Protein AF-A0A349H0M8-F1 (afdb_monomer_lite)

pLDDT: mean 79.68, std 18.63, range [23.17, 98.12]

Foldseek 3Di:
DDPDDDPQKAFDAWPDDAPFWTKTWIARNVVRDIWIKIKTDLVQLPDPVLVVLQVVLLVLQQPDDDLQAWHWDDWDADPSITMTITHDFAFFFLVVVCVVVLADDPVVLLVLLLSVLVRLQSSCVPRQWDAQADARRQWTQGPVRHIHGHNTRNCVSVLLVPVADDPRPPRQLLQFALCSLVVHPDDGNLRVLSSSLQRSLCRHQSDTDPPPDDSNVSSVCLQAAADEQSCVRPVNDAVQNSQSSQQSQFNDSVSHDPGSVLSNQSSVQVSVVHHRPRDGDPQRRGNYHDDDPDDDDDDDDDDDDDDDDDDDDDDDDDDDDDPPPVVVVVVVVVVVVVVVVPDDDDDDDDDDDDDDDDDDDDDDDDDDDDDDDDDDPVVVVVVVVVVVVVVVVVVVVLVVVVVVLVVVLVVCVVVVNLVVNLCSLVVDDDPCCPVCNVVSVVVSVVSVVVNVVVVVVVVVVVVVVVVVLVVVLVVVLLVLLLVLLVCLLVVNLVVSLVSLVVLCPDPSNVVVNVLSVVVNVLSVVLNCLQVQLLVVLQVQAQHFDWFQWPVGIATWHFHHRPPQKTWTWGFDDDPDDDDGPTDIDIDGPNRGDLVRSLVRSDDLLRQSNLSNQLSSCLVVLVLVSNLVSLCNHRPSNSVSSNVSSLVVQLVVQQVVLQVVLCVLCVVLVQHQDPDDDLVSLLVSLVVDAGAPVSLVSQLVVLVVSCVVPVPPRNVVRCVSNSVSSNVRDHDDDPPDDDDPDPPPQDPPVQPPVQPVLAPPVVVLLVVQCVVQVVDDSVQKDFDADPVRQGQEIAGEEQSRQDNLSCLNRQNHAYYAYEYPAAQVRGRHADPLSLARHQYQYYHAERYQHADPLSVAPHQYAYEEYARHAHADPLSCAPHAYAEYAHANYAHADPLSPPPYAHAYYHHANYAYADDVSCLNYQYQEYAHANYAYADPLSVAQHQHQYDHHALYAHADDQSCLNHLHQEYEHANYNHADPQSVLSNQVRHAYYEHENYPYDDDLSLLNHAYQYYAHANHQDEDLLSNQPHLHQYYHQELYAYQAPPNHDLQNHQEYAHALYAHADPQNCLNNQNHAEYEYENYNYDDPVSCQNHQHQYYEYEDDPPCPVVCVSRPRHNDYDYDPPPDD

Radius of gyration: 44.45 Å; chains: 1; bounding box: 126×109×145 Å

Secondary structure (DSSP, 8-state):
-----BTTEEEEEEEEE-SSEEEEEEEETTTTEEEEEEEE-TTTTS-HHHHHHHHHHHHHHHT---TTBPPEEEEEEETTEEEEEEE---SEEHHHHHHHHSS--HHHHHHHHHHHHHHHHHHHHHH----S--SGGGEEE-TTS-EEE-STTTHHHHHTTSSS-SS---S-GGG--HHHHTT-S---HHHHHHHHHHHHHHHHHS--TTTT--HHHHHHHHHH--B--HHHH-TTS-HHHHHHHHHHTBSSGGGS-SSHHHHHHHHHHHHTTPPP-PPPPPGGGBSBPPPPP----PPPPP--------------------SHHHHHHHHHHHHHHHHHSS----------------------------------HHHHHHHHHHHHHHHHHHHHHHHHHHHHHHHHHHHHHHTT-HHHHHHHHHT--STTHHHHHHHHHHHHHHHHHHHHHHHHHHHHHHHHHHHHHHHHHHHHHHHHHHHHHHHHHHT-HHHHHHHHHHHTT-TTTGGGHHHHHHHHHHHHHHHTHHHHHHHHHHTTTT-EEEEEETTEEEEEEEEEEETTEEEEEEEE--SSSS--EEEEEEEEGGGB-HHHHHHHS--TTSHHHHHHHHHHHHHTT-HHHHHHHHHTS-TTTHHHHHHHHHHHHHHHHHHHHHHHHHHHHHHTT----SS--HHHHHHHHHH----HHHHHHHHHHHHHHHHHHTTSTTGGGTHHHHHHHHHPPPPP------S------------TTTGGGTT-HHHHHHHHHHHTTT--GGGEEEEE-TTS-EEEEEEE-TT----GGGGG-TT--EEEEE-SS-TTT-S----GGGTT---SEEEEES------GGGTT---SEEE-TTS-----GGGTT---SEEE-TTS-----GGG-S---SEEE-TTS-----GGGTT---SEEE-TTS-----GGGTTS--SEEE-TT------GGGGG---SEEE-TTSS----GGGGGGTTT--EEE-TT------GGGGG---SEEE-TT-----GGGSTTS--SEEE-TT-S-S--TT---SS-SEEE-TT------GGGTT-TT--EEE-TT------GGGTTS---EEE----SS-HHHHTT-TT--EEE-------

Sequence (1126 aa):
MTDIQISGFEMLSKLGQGGMATVWKARQVSLDRIVAIKILSSRMASDPGDLQRFQQESQSAAKLKHPGIVQVYDANIENGLYFFVMEFVAGYTCADWQKRVGHLAEKDVLLIADCVADALDYAWAREKLVHCDIKPDNIMIDDDGTVKVTDLGLARTISTMTAETSEDILGTPSYMAPEQAMGMPGLDCRTDMYSLGAMLYHLATGKLLFEGCEVEEVMERQIKDFVPNPRDLNPSLSKGFCRLVEVLMAKEQAGRPLDWQQVRESIKYIRKGLMPRLKLPEGMASTVLPGAPQEHLVPPLSAGSSVAAHAVSANKKRSKAPVVIIALVLACATVVVLLMQWRGGTAPRHAASVPSSKAGGGPPGDLKVVSGSSGSLYAERAQRDSDRLIAVNREKAVVAQLAALKSEADRLISQRDYDSAIRSYQEYTGEFEPETRSVRVARVEDIKRAQAEWLEGERIRVEGERVLIEKETQARVETLLDAVARSCVDGDYDSATRSLGQALGDDMLSRRADALSGLFNMLKSAAQIDDEIMGSFARQQGQQITVDLVSGTKSLLIKDASGGVVSATVSTVSNGRSGTVIASANFTLKDLSVNERIKRMGPDSQPHVSLAKGVLAYKMDSFDHARRFFSATHELLAPRLLAFVDDRQLRLGGHLMINTLRGMMGRAGLTPGAEFDPFQWVDVLQASVLSPVQADTLRQAATLFRQENRSRPGYDQVDDVVAAMISVQAARPDVSRPPATPVVLPNIVLPDDIAGLVGNPDAVMDRLLEDNRSMGSGNVEMNRDDEGRVIGVRIRSNAIGDIRALAGLRDLRSVEIRTEGGRDTAPLADISALAGMPLNTVIIEGTAVENLQPLKGLPIRTLHVPRTNVRDISQLKGMMLASVNFSGTRVYDFSALSPMPVKSFTANNSQLRDMGFMKSWQLESVDISDTRVFDLSVLSRMPLKRLIMANTQVRMLDFIKHCPIEELDISGSAVRELNPLSDIAATLQRLKIDRLPAKNYEVFRSLNLHALSLDDTDFSNLRLISHMPLVDLSLNNTPLNSLDGLDASQLSALKIEGTKVTSLQPLQNAGSLRRFYCRNTAIRNFTPIYDSGITHIVVDDPDSKTAVFKKLPNLESVNWVEWLGQ

Structure (mmCIF, N/CA/C/O backbone):
data_AF-A0A349H0M8-F1
#
_entry.id   AF-A0A349H0M8-F1
#
loop_
_atom_site.group_PDB
_atom_site.id
_atom_site.type_symbol
_atom_site.label_atom_id
_atom_site.label_alt_id
_atom_site.label_comp_id
_atom_site.label_asym_id
_atom_site.label_entity_id
_atom_site.label_seq_id
_atom_site.pdbx_PDB_ins_code
_atom_site.Cartn_x
_atom_site.Cartn_y
_atom_site.Cartn_z
_atom_site.occupancy
_atom_site.B_iso_or_equiv
_atom_site.auth_seq_id
_atom_site.auth_comp_id
_atom_site.auth_asym_id
_atom_site.auth_atom_id
_atom_site.pdbx_PDB_model_num
ATOM 1 N N . MET A 1 1 ? -13.022 -32.965 -22.142 1.00 36.19 1 MET A N 1
ATOM 2 C CA . MET A 1 1 ? -12.967 -31.738 -22.960 1.00 36.19 1 MET A CA 1
ATOM 3 C C . MET A 1 1 ? -14.407 -31.388 -23.262 1.00 36.19 1 MET A C 1
ATOM 5 O O . MET A 1 1 ? -15.087 -32.213 -23.845 1.00 36.19 1 MET A O 1
ATOM 9 N N . THR A 1 2 ? -14.908 -30.288 -22.714 1.00 46.72 2 THR A N 1
ATOM 10 C CA . THR A 1 2 ? -16.260 -29.786 -22.982 1.00 46.72 2 THR A CA 1
ATOM 11 C C . THR A 1 2 ? -16.292 -29.206 -24.396 1.00 46.72 2 THR A C 1
ATOM 13 O O . THR A 1 2 ? -15.432 -28.392 -24.727 1.00 46.72 2 THR A O 1
ATOM 16 N N . ASP A 1 3 ? -17.238 -29.644 -25.228 1.00 68.25 3 ASP A N 1
ATOM 17 C CA . ASP A 1 3 ? -17.459 -29.090 -26.567 1.00 68.25 3 ASP A CA 1
ATOM 18 C C . ASP A 1 3 ? -17.932 -27.638 -26.432 1.00 68.25 3 ASP A C 1
ATOM 20 O O . ASP A 1 3 ? -19.084 -27.367 -26.097 1.00 68.25 3 ASP A O 1
ATOM 24 N N . ILE A 1 4 ? -17.017 -26.688 -26.631 1.00 80.69 4 ILE A N 1
ATOM 25 C CA . ILE A 1 4 ? -17.347 -25.263 -26.674 1.00 80.69 4 ILE A CA 1
ATOM 26 C C . ILE A 1 4 ? -18.148 -25.018 -27.954 1.00 80.69 4 ILE A C 1
ATOM 28 O O . ILE A 1 4 ? -17.629 -25.214 -29.052 1.00 80.69 4 ILE A O 1
ATOM 32 N N . GLN A 1 5 ? -19.399 -24.578 -27.814 1.00 85.12 5 GLN A N 1
ATOM 33 C CA . GLN A 1 5 ? -20.260 -24.193 -28.931 1.00 85.12 5 GLN A CA 1
ATOM 34 C C . GLN A 1 5 ? -20.611 -22.708 -28.837 1.00 85.12 5 GLN A C 1
ATOM 36 O O . GLN A 1 5 ? -21.109 -22.251 -27.808 1.00 85.12 5 GLN A O 1
ATOM 41 N N . ILE A 1 6 ? -20.339 -21.975 -29.919 1.00 89.94 6 ILE A N 1
ATOM 42 C CA . ILE A 1 6 ? -20.666 -20.556 -30.085 1.00 89.94 6 ILE A CA 1
ATOM 43 C C . ILE A 1 6 ? -21.455 -20.425 -31.389 1.00 89.94 6 ILE A C 1
ATOM 45 O O . ILE A 1 6 ? -21.000 -20.873 -32.446 1.00 89.94 6 ILE A O 1
ATOM 49 N N . SER A 1 7 ? -22.647 -19.839 -31.327 1.00 90.31 7 SER A N 1
ATOM 50 C CA . SER A 1 7 ? -23.553 -19.733 -32.467 1.00 90.31 7 SER A CA 1
ATOM 51 C C . SER A 1 7 ? -22.916 -18.952 -33.618 1.00 90.31 7 SER A C 1
ATOM 53 O O . SER A 1 7 ? -22.367 -17.868 -33.444 1.00 90.31 7 SER A O 1
ATOM 55 N N . GLY A 1 8 ? -23.004 -19.501 -34.832 1.00 90.50 8 GLY A N 1
ATOM 56 C CA . GLY A 1 8 ? -22.436 -18.886 -36.037 1.00 90.50 8 GLY A CA 1
ATOM 57 C C . GLY A 1 8 ? -20.933 -19.118 -36.244 1.00 90.50 8 GLY A C 1
ATOM 58 O O . GLY A 1 8 ? -20.402 -18.672 -37.267 1.00 90.50 8 GLY A O 1
ATOM 59 N N . PHE A 1 9 ? -20.263 -19.846 -35.343 1.00 94.62 9 PHE A N 1
ATOM 60 C CA . PHE A 1 9 ? -18.846 -20.191 -35.452 1.00 94.62 9 PHE A CA 1
ATOM 61 C C . PHE A 1 9 ? -18.622 -21.704 -35.388 1.00 94.62 9 PHE A C 1
ATOM 63 O O . PHE A 1 9 ? -19.093 -22.398 -34.492 1.00 94.62 9 PHE A O 1
ATOM 70 N N . GLU A 1 10 ? -17.851 -22.215 -36.340 1.00 93.69 10 GLU A N 1
ATOM 71 C CA . GLU A 1 10 ? -17.350 -23.585 -36.344 1.00 93.69 10 GLU A CA 1
ATOM 72 C C . GLU A 1 10 ? -15.972 -23.601 -35.667 1.00 93.69 10 GLU A C 1
ATOM 74 O O . GLU A 1 10 ? -14.998 -23.069 -36.205 1.00 93.69 10 GLU A O 1
ATOM 79 N N . MET A 1 11 ? -15.886 -24.165 -34.460 1.00 93.00 11 MET A N 1
ATOM 80 C CA . MET A 1 11 ? -14.640 -24.235 -33.688 1.00 93.00 11 MET A CA 1
ATOM 81 C C . MET A 1 11 ? -13.692 -25.264 -34.316 1.00 93.00 11 MET A C 1
ATOM 83 O O . MET A 1 11 ? -14.025 -26.442 -34.394 1.00 93.00 11 MET A O 1
ATOM 87 N N . LEU A 1 12 ? -12.507 -24.835 -34.759 1.00 92.88 12 LEU A N 1
ATOM 88 C CA . LEU A 1 12 ? -11.569 -25.689 -35.497 1.00 92.88 12 LEU A CA 1
ATOM 89 C C . LEU A 1 12 ? -10.490 -26.285 -34.591 1.00 92.88 12 LEU A C 1
ATOM 91 O O . LEU A 1 12 ? -10.271 -27.493 -34.576 1.00 92.88 12 LEU A O 1
ATOM 95 N N . SER A 1 13 ? -9.774 -25.438 -33.852 1.00 92.00 13 SER A N 1
ATOM 96 C CA . SER A 1 13 ? -8.689 -25.882 -32.974 1.00 92.00 13 SER A CA 1
ATOM 97 C C . SER A 1 13 ? -8.385 -24.860 -31.887 1.00 92.00 13 SER A C 1
ATOM 99 O O . SER A 1 13 ? -8.669 -23.674 -32.023 1.00 92.00 13 SER A O 1
ATOM 101 N N . LYS A 1 14 ? -7.778 -25.307 -30.791 1.00 91.88 14 LYS A N 1
ATOM 102 C CA . LYS A 1 14 ? -7.288 -24.416 -29.738 1.00 91.88 14 LYS A CA 1
ATOM 103 C C . LYS A 1 14 ? -5.901 -23.888 -30.106 1.00 91.88 14 LYS A C 1
ATOM 105 O O . LYS A 1 14 ? -5.018 -24.682 -30.417 1.00 91.88 14 LYS A O 1
ATOM 110 N N . LEU A 1 15 ? -5.718 -22.570 -30.052 1.00 85.38 15 LEU A N 1
ATOM 111 C CA . LEU A 1 15 ? -4.456 -21.886 -30.361 1.00 85.38 15 LEU A CA 1
ATOM 112 C C . LEU A 1 15 ? -3.593 -21.683 -29.114 1.00 85.38 15 LEU A C 1
ATOM 114 O O . LEU A 1 15 ? -2.376 -21.809 -29.184 1.00 85.38 15 LEU A O 1
ATOM 118 N N . GLY A 1 16 ? -4.216 -21.417 -27.964 1.00 79.31 16 GLY A N 1
ATOM 119 C CA . GLY A 1 16 ? -3.498 -21.189 -26.713 1.00 79.31 16 GLY A CA 1
ATOM 120 C C . GLY A 1 16 ? -4.406 -21.177 -25.486 1.00 79.31 16 GLY A C 1
ATOM 121 O O . GLY A 1 16 ? -5.631 -21.069 -25.584 1.00 79.31 16 GLY A O 1
ATOM 122 N N . GLN A 1 17 ? -3.801 -21.318 -24.309 1.00 78.75 17 GLN A N 1
ATOM 123 C CA . GLN A 1 17 ? -4.459 -21.158 -23.013 1.00 78.75 17 GLN A CA 1
ATOM 124 C C . GLN A 1 17 ? -3.525 -20.412 -22.070 1.00 78.75 17 GLN A C 1
ATOM 126 O O . GLN A 1 17 ? -2.451 -20.915 -21.759 1.00 78.75 17 GLN A O 1
ATOM 131 N N . GLY A 1 18 ? -3.964 -19.243 -21.611 1.00 66.69 18 GLY A N 1
ATOM 132 C CA . GLY A 1 18 ? -3.427 -18.593 -20.418 1.00 66.69 18 GLY A CA 1
ATOM 133 C C . GLY A 1 18 ? -4.324 -18.881 -19.211 1.00 66.69 18 GLY A C 1
ATOM 134 O O . GLY A 1 18 ? -5.374 -19.512 -19.352 1.00 66.69 18 GLY A O 1
ATOM 135 N N . GLY A 1 19 ? -3.951 -18.400 -18.025 1.00 58.41 19 GLY A N 1
ATOM 136 C CA . GLY A 1 19 ? -4.814 -18.520 -16.839 1.00 58.41 19 GLY A CA 1
ATOM 137 C C . GLY A 1 19 ? -6.068 -17.642 -16.912 1.00 58.41 19 GLY A C 1
ATOM 138 O O . GLY A 1 19 ? -7.080 -17.975 -16.309 1.00 58.41 19 GLY A O 1
ATOM 139 N N . MET A 1 20 ? -6.058 -16.588 -17.735 1.00 67.06 20 MET A N 1
ATOM 140 C CA . MET A 1 20 ? -7.182 -15.648 -17.855 1.00 67.06 20 MET A CA 1
ATOM 141 C C . MET A 1 20 ? -8.138 -15.954 -19.017 1.00 67.06 20 MET A C 1
ATOM 143 O O . MET A 1 20 ? -9.325 -15.639 -18.932 1.00 67.06 20 MET A O 1
ATOM 147 N N . ALA A 1 21 ? -7.660 -16.588 -20.093 1.00 77.88 21 ALA A N 1
ATOM 148 C CA . ALA A 1 21 ? -8.459 -16.862 -21.288 1.00 77.88 21 ALA A CA 1
ATOM 149 C C . ALA A 1 21 ? -7.923 -18.049 -22.105 1.00 77.88 21 ALA A C 1
ATOM 151 O O . ALA A 1 21 ? -6.747 -18.414 -22.033 1.00 77.88 21 ALA A O 1
ATOM 152 N N . THR A 1 22 ? -8.784 -18.614 -22.951 1.00 86.00 22 THR A N 1
ATOM 153 C CA . THR A 1 22 ? -8.392 -19.553 -24.011 1.00 86.00 22 THR A CA 1
ATOM 154 C C . THR A 1 22 ? -8.616 -18.928 -25.376 1.00 86.00 22 THR A C 1
ATOM 156 O O . THR A 1 22 ? -9.620 -18.257 -25.585 1.00 86.00 22 THR A O 1
ATOM 159 N N . VAL A 1 23 ? -7.697 -19.154 -26.310 1.00 89.06 23 VAL A N 1
ATOM 160 C CA . VAL A 1 23 ? -7.811 -18.656 -27.685 1.00 89.06 23 VAL A CA 1
ATOM 161 C C . VAL A 1 23 ? -8.020 -19.833 -28.621 1.00 89.06 23 VAL A C 1
ATOM 163 O O . VAL A 1 23 ? -7.297 -20.830 -28.551 1.00 89.06 23 VAL A O 1
ATOM 166 N N . TRP A 1 24 ? -9.006 -19.714 -29.499 1.00 93.44 24 TRP A N 1
ATOM 167 C CA . TRP A 1 24 ? -9.432 -20.745 -30.434 1.00 93.44 24 TRP A CA 1
ATOM 168 C C . TRP A 1 24 ? -9.420 -20.220 -31.860 1.00 93.44 24 TRP A C 1
ATOM 170 O O . TRP A 1 24 ? -9.799 -19.086 -32.119 1.00 93.44 24 TRP A O 1
ATOM 180 N N . LYS A 1 25 ? -9.022 -21.068 -32.798 1.00 94.75 25 LYS A N 1
ATOM 181 C CA . LYS A 1 25 ? -9.244 -20.873 -34.222 1.00 94.75 25 LYS A CA 1
ATOM 182 C C . LYS A 1 25 ? -10.653 -21.342 -34.544 1.00 94.75 25 LYS A C 1
ATOM 184 O O . LYS A 1 25 ? -11.011 -22.475 -34.216 1.00 94.75 25 LYS A O 1
ATOM 189 N N . ALA A 1 26 ? -11.424 -20.505 -35.216 1.00 95.81 26 ALA A N 1
ATOM 190 C CA . ALA A 1 26 ? -12.770 -20.838 -35.649 1.00 95.81 26 ALA A CA 1
ATOM 191 C C . ALA A 1 26 ? -13.020 -20.344 -37.075 1.00 95.81 26 ALA A C 1
ATOM 193 O O . ALA A 1 26 ? -12.327 -19.455 -37.571 1.00 95.81 26 ALA A O 1
ATOM 194 N N . ARG A 1 27 ? -14.021 -20.915 -37.739 1.00 95.44 27 ARG A N 1
ATOM 195 C CA . ARG A 1 27 ? -14.558 -20.417 -39.004 1.00 95.44 27 ARG A CA 1
ATOM 196 C C . ARG A 1 27 ? -15.893 -19.735 -38.736 1.00 95.44 27 ARG A C 1
ATOM 198 O O . ARG A 1 27 ? -16.822 -20.360 -38.234 1.00 95.44 27 ARG A O 1
ATOM 205 N N . GLN A 1 28 ? -15.995 -18.451 -39.062 1.00 95.50 28 GLN A N 1
ATOM 206 C CA . GLN A 1 28 ? -17.265 -17.734 -39.022 1.00 95.50 28 GLN A CA 1
ATOM 207 C C . GLN A 1 28 ? -18.120 -18.182 -40.209 1.00 95.50 28 GLN A C 1
ATOM 209 O O . GLN A 1 28 ? -17.770 -17.915 -41.358 1.00 95.50 28 GLN A O 1
ATOM 214 N N . VAL A 1 29 ? -19.243 -18.845 -39.934 1.00 93.38 29 VAL A N 1
ATOM 215 C CA . VAL A 1 29 ? -20.063 -19.519 -40.955 1.00 93.38 29 VAL A CA 1
ATOM 216 C C . VAL A 1 29 ? -20.705 -18.517 -41.917 1.00 93.38 29 VAL A C 1
ATOM 218 O O . VAL A 1 29 ? -20.767 -18.766 -43.115 1.00 93.38 29 VAL A O 1
ATOM 221 N N . SER A 1 30 ? -21.145 -17.362 -41.412 1.00 90.62 30 SER A N 1
ATOM 222 C CA . SER A 1 30 ? -21.861 -16.353 -42.206 1.00 90.62 30 SER A CA 1
ATOM 223 C C . SER A 1 30 ? -21.006 -15.668 -43.276 1.00 90.62 30 SER A C 1
ATOM 225 O O . SER A 1 30 ? -21.542 -15.242 -44.295 1.00 90.62 30 SER A O 1
ATOM 227 N N . LEU A 1 31 ? -19.699 -15.538 -43.036 1.00 91.31 31 LEU A N 1
ATOM 228 C CA . LEU A 1 31 ? -18.760 -14.828 -43.912 1.00 91.31 31 LEU A CA 1
ATOM 229 C C . LEU A 1 31 ? -17.712 -15.747 -44.545 1.00 91.31 31 LEU A C 1
ATOM 231 O O . LEU A 1 31 ? -16.861 -15.258 -45.278 1.00 91.31 31 LEU A O 1
ATOM 235 N N . ASP A 1 32 ? -17.753 -17.044 -44.237 1.00 92.00 32 ASP A N 1
ATOM 236 C CA . ASP A 1 32 ? -16.759 -18.033 -44.657 1.00 92.00 32 ASP A CA 1
ATOM 237 C C . ASP A 1 32 ? -15.304 -17.565 -44.452 1.00 92.00 32 ASP A C 1
ATOM 239 O O . ASP A 1 32 ? -14.476 -17.568 -45.364 1.00 92.00 32 ASP A O 1
ATOM 243 N N . ARG A 1 33 ? -14.991 -17.109 -43.234 1.00 93.19 33 ARG A N 1
ATOM 244 C CA . ARG A 1 33 ? -13.648 -16.620 -42.890 1.00 93.19 33 ARG A CA 1
ATOM 245 C C . ARG A 1 33 ? -13.112 -17.248 -41.618 1.00 93.19 33 ARG A C 1
ATOM 247 O O . ARG A 1 33 ? -13.866 -17.546 -40.692 1.00 93.19 33 ARG A O 1
ATOM 254 N N . ILE A 1 34 ? -11.794 -17.397 -41.561 1.00 95.50 34 ILE A N 1
ATOM 255 C CA . ILE A 1 34 ? -11.084 -17.846 -40.365 1.00 95.50 34 ILE A CA 1
ATOM 256 C C . ILE A 1 34 ? -10.909 -16.669 -39.405 1.00 95.50 34 ILE A C 1
ATOM 258 O O . ILE A 1 34 ? -10.530 -15.573 -39.811 1.00 95.50 34 ILE A O 1
ATOM 262 N N . VAL A 1 35 ? -11.188 -16.913 -38.130 1.00 95.62 35 VAL A N 1
ATOM 263 C CA . VAL A 1 35 ? -11.089 -15.944 -37.037 1.00 95.62 35 VAL A CA 1
ATOM 264 C C . VAL A 1 35 ? -10.415 -16.582 -35.827 1.00 95.62 35 VAL A C 1
ATOM 266 O O . VAL A 1 35 ? -10.414 -17.808 -35.667 1.00 95.62 35 VAL A O 1
ATOM 269 N N . ALA A 1 36 ? -9.844 -15.746 -34.966 1.00 93.81 36 ALA A N 1
ATOM 270 C CA . ALA A 1 36 ? -9.460 -16.145 -33.624 1.00 93.81 36 ALA A CA 1
ATOM 271 C C . ALA A 1 36 ? -10.566 -15.722 -32.649 1.00 93.81 36 ALA A C 1
ATOM 273 O O . ALA A 1 36 ? -11.082 -14.611 -32.728 1.00 93.81 36 ALA A O 1
ATOM 274 N N . ILE A 1 37 ? -10.947 -16.611 -31.738 1.00 91.94 37 ILE A N 1
ATOM 275 C CA . ILE A 1 37 ? -11.930 -16.352 -30.690 1.00 91.94 37 ILE A CA 1
ATOM 276 C C . ILE A 1 37 ? -11.233 -16.505 -29.350 1.00 91.94 37 ILE A C 1
ATOM 278 O O . ILE A 1 37 ? -10.789 -17.601 -29.000 1.00 91.94 37 ILE A O 1
ATOM 282 N N . LYS A 1 38 ? -11.131 -15.413 -28.598 1.00 88.69 38 LYS A N 1
ATOM 283 C CA . LYS A 1 38 ? -10.597 -15.432 -27.237 1.00 88.69 38 LYS A CA 1
ATOM 284 C C . LYS A 1 38 ? -11.763 -15.470 -26.261 1.00 88.69 38 LYS A C 1
ATOM 286 O O . LYS A 1 38 ? -12.605 -14.581 -26.259 1.00 88.69 38 LYS A O 1
ATOM 291 N N . ILE A 1 39 ? -11.811 -16.535 -25.472 1.00 87.50 39 ILE A N 1
ATOM 292 C CA . ILE A 1 39 ? -12.864 -16.853 -24.510 1.00 87.50 39 ILE A CA 1
ATOM 293 C C . ILE A 1 39 ? -12.291 -16.646 -23.112 1.00 87.50 39 ILE A C 1
ATOM 295 O O . ILE A 1 39 ? -11.303 -17.295 -22.751 1.00 87.50 39 ILE A O 1
ATOM 299 N N . LEU A 1 40 ? -12.896 -15.752 -22.336 1.00 79.81 40 LEU A N 1
ATOM 300 C CA . LEU A 1 40 ? -12.483 -15.470 -20.965 1.00 79.81 40 LEU A CA 1
ATOM 301 C C . LEU A 1 40 ? -12.787 -16.646 -20.034 1.00 79.81 40 LEU A C 1
ATOM 303 O O . LEU A 1 40 ? -13.751 -17.390 -20.223 1.00 79.81 40 LEU A O 1
ATOM 307 N N . SER A 1 41 ? -11.958 -16.808 -19.006 1.00 72.06 41 SER A N 1
ATOM 308 C CA . SER A 1 41 ? -12.206 -17.786 -17.950 1.00 72.06 41 SER A CA 1
ATOM 309 C C . SER A 1 41 ? -13.433 -17.403 -17.110 1.00 72.06 41 SER A C 1
ATOM 311 O O . SER A 1 41 ? -13.732 -16.227 -16.901 1.00 72.06 41 SER A O 1
ATOM 313 N N . SER A 1 42 ? -14.121 -18.402 -16.556 1.00 65.94 42 SER A N 1
ATOM 314 C CA . SER A 1 42 ? -15.304 -18.203 -15.708 1.00 65.94 42 SER A CA 1
ATOM 315 C C . SER A 1 42 ? -15.029 -17.414 -14.417 1.00 65.94 42 SER A C 1
ATOM 317 O O . SER A 1 42 ? -15.973 -16.916 -13.816 1.00 65.94 42 SER A O 1
ATOM 319 N N . ARG A 1 43 ? -13.760 -17.277 -13.994 1.00 59.16 43 ARG A N 1
ATOM 320 C CA . ARG A 1 43 ? -13.347 -16.459 -12.835 1.00 59.16 43 ARG A CA 1
ATOM 321 C C . ARG A 1 43 ? -13.441 -14.954 -13.100 1.00 59.16 43 ARG A C 1
ATOM 323 O O . ARG A 1 43 ? -13.696 -14.201 -12.175 1.00 59.16 43 ARG A O 1
ATOM 330 N N . MET A 1 44 ? -13.260 -14.520 -14.349 1.00 55.91 44 MET A N 1
ATOM 331 C CA . MET A 1 44 ? -13.378 -13.105 -14.733 1.00 55.91 44 MET A CA 1
ATOM 332 C C . MET A 1 44 ? -14.830 -12.680 -15.006 1.00 55.91 44 MET A C 1
ATOM 334 O O . MET A 1 44 ? -15.131 -11.499 -15.112 1.00 55.91 44 MET A O 1
ATOM 338 N N . ALA A 1 45 ? -15.739 -13.649 -15.132 1.00 56.44 45 ALA A N 1
ATOM 339 C CA . ALA A 1 45 ? -17.141 -13.448 -15.484 1.00 56.44 45 ALA A CA 1
ATOM 340 C C . ALA A 1 45 ? -18.062 -13.110 -14.288 1.00 56.44 45 ALA A C 1
ATOM 342 O O . ALA A 1 45 ? -19.267 -12.946 -14.488 1.00 56.44 45 ALA A O 1
ATOM 343 N N . SER A 1 46 ? -17.536 -13.072 -13.056 1.00 53.47 46 SER A N 1
ATOM 344 C CA . SER A 1 46 ? -18.332 -13.019 -11.817 1.00 53.47 46 SER A CA 1
ATOM 345 C C . SER A 1 46 ? -18.529 -11.630 -11.196 1.00 53.47 46 SER A C 1
ATOM 347 O O . SER A 1 46 ? -19.422 -11.494 -10.361 1.00 53.47 46 SER A O 1
ATOM 349 N N . ASP A 1 47 ? -17.754 -10.613 -11.587 1.00 56.44 47 ASP A N 1
ATOM 350 C CA . ASP A 1 47 ? -17.889 -9.238 -11.081 1.00 56.44 47 ASP A CA 1
ATOM 351 C C . ASP A 1 47 ? -18.544 -8.319 -12.144 1.00 56.44 47 ASP A C 1
ATOM 353 O O . ASP A 1 47 ? -18.007 -8.152 -13.246 1.00 56.44 47 ASP A O 1
ATOM 357 N N . PRO A 1 48 ? -19.701 -7.692 -11.844 1.00 57.91 48 PRO A N 1
ATOM 358 C CA . PRO A 1 48 ? -20.356 -6.729 -12.733 1.00 57.91 48 PRO A CA 1
ATOM 359 C C . PRO A 1 48 ? -19.491 -5.518 -13.135 1.00 57.91 48 PRO A C 1
ATOM 361 O O . PRO A 1 48 ? -19.670 -4.984 -14.232 1.00 57.91 48 PRO A O 1
ATOM 364 N N . GLY A 1 49 ? -18.571 -5.069 -12.273 1.00 58.84 49 GLY A N 1
ATOM 365 C CA . GLY A 1 49 ? -17.677 -3.936 -12.536 1.00 58.84 49 GLY A CA 1
ATOM 366 C C . GLY A 1 49 ? -16.589 -4.264 -13.558 1.00 58.84 49 GLY A C 1
ATOM 367 O O . GLY A 1 49 ? -16.303 -3.456 -14.446 1.00 58.84 49 GLY A O 1
ATOM 368 N N . ASP A 1 50 ? -16.038 -5.475 -13.494 1.00 56.50 50 ASP A N 1
ATOM 369 C CA . ASP A 1 50 ? -15.059 -5.966 -14.470 1.00 56.50 50 ASP A CA 1
ATOM 370 C C . ASP A 1 50 ? -15.692 -6.203 -15.827 1.00 56.50 50 ASP A C 1
ATOM 372 O O . ASP A 1 50 ? -15.092 -5.897 -16.856 1.00 56.50 50 ASP A O 1
ATOM 376 N N . LEU A 1 51 ? -16.950 -6.643 -15.834 1.00 63.97 51 LEU A N 1
ATOM 377 C CA . LEU A 1 51 ? -17.731 -6.777 -17.052 1.00 63.97 51 LEU A CA 1
ATOM 378 C C . LEU A 1 51 ? -17.901 -5.446 -17.785 1.00 63.97 51 LEU A C 1
ATOM 380 O O . LEU A 1 51 ? -17.757 -5.372 -19.006 1.00 63.97 51 LEU A O 1
ATOM 384 N N . GLN A 1 52 ? -18.213 -4.391 -17.032 1.00 62.47 52 GLN A N 1
ATOM 385 C CA . GLN A 1 52 ? -18.447 -3.066 -17.585 1.00 62.47 52 GLN A CA 1
ATOM 386 C C . GLN A 1 52 ? -17.152 -2.460 -18.144 1.00 62.47 52 GLN A C 1
ATOM 388 O O . GLN A 1 52 ? -17.167 -1.900 -19.243 1.00 62.47 52 GLN A O 1
ATOM 393 N N . ARG A 1 53 ? -16.025 -2.620 -17.435 1.00 62.53 53 ARG A N 1
ATOM 394 C CA . ARG A 1 53 ? -14.696 -2.205 -17.914 1.00 62.53 53 ARG A CA 1
ATOM 395 C C . ARG A 1 53 ? -14.257 -3.003 -19.142 1.00 62.53 53 ARG A C 1
ATOM 397 O O . ARG A 1 53 ? -13.874 -2.409 -20.148 1.00 62.53 53 ARG A O 1
ATOM 404 N N . PHE A 1 54 ? -14.435 -4.323 -19.113 1.00 67.12 54 PHE A N 1
ATOM 405 C CA . PHE A 1 54 ? -14.138 -5.217 -20.231 1.00 67.12 54 PHE A CA 1
ATOM 406 C C . PHE A 1 54 ? -14.922 -4.846 -21.499 1.00 67.12 54 PHE A C 1
ATOM 408 O O . PHE A 1 54 ? -14.352 -4.790 -22.591 1.00 67.12 54 PHE A O 1
ATOM 415 N N . GLN A 1 55 ? -16.217 -4.542 -21.372 1.00 68.50 55 GLN A N 1
ATOM 416 C CA . GLN A 1 55 ? -17.040 -4.084 -22.495 1.00 68.50 55 GLN A CA 1
ATOM 417 C C . GLN A 1 55 ? -16.575 -2.724 -23.036 1.00 68.50 55 GLN A C 1
ATOM 419 O O . GLN A 1 55 ? -16.485 -2.557 -24.252 1.00 68.50 55 GLN A O 1
ATOM 424 N N . GLN A 1 56 ? -16.245 -1.764 -22.165 1.00 67.25 56 GLN A N 1
ATOM 425 C CA . GLN A 1 56 ? -15.753 -0.441 -22.573 1.00 67.25 56 GLN A CA 1
ATOM 426 C C . GLN A 1 56 ? -14.395 -0.509 -23.289 1.00 67.25 56 GLN A C 1
ATOM 428 O O . GLN A 1 56 ? -14.190 0.160 -24.308 1.00 67.25 56 GLN A O 1
ATOM 433 N N . GLU A 1 57 ? -13.474 -1.337 -22.798 1.00 65.25 57 GLU A N 1
ATOM 434 C CA . GLU A 1 57 ? -12.159 -1.532 -23.416 1.00 65.25 57 GLU A CA 1
ATOM 435 C C . GLU A 1 57 ? -12.269 -2.290 -24.743 1.00 65.25 57 GLU A C 1
ATOM 437 O O . GLU A 1 57 ? -11.689 -1.855 -25.739 1.00 65.25 57 GLU A O 1
ATOM 442 N N . SER A 1 58 ? -13.106 -3.331 -24.812 1.00 69.19 58 SER A N 1
ATOM 443 C CA . SER A 1 58 ? -13.372 -4.070 -26.056 1.00 69.19 58 SER A CA 1
ATOM 444 C C . SER A 1 58 ? -13.976 -3.172 -27.141 1.00 69.19 58 SER A C 1
ATOM 446 O O . SER A 1 58 ? -13.577 -3.240 -28.303 1.00 69.19 58 SER A O 1
ATOM 448 N N . GLN A 1 59 ? -14.896 -2.275 -26.770 1.00 75.38 59 GLN A N 1
ATOM 449 C CA . GLN A 1 59 ? -15.458 -1.283 -27.691 1.00 75.38 59 GLN A CA 1
ATOM 450 C C . GLN A 1 59 ? -14.406 -0.284 -28.180 1.00 75.38 59 GLN A C 1
ATOM 452 O O . GLN A 1 59 ? -14.431 0.110 -29.345 1.00 75.38 59 GLN A O 1
ATOM 457 N N . SER A 1 60 ? -13.483 0.127 -27.311 1.00 75.19 60 SER A N 1
ATOM 458 C CA . SER A 1 60 ? -12.417 1.069 -27.666 1.00 75.19 60 SER A CA 1
ATOM 459 C C . SER A 1 60 ? -11.393 0.416 -28.603 1.00 75.19 60 SER A C 1
ATOM 461 O O . SER A 1 60 ? -11.029 1.007 -29.618 1.00 75.19 60 SER A O 1
ATOM 463 N N . ALA A 1 61 ? -11.011 -0.838 -28.341 1.00 75.88 61 ALA A N 1
ATOM 464 C CA . ALA A 1 61 ? -10.138 -1.621 -29.215 1.00 75.88 61 ALA A CA 1
ATOM 465 C C . ALA A 1 61 ? -10.778 -1.894 -30.591 1.00 75.88 61 ALA A C 1
ATOM 467 O O . ALA A 1 61 ? -10.110 -1.774 -31.616 1.00 75.88 61 ALA A O 1
ATOM 468 N N . ALA A 1 62 ? -12.085 -2.177 -30.645 1.00 81.12 62 ALA A N 1
ATOM 469 C CA . ALA A 1 62 ? -12.806 -2.435 -31.896 1.00 81.12 62 ALA A CA 1
ATOM 470 C C . ALA A 1 62 ? -12.858 -1.231 -32.859 1.00 81.12 62 ALA A C 1
ATOM 472 O O . ALA A 1 62 ? -13.009 -1.412 -34.070 1.00 81.12 62 ALA A O 1
ATOM 473 N N . LYS A 1 63 ? -12.711 0.004 -32.359 1.00 84.94 63 LYS A N 1
ATOM 474 C CA . LYS A 1 63 ? -12.661 1.215 -33.202 1.00 84.94 63 LYS A CA 1
ATOM 475 C C . LYS A 1 63 ? -11.340 1.374 -33.949 1.00 84.94 63 LYS A C 1
ATOM 477 O O . LYS A 1 63 ? -11.281 2.107 -34.941 1.00 84.94 63 LYS A O 1
ATOM 482 N N . LEU A 1 64 ? -10.277 0.731 -33.473 1.00 88.06 64 LEU A N 1
ATOM 483 C CA . LEU A 1 64 ? -8.957 0.855 -34.067 1.00 88.06 64 LEU A CA 1
ATOM 484 C C . LEU A 1 64 ? -8.899 0.066 -35.373 1.00 88.06 64 LEU A C 1
ATOM 486 O O . LEU A 1 64 ? -9.330 -1.080 -35.434 1.00 88.06 64 LEU A O 1
ATOM 490 N N . LYS A 1 65 ? -8.367 0.706 -36.419 1.00 91.81 65 LYS A N 1
ATOM 491 C CA . LYS A 1 65 ? -8.139 0.111 -37.741 1.00 91.81 65 LYS A CA 1
ATOM 492 C C . LYS A 1 65 ? -6.732 0.451 -38.198 1.00 91.81 65 LYS A C 1
ATOM 494 O O . LYS A 1 65 ? -6.502 1.544 -38.724 1.00 91.81 65 LYS A O 1
ATOM 499 N N . HIS A 1 66 ? -5.801 -0.461 -37.960 1.00 94.75 66 HIS A N 1
ATOM 500 C CA . HIS A 1 66 ? -4.389 -0.274 -38.264 1.00 94.75 66 HIS A CA 1
ATOM 501 C C . HIS A 1 66 ? -3.777 -1.607 -38.713 1.00 94.75 66 HIS A C 1
ATOM 503 O O . HIS A 1 66 ? -4.054 -2.615 -38.070 1.00 94.75 66 HIS A O 1
ATOM 509 N N . PRO A 1 67 ? -2.940 -1.651 -39.769 1.00 93.38 67 PRO A N 1
ATOM 510 C CA . PRO A 1 67 ? -2.359 -2.907 -40.255 1.00 93.38 67 PRO A CA 1
ATOM 511 C C . PRO A 1 67 ? -1.545 -3.646 -39.182 1.00 93.38 67 PRO A C 1
ATOM 513 O O . PRO A 1 67 ? -1.584 -4.873 -39.124 1.00 93.38 67 PRO A O 1
ATOM 516 N N . GLY A 1 68 ? -0.868 -2.893 -38.307 1.00 95.06 68 GLY A N 1
ATOM 517 C CA . GLY A 1 68 ? -0.072 -3.423 -37.198 1.00 95.06 68 GLY A CA 1
ATOM 518 C C . GLY A 1 68 ? -0.832 -3.694 -35.895 1.00 95.06 68 GLY A C 1
ATOM 519 O O . GLY A 1 68 ? -0.189 -3.920 -34.877 1.00 95.06 68 GLY A O 1
ATOM 520 N N . ILE A 1 69 ? -2.168 -3.643 -35.880 1.00 94.75 69 ILE A N 1
ATOM 521 C CA . ILE A 1 69 ? -2.993 -3.998 -34.711 1.00 94.75 69 ILE A CA 1
ATOM 522 C C . ILE A 1 69 ? -3.949 -5.112 -35.132 1.00 94.75 69 ILE A C 1
ATOM 524 O O . ILE A 1 69 ? -4.609 -4.991 -36.162 1.00 94.75 69 ILE A O 1
ATOM 528 N N . VAL A 1 70 ? -4.043 -6.180 -34.338 1.00 92.75 70 VAL A N 1
ATOM 529 C CA . VAL A 1 70 ? -5.035 -7.241 -34.566 1.00 92.75 70 VAL A CA 1
ATOM 530 C C . VAL A 1 70 ? -6.438 -6.652 -34.473 1.00 92.75 70 VAL A C 1
ATOM 532 O O . VAL A 1 70 ? -6.837 -6.112 -33.439 1.00 92.75 70 VAL A O 1
ATOM 535 N N . GLN A 1 71 ? -7.201 -6.759 -35.559 1.00 89.94 71 GLN A N 1
ATOM 536 C CA . GLN A 1 71 ? -8.545 -6.193 -35.610 1.00 89.94 71 GLN A CA 1
ATOM 537 C C . GLN A 1 71 ? -9.516 -7.007 -34.748 1.00 89.94 71 GLN A C 1
ATOM 539 O O . GLN A 1 71 ? -9.711 -8.199 -34.979 1.00 89.94 71 GLN A O 1
ATOM 544 N N . VAL A 1 72 ? -10.211 -6.345 -33.823 1.00 88.88 72 VAL A N 1
ATOM 545 C CA . VAL A 1 72 ? -11.385 -6.921 -33.152 1.00 88.88 72 VAL A CA 1
ATOM 546 C C . VAL A 1 72 ? -12.598 -6.746 -34.064 1.00 88.88 72 VAL A C 1
ATOM 548 O O . VAL A 1 72 ? -12.870 -5.639 -34.535 1.00 88.88 72 VAL A O 1
ATOM 551 N N . TYR A 1 73 ? -13.299 -7.841 -34.354 1.00 87.25 73 TYR A N 1
ATOM 552 C CA . TYR A 1 73 ? -14.490 -7.862 -35.204 1.00 87.25 73 TYR A CA 1
ATOM 553 C C . TYR A 1 73 ? -15.789 -7.827 -34.406 1.00 87.25 73 TYR A C 1
ATOM 555 O O . TYR A 1 73 ? -16.742 -7.198 -34.856 1.00 87.25 73 TYR A O 1
ATOM 563 N N . ASP A 1 74 ? -15.840 -8.534 -33.277 1.00 83.50 74 ASP A N 1
ATOM 564 C CA . ASP A 1 74 ? -17.046 -8.664 -32.460 1.00 83.50 74 ASP A CA 1
ATOM 565 C C . ASP A 1 74 ? -16.688 -9.003 -31.004 1.00 83.50 74 ASP A C 1
ATOM 567 O O . ASP A 1 74 ? -15.621 -9.561 -30.741 1.00 83.50 74 ASP A O 1
ATOM 571 N N . ALA A 1 75 ? -17.581 -8.696 -30.068 1.00 82.12 75 ALA A N 1
ATOM 572 C CA . ALA A 1 75 ? -17.479 -9.065 -28.659 1.00 82.12 75 ALA A CA 1
ATOM 573 C C . ALA A 1 75 ? -18.879 -9.374 -28.123 1.00 82.12 75 ALA A C 1
ATOM 575 O O . ALA A 1 75 ? -19.774 -8.533 -28.204 1.00 82.12 75 ALA A O 1
ATOM 576 N N . ASN A 1 76 ? -19.079 -10.580 -27.593 1.00 81.44 76 ASN A N 1
ATOM 577 C CA . ASN A 1 76 ? -20.412 -11.061 -27.250 1.00 81.44 76 ASN A CA 1
ATOM 578 C C . ASN A 1 76 ? -20.409 -11.997 -26.032 1.00 81.44 76 ASN A C 1
ATOM 580 O O . ASN A 1 76 ? -19.359 -12.405 -25.525 1.00 81.44 76 ASN A O 1
ATOM 584 N N . ILE A 1 77 ? -21.614 -12.304 -25.552 1.00 81.62 77 ILE A N 1
ATOM 585 C CA . ILE A 1 77 ? -21.865 -13.178 -24.409 1.00 81.62 77 ILE A CA 1
ATOM 586 C C . ILE A 1 77 ? -22.865 -14.241 -24.847 1.00 81.62 77 ILE A C 1
ATOM 588 O O . ILE A 1 77 ? -24.005 -13.926 -25.185 1.00 81.62 77 ILE A O 1
ATOM 592 N N . GLU A 1 78 ? -22.459 -15.506 -24.809 1.00 81.31 78 GLU A N 1
ATOM 593 C CA . GLU A 1 78 ? -23.326 -16.624 -25.181 1.00 81.31 78 GLU A CA 1
ATOM 594 C C . GLU A 1 78 ? -23.120 -17.794 -24.223 1.00 81.31 78 GLU A C 1
ATOM 596 O O . GLU A 1 78 ? -21.989 -18.173 -23.933 1.00 81.31 78 GLU A O 1
ATOM 601 N N . ASN A 1 79 ? -24.210 -18.372 -23.708 1.00 78.56 79 ASN A N 1
ATOM 602 C CA . ASN A 1 79 ? -24.165 -19.520 -22.791 1.00 78.56 79 ASN A CA 1
ATOM 603 C C . ASN A 1 79 ? -23.256 -19.301 -21.559 1.00 78.56 79 ASN A C 1
ATOM 605 O O . ASN A 1 79 ? -22.633 -20.235 -21.060 1.00 78.56 79 ASN A O 1
ATOM 609 N N . GLY A 1 80 ? -23.159 -18.055 -21.077 1.00 74.06 80 GLY A N 1
ATOM 610 C CA . GLY A 1 80 ? -22.280 -17.675 -19.963 1.00 74.06 80 GLY A CA 1
ATOM 611 C C . GLY A 1 80 ? -20.791 -17.574 -20.323 1.00 74.06 80 GLY A C 1
ATOM 612 O O . GLY A 1 80 ? -19.972 -17.332 -19.438 1.00 74.06 80 GLY A O 1
ATOM 613 N N . LEU A 1 81 ? -20.431 -17.738 -21.598 1.00 81.12 81 LEU A N 1
ATOM 614 C CA . LEU A 1 81 ? -19.087 -17.516 -22.117 1.00 81.12 81 LEU A CA 1
ATOM 615 C C . LEU A 1 81 ? -18.962 -16.087 -22.634 1.00 81.12 81 LEU A C 1
ATOM 617 O O . LEU A 1 81 ? -19.741 -15.645 -23.478 1.00 81.12 81 LEU A O 1
ATOM 621 N N . TYR A 1 82 ? -17.938 -15.395 -22.154 1.00 82.56 82 TYR A N 1
ATOM 622 C CA . TYR A 1 82 ? -17.548 -14.078 -22.636 1.00 82.56 82 TYR A CA 1
ATOM 623 C C . TYR A 1 82 ? -16.445 -14.260 -23.657 1.00 82.56 82 TYR A C 1
ATOM 625 O O . TYR A 1 82 ? -15.414 -14.866 -23.350 1.00 82.56 82 TYR A O 1
ATOM 633 N N . PHE A 1 83 ? -16.652 -13.760 -24.868 1.00 86.56 83 PHE A N 1
ATOM 634 C CA . PHE A 1 83 ? -15.672 -13.927 -25.925 1.00 86.56 83 PHE A CA 1
ATOM 635 C C . PHE A 1 83 ? -15.615 -12.730 -26.860 1.00 86.56 83 PHE A C 1
ATOM 637 O O . PHE A 1 83 ? -16.580 -11.984 -27.023 1.00 86.56 83 PHE A O 1
ATOM 644 N N . PHE A 1 84 ? -14.471 -12.583 -27.514 1.00 86.69 84 PHE A N 1
ATOM 645 C CA . PHE A 1 84 ? -14.314 -11.680 -28.641 1.00 86.69 84 PHE A CA 1
ATOM 646 C C . PHE A 1 84 ? -13.740 -12.412 -29.837 1.00 86.69 84 PHE A C 1
ATOM 648 O O . PHE A 1 84 ? -12.929 -13.333 -29.720 1.00 86.69 84 PHE A O 1
ATOM 655 N N . VAL A 1 85 ? -14.209 -11.976 -30.994 1.00 89.62 85 VAL A N 1
ATOM 656 C CA . VAL A 1 85 ? -13.841 -12.478 -32.303 1.00 89.62 85 VAL A CA 1
ATOM 657 C C . VAL A 1 85 ? -12.889 -11.466 -32.906 1.00 89.62 85 VAL A C 1
ATOM 659 O O . VAL A 1 85 ? -13.217 -10.288 -33.035 1.00 89.62 85 VAL A O 1
ATOM 662 N N . MET A 1 86 ? -11.710 -11.925 -33.284 1.00 92.19 86 MET A N 1
ATOM 663 C CA . MET A 1 86 ? -10.637 -11.089 -33.797 1.00 92.19 86 MET A CA 1
ATOM 664 C C . MET A 1 86 ? -10.006 -11.704 -35.044 1.00 92.19 86 MET A C 1
ATOM 666 O O . MET A 1 86 ? -10.245 -12.865 -35.395 1.00 92.19 86 MET A O 1
ATOM 670 N N . GLU A 1 87 ? -9.220 -10.888 -35.735 1.00 92.94 87 GLU A N 1
ATOM 671 C CA . GLU A 1 87 ? -8.380 -11.301 -36.851 1.00 92.94 87 GLU A CA 1
ATOM 672 C C . GLU A 1 87 ? -7.518 -12.510 -36.457 1.00 92.94 87 GLU A C 1
ATOM 674 O O . GLU A 1 87 ? -6.885 -12.536 -35.401 1.00 92.94 87 GLU A O 1
ATOM 679 N N . PHE A 1 88 ? -7.524 -13.540 -37.305 1.00 94.19 88 PHE A N 1
ATOM 680 C CA . PHE A 1 88 ? -6.618 -14.673 -37.165 1.00 94.19 88 PHE A CA 1
ATOM 681 C C . PHE A 1 88 ? -5.315 -14.361 -37.900 1.00 94.19 88 PHE A C 1
ATOM 683 O O . PHE A 1 88 ? -5.324 -14.241 -39.121 1.00 94.19 88 PHE A O 1
ATOM 690 N N . VAL A 1 89 ? -4.213 -14.269 -37.157 1.00 93.81 89 VAL A N 1
ATOM 691 C CA . VAL A 1 89 ? -2.861 -14.074 -37.701 1.00 93.81 89 VAL A CA 1
ATOM 692 C C . VAL A 1 89 ? -2.244 -15.446 -37.973 1.00 93.81 89 VAL A C 1
ATOM 694 O O . VAL A 1 89 ? -2.149 -16.273 -37.063 1.00 93.81 89 VAL A O 1
ATOM 697 N N . ALA A 1 90 ? -1.856 -15.718 -39.219 1.00 88.38 90 ALA A N 1
ATOM 698 C CA . ALA A 1 90 ? -1.476 -17.052 -39.686 1.00 88.38 90 ALA A CA 1
ATOM 699 C C . ALA A 1 90 ? 0.008 -17.409 -39.465 1.00 88.38 90 ALA A C 1
ATOM 701 O O . ALA A 1 90 ? 0.431 -18.508 -39.832 1.00 88.38 90 ALA A O 1
ATOM 702 N N . GLY A 1 91 ? 0.792 -16.519 -38.850 1.00 91.81 91 GLY A N 1
ATOM 703 C CA . GLY A 1 91 ? 2.217 -16.726 -38.582 1.00 91.81 91 GLY A CA 1
ATOM 704 C C . GLY A 1 91 ? 2.565 -17.122 -37.139 1.00 91.81 91 GLY A C 1
ATOM 705 O O . GLY A 1 91 ? 2.015 -18.080 -36.595 1.00 91.81 91 GLY A O 1
ATOM 706 N N . TYR A 1 92 ? 3.558 -16.458 -36.541 1.00 92.25 92 TYR A N 1
ATOM 707 C CA . TYR A 1 92 ? 4.171 -16.847 -35.258 1.00 92.25 92 TYR A CA 1
ATOM 708 C C . TYR A 1 92 ? 4.502 -15.637 -34.373 1.00 92.25 92 TYR A C 1
ATOM 710 O O . TYR A 1 92 ? 4.573 -14.508 -34.851 1.00 92.25 92 TYR A O 1
ATOM 718 N N . THR A 1 93 ? 4.712 -15.853 -33.072 1.00 94.88 93 THR A N 1
ATOM 719 C CA . THR A 1 93 ? 5.051 -14.769 -32.128 1.00 94.88 93 THR A CA 1
ATOM 720 C C . THR A 1 93 ? 6.540 -14.405 -32.178 1.00 94.88 93 THR A C 1
ATOM 722 O O . THR A 1 93 ? 7.389 -15.216 -32.561 1.00 94.88 93 THR A O 1
ATOM 725 N N . CYS A 1 94 ? 6.910 -13.206 -31.725 1.00 95.19 94 CYS A N 1
ATOM 726 C CA . CYS A 1 94 ? 8.321 -12.857 -31.539 1.00 95.19 94 CYS A CA 1
ATOM 727 C C . CYS A 1 94 ? 9.003 -13.778 -30.512 1.00 95.19 94 CYS A C 1
ATOM 729 O O . CYS A 1 94 ? 10.190 -14.072 -30.664 1.00 95.19 94 CYS A O 1
ATOM 731 N N . ALA A 1 95 ? 8.256 -14.293 -29.525 1.00 92.75 95 ALA A N 1
ATOM 732 C CA . ALA A 1 95 ? 8.736 -15.317 -28.594 1.00 92.75 95 ALA A CA 1
ATOM 733 C C . ALA A 1 95 ? 9.124 -16.617 -29.324 1.00 92.75 95 ALA A C 1
ATOM 735 O O . ALA A 1 95 ? 10.210 -17.158 -29.101 1.00 92.75 95 ALA A O 1
ATOM 736 N N . ASP A 1 96 ? 8.285 -17.090 -30.254 1.00 92.06 96 ASP A N 1
ATOM 737 C CA . ASP A 1 96 ? 8.583 -18.264 -31.083 1.00 92.06 96 ASP A CA 1
ATOM 738 C C . ASP A 1 96 ? 9.820 -18.044 -31.951 1.00 92.06 96 ASP A C 1
ATOM 740 O O . ASP A 1 96 ? 10.641 -18.953 -32.106 1.00 92.06 96 ASP A O 1
ATOM 744 N N . TRP A 1 97 ? 9.968 -16.842 -32.517 1.00 94.12 97 TRP A N 1
ATOM 745 C CA . TRP A 1 97 ? 11.142 -16.499 -33.312 1.00 94.12 97 TRP A CA 1
ATOM 746 C C . TRP A 1 97 ? 12.405 -16.553 -32.460 1.00 94.12 97 TRP A C 1
ATOM 748 O O . TRP A 1 97 ? 13.337 -17.287 -32.790 1.00 94.12 97 TRP A O 1
ATOM 758 N N . GLN A 1 98 ? 12.412 -15.836 -31.336 1.00 93.94 98 GLN A N 1
ATOM 759 C CA . GLN A 1 98 ? 13.542 -15.785 -30.420 1.00 93.94 98 GLN A CA 1
ATOM 760 C C . GLN A 1 98 ? 13.924 -17.181 -29.930 1.00 93.94 98 GLN A C 1
ATOM 762 O O . GLN A 1 98 ? 15.093 -17.547 -29.986 1.00 93.94 98 GLN A O 1
ATOM 767 N N . LYS A 1 99 ? 12.948 -18.013 -29.553 1.00 92.12 99 LYS A N 1
ATOM 768 C CA . LYS A 1 99 ? 13.188 -19.393 -29.116 1.00 92.12 99 LYS A CA 1
ATOM 769 C C . LYS A 1 99 ? 13.897 -20.248 -30.174 1.00 92.12 99 LYS A C 1
ATOM 771 O O . LYS A 1 99 ? 14.660 -21.141 -29.817 1.00 92.12 99 LYS A O 1
ATOM 776 N N . ARG A 1 100 ? 13.669 -19.990 -31.469 1.00 92.06 100 ARG A N 1
ATOM 777 C CA . ARG A 1 100 ? 14.328 -20.714 -32.574 1.00 92.06 100 ARG A CA 1
ATOM 778 C C . ARG A 1 100 ? 15.768 -20.266 -32.815 1.00 92.06 100 ARG A C 1
ATOM 780 O O . ARG A 1 100 ? 16.577 -21.093 -33.227 1.00 92.06 100 ARG A O 1
ATOM 787 N N . VAL A 1 101 ? 16.079 -18.984 -32.612 1.00 91.75 101 VAL A N 1
ATOM 788 C CA . VAL A 1 101 ? 17.382 -18.393 -32.987 1.00 91.75 101 VAL A CA 1
ATOM 789 C C . VAL A 1 101 ? 18.244 -17.949 -31.797 1.00 91.75 101 VAL A C 1
ATOM 791 O O . VAL A 1 101 ? 19.390 -17.553 -31.985 1.00 91.75 101 VAL A O 1
ATOM 794 N N . GLY A 1 102 ? 17.721 -18.021 -30.572 1.00 91.12 102 GLY A N 1
ATOM 795 C CA . GLY A 1 102 ? 18.347 -17.550 -29.332 1.00 91.12 102 GLY A CA 1
ATOM 796 C C . GLY A 1 102 ? 18.168 -16.046 -29.110 1.00 91.12 102 GLY A C 1
ATOM 797 O O . GLY A 1 102 ? 17.538 -15.625 -28.143 1.00 91.12 102 GLY A O 1
ATOM 798 N N . HIS A 1 103 ? 18.691 -15.232 -30.025 1.00 92.62 103 HIS A N 1
ATOM 799 C CA . HIS A 1 103 ? 18.524 -13.777 -30.028 1.00 92.62 103 HIS A CA 1
ATOM 800 C C . HIS A 1 103 ? 18.358 -13.260 -31.464 1.00 92.62 103 HIS A C 1
ATOM 802 O O . HIS A 1 103 ? 18.852 -13.858 -32.421 1.00 92.62 103 HIS A O 1
ATOM 808 N N . LEU A 1 104 ? 17.680 -12.129 -31.633 1.00 95.75 104 LEU A N 1
ATOM 809 C CA . LEU A 1 104 ? 17.436 -11.520 -32.941 1.00 95.75 104 LEU A CA 1
ATOM 810 C C . LEU A 1 104 ? 18.565 -10.546 -33.304 1.00 95.75 104 LEU A C 1
ATOM 812 O O . LEU A 1 104 ? 19.220 -9.966 -32.436 1.00 95.75 104 LEU A O 1
ATOM 816 N N . ALA A 1 105 ? 18.805 -10.358 -34.603 1.00 95.69 105 ALA A N 1
ATOM 817 C CA . ALA A 1 105 ? 19.749 -9.347 -35.068 1.00 95.69 105 ALA A CA 1
ATOM 818 C C . ALA A 1 105 ? 19.169 -7.941 -34.853 1.00 95.69 105 ALA A C 1
ATOM 820 O O . ALA A 1 105 ? 17.970 -7.729 -35.023 1.00 95.69 105 ALA A O 1
ATOM 821 N N . GLU A 1 106 ? 20.025 -6.957 -34.558 1.00 96.62 106 GLU A N 1
ATOM 822 C CA . GLU A 1 106 ? 19.606 -5.570 -34.287 1.00 96.62 106 GLU A CA 1
ATOM 823 C C . GLU A 1 106 ? 18.661 -5.011 -35.359 1.00 96.62 106 GLU A C 1
ATOM 825 O O . GLU A 1 106 ? 17.664 -4.372 -35.035 1.00 96.62 106 GLU A O 1
ATOM 830 N N . LYS A 1 107 ? 18.939 -5.290 -36.638 1.00 95.88 107 LYS A N 1
ATOM 831 C CA . LYS A 1 107 ? 18.102 -4.847 -37.762 1.00 95.88 107 LYS A CA 1
ATOM 832 C C . LYS A 1 107 ? 16.647 -5.327 -37.649 1.00 95.88 107 LYS A C 1
ATOM 834 O O . LYS A 1 107 ? 15.744 -4.579 -38.011 1.00 95.88 107 LYS A O 1
ATOM 839 N N . ASP A 1 108 ? 16.441 -6.544 -37.148 1.00 95.75 108 ASP A N 1
ATOM 840 C CA . ASP A 1 108 ? 15.136 -7.195 -37.058 1.00 95.75 108 ASP A CA 1
ATOM 841 C C . ASP A 1 108 ? 14.417 -6.700 -35.796 1.00 95.75 108 ASP A C 1
ATOM 843 O O . ASP A 1 108 ? 13.249 -6.327 -35.855 1.00 95.75 108 ASP A O 1
ATOM 847 N N . VAL A 1 109 ? 15.149 -6.564 -34.682 1.00 97.38 109 VAL A N 1
ATOM 848 C CA . VAL A 1 109 ? 14.640 -5.971 -33.433 1.00 97.38 109 VAL A CA 1
ATOM 849 C C . VAL A 1 109 ? 14.179 -4.525 -33.646 1.00 97.38 109 VAL A C 1
ATOM 851 O O . VAL A 1 109 ? 13.109 -4.144 -33.182 1.00 97.38 109 VAL A O 1
ATOM 854 N N . LEU A 1 110 ? 14.946 -3.718 -34.386 1.00 97.69 110 LEU A N 1
ATOM 855 C CA . LEU A 1 110 ? 14.577 -2.339 -34.719 1.00 97.69 110 LEU A CA 1
ATOM 856 C C . LEU A 1 110 ? 13.388 -2.256 -35.683 1.00 97.69 110 LEU A C 1
ATOM 858 O O . LEU A 1 110 ? 12.614 -1.307 -35.594 1.00 97.69 110 LEU A O 1
ATOM 862 N N . LEU A 1 111 ? 13.235 -3.218 -36.600 1.00 96.00 111 LEU A N 1
ATOM 863 C CA . LEU A 1 111 ? 12.059 -3.289 -37.471 1.00 96.00 111 LEU A CA 1
ATOM 864 C C . LEU A 1 111 ? 10.799 -3.577 -36.649 1.00 96.00 111 LEU A C 1
ATOM 866 O O . LEU A 1 111 ? 9.814 -2.858 -36.786 1.00 96.00 111 LEU A O 1
ATOM 870 N N . ILE A 1 112 ? 10.864 -4.573 -35.759 1.00 97.25 112 ILE A N 1
ATOM 871 C CA . ILE A 1 112 ? 9.780 -4.887 -34.822 1.00 97.25 112 ILE A CA 1
ATOM 872 C C . ILE A 1 112 ? 9.445 -3.644 -33.991 1.00 97.25 112 ILE A C 1
ATOM 874 O O . ILE A 1 112 ? 8.284 -3.251 -33.930 1.00 97.25 112 ILE A O 1
ATOM 878 N N . ALA A 1 113 ? 10.452 -2.980 -33.416 1.00 97.69 113 ALA A N 1
ATOM 879 C CA . ALA A 1 113 ? 10.260 -1.779 -32.606 1.00 97.69 113 ALA A CA 1
ATOM 880 C C . ALA A 1 113 ? 9.545 -0.646 -33.361 1.00 97.69 113 ALA A C 1
ATOM 882 O O . ALA A 1 113 ? 8.671 -0.001 -32.790 1.00 97.69 113 ALA A O 1
ATOM 883 N N . ASP A 1 114 ? 9.894 -0.408 -34.630 1.00 97.81 114 ASP A N 1
ATOM 884 C CA . ASP A 1 114 ? 9.272 0.639 -35.455 1.00 97.81 114 ASP A CA 1
ATOM 885 C C . ASP A 1 114 ? 7.802 0.313 -35.750 1.00 97.81 114 ASP A C 1
ATOM 887 O O . ASP A 1 114 ? 6.944 1.183 -35.618 1.00 97.81 114 ASP A O 1
ATOM 891 N N . CYS A 1 115 ? 7.494 -0.949 -36.071 1.00 97.00 115 CYS A N 1
ATOM 892 C CA . CYS A 1 115 ? 6.119 -1.402 -36.291 1.00 97.00 115 CYS A CA 1
ATOM 893 C C . CYS A 1 115 ? 5.267 -1.343 -35.014 1.00 97.00 115 CYS A C 1
ATOM 895 O O . CYS A 1 115 ? 4.124 -0.891 -35.065 1.00 97.00 115 CYS A O 1
ATOM 897 N N . VAL A 1 116 ? 5.814 -1.766 -33.866 1.00 97.81 116 VAL A N 1
ATOM 898 C CA . VAL A 1 116 ? 5.115 -1.675 -32.574 1.00 97.81 116 VAL A CA 1
ATOM 899 C C . VAL A 1 116 ? 4.881 -0.212 -32.192 1.00 97.81 116 VAL A C 1
ATOM 901 O O . VAL A 1 116 ? 3.768 0.142 -31.815 1.00 97.81 116 VAL A O 1
ATOM 904 N N . ALA A 1 117 ? 5.888 0.653 -32.339 1.00 97.56 117 ALA A N 1
ATOM 905 C CA . ALA A 1 117 ? 5.750 2.076 -32.042 1.00 97.56 117 ALA A CA 1
ATOM 906 C C . ALA A 1 117 ? 4.713 2.763 -32.948 1.00 97.56 117 ALA A C 1
ATOM 908 O O . ALA A 1 117 ? 3.926 3.561 -32.457 1.00 97.56 117 ALA A O 1
ATOM 909 N N . ASP A 1 118 ? 4.668 2.436 -34.243 1.00 97.75 118 ASP A N 1
ATOM 910 C CA . ASP A 1 118 ? 3.656 2.940 -35.188 1.00 97.75 118 ASP A CA 1
ATOM 911 C C . ASP A 1 118 ? 2.228 2.532 -34.780 1.00 97.75 118 ASP A C 1
ATOM 913 O O . ASP A 1 118 ? 1.322 3.364 -34.731 1.00 97.75 118 ASP A O 1
ATOM 917 N N . ALA A 1 119 ? 2.039 1.264 -34.403 1.00 96.19 119 ALA A N 1
ATOM 918 C CA . ALA A 1 119 ? 0.754 0.752 -33.936 1.00 96.19 119 ALA A CA 1
ATOM 919 C C . ALA A 1 119 ? 0.299 1.400 -32.613 1.00 96.19 119 ALA A C 1
ATOM 921 O O . ALA A 1 119 ? -0.860 1.800 -32.479 1.00 96.19 119 ALA A O 1
ATOM 922 N N . LEU A 1 120 ? 1.198 1.529 -31.635 1.00 95.88 120 LEU A N 1
ATOM 923 C CA . LEU A 1 120 ? 0.869 2.104 -30.327 1.00 95.88 120 LEU A CA 1
ATOM 924 C C . LEU A 1 120 ? 0.699 3.628 -30.377 1.00 95.88 120 LEU A C 1
ATOM 926 O O . LEU A 1 120 ? -0.132 4.163 -29.641 1.00 95.88 120 LEU A O 1
ATOM 930 N N . ASP A 1 121 ? 1.393 4.320 -31.285 1.00 96.44 121 ASP A N 1
ATOM 931 C CA . ASP A 1 121 ? 1.141 5.736 -31.573 1.00 96.44 121 ASP A CA 1
ATOM 932 C C . ASP A 1 121 ? -0.286 5.950 -32.066 1.00 96.44 121 ASP A C 1
ATOM 934 O O . ASP A 1 121 ? -1.028 6.771 -31.526 1.00 96.44 121 ASP A O 1
ATOM 938 N N . TYR A 1 122 ? -0.716 5.135 -33.033 1.00 95.25 122 TYR A N 1
ATOM 939 C CA . TYR A 1 122 ? -2.075 5.178 -33.554 1.00 95.25 122 TYR A CA 1
ATOM 940 C C . TYR A 1 122 ? -3.126 4.932 -32.458 1.00 95.25 122 TYR A C 1
ATOM 942 O O . TYR A 1 122 ? -4.111 5.673 -32.365 1.00 95.25 122 TYR A O 1
ATOM 950 N N . ALA A 1 123 ? -2.920 3.918 -31.610 1.00 91.69 123 ALA A N 1
ATOM 951 C CA . ALA A 1 123 ? -3.831 3.590 -30.513 1.00 91.69 123 ALA A CA 1
ATOM 952 C C . ALA A 1 123 ? -3.940 4.731 -29.485 1.00 91.69 123 ALA A C 1
ATOM 954 O O . ALA A 1 123 ? -5.046 5.140 -29.107 1.00 91.69 123 ALA A O 1
ATOM 955 N N . TRP A 1 124 ? -2.801 5.296 -29.078 1.00 92.12 124 TRP A N 1
ATOM 956 C CA . TRP A 1 124 ? -2.742 6.408 -28.132 1.00 92.12 124 TRP A CA 1
ATOM 957 C C . TRP A 1 124 ? -3.317 7.706 -28.709 1.00 92.12 124 TRP A C 1
ATOM 959 O O . TRP A 1 124 ? -4.021 8.456 -28.023 1.00 92.12 124 TRP A O 1
ATOM 969 N N . ALA A 1 125 ? -3.038 8.004 -29.977 1.00 91.44 125 ALA A N 1
ATOM 970 C CA . ALA A 1 125 ? -3.525 9.207 -30.639 1.00 91.44 125 ALA A CA 1
ATOM 971 C C . ALA A 1 125 ? -5.055 9.214 -30.754 1.00 91.44 125 ALA A C 1
ATOM 973 O O . ALA A 1 125 ? -5.664 10.261 -30.532 1.00 91.44 125 ALA A O 1
ATOM 974 N N . ARG A 1 126 ? -5.669 8.063 -31.063 1.00 88.62 126 ARG A N 1
ATOM 975 C CA . ARG A 1 126 ? -7.115 7.973 -31.317 1.00 88.62 126 ARG A CA 1
ATOM 976 C C . ARG A 1 126 ? -7.965 7.764 -30.077 1.00 88.62 126 ARG A C 1
ATOM 978 O O . ARG A 1 126 ? -8.955 8.465 -29.914 1.00 88.62 126 ARG A O 1
ATOM 985 N N . GLU A 1 127 ? -7.584 6.829 -29.214 1.00 86.25 127 GLU A N 1
ATOM 986 C CA . GLU A 1 127 ? -8.436 6.407 -28.092 1.00 86.25 127 GLU A CA 1
ATOM 987 C C . GLU A 1 127 ? -7.740 6.568 -26.730 1.00 86.25 127 GLU A C 1
ATOM 989 O O . GLU A 1 127 ? -8.313 6.203 -25.708 1.00 86.25 127 GLU A O 1
ATOM 994 N N . LYS A 1 128 ? -6.509 7.112 -26.688 1.00 87.12 128 LYS A N 1
ATOM 995 C CA . LYS A 1 128 ? -5.686 7.211 -25.461 1.00 87.12 128 LYS A CA 1
ATOM 996 C C . LYS A 1 128 ? -5.536 5.857 -24.753 1.00 87.12 128 LYS A C 1
ATOM 998 O O . LYS A 1 128 ? -5.493 5.774 -23.526 1.00 87.12 128 LYS A O 1
ATOM 1003 N N . LEU A 1 129 ? -5.468 4.789 -25.548 1.00 86.00 129 LEU A N 1
ATOM 1004 C CA . LEU A 1 129 ? -5.291 3.429 -25.056 1.00 86.00 129 LEU A CA 1
ATOM 1005 C C . LEU A 1 129 ? -3.814 3.158 -24.765 1.00 86.00 129 LEU A C 1
ATOM 1007 O O . LEU A 1 129 ? -2.948 3.475 -25.577 1.00 86.00 129 LEU A O 1
ATOM 1011 N N . VAL A 1 130 ? -3.569 2.551 -23.605 1.00 87.25 130 VAL A N 1
ATOM 1012 C CA . VAL A 1 130 ? -2.271 2.028 -23.159 1.00 87.25 130 VAL A CA 1
ATOM 1013 C C . VAL A 1 130 ? -2.395 0.509 -23.129 1.00 87.25 130 VAL A C 1
ATOM 1015 O O . VAL A 1 130 ? -3.425 -0.015 -22.695 1.00 87.25 130 VAL A O 1
ATOM 1018 N N . HIS A 1 131 ? -1.388 -0.199 -23.623 1.00 88.56 131 HIS A N 1
ATOM 1019 C CA . HIS A 1 131 ? -1.413 -1.647 -23.754 1.00 88.56 131 HIS A CA 1
ATOM 1020 C C . HIS A 1 131 ? -1.144 -2.364 -22.430 1.00 88.56 131 HIS A C 1
ATOM 1022 O O . HIS A 1 131 ? -1.815 -3.352 -22.155 1.00 88.56 131 HIS A O 1
ATOM 1028 N N . CYS A 1 132 ? -0.172 -1.912 -21.636 1.00 86.50 132 CYS A N 1
ATOM 1029 C CA . CYS A 1 132 ? 0.214 -2.449 -20.323 1.00 86.50 132 CYS A CA 1
ATOM 1030 C C . CYS A 1 132 ? 0.808 -3.877 -20.276 1.00 86.50 132 CYS A C 1
ATOM 1032 O O . CYS A 1 132 ? 1.189 -4.314 -19.194 1.00 86.50 132 CYS A O 1
ATOM 1034 N N . ASP A 1 133 ? 0.935 -4.592 -21.399 1.00 86.12 133 ASP A N 1
ATOM 1035 C CA . ASP A 1 133 ? 1.479 -5.968 -21.456 1.00 86.12 133 ASP A CA 1
ATOM 1036 C C . ASP A 1 133 ? 2.285 -6.189 -22.750 1.00 86.12 133 ASP A C 1
ATOM 1038 O O . ASP A 1 133 ? 2.104 -7.168 -23.475 1.00 86.12 133 ASP A O 1
ATOM 1042 N N . ILE A 1 134 ? 3.155 -5.237 -23.098 1.00 93.06 134 ILE A N 1
ATOM 1043 C CA . ILE A 1 134 ? 4.052 -5.383 -24.252 1.00 93.06 134 ILE A CA 1
ATOM 1044 C C . ILE A 1 134 ? 5.144 -6.407 -23.924 1.00 93.06 134 ILE A C 1
ATOM 1046 O O . ILE A 1 134 ? 5.969 -6.190 -23.038 1.00 93.06 134 ILE A O 1
ATOM 1050 N N . LYS A 1 135 ? 5.153 -7.518 -24.668 1.00 92.75 135 LYS A N 1
ATOM 1051 C CA . LYS A 1 135 ? 6.114 -8.625 -24.553 1.00 92.75 135 LYS A CA 1
ATOM 1052 C C . LYS A 1 135 ? 6.183 -9.438 -25.856 1.00 92.75 135 LYS A C 1
ATOM 1054 O O . LYS A 1 135 ? 5.246 -9.353 -26.652 1.00 92.75 135 LYS A O 1
ATOM 1059 N N . PRO A 1 136 ? 7.223 -10.268 -26.072 1.00 93.94 136 PRO A N 1
ATOM 1060 C CA . PRO A 1 136 ? 7.384 -11.042 -27.305 1.00 93.94 136 PRO A CA 1
ATOM 1061 C C . PRO A 1 136 ? 6.191 -11.939 -27.678 1.00 93.94 136 PRO A C 1
ATOM 1063 O O . PRO A 1 136 ? 5.946 -12.141 -28.865 1.00 93.94 136 PRO A O 1
ATOM 1066 N N . ASP A 1 137 ? 5.448 -12.461 -26.699 1.00 90.38 137 ASP A N 1
ATOM 1067 C CA . ASP A 1 137 ? 4.260 -13.302 -26.915 1.00 90.38 137 ASP A CA 1
ATOM 1068 C C . ASP A 1 137 ? 3.082 -12.535 -27.533 1.00 90.38 137 ASP A C 1
ATOM 1070 O O . ASP A 1 137 ? 2.296 -13.112 -28.280 1.00 90.38 137 ASP A O 1
ATOM 1074 N N . ASN A 1 138 ? 2.987 -11.228 -27.270 1.00 92.50 138 ASN A N 1
ATOM 1075 C CA . ASN A 1 138 ? 1.882 -10.386 -27.736 1.00 92.50 138 ASN A CA 1
ATOM 1076 C C . ASN A 1 138 ? 2.195 -9.662 -29.056 1.00 92.50 138 ASN A C 1
ATOM 1078 O O . ASN A 1 138 ? 1.355 -8.906 -29.550 1.00 92.50 138 ASN A O 1
ATOM 1082 N N . ILE A 1 139 ? 3.379 -9.889 -29.637 1.00 96.31 139 ILE A N 1
ATOM 1083 C CA . ILE A 1 139 ? 3.791 -9.340 -30.932 1.00 96.31 139 ILE A CA 1
ATOM 1084 C C . ILE A 1 139 ? 3.915 -10.484 -31.937 1.00 96.31 139 ILE A C 1
ATOM 1086 O O . ILE A 1 139 ? 4.818 -11.317 -31.838 1.00 96.31 139 ILE A O 1
ATOM 1090 N N . MET A 1 140 ? 3.020 -10.520 -32.922 1.00 95.69 140 MET A N 1
ATOM 1091 C CA . MET A 1 140 ? 2.976 -11.559 -33.951 1.00 95.69 140 MET A CA 1
ATOM 1092 C C . MET A 1 140 ? 3.553 -11.073 -35.276 1.00 95.69 140 MET A C 1
ATOM 1094 O O . MET A 1 140 ? 3.479 -9.892 -35.604 1.00 95.69 140 MET A O 1
ATOM 1098 N N . ILE A 1 141 ? 4.110 -12.002 -36.044 1.00 95.06 141 ILE A N 1
ATOM 1099 C CA . ILE A 1 141 ? 4.520 -11.812 -37.433 1.00 95.06 141 ILE A CA 1
ATOM 1100 C C . ILE A 1 141 ? 3.595 -12.677 -38.268 1.00 95.06 141 ILE A C 1
ATOM 1102 O O . ILE A 1 141 ? 3.542 -13.887 -38.046 1.00 95.06 141 ILE A O 1
ATOM 1106 N N . ASP A 1 142 ? 2.852 -12.057 -39.176 1.00 92.94 142 ASP A N 1
ATOM 1107 C CA . ASP A 1 142 ? 1.941 -12.757 -40.075 1.00 92.94 142 ASP A CA 1
ATOM 1108 C C . ASP A 1 142 ? 2.693 -13.453 -41.220 1.00 92.94 142 ASP A C 1
ATOM 1110 O O . ASP A 1 142 ? 3.900 -13.265 -41.404 1.00 92.94 142 ASP A O 1
ATOM 1114 N N . ASP A 1 143 ? 1.998 -14.284 -41.992 1.00 90.75 143 ASP A N 1
ATOM 1115 C CA . ASP A 1 143 ? 2.590 -15.019 -43.117 1.00 90.75 143 ASP A CA 1
ATOM 1116 C C . ASP A 1 143 ? 3.120 -14.108 -44.244 1.00 90.75 143 ASP A C 1
ATOM 1118 O O . ASP A 1 143 ? 4.092 -14.456 -44.920 1.00 90.75 143 ASP A O 1
ATOM 1122 N N . ASP A 1 144 ? 2.542 -12.916 -44.390 1.00 87.56 144 ASP A N 1
ATOM 1123 C CA . ASP A 1 144 ? 2.982 -11.854 -45.297 1.00 87.56 144 ASP A CA 1
ATOM 1124 C C . ASP A 1 144 ? 4.160 -11.017 -44.754 1.00 87.56 144 ASP A C 1
ATOM 1126 O O . ASP A 1 144 ? 4.702 -10.161 -45.460 1.00 87.56 144 ASP A O 1
ATOM 1130 N N . GLY A 1 145 ? 4.594 -11.286 -43.517 1.00 87.75 145 GLY A N 1
ATOM 1131 C CA . GLY A 1 145 ? 5.683 -10.593 -42.833 1.00 87.75 145 GLY A CA 1
ATOM 1132 C C . GLY A 1 145 ? 5.267 -9.337 -42.060 1.00 87.75 145 GLY A C 1
ATOM 1133 O O . GLY A 1 145 ? 6.137 -8.659 -41.506 1.00 87.75 145 GLY A O 1
ATOM 1134 N N . THR A 1 146 ? 3.974 -9.013 -41.992 1.00 92.56 146 THR A N 1
ATOM 1135 C CA . THR A 1 146 ? 3.464 -7.874 -41.219 1.00 92.56 146 THR A CA 1
ATOM 1136 C C . THR A 1 146 ? 3.583 -8.135 -39.717 1.00 92.56 146 THR A C 1
ATOM 1138 O O . THR A 1 146 ? 3.199 -9.192 -39.220 1.00 92.56 146 THR A O 1
ATOM 1141 N N . VAL A 1 147 ? 4.084 -7.149 -38.966 1.00 96.50 147 VAL A N 1
ATOM 1142 C CA . VAL A 1 147 ? 4.143 -7.196 -37.496 1.00 96.50 147 VAL A CA 1
ATOM 1143 C C . VAL A 1 147 ? 2.830 -6.674 -36.915 1.00 96.50 147 VAL A C 1
ATOM 1145 O O . VAL A 1 147 ? 2.429 -5.551 -37.219 1.00 96.50 147 VAL A O 1
ATOM 1148 N N . LYS A 1 148 ? 2.183 -7.465 -36.057 1.00 95.38 148 LYS A N 1
ATOM 1149 C CA . LYS A 1 148 ? 0.885 -7.165 -35.445 1.00 95.38 148 LYS A CA 1
ATOM 1150 C C . LYS A 1 148 ? 0.949 -7.214 -33.919 1.00 95.38 148 LYS A C 1
ATOM 1152 O O . LYS A 1 148 ? 1.419 -8.188 -33.335 1.00 95.38 148 LYS A O 1
ATOM 1157 N N . VAL A 1 149 ? 0.427 -6.169 -33.283 1.00 95.19 149 VAL A N 1
ATOM 1158 C CA . VAL A 1 149 ? 0.205 -6.086 -31.836 1.00 95.19 149 VAL A CA 1
ATOM 1159 C C . VAL A 1 149 ? -1.132 -6.744 -31.501 1.00 95.19 149 VAL A C 1
ATOM 1161 O O . VAL A 1 149 ? -2.163 -6.406 -32.091 1.00 95.19 149 VAL A O 1
ATOM 1164 N N . THR A 1 150 ? -1.110 -7.688 -30.566 1.00 89.62 150 THR A N 1
ATOM 1165 C CA . THR A 1 150 ? -2.287 -8.431 -30.087 1.00 89.62 150 THR A CA 1
ATOM 1166 C C . THR A 1 150 ? -2.672 -7.975 -28.679 1.00 89.62 150 THR A C 1
ATOM 1168 O O . THR A 1 150 ? -1.867 -7.336 -28.021 1.00 89.62 150 THR A O 1
ATOM 1171 N N . ASP A 1 151 ? -3.876 -8.297 -28.194 1.00 79.50 151 ASP A N 1
ATOM 1172 C CA . ASP A 1 151 ? -4.292 -8.053 -26.797 1.00 79.50 151 ASP A CA 1
ATOM 1173 C C . ASP A 1 151 ? -4.283 -6.582 -26.319 1.00 79.50 151 ASP A C 1
ATOM 1175 O O . ASP A 1 151 ? -4.293 -6.288 -25.119 1.00 79.50 151 ASP A O 1
ATOM 1179 N N . LEU A 1 152 ? -4.361 -5.643 -27.265 1.00 76.94 152 LEU A N 1
ATOM 1180 C CA . LEU A 1 152 ? -4.373 -4.209 -26.998 1.00 76.94 152 LEU A CA 1
ATOM 1181 C C . LEU A 1 152 ? -5.565 -3.791 -26.124 1.00 76.94 152 LEU A C 1
ATOM 1183 O O . LEU A 1 152 ? -6.723 -4.050 -26.451 1.00 76.94 152 LEU A O 1
ATOM 1187 N N . GLY A 1 153 ? -5.269 -3.074 -25.039 1.00 60.81 153 GLY A N 1
ATOM 1188 C CA . GLY A 1 153 ? -6.273 -2.433 -24.194 1.00 60.81 153 GLY A CA 1
ATOM 1189 C C . GLY A 1 153 ? -7.069 -3.378 -23.299 1.00 60.81 153 GLY A C 1
ATOM 1190 O O . GLY A 1 153 ? -7.868 -2.876 -22.537 1.00 60.81 153 GLY A O 1
ATOM 1191 N N . LEU A 1 154 ? -6.840 -4.696 -23.333 1.00 58.19 154 LEU A N 1
ATOM 1192 C CA . LEU A 1 154 ? -7.488 -5.669 -22.438 1.00 58.19 154 LEU A CA 1
ATOM 1193 C C . LEU A 1 154 ? -6.758 -5.815 -21.096 1.00 58.19 154 LEU A C 1
ATOM 1195 O O . LEU A 1 154 ? -7.323 -6.299 -20.115 1.00 58.19 154 LEU A O 1
ATOM 1199 N N . ALA A 1 155 ? -5.489 -5.405 -21.048 1.00 52.97 155 ALA A N 1
ATOM 1200 C CA . ALA A 1 155 ? -4.666 -5.551 -19.863 1.00 52.97 155 ALA A CA 1
ATOM 1201 C C . ALA A 1 155 ? -4.881 -4.435 -18.836 1.00 52.97 155 ALA A C 1
ATOM 1203 O O . ALA A 1 155 ? -4.390 -4.598 -17.735 1.00 52.97 155 ALA A O 1
ATOM 1204 N N . ARG A 1 156 ? -5.600 -3.332 -19.108 1.00 49.78 156 ARG A N 1
ATOM 1205 C CA . ARG A 1 156 ? -5.920 -2.318 -18.076 1.00 49.78 156 ARG A CA 1
ATOM 1206 C C . ARG A 1 156 ? -7.062 -2.772 -17.171 1.00 49.78 156 ARG A C 1
ATOM 1208 O O . ARG A 1 156 ? -6.916 -2.641 -15.955 1.00 49.78 156 ARG A O 1
ATOM 1215 N N . THR A 1 157 ? -8.122 -3.377 -17.720 1.00 44.34 157 THR A N 1
ATOM 1216 C CA . THR A 1 157 ? -9.133 -4.096 -16.919 1.00 44.34 157 THR A CA 1
ATOM 1217 C C . THR A 1 157 ? -8.474 -5.193 -16.085 1.00 44.34 157 THR A C 1
ATOM 1219 O O . THR A 1 157 ? -8.839 -5.371 -14.939 1.00 44.34 157 THR A O 1
ATOM 1222 N N . ILE A 1 158 ? -7.439 -5.862 -16.602 1.00 39.72 158 ILE A N 1
ATOM 1223 C CA . ILE A 1 158 ? -6.720 -6.927 -15.880 1.00 39.72 158 ILE A CA 1
ATOM 1224 C C . ILE A 1 158 ? -5.661 -6.372 -14.908 1.00 39.72 158 ILE A C 1
ATOM 1226 O O . ILE A 1 158 ? -5.481 -6.913 -13.829 1.00 39.72 158 ILE A O 1
ATOM 1230 N N . SER A 1 159 ? -4.986 -5.269 -15.233 1.00 37.34 159 SER A N 1
ATOM 1231 C CA . SER A 1 159 ? -3.897 -4.694 -14.423 1.00 37.34 159 SER A CA 1
ATOM 1232 C C . SER A 1 159 ? -4.427 -3.856 -13.263 1.00 37.34 159 SER A C 1
ATOM 1234 O O . SER A 1 159 ? -3.799 -3.803 -12.211 1.00 37.34 159 SER A O 1
ATOM 1236 N N . THR A 1 160 ? -5.619 -3.263 -13.409 1.00 36.47 160 THR A N 1
ATOM 1237 C CA . THR A 1 160 ? -6.388 -2.760 -12.255 1.00 36.47 160 THR A CA 1
ATOM 1238 C C . THR A 1 160 ? -6.919 -3.897 -11.374 1.00 36.47 160 THR A C 1
ATOM 1240 O O . THR A 1 160 ? -7.229 -3.651 -10.215 1.00 36.47 160 THR A O 1
ATOM 1243 N N . MET A 1 161 ? -6.928 -5.140 -11.877 1.00 36.50 161 MET A N 1
ATOM 1244 C CA . MET A 1 161 ? -7.219 -6.366 -11.123 1.00 36.50 161 MET A CA 1
ATOM 1245 C C . MET A 1 161 ? -5.972 -7.121 -10.614 1.00 36.50 161 MET A C 1
ATOM 1247 O O . MET A 1 161 ? -6.112 -8.146 -9.945 1.00 36.50 161 MET A O 1
ATOM 1251 N N . THR A 1 162 ? -4.747 -6.629 -10.849 1.00 33.66 162 THR A N 1
ATOM 1252 C CA . THR A 1 162 ? -3.505 -7.298 -10.403 1.00 33.66 162 THR A CA 1
ATOM 1253 C C . THR A 1 162 ? -2.596 -6.412 -9.552 1.00 33.66 162 THR A C 1
ATOM 1255 O O . THR A 1 162 ? -1.390 -6.342 -9.780 1.00 33.66 162 THR A O 1
ATOM 1258 N N . ALA A 1 163 ? -3.157 -5.811 -8.504 1.00 35.84 163 ALA A N 1
ATOM 1259 C CA . ALA A 1 163 ? -2.430 -5.635 -7.241 1.00 35.84 163 ALA A CA 1
ATOM 1260 C C . ALA A 1 163 ? -2.975 -6.554 -6.119 1.00 35.84 163 ALA A C 1
ATOM 1262 O O . ALA A 1 163 ? -2.312 -6.746 -5.100 1.00 35.84 163 ALA A O 1
ATOM 1263 N N . GLU A 1 164 ? -4.149 -7.174 -6.325 1.00 33.62 164 GLU A N 1
ATOM 1264 C CA . GLU A 1 164 ? -4.947 -7.825 -5.270 1.00 33.62 164 GLU A CA 1
ATOM 1265 C C . GLU A 1 164 ? -5.072 -9.360 -5.398 1.00 33.62 164 GLU A C 1
ATOM 1267 O O . GLU A 1 164 ? -5.542 -10.014 -4.470 1.00 33.62 164 GLU A O 1
ATOM 1272 N N . THR A 1 165 ? -4.584 -9.990 -6.475 1.00 29.42 165 THR A N 1
ATOM 1273 C CA . THR A 1 165 ? -4.598 -11.461 -6.632 1.00 29.42 165 THR A CA 1
ATOM 1274 C C . THR A 1 165 ? -3.215 -11.993 -7.015 1.00 29.42 165 THR A C 1
ATOM 1276 O O . THR A 1 165 ? -2.650 -11.647 -8.046 1.00 29.42 165 THR A O 1
ATOM 1279 N N . SER A 1 166 ? -2.618 -12.824 -6.155 1.00 32.34 166 SER A N 1
ATOM 1280 C CA . SER A 1 166 ? -1.227 -13.283 -6.304 1.00 32.34 166 SER A CA 1
ATOM 1281 C C . SER A 1 166 ? -1.049 -14.690 -6.854 1.00 32.34 166 SER A C 1
ATOM 1283 O O . SER A 1 166 ? 0.079 -15.165 -6.909 1.00 32.34 166 SER A O 1
ATOM 1285 N N . GLU A 1 167 ? -2.125 -15.377 -7.225 1.00 31.14 167 GLU A N 1
ATOM 1286 C CA . GLU A 1 167 ? -2.007 -16.694 -7.868 1.00 31.14 167 GLU A CA 1
ATOM 1287 C C . GLU A 1 167 ? -2.090 -16.621 -9.399 1.00 31.14 167 GLU A C 1
ATOM 1289 O O . GLU A 1 167 ? -1.640 -17.546 -10.064 1.00 31.14 167 GLU A O 1
ATOM 1294 N N . ASP A 1 168 ? -2.552 -15.500 -9.965 1.00 34.72 168 ASP A N 1
ATOM 1295 C CA . ASP A 1 168 ? -2.715 -15.307 -11.411 1.00 34.72 168 ASP A CA 1
ATOM 1296 C C . ASP A 1 168 ? -2.059 -13.986 -11.877 1.00 34.72 168 ASP A C 1
ATOM 1298 O O . ASP A 1 168 ? -2.674 -13.189 -12.586 1.00 34.72 168 ASP A O 1
ATOM 1302 N N . ILE A 1 169 ? -0.784 -13.744 -11.521 1.00 37.47 169 ILE A N 1
ATOM 1303 C CA . ILE A 1 169 ? 0.052 -12.748 -12.224 1.00 37.47 169 ILE A CA 1
ATOM 1304 C C . ILE A 1 169 ? 0.280 -13.275 -13.649 1.00 37.47 169 ILE A C 1
ATOM 1306 O O . ILE A 1 169 ? 1.285 -13.901 -13.974 1.00 37.47 169 ILE A O 1
ATOM 1310 N N . LEU A 1 170 ? -0.716 -13.062 -14.505 1.00 34.94 170 LEU A N 1
ATOM 1311 C CA . LEU A 1 170 ? -0.685 -13.318 -15.940 1.00 34.94 170 LEU A CA 1
ATOM 1312 C C . LEU A 1 170 ? -0.420 -12.015 -16.703 1.00 34.94 170 LEU A C 1
ATOM 1314 O O . LEU A 1 170 ? -1.068 -11.690 -17.687 1.00 34.94 170 LEU A O 1
ATOM 1318 N N . GLY A 1 171 ? 0.597 -11.294 -16.247 1.00 45.16 171 GLY A N 1
ATOM 1319 C CA . GLY A 1 171 ? 1.435 -10.406 -17.047 1.00 45.16 171 GLY A CA 1
ATOM 1320 C C . GLY A 1 171 ? 2.874 -10.752 -16.682 1.00 45.16 171 GLY A C 1
ATOM 1321 O O . GLY A 1 171 ? 3.148 -11.010 -15.516 1.00 45.16 171 GLY A O 1
ATOM 1322 N N . THR A 1 172 ? 3.794 -10.863 -17.641 1.00 64.62 172 THR A N 1
ATOM 1323 C CA . THR A 1 172 ? 5.162 -11.318 -17.337 1.00 64.62 172 THR A CA 1
ATOM 1324 C C . THR A 1 172 ? 5.906 -10.178 -16.622 1.00 64.62 172 THR A C 1
ATOM 1326 O O . THR A 1 172 ? 6.244 -9.196 -17.288 1.00 64.62 172 THR A O 1
ATOM 1329 N N . PRO A 1 173 ? 6.206 -10.271 -15.307 1.00 79.50 173 PRO A N 1
ATOM 1330 C CA . PRO A 1 173 ? 6.800 -9.168 -14.531 1.00 79.50 173 PRO A CA 1
ATOM 1331 C C . PRO A 1 173 ? 8.108 -8.638 -15.135 1.00 79.50 173 PRO A C 1
ATOM 1333 O O . PRO A 1 173 ? 8.490 -7.482 -14.959 1.00 79.50 173 PRO A O 1
ATOM 1336 N N . SER A 1 174 ? 8.779 -9.481 -15.920 1.00 85.50 174 SER A N 1
ATOM 1337 C CA . SER A 1 174 ? 10.015 -9.187 -16.641 1.00 85.50 174 SER A CA 1
ATOM 1338 C C . SER A 1 174 ? 9.926 -8.041 -17.659 1.00 85.50 174 SER A C 1
ATOM 1340 O O . SER A 1 174 ? 10.978 -7.583 -18.095 1.00 85.50 174 SER A O 1
ATOM 1342 N N . TYR A 1 175 ? 8.736 -7.541 -18.017 1.00 91.44 175 TYR A N 1
ATOM 1343 C CA . TYR A 1 175 ? 8.576 -6.370 -18.905 1.00 91.44 175 TYR A CA 1
ATOM 1344 C C . TYR A 1 175 ? 7.767 -5.223 -18.286 1.00 91.44 175 TYR A C 1
ATOM 1346 O O . TYR A 1 175 ? 7.512 -4.218 -18.950 1.00 91.44 175 TYR A O 1
ATOM 1354 N N . MET A 1 176 ? 7.344 -5.363 -17.030 1.00 89.25 176 MET A N 1
ATOM 1355 C CA . MET A 1 176 ? 6.473 -4.397 -16.366 1.00 89.25 176 MET A CA 1
ATOM 1356 C C . MET A 1 176 ? 7.209 -3.079 -16.089 1.00 89.25 176 MET A C 1
ATOM 1358 O O . MET A 1 176 ? 8.340 -3.093 -15.598 1.00 89.25 176 MET A O 1
ATOM 1362 N N . ALA A 1 177 ? 6.565 -1.944 -16.383 1.00 91.50 177 ALA A N 1
ATOM 1363 C CA . ALA A 1 177 ? 7.118 -0.631 -16.061 1.00 91.50 177 ALA A CA 1
ATOM 1364 C C . ALA A 1 177 ? 7.141 -0.371 -14.539 1.00 91.50 177 ALA A C 1
ATOM 1366 O O . ALA A 1 177 ? 6.263 -0.869 -13.831 1.00 91.50 177 ALA A O 1
ATOM 1367 N N . PRO A 1 178 ? 8.077 0.443 -14.012 1.00 90.44 178 PRO A N 1
ATOM 1368 C CA . PRO A 1 178 ? 8.161 0.768 -12.587 1.00 90.44 178 PRO A CA 1
ATOM 1369 C C . PRO A 1 178 ? 6.844 1.294 -12.013 1.00 90.44 178 PRO A C 1
ATOM 1371 O O . PRO A 1 178 ? 6.407 0.851 -10.959 1.00 90.44 178 PRO A O 1
ATOM 1374 N N . GLU A 1 179 ? 6.168 2.190 -12.730 1.00 87.00 179 GLU A N 1
ATOM 1375 C CA . GLU A 1 179 ? 4.873 2.735 -12.320 1.00 87.00 179 GLU A CA 1
ATOM 1376 C C . GLU A 1 179 ? 3.744 1.695 -12.296 1.00 87.00 179 GLU A C 1
ATOM 1378 O O . GLU A 1 179 ? 2.831 1.812 -11.482 1.00 87.00 179 GLU A O 1
ATOM 1383 N N . GLN A 1 180 ? 3.817 0.664 -13.147 1.00 83.06 180 GLN A N 1
ATOM 1384 C CA . GLN A 1 180 ? 2.873 -0.452 -13.133 1.00 83.06 180 GLN A CA 1
ATOM 1385 C C . GLN A 1 180 ? 3.168 -1.366 -11.946 1.00 83.06 180 GLN A C 1
ATOM 1387 O O . GLN A 1 180 ? 2.249 -1.725 -11.220 1.00 83.06 180 GLN A O 1
ATOM 1392 N N . ALA A 1 181 ? 4.446 -1.665 -11.695 1.00 81.38 181 ALA A N 1
ATOM 1393 C CA . ALA A 1 181 ? 4.882 -2.444 -10.537 1.00 81.38 181 ALA A CA 1
ATOM 1394 C C . ALA A 1 181 ? 4.553 -1.751 -9.199 1.00 81.38 181 ALA A C 1
ATOM 1396 O O . ALA A 1 181 ? 4.366 -2.419 -8.187 1.00 81.38 181 ALA A O 1
ATOM 1397 N N . MET A 1 182 ? 4.460 -0.416 -9.191 1.00 75.88 182 MET A N 1
ATOM 1398 C CA . MET A 1 182 ? 4.034 0.390 -8.039 1.00 75.88 182 MET A CA 1
ATOM 1399 C C . MET A 1 182 ? 2.513 0.597 -7.939 1.00 75.88 182 MET A C 1
ATOM 1401 O O . MET A 1 182 ? 2.060 1.172 -6.951 1.00 75.88 182 MET A O 1
ATOM 1405 N N . GLY A 1 183 ? 1.726 0.198 -8.945 1.00 72.44 183 GLY A N 1
ATOM 1406 C CA . GLY A 1 183 ? 0.277 0.431 -8.973 1.00 72.44 183 GLY A CA 1
ATOM 1407 C C . GLY A 1 183 ? -0.127 1.910 -9.080 1.00 72.44 183 GLY A C 1
ATOM 1408 O O . GLY A 1 183 ? -1.165 2.304 -8.549 1.00 72.44 183 GLY A O 1
ATOM 1409 N N . MET A 1 184 ? 0.683 2.755 -9.728 1.00 72.50 184 MET A N 1
ATOM 1410 C CA . MET A 1 184 ? 0.391 4.188 -9.850 1.00 72.50 184 MET A CA 1
ATOM 1411 C C . MET A 1 184 ? -0.836 4.454 -10.745 1.00 72.50 184 MET A C 1
ATOM 1413 O O . MET A 1 184 ? -0.945 3.873 -11.829 1.00 72.50 184 MET A O 1
ATOM 1417 N N . PRO A 1 185 ? -1.744 5.373 -10.359 1.00 66.12 185 PRO A N 1
ATOM 1418 C CA . PRO A 1 185 ? -2.831 5.807 -11.230 1.00 66.12 185 PRO A CA 1
ATOM 1419 C C . PRO A 1 185 ? -2.311 6.700 -12.369 1.00 66.12 185 PRO A C 1
ATOM 1421 O O . PRO A 1 185 ? -1.281 7.359 -12.240 1.00 66.12 185 PRO A O 1
ATOM 1424 N N . GLY A 1 186 ? -3.061 6.778 -13.474 1.00 71.31 186 GLY A N 1
ATOM 1425 C CA . GLY A 1 186 ? -2.765 7.716 -14.567 1.00 71.31 186 GLY A CA 1
ATOM 1426 C C . GLY A 1 186 ? -1.668 7.266 -15.538 1.00 71.31 186 GLY A C 1
ATOM 1427 O O . GLY A 1 186 ? -0.923 8.107 -16.031 1.00 71.31 186 GLY A O 1
ATOM 1428 N N . LEU A 1 187 ? -1.576 5.959 -15.815 1.00 85.31 187 LEU A N 1
ATOM 1429 C CA . LEU A 1 187 ? -0.673 5.402 -16.831 1.00 85.31 187 LEU A CA 1
ATOM 1430 C C . LEU A 1 187 ? -0.903 6.058 -18.204 1.00 85.31 187 LEU A C 1
ATOM 1432 O O . LEU A 1 187 ? -2.048 6.253 -18.622 1.00 85.31 187 LEU A O 1
ATOM 1436 N N . ASP A 1 188 ? 0.182 6.346 -18.922 1.00 89.56 188 ASP A N 1
ATOM 1437 C CA . ASP A 1 188 ? 0.153 6.898 -20.278 1.00 89.56 188 ASP A CA 1
ATOM 1438 C C . ASP A 1 188 ? 1.052 6.101 -21.240 1.00 89.56 188 ASP A C 1
ATOM 1440 O O . ASP A 1 188 ? 1.620 5.071 -20.878 1.00 89.56 188 ASP A O 1
ATOM 1444 N N . CYS A 1 189 ? 1.183 6.554 -22.491 1.00 93.19 189 CYS A N 1
ATOM 1445 C CA . CYS A 1 189 ? 1.980 5.862 -23.511 1.00 93.19 189 CYS A CA 1
ATOM 1446 C C . CYS A 1 189 ? 3.445 5.584 -23.117 1.00 93.19 189 CYS A C 1
ATOM 1448 O O . CYS A 1 189 ? 4.054 4.662 -23.661 1.00 93.19 189 CYS A O 1
ATOM 1450 N N . ARG A 1 190 ? 4.018 6.325 -22.158 1.00 95.75 190 ARG A N 1
ATOM 1451 C CA . ARG A 1 190 ? 5.398 6.138 -21.683 1.00 95.75 190 ARG A CA 1
ATOM 1452 C C . ARG A 1 190 ? 5.556 4.867 -20.854 1.00 95.75 190 ARG A C 1
ATOM 1454 O O . ARG A 1 190 ? 6.675 4.367 -20.726 1.00 95.75 190 ARG A O 1
ATOM 1461 N N . THR A 1 191 ? 4.462 4.321 -20.328 1.00 93.75 191 THR A N 1
ATOM 1462 C CA . THR A 1 191 ? 4.428 2.997 -19.698 1.00 93.75 191 THR A CA 1
ATOM 1463 C C . THR A 1 191 ? 4.757 1.904 -20.710 1.00 93.75 191 THR A C 1
ATOM 1465 O O . THR A 1 191 ? 5.701 1.141 -20.514 1.00 93.75 191 THR A O 1
ATOM 1468 N N . ASP A 1 192 ? 4.079 1.903 -21.857 1.00 94.81 192 ASP A N 1
ATOM 1469 C CA . ASP A 1 192 ? 4.342 0.940 -22.931 1.00 94.81 192 ASP A CA 1
ATOM 1470 C C . ASP A 1 192 ? 5.736 1.118 -23.553 1.00 94.81 192 ASP A C 1
ATOM 1472 O O . ASP A 1 192 ? 6.342 0.147 -24.010 1.00 94.81 192 ASP A O 1
ATOM 1476 N N . MET A 1 193 ? 6.285 2.339 -23.547 1.00 97.75 193 MET A N 1
ATOM 1477 C CA . MET A 1 193 ? 7.662 2.597 -23.986 1.00 97.75 193 MET A CA 1
ATOM 1478 C C . MET A 1 193 ? 8.697 1.874 -23.119 1.00 97.75 193 MET A C 1
ATOM 1480 O O . MET A 1 193 ? 9.673 1.350 -23.660 1.00 97.75 193 MET A O 1
ATOM 1484 N N . TYR A 1 194 ? 8.484 1.798 -21.801 1.00 96.88 194 TYR A N 1
ATOM 1485 C CA . TYR A 1 194 ? 9.362 1.026 -20.918 1.00 96.88 194 TYR A CA 1
ATOM 1486 C C . TYR A 1 194 ? 9.294 -0.463 -21.242 1.00 96.88 194 TYR A C 1
ATOM 1488 O O . TYR A 1 194 ? 10.332 -1.103 -21.429 1.00 96.88 194 TYR A O 1
ATOM 1496 N N . SER A 1 195 ? 8.081 -1.006 -21.364 1.00 95.88 195 SER A N 1
ATOM 1497 C CA . SER A 1 195 ? 7.877 -2.415 -21.704 1.00 95.88 195 SER A CA 1
ATOM 1498 C C . SER A 1 195 ? 8.457 -2.764 -23.075 1.00 95.88 195 SER A C 1
ATOM 1500 O O . SER A 1 195 ? 9.086 -3.812 -23.227 1.00 95.88 195 SER A O 1
ATOM 1502 N N . LEU A 1 196 ? 8.361 -1.853 -24.052 1.00 97.62 196 LEU A N 1
ATOM 1503 C CA . LEU A 1 196 ? 9.081 -1.972 -25.317 1.00 97.62 196 LEU A CA 1
ATOM 1504 C C . LEU A 1 196 ? 10.593 -2.041 -25.072 1.00 97.62 196 LEU A C 1
ATOM 1506 O O . LEU A 1 196 ? 11.227 -2.968 -25.559 1.00 97.62 196 LEU A O 1
ATOM 1510 N N . GLY A 1 197 ? 11.176 -1.127 -24.290 1.00 97.44 197 GLY A N 1
ATOM 1511 C CA . GLY A 1 197 ? 12.604 -1.145 -23.947 1.00 97.44 197 GLY A CA 1
ATOM 1512 C C . GLY A 1 197 ? 13.067 -2.480 -23.348 1.00 97.44 197 GLY A C 1
ATOM 1513 O O . GLY A 1 197 ? 14.041 -3.066 -23.827 1.00 97.44 197 GLY A O 1
ATOM 1514 N N . ALA A 1 198 ? 12.319 -3.004 -22.375 1.00 96.56 198 ALA A N 1
ATOM 1515 C CA . ALA A 1 198 ? 12.556 -4.316 -21.774 1.00 96.56 198 ALA A CA 1
ATOM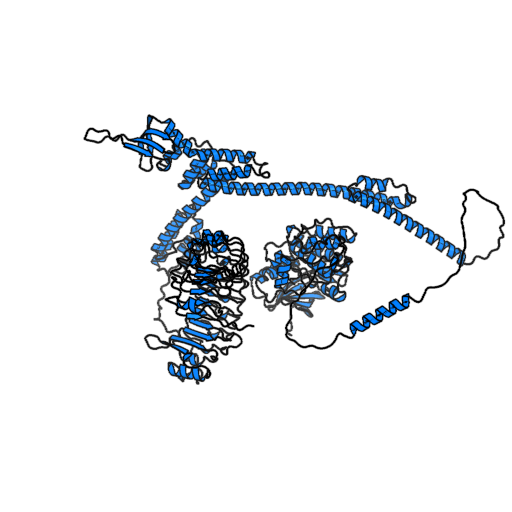 1516 C C . ALA A 1 198 ? 12.467 -5.458 -22.806 1.00 96.56 198 ALA A C 1
ATOM 1518 O O . ALA A 1 198 ? 13.318 -6.351 -22.834 1.00 96.56 198 ALA A O 1
ATOM 1519 N N . MET A 1 199 ? 11.474 -5.411 -23.700 1.00 97.00 199 MET A N 1
ATOM 1520 C CA . MET A 1 199 ? 11.321 -6.380 -24.785 1.00 97.00 199 MET A CA 1
ATOM 1521 C C . MET A 1 199 ? 12.494 -6.322 -25.772 1.00 97.00 199 MET A C 1
ATOM 1523 O O . MET A 1 199 ? 13.022 -7.368 -26.150 1.00 97.00 199 MET A O 1
ATOM 1527 N N . LEU A 1 200 ? 12.939 -5.126 -26.174 1.00 97.69 200 LEU A N 1
ATOM 1528 C CA . LEU A 1 200 ? 14.077 -4.964 -27.084 1.00 97.69 200 LEU A CA 1
ATOM 1529 C C . LEU A 1 200 ? 15.367 -5.499 -26.458 1.00 97.69 200 LEU A C 1
ATOM 1531 O O . LEU A 1 200 ? 16.127 -6.183 -27.144 1.00 97.69 200 LEU A O 1
ATOM 1535 N N . TYR A 1 201 ? 15.593 -5.239 -25.164 1.00 97.00 201 TYR A N 1
ATOM 1536 C CA . TYR A 1 201 ? 16.709 -5.824 -24.418 1.00 97.00 201 TYR A CA 1
ATOM 1537 C C . TYR A 1 201 ? 16.682 -7.349 -24.517 1.00 97.00 201 TYR A C 1
ATOM 1539 O O . TYR A 1 201 ? 17.681 -7.969 -24.889 1.00 97.00 201 TYR A O 1
ATOM 1547 N N . HIS A 1 202 ? 15.527 -7.952 -24.232 1.00 96.31 202 HIS A N 1
ATOM 1548 C CA . HIS A 1 202 ? 15.384 -9.399 -24.229 1.00 96.31 202 HIS A CA 1
ATOM 1549 C C . HIS A 1 202 ? 15.604 -10.002 -25.621 1.00 96.31 202 HIS A C 1
ATOM 1551 O O . HIS A 1 202 ? 16.445 -10.887 -25.770 1.00 96.31 202 HIS A O 1
ATOM 1557 N N . LEU A 1 203 ? 14.935 -9.482 -26.655 1.00 97.06 203 LEU A N 1
ATOM 1558 C CA . LEU A 1 203 ? 15.071 -9.984 -28.025 1.00 97.06 203 LEU A CA 1
ATOM 1559 C C . LEU A 1 203 ? 16.514 -9.879 -28.542 1.00 97.06 203 LEU A C 1
ATOM 1561 O O . LEU A 1 203 ? 16.976 -10.779 -29.243 1.00 97.06 203 LEU A O 1
ATOM 1565 N N . ALA A 1 204 ? 17.229 -8.805 -28.199 1.00 96.94 204 ALA A N 1
ATOM 1566 C CA . ALA A 1 204 ? 18.581 -8.543 -28.693 1.00 96.94 204 ALA A CA 1
ATOM 1567 C C . ALA A 1 204 ? 19.688 -9.291 -27.930 1.00 96.94 204 ALA A C 1
ATOM 1569 O O . ALA A 1 204 ? 20.754 -9.551 -28.496 1.00 96.94 204 ALA A O 1
ATOM 1570 N N . THR A 1 205 ? 19.467 -9.619 -26.655 1.00 95.56 205 THR A N 1
ATOM 1571 C CA . THR A 1 205 ? 20.466 -10.289 -25.800 1.00 95.56 205 THR A CA 1
ATOM 1572 C C . THR A 1 205 ? 20.169 -11.769 -25.570 1.00 95.56 205 THR A C 1
ATOM 1574 O O . THR A 1 205 ? 21.067 -12.518 -25.191 1.00 95.56 205 THR A O 1
ATOM 1577 N N . GLY A 1 206 ? 18.924 -12.199 -25.782 1.00 92.75 206 GLY A N 1
ATOM 1578 C CA . GLY A 1 206 ? 18.457 -13.536 -25.420 1.00 92.75 206 GLY A CA 1
ATOM 1579 C C . GLY A 1 206 ? 18.217 -13.730 -23.920 1.00 92.75 206 GLY A C 1
ATOM 1580 O O . GLY A 1 206 ? 17.898 -14.843 -23.519 1.00 92.75 206 GLY A O 1
ATOM 1581 N N . LYS A 1 207 ? 18.384 -12.688 -23.090 1.00 90.69 207 LYS A N 1
ATOM 1582 C CA . LYS A 1 207 ? 18.235 -12.769 -21.630 1.00 90.69 207 LYS A CA 1
ATOM 1583 C C . LYS A 1 207 ? 17.138 -11.860 -21.101 1.00 90.69 207 LYS A C 1
ATOM 1585 O O . LYS A 1 207 ? 17.045 -10.694 -21.484 1.00 90.69 207 LYS A O 1
ATOM 1590 N N . LEU A 1 208 ? 16.324 -12.402 -20.200 1.00 89.69 208 LEU A N 1
ATOM 1591 C CA . LEU A 1 208 ? 15.327 -11.630 -19.468 1.00 89.69 208 LEU A CA 1
ATOM 1592 C C . LEU A 1 208 ? 16.001 -10.677 -18.479 1.00 89.69 208 LEU A C 1
ATOM 1594 O O . LEU A 1 208 ? 17.095 -10.935 -17.969 1.00 89.69 208 LEU A O 1
ATOM 1598 N N . LEU A 1 209 ? 15.301 -9.590 -18.162 1.00 88.25 209 LEU A N 1
ATOM 1599 C CA . LEU A 1 209 ? 15.662 -8.749 -17.028 1.00 88.25 209 LEU A CA 1
ATOM 1600 C C . LEU A 1 209 ? 15.497 -9.567 -15.744 1.00 88.25 209 LEU A C 1
ATOM 1602 O O . LEU A 1 209 ? 14.458 -10.196 -15.547 1.00 88.25 209 LEU A O 1
ATOM 1606 N N . PHE A 1 210 ? 16.522 -9.551 -14.890 1.00 86.81 210 PHE A N 1
ATOM 1607 C CA . PHE A 1 210 ? 16.516 -10.228 -13.586 1.00 86.81 210 PHE A CA 1
ATOM 1608 C C . PHE A 1 210 ? 16.114 -11.715 -13.667 1.00 86.81 210 PHE A C 1
ATOM 1610 O O . PHE A 1 210 ? 15.333 -12.217 -12.863 1.00 86.81 210 PHE A O 1
ATOM 1617 N N . GLU A 1 211 ? 16.648 -12.423 -14.664 1.00 79.06 211 GLU A N 1
ATOM 1618 C CA . GLU A 1 211 ? 16.405 -13.853 -14.871 1.00 79.06 211 GLU A CA 1
ATOM 1619 C C . GLU A 1 211 ? 16.718 -14.687 -13.611 1.00 79.06 211 GLU A C 1
ATOM 1621 O O . GLU A 1 211 ? 17.723 -14.461 -12.935 1.00 79.06 211 GLU A O 1
ATOM 1626 N N . GLY A 1 212 ? 15.859 -15.665 -13.302 1.00 76.12 212 GLY A N 1
ATOM 1627 C CA . GLY A 1 212 ? 16.018 -16.565 -12.152 1.00 76.12 212 GLY A CA 1
ATOM 1628 C C . GLY A 1 212 ? 15.548 -16.004 -10.805 1.00 76.12 212 GLY A C 1
ATOM 1629 O O . GLY A 1 212 ? 15.722 -16.679 -9.795 1.00 76.12 212 GLY A O 1
ATOM 1630 N N . CYS A 1 213 ? 14.966 -14.803 -10.790 1.00 74.75 213 CYS A N 1
ATOM 1631 C CA . CYS A 1 213 ? 14.350 -14.206 -9.605 1.00 74.75 213 CYS A CA 1
ATOM 1632 C C . CYS A 1 213 ? 12.871 -14.607 -9.493 1.00 74.75 213 CYS A C 1
ATOM 1634 O O . CYS A 1 213 ? 12.208 -14.852 -10.506 1.00 74.75 213 CYS A O 1
ATOM 1636 N N . GLU A 1 214 ? 12.347 -14.623 -8.269 1.00 76.44 214 GLU A N 1
ATOM 1637 C CA . GLU A 1 214 ? 10.910 -14.807 -8.028 1.00 76.44 214 GLU A CA 1
ATOM 1638 C C . GLU A 1 214 ? 10.106 -13.610 -8.562 1.00 76.44 214 GLU A C 1
ATOM 1640 O O . GLU A 1 214 ? 10.632 -12.507 -8.715 1.00 76.44 214 GLU A O 1
ATOM 1645 N N . VAL A 1 215 ? 8.816 -13.802 -8.842 1.00 72.31 215 VAL A N 1
ATOM 1646 C CA . VAL A 1 215 ? 7.956 -12.781 -9.472 1.00 72.31 215 VAL A CA 1
ATOM 1647 C C . VAL A 1 215 ? 7.966 -11.452 -8.708 1.00 72.31 215 VAL A C 1
ATOM 1649 O O . VAL A 1 215 ? 8.147 -10.396 -9.318 1.00 72.31 215 VAL A O 1
ATOM 1652 N N . GLU A 1 216 ? 7.820 -11.486 -7.382 1.00 73.75 216 GLU A N 1
ATOM 1653 C CA . GLU A 1 216 ? 7.880 -10.282 -6.549 1.00 73.75 216 GLU A CA 1
ATOM 1654 C C . GLU A 1 216 ? 9.258 -9.610 -6.570 1.00 73.75 216 GLU A C 1
ATOM 1656 O O . GLU A 1 216 ? 9.348 -8.382 -6.598 1.00 73.75 216 GLU A O 1
ATOM 1661 N N . GLU A 1 217 ? 10.329 -10.402 -6.624 1.00 79.62 217 GLU A N 1
ATOM 1662 C CA . GLU A 1 217 ? 11.697 -9.897 -6.719 1.00 79.62 217 GLU A CA 1
ATOM 1663 C C . GLU A 1 217 ? 11.943 -9.233 -8.080 1.00 79.62 217 GLU A C 1
ATOM 1665 O O . GLU A 1 217 ? 12.527 -8.153 -8.136 1.00 79.62 217 GLU A O 1
ATOM 1670 N N . VAL A 1 218 ? 11.437 -9.806 -9.178 1.00 81.75 218 VAL A N 1
ATOM 1671 C CA . VAL A 1 218 ? 11.497 -9.170 -10.503 1.00 81.75 218 VAL A CA 1
ATOM 1672 C C . VAL A 1 218 ? 10.802 -7.808 -10.470 1.00 81.75 218 VAL A C 1
ATOM 1674 O O . VAL A 1 218 ? 11.383 -6.837 -10.945 1.00 81.75 218 VAL A O 1
ATOM 1677 N N . MET A 1 219 ? 9.608 -7.694 -9.876 1.00 81.56 219 MET A N 1
ATOM 1678 C CA . MET A 1 219 ? 8.891 -6.412 -9.772 1.00 81.56 219 MET A CA 1
ATOM 1679 C C . MET A 1 219 ? 9.660 -5.373 -8.945 1.00 81.56 219 MET A C 1
ATOM 1681 O O . MET A 1 219 ? 9.786 -4.221 -9.363 1.00 81.56 219 MET A O 1
ATOM 1685 N N . GLU A 1 220 ? 10.234 -5.765 -7.806 1.00 83.06 220 GLU A N 1
ATOM 1686 C CA . GLU A 1 220 ? 11.054 -4.858 -6.996 1.00 83.06 220 GLU A CA 1
ATOM 1687 C C . GLU A 1 220 ? 12.307 -4.388 -7.751 1.00 83.06 220 GLU A C 1
ATOM 1689 O O . GLU A 1 220 ? 12.669 -3.207 -7.710 1.00 83.06 220 GLU A O 1
ATOM 1694 N N . ARG A 1 221 ? 12.946 -5.288 -8.499 1.00 85.38 221 ARG A N 1
ATOM 1695 C CA . ARG A 1 221 ? 14.134 -4.969 -9.295 1.00 85.38 221 ARG A CA 1
ATOM 1696 C C . ARG A 1 221 ? 13.815 -4.110 -10.516 1.00 85.38 221 ARG A C 1
ATOM 1698 O O . ARG A 1 221 ? 14.584 -3.204 -10.836 1.00 85.38 221 ARG A O 1
ATOM 1705 N N . GLN A 1 222 ? 12.650 -4.286 -11.142 1.00 87.88 222 GLN A N 1
ATOM 1706 C CA . GLN A 1 222 ? 12.155 -3.349 -12.160 1.00 87.88 222 GLN A CA 1
ATOM 1707 C C . GLN A 1 222 ? 12.044 -1.927 -11.603 1.00 87.88 222 GLN A C 1
ATOM 1709 O O . GLN A 1 222 ? 12.327 -0.971 -12.319 1.00 87.88 222 GLN A O 1
ATOM 1714 N N . ILE A 1 223 ? 11.730 -1.768 -10.316 1.00 87.62 223 ILE A N 1
ATOM 1715 C CA . ILE A 1 223 ? 11.657 -0.456 -9.669 1.00 87.62 223 ILE A CA 1
ATOM 1716 C C . ILE A 1 223 ? 13.049 0.118 -9.366 1.00 87.62 223 ILE A C 1
ATOM 1718 O O . ILE A 1 223 ? 13.281 1.302 -9.609 1.00 87.62 223 ILE A O 1
ATOM 1722 N N . LYS A 1 224 ? 13.968 -0.688 -8.824 1.00 82.25 224 LYS A N 1
ATOM 1723 C CA . LYS A 1 224 ? 15.177 -0.169 -8.151 1.00 82.25 224 LYS A CA 1
ATOM 1724 C C . LYS A 1 224 ? 16.497 -0.503 -8.833 1.00 82.25 224 LYS A C 1
ATOM 1726 O O . LYS A 1 224 ? 17.436 0.283 -8.744 1.00 82.25 224 LYS A O 1
ATOM 1731 N N . ASP A 1 225 ? 16.573 -1.653 -9.488 1.00 85.44 225 ASP A N 1
ATOM 1732 C CA . ASP A 1 225 ? 17.848 -2.265 -9.844 1.00 85.44 225 ASP A CA 1
ATOM 1733 C C . ASP A 1 225 ? 18.220 -2.013 -11.303 1.00 85.44 225 ASP A C 1
ATOM 1735 O O . ASP A 1 225 ? 17.386 -1.652 -12.142 1.00 85.44 225 ASP A O 1
ATOM 1739 N N . PHE A 1 226 ? 19.500 -2.238 -11.594 1.00 88.25 226 PHE A N 1
ATOM 1740 C CA . PHE A 1 226 ? 20.080 -2.102 -12.921 1.00 88.25 226 PHE A CA 1
ATOM 1741 C C . PHE A 1 226 ? 20.367 -3.463 -13.559 1.00 88.25 226 PHE A C 1
ATOM 1743 O O . PHE A 1 226 ? 20.651 -4.446 -12.875 1.00 88.25 226 PHE A O 1
ATOM 1750 N N . VAL A 1 227 ? 20.387 -3.495 -14.888 1.00 87.19 227 VAL A N 1
ATOM 1751 C CA . VAL A 1 227 ? 20.854 -4.599 -15.721 1.00 87.19 227 VAL A CA 1
ATOM 1752 C C . VAL A 1 227 ? 22.121 -4.202 -16.490 1.00 87.19 227 VAL A C 1
ATOM 1754 O O . VAL A 1 227 ? 22.343 -3.011 -16.749 1.00 87.19 227 VAL A O 1
ATOM 1757 N N . PRO A 1 228 ? 22.964 -5.180 -16.876 1.00 89.38 228 PRO A N 1
ATOM 1758 C CA . PRO A 1 228 ? 24.166 -4.926 -17.666 1.00 89.38 228 PRO A CA 1
ATOM 1759 C C . PRO A 1 228 ? 23.850 -4.245 -18.995 1.00 89.38 228 PRO A C 1
ATOM 1761 O O . PRO A 1 228 ? 22.753 -4.410 -19.540 1.00 89.38 228 PRO A O 1
ATOM 1764 N N . ASN A 1 229 ? 24.830 -3.542 -19.562 1.00 90.62 229 ASN A N 1
ATOM 1765 C CA . ASN A 1 229 ? 24.666 -2.944 -20.877 1.00 90.62 229 ASN A CA 1
ATOM 1766 C C . ASN A 1 229 ? 24.376 -4.050 -21.913 1.00 90.62 229 ASN A C 1
ATOM 1768 O O . ASN A 1 229 ? 25.075 -5.065 -21.908 1.00 90.62 229 ASN A O 1
ATOM 1772 N N . PRO A 1 230 ? 23.411 -3.887 -22.844 1.00 92.81 230 PRO A N 1
ATOM 1773 C CA . PRO A 1 230 ? 23.124 -4.906 -23.857 1.00 92.81 230 PRO A CA 1
ATOM 1774 C C . PRO A 1 230 ? 24.366 -5.367 -24.633 1.00 92.81 230 PRO A C 1
ATOM 1776 O O . PRO A 1 230 ? 24.464 -6.532 -25.014 1.00 92.81 230 PRO A O 1
ATOM 1779 N N . ARG A 1 231 ? 25.342 -4.469 -24.836 1.00 93.38 231 ARG A N 1
ATOM 1780 C CA . ARG A 1 231 ? 26.605 -4.773 -25.526 1.00 93.38 231 ARG A CA 1
ATOM 1781 C C . ARG A 1 231 ? 27.558 -5.665 -24.737 1.00 93.38 231 ARG A C 1
ATOM 1783 O O . ARG A 1 231 ? 28.411 -6.288 -25.363 1.00 93.38 231 ARG A O 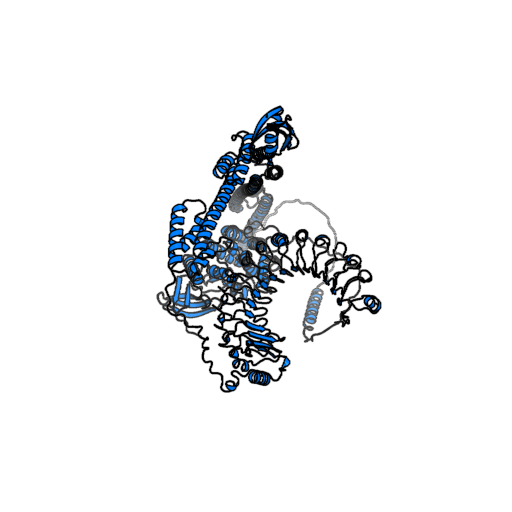1
ATOM 1790 N N . ASP A 1 232 ? 27.409 -5.752 -23.419 1.00 90.06 232 ASP A N 1
ATOM 1791 C CA . ASP A 1 232 ? 28.194 -6.670 -22.587 1.00 90.06 232 ASP A CA 1
ATOM 1792 C C . ASP A 1 232 ? 27.775 -8.125 -22.843 1.00 90.06 232 ASP A C 1
ATOM 1794 O O . ASP A 1 232 ? 28.588 -9.041 -22.734 1.00 90.06 232 ASP A O 1
ATOM 1798 N N . LEU A 1 233 ? 26.510 -8.335 -23.229 1.00 90.62 233 LEU A N 1
ATOM 1799 C CA . LEU A 1 233 ? 25.952 -9.643 -23.578 1.00 90.62 233 LEU A CA 1
ATOM 1800 C C . LEU A 1 233 ? 26.010 -9.918 -25.085 1.00 90.62 233 LEU A C 1
ATOM 1802 O O . LEU A 1 233 ? 26.295 -11.040 -25.498 1.00 90.62 233 LEU A O 1
ATOM 1806 N N . ASN A 1 234 ? 25.768 -8.898 -25.912 1.00 92.00 234 ASN A N 1
ATOM 1807 C CA . ASN A 1 234 ? 25.835 -8.982 -27.367 1.00 92.00 234 ASN A CA 1
ATOM 1808 C C . ASN A 1 234 ? 26.675 -7.8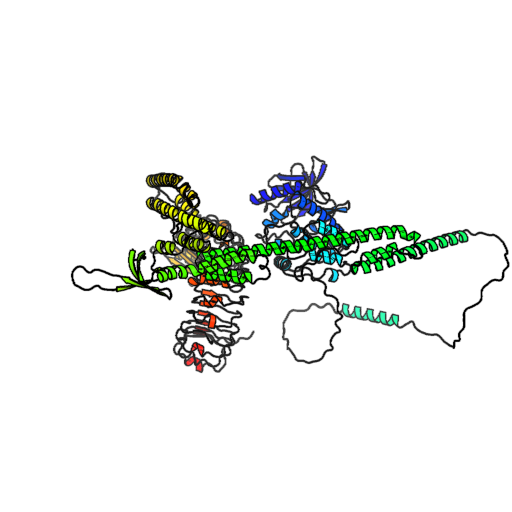22 -27.949 1.00 92.00 234 ASN A C 1
ATOM 1810 O O . ASN A 1 234 ? 26.136 -6.766 -28.298 1.00 92.00 234 ASN A O 1
ATOM 1814 N N . PRO A 1 235 ? 27.998 -8.014 -28.124 1.00 92.38 235 PRO A N 1
ATOM 1815 C CA . PRO A 1 235 ? 28.906 -6.967 -28.606 1.00 92.38 235 PRO A CA 1
ATOM 1816 C C . PRO A 1 235 ? 28.619 -6.446 -30.021 1.00 92.38 235 PRO A C 1
ATOM 1818 O O . PRO A 1 235 ? 29.156 -5.403 -30.404 1.00 92.38 235 PRO A O 1
ATOM 1821 N N . SER A 1 236 ? 27.797 -7.157 -30.805 1.00 91.94 236 SER A N 1
ATOM 1822 C CA . SER A 1 236 ? 27.426 -6.753 -32.168 1.00 91.94 236 SER A CA 1
ATOM 1823 C C . SER A 1 236 ? 26.417 -5.599 -32.210 1.00 91.94 236 SER A C 1
ATOM 1825 O O . SER A 1 236 ? 26.311 -4.936 -33.241 1.00 91.94 236 SER A O 1
ATOM 1827 N N . LEU A 1 237 ? 25.729 -5.321 -31.094 1.00 95.94 237 LEU A N 1
ATOM 1828 C CA . LEU A 1 237 ? 24.741 -4.246 -30.985 1.00 95.94 237 LEU A CA 1
ATOM 1829 C C . LEU A 1 237 ? 25.398 -2.868 -31.087 1.00 95.94 237 LEU A C 1
ATOM 1831 O O . LEU A 1 237 ? 26.425 -2.603 -30.463 1.00 95.94 237 LEU A O 1
ATOM 1835 N N . SER A 1 238 ? 24.801 -1.943 -31.828 1.00 95.62 238 SER A N 1
ATOM 1836 C CA . SER A 1 238 ? 25.273 -0.571 -31.979 1.00 95.62 238 SER A CA 1
ATOM 1837 C C . SER A 1 238 ? 25.116 0.219 -30.675 1.00 95.62 238 SER A C 1
ATOM 1839 O O . SER A 1 238 ? 24.240 -0.041 -29.851 1.00 95.62 238 SER A O 1
ATOM 1841 N N . LYS A 1 239 ? 25.958 1.241 -30.461 1.00 92.44 239 LYS A N 1
ATOM 1842 C CA . LYS A 1 239 ? 25.772 2.133 -29.298 1.00 92.44 239 LYS A CA 1
ATOM 1843 C C . LYS A 1 239 ? 24.451 2.913 -29.394 1.00 92.44 239 LYS A C 1
ATOM 1845 O O . LYS A 1 239 ? 23.909 3.309 -28.369 1.00 92.44 239 LYS A O 1
ATOM 1850 N N . GLY A 1 240 ? 23.939 3.112 -30.613 1.00 94.06 240 GLY A N 1
ATOM 1851 C CA . GLY A 1 240 ? 22.640 3.734 -30.849 1.00 94.06 240 GLY A CA 1
ATOM 1852 C C . GLY A 1 240 ? 21.493 2.871 -30.327 1.00 94.06 240 GLY A C 1
ATOM 1853 O O . GLY A 1 240 ? 20.602 3.396 -29.667 1.00 94.06 240 GLY A O 1
ATOM 1854 N N . PHE A 1 241 ? 21.561 1.552 -30.532 1.00 96.25 241 PHE A N 1
ATOM 1855 C CA . PHE A 1 241 ? 20.620 0.600 -29.942 1.00 96.25 241 PHE A CA 1
ATOM 1856 C C . PHE A 1 241 ? 20.644 0.655 -28.410 1.00 96.25 241 PHE A C 1
ATOM 1858 O O . PHE A 1 241 ? 19.598 0.828 -27.790 1.00 96.25 241 PHE A O 1
ATOM 1865 N N . CYS A 1 242 ? 21.832 0.603 -27.794 1.00 93.94 242 CYS A N 1
ATOM 1866 C CA . CYS A 1 242 ? 21.956 0.728 -26.337 1.00 93.94 242 CYS A CA 1
ATOM 1867 C C . CYS A 1 242 ? 21.352 2.031 -25.816 1.00 93.94 242 CYS A C 1
ATOM 1869 O O . CYS A 1 242 ? 20.616 2.000 -24.839 1.00 93.94 242 CYS A O 1
ATOM 1871 N N . ARG A 1 243 ? 21.608 3.155 -26.501 1.00 93.38 243 ARG A N 1
ATOM 1872 C CA . ARG A 1 243 ? 21.044 4.462 -26.146 1.00 93.38 243 ARG A CA 1
ATOM 1873 C C . ARG A 1 243 ? 19.517 4.451 -26.169 1.00 93.38 243 ARG A C 1
ATOM 1875 O O . ARG A 1 243 ? 18.902 5.024 -25.281 1.00 93.38 243 ARG A O 1
ATOM 1882 N N . LEU A 1 244 ? 18.912 3.823 -27.178 1.00 95.88 244 LEU A N 1
ATOM 1883 C CA . LEU A 1 244 ? 17.459 3.702 -27.266 1.00 95.88 244 LEU A CA 1
ATOM 1884 C C . LEU A 1 244 ? 16.900 2.903 -26.085 1.00 95.88 244 LEU A C 1
ATOM 1886 O O . LEU A 1 244 ? 15.994 3.383 -25.413 1.00 95.88 244 LEU A O 1
ATOM 1890 N N . VAL A 1 245 ? 17.464 1.725 -25.804 1.00 96.44 245 VAL A N 1
ATOM 1891 C CA . VAL A 1 245 ? 17.016 0.869 -24.692 1.00 96.44 245 VAL A CA 1
ATOM 1892 C C . VAL A 1 245 ? 17.189 1.576 -23.345 1.00 96.44 245 VAL A C 1
ATOM 1894 O O . VAL A 1 245 ? 16.270 1.583 -22.536 1.00 96.44 245 VAL A O 1
ATOM 1897 N N . GLU A 1 246 ? 18.325 2.236 -23.125 1.00 93.94 246 GLU A N 1
ATOM 1898 C CA . GLU A 1 246 ? 18.635 2.970 -21.893 1.00 93.94 246 GLU A CA 1
ATOM 1899 C C . GLU A 1 246 ? 17.638 4.106 -21.612 1.00 93.94 246 GLU A C 1
ATOM 1901 O O . GLU A 1 246 ? 17.221 4.284 -20.468 1.00 93.94 246 GLU A O 1
ATOM 1906 N N . VAL A 1 247 ? 17.215 4.839 -22.647 1.00 95.12 247 VAL A N 1
ATOM 1907 C CA . VAL A 1 247 ? 16.242 5.937 -22.523 1.00 95.12 247 VAL A CA 1
ATOM 1908 C C . VAL A 1 247 ? 14.813 5.415 -22.356 1.00 95.12 247 VAL A C 1
ATOM 1910 O O . VAL A 1 247 ? 14.069 5.926 -21.522 1.00 95.12 247 VAL A O 1
ATOM 1913 N N . LEU A 1 248 ? 14.425 4.375 -23.101 1.00 97.12 248 LEU A N 1
ATOM 1914 C CA . LEU A 1 248 ? 13.115 3.733 -22.937 1.00 97.12 248 LEU A CA 1
ATOM 1915 C C . LEU A 1 248 ? 12.948 3.145 -21.529 1.00 97.12 248 LEU A C 1
ATOM 1917 O O . LEU A 1 248 ? 11.869 3.227 -20.951 1.00 97.12 248 LEU A O 1
ATOM 1921 N N . MET A 1 249 ? 14.025 2.605 -20.957 1.00 95.44 249 MET A N 1
ATOM 1922 C CA . MET A 1 249 ? 14.035 1.977 -19.636 1.00 95.44 249 MET A CA 1
ATOM 1923 C C . MET A 1 249 ? 14.394 2.932 -18.485 1.00 95.44 249 MET A C 1
ATOM 1925 O O . MET A 1 249 ? 14.846 2.478 -17.425 1.00 95.44 249 MET A O 1
ATOM 1929 N N . ALA A 1 250 ? 14.199 4.244 -18.668 1.00 95.00 250 ALA A N 1
ATOM 1930 C CA . ALA A 1 250 ? 14.292 5.206 -17.574 1.00 95.00 250 ALA A CA 1
ATOM 1931 C C . ALA A 1 250 ? 13.268 4.867 -16.473 1.00 95.00 250 ALA A C 1
ATOM 1933 O O . ALA A 1 250 ? 12.099 4.588 -16.758 1.00 95.00 250 ALA A O 1
ATOM 1934 N N . LYS A 1 251 ? 13.706 4.866 -15.211 1.00 92.00 251 LYS A N 1
ATOM 1935 C CA . LYS A 1 251 ? 12.877 4.543 -14.045 1.00 92.00 251 LYS A CA 1
ATOM 1936 C C . LYS A 1 251 ? 11.755 5.562 -13.882 1.00 92.00 251 LYS A C 1
ATOM 1938 O O . LYS A 1 251 ? 10.596 5.183 -13.753 1.00 92.00 251 LYS A O 1
ATOM 1943 N N . GLU A 1 252 ? 12.088 6.846 -13.979 1.00 89.88 252 GLU A N 1
ATOM 1944 C CA . GLU A 1 252 ? 11.101 7.922 -13.994 1.00 89.88 252 GLU A CA 1
ATOM 1945 C C . GLU A 1 252 ? 10.442 8.049 -15.371 1.00 89.88 252 GLU A C 1
ATOM 1947 O O . GLU A 1 252 ? 11.124 8.171 -16.391 1.00 89.88 252 GLU A O 1
ATOM 1952 N N . GLN A 1 253 ? 9.106 8.103 -15.407 1.00 89.94 253 GLN A N 1
ATOM 1953 C CA . GLN A 1 253 ? 8.345 8.292 -16.651 1.00 89.94 253 GLN A CA 1
ATOM 1954 C C . GLN A 1 253 ? 8.751 9.567 -17.406 1.00 89.94 253 GLN A C 1
ATOM 1956 O O . GLN A 1 253 ? 8.761 9.588 -18.634 1.00 89.94 253 GLN A O 1
ATOM 1961 N N . ALA A 1 254 ? 9.093 10.640 -16.684 1.00 88.62 254 ALA A N 1
ATOM 1962 C CA . ALA A 1 254 ? 9.512 11.910 -17.276 1.00 88.62 254 ALA A CA 1
ATOM 1963 C C . ALA A 1 254 ? 10.872 11.830 -17.996 1.00 88.62 254 ALA A C 1
ATOM 1965 O O . ALA A 1 254 ? 11.148 12.665 -18.853 1.00 88.62 254 ALA A O 1
ATOM 1966 N N . GLY A 1 255 ? 11.694 10.822 -17.683 1.00 88.81 255 GLY A N 1
ATOM 1967 C CA . GLY A 1 255 ? 12.978 10.574 -18.342 1.00 88.81 255 GLY A CA 1
ATOM 1968 C C . GLY A 1 255 ? 12.873 9.812 -19.669 1.00 88.81 255 GLY A C 1
ATOM 1969 O O . GLY A 1 255 ? 13.890 9.614 -20.333 1.00 88.81 255 GLY A O 1
ATOM 1970 N N . ARG A 1 256 ? 11.668 9.372 -20.057 1.00 94.81 256 ARG A N 1
ATOM 1971 C CA . ARG A 1 256 ? 11.395 8.636 -21.304 1.00 94.81 256 ARG A CA 1
ATOM 1972 C C . ARG A 1 256 ? 10.986 9.595 -22.434 1.00 94.81 256 ARG A C 1
ATOM 1974 O O . ARG A 1 256 ? 10.652 10.750 -22.162 1.00 94.81 256 ARG A O 1
ATOM 1981 N N . PRO A 1 257 ? 10.992 9.148 -23.707 1.00 95.25 257 PRO A N 1
ATOM 1982 C CA . PRO A 1 257 ? 10.493 9.951 -24.821 1.00 95.25 257 PRO A CA 1
ATOM 1983 C C . PRO A 1 257 ? 9.057 10.428 -24.567 1.00 95.25 257 PRO A C 1
ATOM 1985 O O . PRO A 1 257 ? 8.255 9.705 -23.982 1.00 95.25 257 PRO A O 1
ATOM 1988 N N . LEU A 1 258 ? 8.731 11.649 -24.994 1.00 91.06 258 LEU A N 1
ATOM 1989 C CA . LEU A 1 258 ? 7.408 12.237 -24.736 1.00 91.06 258 LEU A CA 1
ATOM 1990 C C . LEU A 1 258 ? 6.290 11.512 -25.503 1.00 91.06 258 LEU A C 1
ATOM 1992 O O . LEU A 1 258 ? 5.154 11.453 -25.042 1.00 91.06 258 LEU A O 1
ATOM 1996 N N . ASP A 1 259 ? 6.624 10.999 -26.684 1.00 93.94 259 ASP A N 1
ATOM 1997 C CA . ASP A 1 259 ? 5.706 10.410 -27.650 1.00 93.94 259 ASP A CA 1
ATOM 1998 C C . ASP A 1 259 ? 6.405 9.311 -28.472 1.00 93.94 259 ASP A C 1
ATOM 2000 O O . ASP A 1 259 ? 7.632 9.148 -28.454 1.00 93.94 259 ASP A O 1
ATOM 2004 N N . TRP A 1 260 ? 5.608 8.528 -29.197 1.00 96.81 260 TRP A N 1
ATOM 2005 C CA . TRP A 1 260 ? 6.108 7.447 -30.044 1.00 96.81 260 TRP A CA 1
ATOM 2006 C C . TRP A 1 260 ? 6.860 7.949 -31.279 1.00 96.81 260 TRP A C 1
ATOM 2008 O O . TRP A 1 260 ? 7.721 7.236 -31.803 1.00 96.81 260 TRP A O 1
ATOM 2018 N N . GLN A 1 261 ? 6.601 9.178 -31.733 1.00 95.19 261 GLN A N 1
ATOM 2019 C CA . GLN A 1 261 ? 7.300 9.765 -32.873 1.00 95.19 261 GLN A CA 1
ATOM 2020 C C . GLN A 1 261 ? 8.803 9.892 -32.582 1.00 95.19 261 GLN A C 1
ATOM 2022 O O . GLN A 1 261 ? 9.624 9.498 -33.414 1.00 95.19 261 GLN A O 1
ATOM 2027 N N . GLN A 1 262 ? 9.180 10.324 -31.377 1.00 95.44 262 GLN A N 1
ATOM 2028 C CA . GLN A 1 262 ? 10.583 10.388 -30.949 1.00 95.44 262 GLN A CA 1
ATOM 2029 C C . GLN A 1 262 ? 11.266 9.013 -30.928 1.00 95.44 262 GLN A C 1
ATOM 2031 O O . GLN A 1 262 ? 12.445 8.893 -31.285 1.00 95.44 262 GLN A O 1
ATOM 2036 N N . VAL A 1 263 ? 10.537 7.955 -30.553 1.00 96.75 263 VAL A N 1
ATOM 2037 C CA . VAL A 1 263 ? 11.034 6.568 -30.589 1.00 96.75 263 VAL A CA 1
ATOM 2038 C C . VAL A 1 263 ? 11.319 6.144 -32.033 1.00 96.75 263 VAL A C 1
ATOM 2040 O O . VAL A 1 263 ? 12.416 5.673 -32.342 1.00 96.75 263 VAL A O 1
ATOM 2043 N N . ARG A 1 264 ? 10.371 6.374 -32.947 1.00 97.12 264 ARG A N 1
ATOM 2044 C CA . ARG A 1 264 ? 10.501 6.014 -34.370 1.00 97.12 264 ARG A CA 1
ATOM 2045 C C . ARG A 1 264 ? 11.593 6.794 -35.085 1.00 97.12 264 ARG A C 1
ATOM 2047 O O . ARG A 1 264 ? 12.378 6.226 -35.849 1.00 97.12 264 ARG A O 1
ATOM 2054 N N . GLU A 1 265 ? 11.702 8.090 -34.809 1.00 95.75 265 GLU A N 1
ATOM 2055 C CA . GLU A 1 265 ? 12.806 8.909 -35.304 1.00 95.75 265 GLU A CA 1
ATOM 2056 C C . GLU A 1 265 ? 14.147 8.343 -34.834 1.00 95.75 265 GLU A C 1
ATOM 2058 O O . GLU A 1 265 ? 15.052 8.143 -35.645 1.00 95.75 265 GLU A O 1
ATOM 2063 N N . SER A 1 266 ? 14.256 7.977 -33.559 1.00 95.25 266 SER A N 1
ATOM 2064 C CA . SER A 1 266 ? 15.466 7.370 -33.001 1.00 95.25 266 SER A CA 1
ATOM 2065 C C . SER A 1 266 ? 15.834 6.061 -33.697 1.00 95.25 266 SER A C 1
ATOM 2067 O O . SER A 1 266 ? 16.983 5.886 -34.106 1.00 95.25 266 SER A O 1
ATOM 2069 N N . ILE A 1 267 ? 14.859 5.181 -33.933 1.00 96.69 267 ILE A N 1
ATOM 2070 C CA . ILE A 1 267 ? 15.053 3.935 -34.686 1.00 96.69 267 ILE A CA 1
ATOM 2071 C C . ILE A 1 267 ? 15.562 4.220 -36.107 1.00 96.69 267 ILE A C 1
ATOM 2073 O O . ILE A 1 267 ? 16.513 3.585 -36.572 1.00 96.69 267 ILE A O 1
ATOM 2077 N N . LYS A 1 268 ? 14.995 5.216 -36.796 1.00 95.62 268 LYS A N 1
ATOM 2078 C CA . LYS A 1 268 ? 15.431 5.629 -38.139 1.00 95.62 268 LYS A CA 1
ATOM 2079 C C . LYS A 1 268 ? 16.878 6.129 -38.160 1.00 95.62 268 LYS A C 1
ATOM 2081 O O . LYS A 1 268 ? 17.588 5.867 -39.133 1.00 95.62 268 LYS A O 1
ATOM 2086 N N . TYR A 1 269 ? 17.328 6.834 -37.120 1.00 94.44 269 TYR A N 1
ATOM 2087 C CA . TYR A 1 269 ? 18.732 7.236 -36.972 1.00 94.44 269 TYR A CA 1
ATOM 2088 C C . TYR A 1 269 ? 19.639 6.014 -36.792 1.00 94.44 269 TYR A C 1
ATOM 2090 O O . TYR A 1 269 ? 20.619 5.872 -37.525 1.00 94.44 269 TYR A O 1
ATOM 2098 N N . ILE A 1 270 ? 19.270 5.094 -35.898 1.00 95.44 270 ILE A N 1
ATOM 2099 C CA . ILE A 1 270 ? 20.063 3.892 -35.602 1.00 95.44 270 ILE A CA 1
ATOM 2100 C C . ILE A 1 270 ? 20.197 3.003 -36.844 1.00 95.44 270 ILE A C 1
ATOM 2102 O O . ILE A 1 270 ? 21.303 2.593 -37.188 1.00 95.44 270 ILE A O 1
ATOM 2106 N N . ARG A 1 271 ? 19.113 2.797 -37.606 1.00 93.31 271 ARG A N 1
ATOM 2107 C CA . ARG A 1 271 ? 19.130 2.037 -38.874 1.00 93.31 271 ARG A CA 1
ATOM 2108 C C . ARG A 1 271 ? 20.042 2.646 -39.946 1.00 93.31 271 ARG A C 1
ATOM 2110 O O . ARG A 1 271 ? 20.477 1.938 -40.849 1.00 93.31 271 ARG A O 1
ATOM 2117 N N . LYS A 1 272 ? 20.345 3.946 -39.857 1.00 93.38 272 LYS A N 1
ATOM 2118 C CA . LYS A 1 272 ? 21.317 4.646 -40.718 1.00 93.38 272 LYS A CA 1
ATOM 2119 C C . LYS A 1 272 ? 22.748 4.621 -40.159 1.00 93.38 272 LYS A C 1
ATOM 2121 O O . LYS A 1 272 ? 23.630 5.249 -40.741 1.00 93.38 272 LYS A O 1
ATOM 2126 N N . GLY A 1 273 ? 22.980 3.937 -39.038 1.00 88.44 273 GLY A N 1
ATOM 2127 C CA . GLY A 1 273 ? 24.257 3.917 -38.327 1.00 88.44 273 GLY A CA 1
ATOM 2128 C C . GLY A 1 273 ? 24.553 5.199 -37.541 1.00 88.44 273 GLY A C 1
ATOM 2129 O O . GLY A 1 273 ? 25.711 5.451 -37.215 1.00 88.44 273 GLY A O 1
ATOM 2130 N N . LEU A 1 274 ? 23.541 6.028 -37.263 1.00 90.44 274 LEU A N 1
ATOM 2131 C CA . LEU A 1 274 ? 23.684 7.288 -36.528 1.00 90.44 274 LEU A CA 1
ATOM 2132 C C . LEU A 1 274 ? 23.249 7.124 -35.065 1.00 90.44 274 LEU A C 1
ATOM 2134 O O . LEU A 1 274 ? 22.406 6.289 -34.742 1.00 90.44 274 LEU A O 1
ATOM 2138 N N . MET A 1 275 ? 23.794 7.959 -34.175 1.00 90.25 275 MET A N 1
ATOM 2139 C CA . MET A 1 275 ? 23.293 8.046 -32.798 1.00 90.25 275 MET A CA 1
ATOM 2140 C C . MET A 1 275 ? 21.904 8.699 -32.776 1.00 90.25 275 MET A C 1
ATOM 2142 O O . MET A 1 275 ? 21.717 9.719 -33.448 1.00 90.25 275 MET A O 1
ATOM 2146 N N . PRO A 1 276 ? 20.944 8.163 -32.003 1.00 89.50 276 PRO A N 1
ATOM 2147 C CA . PRO A 1 276 ? 19.654 8.815 -31.811 1.00 89.50 276 PRO A CA 1
ATOM 2148 C C . PRO A 1 276 ? 19.832 10.118 -31.014 1.00 89.50 276 PRO A C 1
ATOM 2150 O O . PRO A 1 276 ? 20.724 10.221 -30.171 1.00 89.50 276 PRO A O 1
ATOM 2153 N N . ARG A 1 277 ? 18.974 11.117 -31.264 1.00 84.38 277 ARG A N 1
ATOM 2154 C CA . ARG A 1 277 ? 19.016 12.432 -30.588 1.00 84.38 277 ARG A CA 1
ATOM 2155 C C . ARG A 1 277 ? 18.372 12.432 -29.188 1.00 84.38 277 ARG A C 1
ATOM 2157 O O . ARG A 1 277 ? 18.177 13.497 -28.611 1.00 84.38 277 ARG A O 1
ATOM 2164 N N . LEU A 1 278 ? 18.056 11.261 -28.635 1.00 84.12 278 LEU A N 1
ATOM 2165 C CA . LEU A 1 278 ? 17.495 11.135 -27.291 1.00 84.12 278 LEU A CA 1
ATOM 2166 C C . LEU A 1 278 ? 18.526 11.547 -26.234 1.00 84.12 278 LEU A C 1
ATOM 2168 O O . LEU A 1 278 ? 19.681 11.095 -26.255 1.00 84.12 278 LEU A O 1
ATOM 2172 N N . LYS A 1 279 ? 18.097 12.397 -25.297 1.00 80.19 279 LYS A N 1
ATOM 2173 C CA . LYS A 1 279 ? 18.883 12.721 -24.104 1.00 80.19 279 LYS A CA 1
ATOM 2174 C C . LYS A 1 279 ? 18.994 11.468 -23.245 1.00 80.19 279 LYS A C 1
ATOM 2176 O O . LYS A 1 279 ? 18.009 10.759 -23.079 1.00 80.19 279 LYS A O 1
ATOM 2181 N N . LEU A 1 280 ? 20.189 11.197 -22.727 1.00 80.19 280 LEU A N 1
ATOM 2182 C CA . LEU A 1 280 ? 20.339 10.143 -21.730 1.00 80.19 280 LEU A CA 1
ATOM 2183 C C . LEU A 1 280 ? 19.595 10.529 -20.454 1.00 80.19 280 LEU A C 1
ATOM 2185 O O . LEU A 1 280 ? 19.689 11.696 -20.066 1.00 80.19 280 LEU A O 1
ATOM 2189 N N . PRO A 1 281 ? 18.927 9.576 -19.789 1.00 77.69 281 PRO A N 1
ATOM 2190 C CA . PRO A 1 281 ? 18.525 9.764 -18.405 1.00 77.69 281 PRO A CA 1
ATOM 2191 C C . PRO A 1 281 ? 19.759 10.041 -17.530 1.00 77.69 281 PRO A C 1
ATOM 2193 O O . PRO A 1 281 ? 20.863 9.564 -17.806 1.00 77.69 281 PRO A O 1
ATOM 2196 N N . GLU A 1 282 ? 19.587 10.856 -16.492 1.00 68.56 282 GLU A N 1
ATOM 2197 C CA . GLU A 1 282 ? 20.670 11.223 -15.578 1.00 68.56 282 GLU A CA 1
ATOM 2198 C C . GLU A 1 282 ? 21.159 10.000 -14.790 1.00 68.56 282 GLU A C 1
ATOM 2200 O O . GLU A 1 282 ? 20.377 9.358 -14.100 1.00 68.56 282 GLU A O 1
ATOM 2205 N N . GLY A 1 283 ? 22.456 9.684 -14.850 1.00 65.75 283 GLY A N 1
ATOM 2206 C CA . GLY A 1 283 ? 23.111 8.679 -13.999 1.00 65.75 283 GLY A CA 1
ATOM 2207 C C . GLY A 1 283 ? 22.283 7.415 -13.703 1.00 65.75 283 GLY A C 1
ATOM 2208 O O . GLY A 1 283 ? 21.978 6.628 -14.594 1.00 65.75 283 GLY A O 1
ATOM 2209 N N . MET A 1 284 ? 21.936 7.223 -12.426 1.00 60.78 284 MET A N 1
ATOM 2210 C CA . MET A 1 284 ? 21.189 6.072 -11.895 1.00 60.78 284 MET A CA 1
ATOM 2211 C C . MET A 1 284 ? 19.697 6.019 -12.298 1.00 60.78 284 MET A C 1
ATOM 2213 O O . MET A 1 284 ? 18.963 5.163 -11.814 1.00 60.78 284 MET A O 1
ATOM 2217 N N . ALA A 1 285 ? 19.222 6.906 -13.174 1.00 78.69 285 ALA A N 1
ATOM 2218 C CA . ALA A 1 285 ? 17.813 6.985 -13.551 1.00 78.69 285 ALA A CA 1
ATOM 2219 C C . ALA A 1 285 ? 17.385 5.979 -14.635 1.00 78.69 285 ALA A C 1
ATOM 2221 O O . ALA A 1 285 ? 16.208 5.951 -14.980 1.00 78.69 285 ALA A O 1
ATOM 2222 N N . SER A 1 286 ? 18.282 5.152 -15.186 1.00 86.75 286 SER A N 1
ATOM 2223 C CA . SER A 1 286 ? 17.927 4.058 -16.110 1.00 86.75 286 SER A CA 1
ATOM 2224 C C . SER A 1 286 ? 18.015 2.695 -15.445 1.00 86.75 286 SER A C 1
ATOM 2226 O O . SER A 1 286 ? 18.816 2.484 -14.553 1.00 86.75 286 SER A O 1
ATOM 2228 N N . THR A 1 287 ? 17.248 1.724 -15.931 1.00 83.88 287 THR A N 1
ATOM 2229 C CA . THR A 1 287 ? 17.465 0.309 -15.597 1.00 83.88 287 THR A CA 1
ATOM 2230 C C . THR A 1 287 ? 18.727 -0.245 -16.251 1.00 83.88 287 THR A C 1
ATOM 2232 O O . THR A 1 287 ? 19.176 -1.304 -15.856 1.00 83.88 287 THR A O 1
ATOM 2235 N N . VAL A 1 288 ? 19.321 0.408 -17.249 1.00 86.56 288 VAL A N 1
ATOM 2236 C CA . VAL A 1 288 ? 20.525 -0.093 -17.930 1.00 86.56 288 VAL A CA 1
ATOM 2237 C C . VAL A 1 288 ? 21.758 0.637 -17.409 1.00 86.56 288 VAL A C 1
ATOM 2239 O O . VAL A 1 288 ? 21.775 1.863 -17.381 1.00 86.56 288 VAL A O 1
ATOM 2242 N N . LEU A 1 289 ? 22.809 -0.099 -17.033 1.00 79.56 289 LEU A N 1
ATOM 2243 C CA . LEU A 1 289 ? 24.079 0.520 -16.647 1.00 79.56 289 LEU A CA 1
ATOM 2244 C C . LEU A 1 289 ? 24.747 1.213 -17.856 1.00 79.56 289 LEU A C 1
ATOM 2246 O O . LEU A 1 289 ? 25.001 0.557 -18.882 1.00 79.56 289 LEU A O 1
ATOM 2250 N N . PRO A 1 290 ? 25.109 2.508 -17.743 1.00 61.53 290 PRO A N 1
ATOM 2251 C CA . PRO A 1 290 ? 25.936 3.174 -18.738 1.00 61.53 290 PRO A CA 1
ATOM 2252 C C . PRO A 1 290 ? 27.305 2.489 -18.770 1.00 61.53 290 PRO A C 1
ATOM 2254 O O . PRO A 1 290 ? 27.971 2.366 -17.742 1.00 61.53 290 PRO A O 1
ATOM 2257 N N . GLY A 1 291 ? 27.739 2.017 -19.940 1.00 53.91 291 GLY A N 1
ATOM 2258 C CA . GLY A 1 291 ? 29.051 1.381 -20.068 1.00 53.91 291 GLY A CA 1
ATOM 2259 C C . GLY A 1 291 ? 30.161 2.357 -19.664 1.00 53.91 291 GLY A C 1
ATOM 2260 O O . GLY A 1 291 ? 30.277 3.431 -20.258 1.00 53.91 291 GLY A O 1
ATOM 2261 N N . ALA A 1 292 ? 30.971 1.996 -18.665 1.00 35.22 292 ALA A N 1
ATOM 2262 C CA . ALA A 1 292 ? 32.148 2.773 -18.285 1.00 35.22 292 ALA A CA 1
ATOM 2263 C C . ALA A 1 292 ? 33.106 2.920 -19.489 1.00 35.22 292 ALA A C 1
ATOM 2265 O O . ALA A 1 292 ? 33.246 1.978 -20.280 1.00 35.22 292 ALA A O 1
ATOM 2266 N N . PRO A 1 293 ? 33.805 4.060 -19.648 1.00 35.38 293 PRO A N 1
ATOM 2267 C CA . PRO A 1 293 ? 34.935 4.134 -20.564 1.00 35.38 293 PRO A CA 1
ATOM 2268 C C . PRO A 1 293 ? 35.983 3.103 -20.126 1.00 35.38 293 PRO A C 1
ATOM 2270 O O . PRO A 1 293 ? 36.380 3.081 -18.963 1.00 35.38 293 PRO A O 1
ATOM 2273 N N . GLN A 1 294 ? 36.431 2.239 -21.041 1.00 34.25 294 GLN A N 1
ATOM 2274 C CA . GLN A 1 294 ? 37.598 1.394 -20.797 1.00 34.25 294 GLN A CA 1
ATOM 2275 C C . GLN A 1 294 ? 38.835 2.287 -20.627 1.00 34.25 294 GLN A C 1
ATOM 2277 O O . GLN A 1 294 ? 39.458 2.677 -21.612 1.00 34.25 294 GLN A O 1
ATOM 2282 N N . GLU A 1 295 ? 39.207 2.587 -19.386 1.00 28.97 295 GLU A N 1
ATOM 2283 C CA . GLU A 1 295 ? 40.580 2.949 -19.054 1.00 28.97 295 GLU A CA 1
ATOM 2284 C C . GLU A 1 295 ? 41.352 1.683 -18.671 1.00 28.97 295 GLU A C 1
ATOM 2286 O O . GLU A 1 295 ? 40.921 0.869 -17.853 1.00 28.97 295 GLU A O 1
ATOM 2291 N N . HIS A 1 296 ? 42.498 1.501 -19.325 1.00 38.12 296 HIS A N 1
ATOM 2292 C CA . HIS A 1 296 ? 43.467 0.449 -19.056 1.00 38.12 296 HIS A CA 1
ATOM 2293 C C . HIS A 1 296 ? 43.881 0.440 -17.575 1.00 38.12 296 HIS A C 1
ATOM 2295 O O . HIS A 1 296 ? 44.691 1.260 -17.151 1.00 38.12 296 HIS A O 1
ATOM 2301 N N . LEU A 1 297 ? 43.402 -0.537 -16.803 1.00 29.97 297 LEU A N 1
ATOM 2302 C CA . LEU A 1 297 ? 43.954 -0.849 -15.486 1.00 29.97 297 LEU A CA 1
ATOM 2303 C C . LEU A 1 297 ? 45.064 -1.896 -15.628 1.00 29.97 297 LEU A C 1
ATOM 2305 O O . LEU A 1 297 ? 44.827 -3.079 -15.870 1.00 29.97 297 LEU A O 1
ATOM 2309 N N . VAL A 1 298 ? 46.298 -1.418 -15.489 1.00 31.77 298 VAL A N 1
ATOM 2310 C CA . VAL A 1 298 ? 47.494 -2.224 -15.222 1.00 31.77 298 VAL A CA 1
ATOM 2311 C C . VAL A 1 298 ? 47.311 -2.929 -13.865 1.00 31.77 298 VAL A C 1
ATOM 2313 O O . VAL A 1 298 ? 46.911 -2.267 -12.906 1.00 31.77 298 VAL A O 1
ATOM 2316 N N . PRO A 1 299 ? 47.598 -4.237 -13.729 1.00 31.83 299 PRO A N 1
ATOM 2317 C CA . PRO A 1 299 ? 47.473 -4.918 -12.443 1.00 31.83 299 PRO A CA 1
ATOM 2318 C C . PRO A 1 299 ? 48.635 -4.536 -11.505 1.00 31.83 299 PRO A C 1
ATOM 2320 O O . PRO A 1 299 ? 49.793 -4.590 -11.934 1.00 31.83 299 PRO A O 1
ATOM 2323 N N . PRO A 1 300 ? 48.391 -4.207 -10.220 1.00 31.98 300 PRO A N 1
ATOM 2324 C CA . PRO A 1 300 ? 49.461 -4.103 -9.242 1.00 31.98 300 PRO A CA 1
ATOM 2325 C C . PRO A 1 300 ? 49.937 -5.498 -8.829 1.00 31.98 300 PRO A C 1
ATOM 2327 O O . PRO A 1 300 ? 49.146 -6.386 -8.506 1.00 31.98 300 PRO A O 1
ATOM 2330 N N . LEU A 1 301 ? 51.257 -5.658 -8.826 1.00 30.34 301 LEU A N 1
ATOM 2331 C CA . LEU A 1 301 ? 51.974 -6.797 -8.270 1.00 30.34 301 LEU A CA 1
ATOM 2332 C C . LEU A 1 301 ? 51.673 -6.981 -6.773 1.00 30.34 301 LEU A C 1
ATOM 2334 O O . LEU A 1 301 ? 51.660 -6.040 -5.983 1.00 30.34 301 LEU A O 1
ATOM 2338 N N . SER A 1 302 ? 51.483 -8.246 -6.420 1.00 31.28 302 SER A N 1
ATOM 2339 C CA . SER A 1 302 ? 51.356 -8.841 -5.090 1.00 31.28 302 SER A CA 1
ATOM 2340 C C . SER A 1 302 ? 52.538 -8.583 -4.145 1.00 31.28 302 SER A C 1
ATOM 2342 O O . SER A 1 302 ? 53.678 -8.676 -4.596 1.00 31.28 302 SER A O 1
ATOM 2344 N N . ALA A 1 303 ? 52.274 -8.466 -2.833 1.00 27.66 303 ALA A N 1
ATOM 2345 C CA . ALA A 1 303 ? 52.907 -9.268 -1.762 1.00 27.66 303 ALA A CA 1
ATOM 2346 C C . ALA A 1 303 ? 52.421 -8.845 -0.357 1.00 27.66 303 ALA A C 1
ATOM 2348 O O . ALA A 1 303 ? 52.442 -7.660 -0.037 1.00 27.66 303 ALA A O 1
ATOM 2349 N N . GLY A 1 304 ? 52.073 -9.818 0.502 1.00 25.56 304 GLY A N 1
ATOM 2350 C CA . GLY A 1 304 ? 51.992 -9.598 1.955 1.00 25.56 304 GLY A CA 1
ATOM 2351 C C . GLY A 1 304 ? 51.034 -10.479 2.774 1.00 25.56 304 GLY A C 1
ATOM 2352 O O . GLY A 1 304 ? 50.115 -9.938 3.364 1.00 25.56 304 GLY A O 1
ATOM 2353 N N . SER A 1 305 ? 51.296 -11.796 2.839 1.00 27.84 305 SER A N 1
ATOM 2354 C CA . SER A 1 305 ? 51.221 -12.667 4.049 1.00 27.84 305 SER A CA 1
ATOM 2355 C C . SER A 1 305 ? 49.896 -12.768 4.856 1.00 27.84 305 SER A C 1
ATOM 2357 O O . SER A 1 305 ? 49.514 -11.827 5.530 1.00 27.84 305 SER A O 1
ATOM 2359 N N . SER A 1 306 ? 49.170 -13.907 4.825 1.00 24.72 306 SER A N 1
ATOM 2360 C CA . SER A 1 306 ? 49.281 -15.071 5.762 1.00 24.72 306 SER A CA 1
ATOM 2361 C C . SER A 1 306 ? 48.640 -14.796 7.149 1.00 24.72 306 SER A C 1
ATOM 2363 O O . SER A 1 306 ? 49.047 -13.852 7.803 1.00 24.72 306 SER A O 1
ATOM 2365 N N . VAL A 1 307 ? 47.654 -15.527 7.704 1.00 25.14 307 VAL A N 1
ATOM 2366 C CA . VAL A 1 307 ? 47.611 -16.961 8.073 1.00 25.14 307 VAL A CA 1
ATOM 2367 C C . VAL A 1 307 ? 46.157 -17.385 8.428 1.00 25.14 307 VAL A C 1
ATOM 2369 O O . VAL A 1 307 ? 45.479 -16.689 9.172 1.00 25.14 307 VAL A O 1
ATOM 2372 N N . ALA A 1 308 ? 45.763 -18.568 7.936 1.00 24.34 308 ALA A N 1
ATOM 2373 C CA . ALA A 1 308 ? 44.822 -19.592 8.439 1.00 24.34 308 ALA A CA 1
ATOM 2374 C C . ALA A 1 308 ? 43.424 -19.252 9.013 1.00 24.34 308 ALA A C 1
ATOM 2376 O O . ALA A 1 308 ? 43.282 -18.758 10.126 1.00 24.34 308 ALA A O 1
ATOM 2377 N N . ALA A 1 309 ? 42.398 -19.807 8.353 1.00 24.98 309 ALA A N 1
ATOM 2378 C CA . ALA A 1 309 ? 41.183 -20.298 9.002 1.00 24.98 309 ALA A CA 1
ATOM 2379 C C . ALA A 1 309 ? 41.047 -21.810 8.750 1.00 24.98 309 ALA A C 1
ATOM 2381 O O . ALA A 1 309 ? 41.082 -22.275 7.609 1.00 24.98 309 ALA A O 1
ATOM 2382 N N . HIS A 1 310 ? 40.942 -22.561 9.846 1.00 26.27 310 HIS A N 1
ATOM 2383 C CA . HIS A 1 310 ? 40.588 -23.974 9.884 1.00 26.27 310 HIS A CA 1
ATOM 2384 C C . HIS A 1 310 ? 39.135 -24.162 9.433 1.00 26.27 310 HIS A C 1
ATOM 2386 O O . HIS A 1 310 ? 38.239 -23.478 9.920 1.00 26.27 310 HIS A O 1
ATOM 2392 N N . ALA A 1 311 ? 38.911 -25.134 8.552 1.00 26.92 311 ALA A N 1
ATOM 2393 C CA . ALA A 1 311 ? 37.595 -25.657 8.216 1.00 26.92 311 ALA A CA 1
ATOM 2394 C C . ALA A 1 311 ? 37.394 -27.024 8.885 1.00 26.92 311 ALA A C 1
ATOM 2396 O O . ALA A 1 311 ? 38.270 -27.884 8.797 1.00 26.92 311 ALA A O 1
ATOM 2397 N N . VAL A 1 312 ? 36.217 -27.246 9.473 1.00 25.48 312 VAL A N 1
ATOM 2398 C CA . VAL A 1 312 ? 35.634 -28.571 9.757 1.00 25.48 312 VAL A CA 1
ATOM 2399 C C . VAL A 1 312 ? 34.133 -28.427 9.455 1.00 25.48 312 VAL A C 1
ATOM 2401 O O . VAL A 1 312 ? 33.476 -27.606 10.077 1.00 25.48 312 VAL A O 1
ATOM 2404 N N . SER A 1 313 ? 33.656 -28.911 8.296 1.00 23.70 313 SER A N 1
ATOM 2405 C CA . SER A 1 313 ? 33.047 -30.244 8.045 1.00 23.70 313 SER A CA 1
ATOM 2406 C C . SER A 1 313 ? 31.675 -30.376 8.727 1.00 23.70 313 SER A C 1
ATOM 2408 O O . SER A 1 313 ? 31.571 -30.110 9.911 1.00 23.70 313 SER A O 1
ATOM 2410 N N . ALA A 1 314 ? 30.566 -30.768 8.096 1.00 26.17 314 ALA A N 1
ATOM 2411 C CA . ALA A 1 314 ? 30.317 -31.802 7.084 1.00 26.17 314 ALA A CA 1
ATOM 2412 C C . ALA A 1 314 ? 28.920 -31.517 6.440 1.00 26.17 314 ALA A C 1
ATOM 2414 O O . ALA A 1 314 ? 28.237 -30.603 6.872 1.00 26.17 314 ALA A O 1
ATOM 2415 N N . ASN A 1 315 ? 28.315 -32.198 5.465 1.00 23.17 315 ASN A N 1
ATOM 2416 C CA . ASN A 1 315 ? 28.505 -33.454 4.750 1.00 23.17 315 ASN A CA 1
ATOM 2417 C C . ASN A 1 315 ? 27.444 -33.451 3.619 1.00 23.17 315 ASN A C 1
ATOM 2419 O O . ASN A 1 315 ? 26.283 -33.186 3.926 1.00 23.17 315 ASN A O 1
ATOM 2423 N N . LYS A 1 316 ? 27.768 -33.811 2.368 1.00 25.23 316 LYS A N 1
ATOM 2424 C CA . LYS A 1 316 ? 26.867 -34.599 1.488 1.00 25.23 316 LYS A CA 1
ATOM 2425 C C . LYS A 1 316 ? 27.564 -35.035 0.187 1.00 25.23 316 LYS A C 1
ATOM 2427 O O . LYS A 1 316 ? 27.789 -34.271 -0.739 1.00 25.23 316 LYS A O 1
ATOM 2432 N N . LYS A 1 317 ? 27.929 -36.319 0.224 1.00 27.27 317 LYS A N 1
ATOM 2433 C CA . LYS A 1 317 ? 28.099 -37.360 -0.808 1.00 27.27 317 LYS A CA 1
ATOM 2434 C C . LYS A 1 317 ? 28.200 -36.974 -2.301 1.00 27.27 317 LYS A C 1
ATOM 2436 O O . LYS A 1 317 ? 27.299 -36.417 -2.909 1.00 27.27 317 LYS A O 1
ATOM 2441 N N . ARG A 1 318 ? 29.301 -37.479 -2.871 1.00 28.38 318 ARG A N 1
ATOM 2442 C CA . ARG A 1 318 ? 29.754 -37.521 -4.271 1.00 28.38 318 ARG A CA 1
ATOM 2443 C C . ARG A 1 318 ? 28.905 -38.429 -5.181 1.00 28.38 318 ARG A C 1
ATOM 2445 O O . ARG A 1 318 ? 28.625 -39.563 -4.800 1.00 28.38 318 ARG A O 1
ATOM 2452 N N . SER A 1 319 ? 28.740 -38.028 -6.444 1.00 30.75 319 SER A N 1
ATOM 2453 C CA . SER A 1 319 ? 28.830 -38.926 -7.609 1.00 30.75 319 SER A CA 1
ATOM 2454 C C . SER A 1 319 ? 29.937 -38.414 -8.548 1.00 30.75 319 SER A C 1
ATOM 2456 O O . SER A 1 319 ? 30.209 -37.218 -8.629 1.00 30.75 319 SER A O 1
ATOM 2458 N N . LYS A 1 320 ? 30.692 -39.339 -9.149 1.00 31.25 320 LYS A N 1
ATOM 2459 C CA . LYS A 1 320 ? 31.929 -39.076 -9.896 1.00 31.25 320 LYS A CA 1
ATOM 2460 C C . LYS A 1 320 ? 31.633 -38.916 -11.393 1.00 31.25 320 LYS A C 1
ATOM 2462 O O . LYS A 1 320 ? 31.319 -39.916 -12.024 1.00 31.25 320 LYS A O 1
ATOM 2467 N N . ALA A 1 321 ? 31.817 -37.715 -11.942 1.00 33.25 321 ALA A N 1
ATOM 2468 C CA . ALA A 1 321 ? 32.256 -37.444 -13.324 1.00 33.25 321 ALA A CA 1
ATOM 2469 C C . ALA A 1 321 ? 32.369 -35.916 -13.513 1.00 33.25 321 ALA A C 1
ATOM 2471 O O . ALA A 1 321 ? 31.349 -35.258 -13.694 1.00 33.25 321 ALA A O 1
ATOM 2472 N N . PRO A 1 322 ? 33.576 -35.325 -13.391 1.00 37.84 322 PRO A N 1
ATOM 2473 C CA . PRO A 1 322 ? 34.281 -34.892 -14.601 1.00 37.84 322 PRO A CA 1
ATOM 2474 C C . PRO A 1 322 ? 35.813 -34.920 -14.413 1.00 37.84 322 PRO A C 1
ATOM 2476 O O . PRO A 1 322 ? 36.415 -33.970 -13.928 1.00 37.84 322 PRO A O 1
ATOM 2479 N N . VAL A 1 323 ? 36.469 -36.015 -14.806 1.00 39.72 323 VAL A N 1
ATOM 2480 C CA . VAL A 1 323 ? 37.949 -36.073 -14.920 1.00 39.72 323 VAL A CA 1
ATOM 2481 C C . VAL A 1 323 ? 38.393 -36.306 -16.374 1.00 39.72 323 VAL A C 1
ATOM 2483 O O . VAL A 1 323 ? 39.554 -36.123 -16.715 1.00 39.72 323 VAL A O 1
ATOM 2486 N N . VAL A 1 324 ? 37.461 -36.600 -17.286 1.00 44.75 324 VAL A N 1
ATOM 2487 C CA . VAL A 1 324 ? 37.775 -36.908 -18.695 1.00 44.75 324 VAL A CA 1
ATOM 2488 C C . VAL A 1 324 ? 37.904 -35.648 -19.571 1.00 44.75 324 VAL A C 1
ATOM 2490 O O . VAL A 1 324 ? 38.642 -35.655 -20.550 1.00 44.75 324 VAL A O 1
ATOM 2493 N N . ILE A 1 325 ? 37.266 -34.530 -19.206 1.00 47.28 325 ILE A N 1
ATOM 2494 C CA . ILE A 1 325 ? 37.210 -33.327 -20.065 1.00 47.28 325 ILE A CA 1
ATOM 2495 C C . ILE A 1 325 ? 38.499 -32.490 -19.981 1.00 47.28 325 ILE A C 1
ATOM 2497 O O . ILE A 1 325 ? 38.961 -31.962 -20.988 1.00 47.28 325 ILE A O 1
ATOM 2501 N N . ILE A 1 326 ? 39.148 -32.435 -18.813 1.00 51.19 326 ILE A N 1
ATOM 2502 C CA . ILE A 1 326 ? 40.377 -31.643 -18.619 1.00 51.19 326 ILE A CA 1
ATOM 2503 C C . ILE A 1 326 ? 41.584 -32.301 -19.314 1.00 51.19 326 ILE A C 1
ATOM 2505 O O . ILE A 1 326 ? 42.448 -31.606 -19.847 1.00 51.19 326 ILE A O 1
ATOM 2509 N N . ALA A 1 327 ? 41.611 -33.635 -19.404 1.00 49.53 327 ALA A N 1
ATOM 2510 C CA . ALA A 1 327 ? 42.664 -34.362 -20.115 1.00 49.53 327 ALA A CA 1
ATOM 2511 C C . ALA A 1 327 ? 42.585 -34.187 -21.647 1.00 49.53 327 ALA A C 1
ATOM 2513 O O . ALA A 1 327 ? 43.620 -34.132 -22.309 1.00 49.53 327 ALA A O 1
ATOM 2514 N N . LEU A 1 328 ? 41.379 -34.037 -22.214 1.00 48.59 328 LEU A N 1
ATOM 2515 C CA . LEU A 1 328 ? 41.192 -33.862 -23.661 1.00 48.59 328 LEU A CA 1
ATOM 2516 C C . LEU A 1 328 ? 41.612 -32.463 -24.146 1.00 48.59 328 LEU A C 1
ATOM 2518 O O . LEU A 1 328 ? 42.176 -32.323 -25.229 1.00 48.59 328 LEU A O 1
ATOM 2522 N N . VAL A 1 329 ? 41.391 -31.430 -23.328 1.00 59.12 329 VAL A N 1
ATOM 2523 C CA . VAL A 1 329 ? 41.759 -30.042 -23.665 1.00 59.12 329 VAL A CA 1
ATOM 2524 C C . VAL A 1 329 ? 43.283 -29.849 -23.649 1.00 59.12 329 VAL A C 1
ATOM 2526 O O . VAL A 1 329 ? 43.829 -29.165 -24.515 1.00 59.12 329 VAL A O 1
ATOM 2529 N N . LEU A 1 330 ? 43.993 -30.521 -22.735 1.00 55.59 330 LEU A N 1
ATOM 2530 C CA . LEU A 1 330 ? 45.460 -30.477 -22.665 1.00 55.59 330 LEU A CA 1
ATOM 2531 C C . LEU A 1 330 ? 46.145 -31.277 -23.792 1.00 55.59 330 LEU A C 1
ATOM 2533 O O . LEU A 1 330 ? 47.229 -30.899 -24.245 1.00 55.59 330 LEU A O 1
ATOM 2537 N N . ALA A 1 331 ? 45.501 -32.333 -24.300 1.00 55.91 331 ALA A N 1
ATOM 2538 C CA . ALA A 1 331 ? 45.995 -33.105 -25.442 1.00 55.91 331 ALA A CA 1
ATOM 2539 C C . ALA A 1 331 ? 45.836 -32.363 -26.788 1.00 55.91 331 ALA A C 1
ATOM 2541 O O . ALA A 1 331 ? 46.703 -32.461 -27.652 1.00 55.91 331 ALA A O 1
ATOM 2542 N N . CYS A 1 332 ? 44.778 -31.563 -26.970 1.00 51.72 332 CYS A N 1
ATOM 2543 C CA . CYS A 1 332 ? 44.593 -30.783 -28.202 1.00 51.72 332 CYS A CA 1
ATOM 2544 C C . CYS A 1 332 ? 45.530 -29.565 -28.283 1.00 51.72 332 CYS A C 1
ATOM 2546 O O . CYS A 1 332 ? 46.026 -29.239 -29.363 1.00 51.72 332 CYS A O 1
ATOM 2548 N N . ALA A 1 333 ? 45.830 -28.919 -27.151 1.00 54.53 333 ALA A N 1
ATOM 2549 C CA . ALA A 1 333 ? 46.737 -27.769 -27.112 1.00 54.53 333 ALA A CA 1
ATOM 2550 C C . ALA A 1 333 ? 48.198 -28.144 -27.435 1.00 54.53 333 ALA A C 1
ATOM 2552 O O . ALA A 1 333 ? 48.928 -27.356 -28.035 1.00 54.53 333 ALA A O 1
ATOM 2553 N N . THR A 1 334 ? 48.621 -29.367 -27.103 1.00 53.41 334 THR A N 1
ATOM 2554 C CA . THR A 1 334 ? 49.985 -29.853 -27.371 1.00 53.41 334 THR A CA 1
ATOM 2555 C C . THR A 1 334 ? 50.208 -30.232 -28.841 1.00 53.41 334 THR A C 1
ATOM 2557 O O . THR A 1 334 ? 51.297 -30.003 -29.367 1.00 53.41 334 THR A O 1
ATOM 2560 N N . VAL A 1 335 ? 49.176 -30.700 -29.555 1.00 55.44 335 VAL A N 1
ATOM 2561 C CA . VAL A 1 335 ? 49.260 -31.032 -30.994 1.00 55.44 335 VAL A CA 1
ATOM 2562 C C . VAL A 1 335 ? 49.375 -29.779 -31.875 1.00 55.44 335 VAL A C 1
ATOM 2564 O O . VAL A 1 335 ? 50.104 -29.787 -32.866 1.00 55.44 335 VAL A O 1
ATOM 2567 N N . VAL A 1 336 ? 48.727 -28.672 -31.498 1.00 58.50 336 VAL A N 1
ATOM 2568 C CA . VAL A 1 336 ? 48.782 -27.411 -32.264 1.00 58.50 336 VAL A CA 1
ATOM 2569 C C . VAL A 1 336 ? 50.152 -26.731 -32.146 1.00 58.50 336 VAL A C 1
ATOM 2571 O O . VAL A 1 336 ? 50.671 -26.218 -33.137 1.00 58.50 336 VAL A O 1
ATOM 2574 N N . VAL A 1 337 ? 50.791 -26.796 -30.972 1.00 56.81 337 VAL A N 1
ATOM 2575 C CA . VAL A 1 337 ? 52.139 -26.236 -30.763 1.00 56.81 337 VAL A CA 1
ATOM 2576 C C . VAL A 1 337 ? 53.213 -27.063 -31.484 1.00 56.81 337 VAL A C 1
ATOM 2578 O O . VAL A 1 337 ? 54.143 -26.491 -32.053 1.00 56.81 337 VAL A O 1
ATOM 2581 N N . LEU A 1 338 ? 53.057 -28.391 -31.554 1.00 46.44 338 LEU A N 1
ATOM 2582 C CA . LEU A 1 338 ? 53.974 -29.270 -32.293 1.00 46.44 338 LEU A CA 1
ATOM 2583 C C . LEU A 1 338 ? 53.861 -29.118 -33.822 1.00 46.44 338 LEU A C 1
ATOM 2585 O O . LEU A 1 338 ? 54.867 -29.243 -34.518 1.00 46.44 338 LEU A O 1
ATOM 2589 N N . LEU A 1 339 ? 52.682 -28.772 -34.355 1.00 45.69 339 LEU A N 1
ATOM 2590 C CA . LEU A 1 339 ? 52.497 -28.509 -35.791 1.00 45.69 339 LEU A CA 1
ATOM 2591 C C . LEU A 1 339 ? 53.048 -27.146 -36.241 1.00 45.69 339 LEU A C 1
ATOM 2593 O O . LEU A 1 339 ? 53.416 -26.992 -37.405 1.00 45.69 339 LEU A O 1
ATOM 2597 N N . MET A 1 340 ? 53.167 -26.173 -35.332 1.00 46.78 340 MET A N 1
ATOM 2598 C CA . MET A 1 340 ? 53.734 -24.854 -35.644 1.00 46.78 340 MET A CA 1
ATOM 2599 C C . MET A 1 340 ? 55.272 -24.815 -35.624 1.00 46.78 340 MET A C 1
ATOM 2601 O O . MET A 1 340 ? 55.858 -23.898 -36.194 1.00 46.78 340 MET A O 1
ATOM 2605 N N . GLN A 1 341 ? 55.945 -25.810 -35.034 1.00 43.09 341 GLN A N 1
ATOM 2606 C CA . GLN A 1 341 ? 57.414 -25.855 -34.944 1.00 43.09 341 GLN A CA 1
ATOM 2607 C C . GLN A 1 341 ? 58.102 -26.670 -36.056 1.00 43.09 341 GLN A C 1
ATOM 2609 O O . GLN A 1 341 ? 59.330 -26.723 -36.103 1.00 43.09 341 GLN A O 1
ATOM 2614 N N . TRP A 1 342 ? 57.352 -27.260 -36.995 1.00 40.72 342 TRP A N 1
ATOM 2615 C CA . TRP A 1 342 ? 57.905 -28.113 -38.056 1.00 40.72 342 TRP A CA 1
ATOM 2616 C C . TRP A 1 342 ? 57.757 -27.514 -39.461 1.00 40.72 342 TRP A C 1
ATOM 2618 O O . TRP A 1 342 ? 57.288 -28.175 -40.384 1.00 40.72 342 TRP A O 1
ATOM 2628 N N . ARG A 1 343 ? 58.152 -26.243 -39.640 1.00 37.00 343 ARG A N 1
ATOM 2629 C CA . ARG A 1 343 ? 58.492 -25.694 -40.968 1.00 37.00 343 ARG A CA 1
ATOM 2630 C C . ARG A 1 343 ? 59.312 -24.402 -40.884 1.00 37.00 343 ARG A C 1
ATOM 2632 O O . ARG A 1 343 ? 58.794 -23.297 -40.991 1.00 37.00 343 ARG A O 1
ATOM 2639 N N . GLY A 1 344 ? 60.625 -24.563 -40.736 1.00 31.81 344 GLY A N 1
ATOM 2640 C CA . GLY A 1 344 ? 61.611 -23.501 -40.924 1.00 31.81 344 GLY A CA 1
ATOM 2641 C C . GLY A 1 344 ? 63.008 -24.060 -41.211 1.00 31.81 344 GLY A C 1
ATOM 2642 O O . GLY A 1 344 ? 63.499 -24.892 -40.457 1.00 31.81 344 GLY A O 1
ATOM 2643 N N . GLY A 1 345 ? 63.636 -23.563 -42.286 1.00 30.02 345 GLY A N 1
ATOM 2644 C CA . GLY A 1 345 ? 65.059 -23.731 -42.632 1.00 30.02 345 GLY A CA 1
ATOM 2645 C C . GLY A 1 345 ? 65.280 -24.432 -43.984 1.00 30.02 345 GLY A C 1
ATOM 2646 O O . GLY A 1 345 ? 64.684 -25.472 -44.215 1.00 30.02 345 GLY A O 1
ATOM 2647 N N . THR A 1 346 ? 66.101 -23.953 -44.927 1.00 31.95 346 THR A N 1
ATOM 2648 C CA . THR A 1 346 ? 67.267 -23.052 -44.833 1.00 31.95 346 THR A CA 1
ATOM 2649 C C . THR A 1 346 ? 67.651 -22.453 -46.206 1.00 31.95 346 THR A C 1
ATOM 2651 O O . THR A 1 346 ? 67.407 -23.049 -47.251 1.00 31.95 346 THR A O 1
ATOM 2654 N N . ALA A 1 347 ? 68.287 -21.272 -46.184 1.00 36.09 347 ALA A N 1
ATOM 2655 C CA . ALA A 1 347 ? 69.018 -20.630 -47.292 1.00 36.09 347 ALA A CA 1
ATOM 2656 C C . ALA A 1 347 ? 70.540 -20.894 -47.184 1.00 36.09 347 ALA A C 1
ATOM 2658 O O . ALA A 1 347 ? 70.990 -21.372 -46.138 1.00 36.09 347 ALA A O 1
ATOM 2659 N N . PRO A 1 348 ? 71.353 -20.583 -48.219 1.00 39.25 348 PRO A N 1
ATOM 2660 C CA . PRO A 1 348 ? 72.398 -19.523 -48.112 1.00 39.25 348 PRO A CA 1
ATOM 2661 C C . PRO A 1 348 ? 72.696 -18.812 -49.475 1.00 39.25 348 PRO A C 1
ATOM 2663 O O . PRO A 1 348 ? 72.272 -19.318 -50.503 1.00 39.25 348 PRO A O 1
ATOM 2666 N N . ARG A 1 349 ? 73.436 -17.697 -49.673 1.00 30.22 349 ARG A N 1
ATOM 2667 C CA . ARG A 1 349 ? 74.150 -16.651 -48.890 1.00 30.22 349 ARG A CA 1
ATOM 2668 C C . ARG A 1 349 ? 74.641 -15.529 -49.863 1.00 30.22 349 ARG A C 1
ATOM 2670 O O . ARG A 1 349 ? 75.065 -15.879 -50.952 1.00 30.22 349 ARG A O 1
ATOM 2677 N N . HIS A 1 350 ? 74.668 -14.267 -49.378 1.00 29.45 350 HIS A N 1
ATOM 2678 C CA . HIS A 1 350 ? 75.582 -13.094 -49.599 1.00 29.45 350 HIS A CA 1
ATOM 2679 C C . HIS A 1 350 ? 76.007 -12.635 -51.033 1.00 29.45 350 HIS A C 1
ATOM 2681 O O . HIS A 1 350 ? 76.128 -13.451 -51.924 1.00 29.45 350 HIS A O 1
ATOM 2687 N N . ALA A 1 351 ? 76.313 -11.361 -51.360 1.00 26.34 351 ALA A N 1
ATOM 2688 C CA . ALA A 1 351 ? 76.807 -10.213 -50.582 1.00 26.34 351 ALA A CA 1
ATOM 2689 C C . ALA A 1 351 ? 76.624 -8.834 -51.296 1.00 26.34 351 ALA A C 1
ATOM 2691 O O . ALA A 1 351 ? 76.657 -8.760 -52.516 1.00 26.34 351 ALA A O 1
ATOM 2692 N N . ALA A 1 352 ? 76.578 -7.778 -50.468 1.00 28.05 352 ALA A N 1
ATOM 2693 C CA . ALA A 1 352 ? 77.251 -6.463 -50.560 1.00 28.05 352 ALA A CA 1
ATOM 2694 C C . ALA A 1 352 ? 76.861 -5.332 -51.563 1.00 28.05 352 ALA A C 1
ATOM 2696 O O . ALA A 1 352 ? 77.109 -5.389 -52.759 1.00 28.05 352 ALA A O 1
ATOM 2697 N N . SER A 1 353 ? 76.475 -4.208 -50.928 1.00 26.73 353 SER A N 1
ATOM 2698 C CA . SER A 1 353 ? 76.868 -2.790 -51.130 1.00 26.73 353 SER A CA 1
ATOM 2699 C C . SER A 1 353 ? 76.366 -1.934 -52.312 1.00 26.73 353 SER A C 1
ATOM 2701 O O . SER A 1 353 ? 76.499 -2.258 -53.482 1.00 26.73 353 SER A O 1
ATOM 2703 N N . VAL A 1 354 ? 75.873 -0.758 -51.899 1.00 29.53 354 VAL A N 1
ATOM 2704 C CA . VAL A 1 354 ? 75.369 0.447 -52.596 1.00 29.53 354 VAL A CA 1
ATOM 2705 C C . VAL A 1 354 ? 76.515 1.179 -53.335 1.00 29.53 354 VAL A C 1
ATOM 2707 O O . VAL A 1 354 ? 77.644 1.133 -52.843 1.00 29.53 354 VAL A O 1
ATOM 2710 N N . PRO A 1 355 ? 76.277 1.864 -54.479 1.00 32.22 355 PRO A N 1
ATOM 2711 C CA . PRO A 1 355 ? 76.069 3.320 -54.431 1.00 32.22 355 PRO A CA 1
ATOM 2712 C C . PRO A 1 355 ? 75.020 3.902 -55.407 1.00 32.22 355 PRO A C 1
ATOM 2714 O O . PRO A 1 355 ? 74.481 3.253 -56.295 1.00 32.22 355 PRO A O 1
ATOM 2717 N N . SER A 1 356 ? 74.754 5.181 -55.151 1.00 26.11 356 SER A N 1
ATOM 2718 C CA . SER A 1 356 ? 73.924 6.187 -55.819 1.00 26.11 356 SER A CA 1
ATOM 2719 C C . SER A 1 356 ? 73.994 6.280 -57.355 1.00 26.11 356 SER A C 1
ATOM 2721 O O . SER A 1 356 ? 75.044 6.101 -57.960 1.00 26.11 356 SER A O 1
ATOM 2723 N N . SER A 1 357 ? 72.911 6.750 -57.993 1.00 27.33 357 SER A N 1
ATOM 2724 C CA . SER A 1 357 ? 72.858 8.086 -58.630 1.00 27.33 357 SER A CA 1
ATOM 2725 C C . SER A 1 357 ? 71.619 8.309 -59.521 1.00 27.33 357 SER A C 1
ATOM 2727 O O . SER A 1 357 ? 71.187 7.442 -60.264 1.00 27.33 357 SER A O 1
ATOM 2729 N N . LYS A 1 358 ? 71.071 9.522 -59.366 1.00 28.45 358 LYS A N 1
ATOM 2730 C CA . LYS A 1 358 ? 70.437 10.456 -60.317 1.00 28.45 358 LYS A CA 1
ATOM 2731 C C . LYS A 1 358 ? 69.596 9.967 -61.511 1.00 28.45 358 LYS A C 1
ATOM 2733 O O . LYS A 1 358 ? 70.015 9.214 -62.376 1.00 28.45 358 LYS A O 1
ATOM 2738 N N . ALA A 1 359 ? 68.447 10.635 -61.596 1.00 28.69 359 ALA A N 1
ATOM 2739 C CA . ALA A 1 359 ? 67.578 10.810 -62.746 1.00 28.69 359 ALA A CA 1
ATOM 2740 C C . ALA A 1 359 ? 68.266 11.416 -63.986 1.00 28.69 359 ALA A C 1
ATOM 2742 O O . ALA A 1 359 ? 69.175 12.239 -63.857 1.00 28.69 359 ALA A O 1
ATOM 2743 N N . GLY A 1 360 ? 67.696 11.116 -65.159 1.00 26.84 360 GLY A N 1
ATOM 2744 C CA . GLY A 1 360 ? 67.742 11.971 -66.349 1.00 26.84 360 GLY A CA 1
ATOM 2745 C C . GLY A 1 360 ? 68.004 11.225 -67.660 1.00 26.84 360 GLY A C 1
ATOM 2746 O O . GLY A 1 360 ? 69.098 10.714 -67.860 1.00 26.84 360 GLY A O 1
ATOM 2747 N N . GLY A 1 361 ? 67.032 11.237 -68.582 1.00 27.95 361 GLY A N 1
ATOM 2748 C CA . GLY A 1 361 ? 67.257 10.907 -69.997 1.00 27.95 361 GLY A CA 1
ATOM 2749 C C . GLY A 1 361 ? 66.013 10.385 -70.717 1.00 27.95 361 GLY A C 1
ATOM 2750 O O . GLY A 1 361 ? 65.607 9.255 -70.484 1.00 27.95 361 GLY A O 1
ATOM 2751 N N . GLY A 1 362 ? 65.407 11.225 -71.562 1.00 28.25 362 GLY A N 1
ATOM 2752 C CA . GLY A 1 362 ? 64.219 10.932 -72.372 1.00 28.25 362 GLY A CA 1
ATOM 2753 C C . GLY A 1 362 ? 64.435 9.995 -73.586 1.00 28.25 362 GLY A C 1
ATOM 2754 O O . GLY A 1 362 ? 65.518 9.438 -73.748 1.00 28.25 362 GLY A O 1
ATOM 2755 N N . PRO A 1 363 ? 63.387 9.814 -74.421 1.00 39.62 363 PRO A N 1
ATOM 2756 C CA . PRO A 1 363 ? 63.226 8.761 -75.447 1.00 39.62 363 PRO A CA 1
ATOM 2757 C C . PRO A 1 363 ? 63.629 9.264 -76.861 1.00 39.62 363 PRO A C 1
ATOM 2759 O O . PRO A 1 363 ? 64.147 10.378 -76.945 1.00 39.62 363 PRO A O 1
ATOM 2762 N N . PRO A 1 364 ? 63.279 8.613 -78.000 1.00 49.19 364 PRO A N 1
ATOM 2763 C CA . PRO A 1 364 ? 63.028 7.198 -78.338 1.00 49.19 364 PRO A CA 1
ATOM 2764 C C . PRO A 1 364 ? 63.903 6.720 -79.535 1.00 49.19 364 PRO A C 1
ATOM 2766 O O . PRO A 1 364 ? 64.609 7.503 -80.165 1.00 49.19 364 PRO A O 1
ATOM 2769 N N . GLY A 1 365 ? 63.814 5.437 -79.904 1.00 29.81 365 GLY A N 1
ATOM 2770 C CA . GLY A 1 365 ? 64.355 4.907 -81.163 1.00 29.81 365 GLY A CA 1
ATOM 2771 C C . GLY A 1 365 ? 63.448 3.820 -81.740 1.00 29.81 365 GLY A C 1
ATOM 2772 O O . GLY A 1 365 ? 63.223 2.797 -81.101 1.00 29.81 365 GLY A O 1
ATOM 2773 N N . ASP A 1 366 ? 62.907 4.099 -82.921 1.00 33.00 366 ASP A N 1
ATOM 2774 C CA . ASP A 1 366 ? 61.866 3.372 -83.647 1.00 33.00 366 ASP A CA 1
ATOM 2775 C C . ASP A 1 366 ? 62.285 2.037 -84.308 1.00 33.00 366 ASP A C 1
ATOM 2777 O O . ASP A 1 366 ? 63.455 1.790 -84.594 1.00 33.00 366 ASP A O 1
ATOM 2781 N N . LEU A 1 367 ? 61.230 1.301 -84.707 1.00 28.67 367 LEU A N 1
ATOM 2782 C CA . LEU A 1 367 ? 61.086 0.401 -85.873 1.00 28.67 367 LEU A CA 1
ATOM 2783 C C . LEU A 1 367 ? 61.484 -1.088 -85.749 1.00 28.67 367 LEU A C 1
ATOM 2785 O O . LEU A 1 367 ? 62.628 -1.470 -85.976 1.00 28.67 367 LEU A O 1
ATOM 2789 N N . LYS A 1 368 ? 60.470 -1.972 -85.701 1.00 30.67 368 LYS A N 1
ATOM 2790 C CA . LYS A 1 368 ? 59.850 -2.510 -86.937 1.00 30.67 368 LYS A CA 1
ATOM 2791 C C . LYS A 1 368 ? 58.598 -3.358 -86.681 1.00 30.67 368 LYS A C 1
ATOM 2793 O O . LYS A 1 368 ? 58.592 -4.294 -85.891 1.00 30.67 368 LYS A O 1
ATOM 2798 N N . VAL A 1 369 ? 57.569 -3.035 -87.459 1.00 34.81 369 VAL A N 1
ATOM 2799 C CA . VAL A 1 369 ? 56.348 -3.808 -87.700 1.00 34.81 369 VAL A CA 1
ATOM 2800 C C . VAL A 1 369 ? 56.676 -5.048 -88.537 1.00 34.81 369 VAL A C 1
ATOM 2802 O O . VAL A 1 369 ? 57.326 -4.925 -89.575 1.00 34.81 369 VAL A O 1
ATOM 2805 N N . VAL A 1 370 ? 56.144 -6.208 -88.143 1.00 34.75 370 VAL A N 1
ATOM 2806 C CA . VAL A 1 370 ? 55.747 -7.273 -89.076 1.00 34.75 370 VAL A CA 1
ATOM 2807 C C . VAL A 1 370 ? 54.316 -7.680 -88.737 1.00 34.75 370 VAL A C 1
ATOM 2809 O O . VAL A 1 370 ? 54.005 -8.081 -87.618 1.00 34.75 370 VAL A O 1
ATOM 2812 N N . SER A 1 371 ? 53.451 -7.507 -89.728 1.00 37.34 371 SER A N 1
ATOM 2813 C CA . SER A 1 371 ? 52.057 -7.919 -89.788 1.00 37.34 371 SER A CA 1
ATOM 2814 C C . SER A 1 371 ? 51.934 -9.420 -90.071 1.00 37.34 371 SER A C 1
ATOM 2816 O O . SER A 1 371 ? 52.718 -9.987 -90.829 1.00 37.34 371 SER A O 1
ATOM 2818 N N . GLY A 1 372 ? 50.903 -10.057 -89.511 1.00 32.81 372 GLY A N 1
ATOM 2819 C CA . GLY A 1 372 ? 50.542 -11.438 -89.835 1.00 32.81 372 GLY A CA 1
ATOM 2820 C C . GLY A 1 372 ? 49.444 -11.979 -88.924 1.00 32.81 372 GLY A C 1
ATOM 2821 O O . GLY A 1 372 ? 49.695 -12.373 -87.795 1.00 32.81 372 GLY A O 1
ATOM 2822 N N . SER A 1 373 ? 48.216 -11.955 -89.424 1.00 39.84 373 SER A N 1
ATOM 2823 C CA . SER A 1 373 ? 46.946 -12.284 -88.775 1.00 39.84 373 SER A CA 1
ATOM 2824 C C . SER A 1 373 ? 46.803 -13.717 -88.241 1.00 39.84 373 SER A C 1
ATOM 2826 O O . SER A 1 373 ? 47.006 -14.676 -88.984 1.00 39.84 373 SER A O 1
ATOM 2828 N N . SER A 1 374 ? 46.260 -13.849 -87.027 1.00 37.06 374 SER A N 1
ATOM 2829 C CA . SER A 1 374 ? 45.133 -14.745 -86.701 1.00 37.06 374 SER A CA 1
ATOM 2830 C C . SER A 1 374 ? 44.550 -14.330 -85.349 1.00 37.06 374 SER A C 1
ATOM 2832 O O . SER A 1 374 ? 45.101 -14.634 -84.293 1.00 37.06 374 SER A O 1
ATOM 2834 N N . GLY A 1 375 ? 43.451 -13.574 -85.396 1.00 46.97 375 GLY A N 1
ATOM 2835 C CA . GLY A 1 375 ? 42.674 -13.213 -84.218 1.00 46.97 375 GLY A CA 1
ATOM 2836 C C . GLY A 1 375 ? 42.092 -14.467 -83.579 1.00 46.97 375 GLY A C 1
ATOM 2837 O O . GLY A 1 375 ? 41.324 -15.193 -84.207 1.00 46.97 375 GLY A O 1
ATOM 2838 N N . SER A 1 376 ? 42.465 -14.725 -82.330 1.00 50.12 376 SER A N 1
ATOM 2839 C CA . SER A 1 376 ? 41.753 -15.680 -81.496 1.00 50.12 376 SER A CA 1
ATOM 2840 C C . SER A 1 376 ? 40.703 -14.912 -80.692 1.00 50.12 376 SER A C 1
ATOM 2842 O O . SER A 1 376 ? 40.975 -13.831 -80.167 1.00 50.12 376 SER A O 1
ATOM 2844 N N . LEU A 1 377 ? 39.507 -15.487 -80.554 1.00 51.06 377 LEU A N 1
ATOM 2845 C CA . LEU A 1 377 ? 38.413 -15.021 -79.682 1.00 51.06 377 LEU A CA 1
ATOM 2846 C C . LEU A 1 377 ? 38.847 -14.704 -78.229 1.00 51.06 377 LEU A C 1
ATOM 2848 O O . LEU A 1 377 ? 38.090 -14.104 -77.469 1.00 51.06 377 LEU A O 1
ATOM 2852 N N . TYR A 1 378 ? 40.060 -15.092 -77.835 1.00 51.00 378 TYR A N 1
ATOM 2853 C CA . TYR A 1 378 ? 40.648 -14.825 -76.528 1.00 51.00 378 TYR A CA 1
ATOM 2854 C C . TYR A 1 378 ? 41.209 -13.399 -76.387 1.00 51.00 378 TYR A C 1
ATOM 2856 O O . TYR A 1 378 ? 41.146 -12.851 -75.290 1.00 51.00 378 TYR A O 1
ATOM 2864 N N . ALA A 1 379 ? 41.699 -12.768 -77.463 1.00 54.03 379 ALA A N 1
ATOM 2865 C CA . ALA A 1 379 ? 42.287 -11.423 -77.395 1.00 54.03 379 ALA A CA 1
ATOM 2866 C C . ALA A 1 379 ? 41.226 -10.325 -77.181 1.00 54.03 379 ALA A C 1
ATOM 2868 O O . ALA A 1 379 ? 41.382 -9.477 -76.306 1.00 54.03 379 ALA A O 1
ATOM 2869 N N . GLU A 1 380 ? 40.097 -10.388 -77.896 1.00 56.97 380 GLU A N 1
ATOM 2870 C CA . GLU A 1 380 ? 38.976 -9.452 -77.694 1.00 56.97 380 GLU A CA 1
ATOM 2871 C C . GLU A 1 380 ? 38.307 -9.618 -76.323 1.00 56.97 380 GLU A C 1
ATOM 2873 O O . GLU A 1 380 ? 37.860 -8.640 -75.720 1.00 56.97 380 GLU A O 1
ATOM 2878 N N . ARG A 1 381 ? 38.245 -10.853 -75.805 1.00 56.88 381 ARG A N 1
ATOM 2879 C CA . ARG A 1 381 ? 37.680 -11.128 -74.478 1.00 56.88 381 ARG A CA 1
ATOM 2880 C C . ARG A 1 381 ? 38.582 -10.597 -73.365 1.00 56.88 381 ARG A C 1
ATOM 2882 O O . ARG A 1 381 ? 38.082 -9.933 -72.465 1.00 56.88 381 ARG A O 1
ATOM 2889 N N . ALA A 1 382 ? 39.896 -10.795 -73.479 1.00 62.22 382 ALA A N 1
ATOM 2890 C CA . ALA A 1 382 ? 40.872 -10.236 -72.546 1.00 62.22 382 ALA A CA 1
ATOM 2891 C C . ALA A 1 382 ? 40.852 -8.697 -72.533 1.00 62.22 382 ALA A C 1
ATOM 2893 O O . ALA A 1 382 ? 40.965 -8.092 -71.469 1.00 62.22 382 ALA A O 1
ATOM 2894 N N . GLN A 1 383 ? 40.647 -8.060 -73.690 1.00 67.06 383 GLN A N 1
ATOM 2895 C CA . GLN A 1 383 ? 40.569 -6.603 -73.777 1.00 67.06 383 GLN A CA 1
ATOM 2896 C C . GLN A 1 383 ? 39.275 -6.050 -73.155 1.00 67.06 383 GLN A C 1
ATOM 2898 O O . GLN A 1 383 ? 39.341 -5.123 -72.355 1.00 67.06 383 GLN A O 1
ATOM 2903 N N . ARG A 1 384 ? 38.117 -6.689 -73.389 1.00 68.19 384 ARG A N 1
ATOM 2904 C CA . ARG A 1 384 ? 36.857 -6.329 -72.702 1.00 68.19 384 ARG A CA 1
ATOM 2905 C C . ARG A 1 384 ? 36.911 -6.543 -71.191 1.00 68.19 384 ARG A C 1
ATOM 2907 O O . ARG A 1 384 ? 36.355 -5.738 -70.446 1.00 68.19 384 ARG A O 1
ATOM 2914 N N . ASP A 1 385 ? 37.545 -7.622 -70.740 1.00 67.69 385 ASP A N 1
ATOM 2915 C CA . ASP A 1 385 ? 37.701 -7.899 -69.311 1.00 67.69 385 ASP A CA 1
ATOM 2916 C C . ASP A 1 385 ? 38.670 -6.896 -68.658 1.00 67.69 385 ASP A C 1
ATOM 2918 O O . ASP A 1 385 ? 38.409 -6.439 -67.546 1.00 67.69 385 ASP A O 1
ATOM 2922 N N . SER A 1 386 ? 39.717 -6.465 -69.373 1.00 67.56 386 SER A N 1
ATOM 2923 C CA . SER A 1 386 ? 40.615 -5.380 -68.951 1.00 67.56 386 SER A CA 1
ATOM 2924 C C . SER A 1 386 ? 39.887 -4.035 -68.849 1.00 67.56 386 SER A C 1
ATOM 2926 O O . SER A 1 386 ? 39.983 -3.364 -67.821 1.00 67.56 386 SER A O 1
ATOM 2928 N N . ASP A 1 387 ? 39.101 -3.660 -69.861 1.00 75.06 387 ASP A N 1
ATOM 2929 C CA . ASP A 1 387 ? 38.332 -2.408 -69.863 1.00 75.06 387 ASP A CA 1
ATOM 2930 C C . ASP A 1 387 ? 37.285 -2.384 -68.737 1.00 75.06 387 ASP A C 1
ATOM 2932 O O . ASP A 1 387 ? 37.109 -1.370 -68.056 1.00 75.06 387 ASP A O 1
ATOM 2936 N N . ARG A 1 388 ? 36.640 -3.528 -68.464 1.00 71.19 388 ARG A N 1
ATOM 2937 C CA . ARG A 1 388 ? 35.748 -3.692 -67.305 1.00 71.19 388 ARG A CA 1
ATOM 2938 C C . ARG A 1 388 ? 36.485 -3.537 -65.981 1.00 71.19 388 ARG A C 1
ATOM 2940 O O . ARG A 1 388 ? 35.963 -2.884 -65.080 1.00 71.19 388 ARG A O 1
ATOM 2947 N N . LEU A 1 389 ? 37.681 -4.108 -65.847 1.00 70.12 389 LEU A N 1
ATOM 2948 C CA . LEU A 1 389 ? 38.470 -3.990 -64.620 1.00 70.12 389 LEU A CA 1
ATOM 2949 C C . LEU A 1 389 ? 38.895 -2.537 -64.361 1.00 70.12 389 LEU A C 1
ATOM 2951 O O . LEU A 1 389 ? 38.836 -2.075 -63.223 1.00 70.12 389 LEU A O 1
ATOM 2955 N N . ILE A 1 390 ? 39.278 -1.807 -65.413 1.00 75.00 390 ILE A N 1
ATOM 2956 C CA . ILE A 1 390 ? 39.640 -0.385 -65.336 1.00 75.00 390 ILE A CA 1
ATOM 2957 C C . ILE A 1 390 ? 38.429 0.455 -64.910 1.00 75.00 390 ILE A C 1
ATOM 2959 O O . ILE A 1 390 ? 38.558 1.287 -64.011 1.00 75.00 390 ILE A O 1
ATOM 2963 N N . ALA A 1 391 ? 37.246 0.205 -65.482 1.00 73.94 391 ALA A N 1
ATOM 2964 C CA . ALA A 1 391 ? 36.015 0.900 -65.104 1.00 73.94 391 ALA A CA 1
ATOM 2965 C C . ALA A 1 391 ? 35.634 0.655 -63.632 1.00 73.94 391 ALA A C 1
ATOM 2967 O O . ALA A 1 391 ? 35.371 1.606 -62.897 1.00 73.94 391 ALA A O 1
ATOM 2968 N N . VAL A 1 392 ? 35.697 -0.600 -63.171 1.00 75.50 392 VAL A N 1
ATOM 2969 C CA . VAL A 1 392 ? 35.416 -0.966 -61.770 1.00 75.50 392 VAL A CA 1
ATOM 2970 C C . VAL A 1 392 ? 36.435 -0.345 -60.811 1.00 75.50 392 VAL A C 1
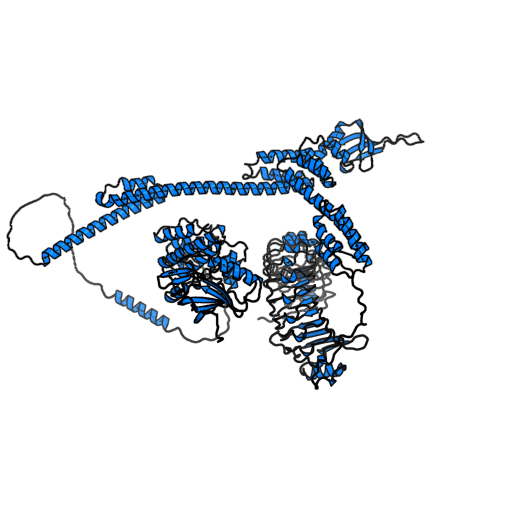ATOM 2972 O O . VAL A 1 392 ? 36.071 0.123 -59.733 1.00 75.50 392 VAL A O 1
ATOM 2975 N N . ASN A 1 393 ? 37.716 -0.316 -61.181 1.00 78.31 393 ASN A N 1
ATOM 2976 C CA . ASN A 1 393 ? 38.750 0.308 -60.354 1.00 78.31 393 ASN A CA 1
ATOM 2977 C C . ASN A 1 393 ? 38.577 1.831 -60.273 1.00 78.31 393 ASN A C 1
ATOM 2979 O O . ASN A 1 393 ? 38.777 2.405 -59.203 1.00 78.31 393 ASN A O 1
ATOM 2983 N N . ARG A 1 394 ? 38.146 2.477 -61.364 1.00 82.94 394 ARG A N 1
ATOM 2984 C CA . ARG A 1 394 ? 37.840 3.912 -61.384 1.00 82.94 394 ARG A CA 1
ATOM 2985 C C . ARG A 1 394 ? 36.621 4.246 -60.521 1.00 82.94 394 ARG A C 1
ATOM 2987 O O . ARG A 1 394 ? 36.681 5.186 -59.738 1.00 82.94 394 ARG A O 1
ATOM 2994 N N . GLU A 1 395 ? 35.561 3.444 -60.577 1.00 82.25 395 GLU A N 1
ATOM 2995 C CA . GLU A 1 395 ? 34.381 3.611 -59.715 1.00 82.25 395 GLU A CA 1
ATOM 2996 C C . GLU A 1 395 ? 34.732 3.444 -58.225 1.00 82.25 395 GLU A C 1
ATOM 2998 O O . GLU A 1 395 ? 34.346 4.265 -57.391 1.00 82.25 395 GLU A O 1
ATOM 3003 N N . LYS A 1 396 ? 35.557 2.444 -57.886 1.00 80.00 396 LYS A N 1
ATOM 3004 C CA . LYS A 1 396 ? 36.077 2.266 -56.519 1.00 80.00 396 LYS A CA 1
ATOM 3005 C C . LYS A 1 396 ? 36.877 3.478 -56.032 1.00 80.00 396 LYS A C 1
ATOM 3007 O O . LYS A 1 396 ? 36.758 3.839 -54.861 1.00 80.00 396 LYS A O 1
ATOM 3012 N N . ALA A 1 397 ? 37.662 4.111 -56.905 1.00 83.12 397 ALA A N 1
ATOM 3013 C CA . ALA A 1 397 ? 38.432 5.305 -56.562 1.00 83.12 397 ALA A CA 1
ATOM 3014 C C . ALA A 1 397 ? 37.527 6.519 -56.274 1.00 83.12 397 ALA A C 1
ATOM 3016 O O . ALA A 1 397 ? 37.733 7.207 -55.273 1.00 83.12 397 ALA A O 1
ATOM 3017 N N . VAL A 1 398 ? 36.468 6.726 -57.069 1.00 85.69 398 VAL A N 1
ATOM 3018 C CA . VAL A 1 398 ? 35.459 7.778 -56.830 1.00 85.69 398 VAL A CA 1
ATOM 3019 C C . VAL A 1 398 ? 34.772 7.586 -55.472 1.00 85.69 398 VAL A C 1
ATOM 3021 O O . VAL A 1 398 ? 34.638 8.534 -54.695 1.00 85.69 398 VAL A O 1
ATOM 3024 N N . VAL A 1 399 ? 34.377 6.350 -55.147 1.00 84.69 399 VAL A N 1
ATOM 3025 C CA . VAL A 1 399 ? 33.730 6.019 -53.865 1.00 84.69 399 VAL A CA 1
ATOM 3026 C C . VAL A 1 399 ? 34.668 6.264 -52.681 1.00 84.69 399 VAL A C 1
ATOM 3028 O O . VAL A 1 399 ? 34.250 6.853 -51.682 1.00 84.69 399 VAL A O 1
ATOM 3031 N N . ALA A 1 400 ? 35.937 5.862 -52.787 1.00 82.00 400 ALA A N 1
ATOM 3032 C CA . ALA A 1 400 ? 36.931 6.098 -51.741 1.00 82.00 400 ALA A CA 1
ATOM 3033 C C . ALA A 1 400 ? 37.154 7.601 -51.490 1.00 82.00 400 ALA A C 1
ATOM 3035 O O . ALA A 1 400 ? 37.241 8.038 -50.341 1.00 82.00 400 ALA A O 1
ATOM 3036 N N . GLN A 1 401 ? 37.167 8.405 -52.552 1.00 86.38 401 GLN A N 1
ATOM 3037 C CA . GLN A 1 401 ? 37.358 9.848 -52.458 1.00 86.38 401 GLN A CA 1
ATOM 3038 C C . GLN A 1 401 ? 36.156 10.568 -51.823 1.00 86.38 401 GLN A C 1
ATOM 3040 O O . GLN A 1 401 ? 36.336 11.460 -50.990 1.00 86.38 401 GLN A O 1
ATOM 3045 N N . LEU A 1 402 ? 34.928 10.155 -52.154 1.00 86.69 402 LEU A N 1
ATOM 3046 C CA . LEU A 1 402 ? 33.711 10.642 -51.490 1.00 86.69 402 LEU A CA 1
ATOM 3047 C C . LEU A 1 402 ? 33.668 10.247 -50.008 1.00 86.69 402 LEU A C 1
ATOM 3049 O O . LEU A 1 402 ? 33.207 11.031 -49.178 1.00 86.69 402 LEU A O 1
ATOM 3053 N N . ALA A 1 403 ? 34.174 9.061 -49.659 1.00 84.12 403 ALA A N 1
ATOM 3054 C CA . ALA A 1 403 ? 34.280 8.631 -48.269 1.00 84.12 403 ALA A CA 1
ATOM 3055 C C . ALA A 1 403 ? 35.259 9.509 -47.471 1.00 84.12 403 ALA A C 1
ATOM 3057 O O . ALA A 1 403 ? 34.939 9.898 -46.351 1.00 84.12 403 ALA A O 1
ATOM 3058 N N . ALA A 1 404 ? 36.397 9.889 -48.059 1.00 86.75 404 ALA A N 1
ATOM 3059 C CA . ALA A 1 404 ? 37.360 10.789 -47.423 1.00 86.75 404 ALA A CA 1
ATOM 3060 C C . ALA A 1 404 ? 36.781 12.197 -47.182 1.00 86.75 404 ALA A C 1
ATOM 3062 O O . ALA A 1 404 ? 36.882 12.723 -46.073 1.00 86.75 404 ALA A O 1
ATOM 3063 N N . LEU A 1 405 ? 36.102 12.771 -48.185 1.00 88.06 405 LEU A N 1
ATOM 3064 C CA . LEU A 1 405 ? 35.363 14.038 -48.052 1.00 88.06 405 LEU A CA 1
ATOM 3065 C C . LEU A 1 405 ? 34.311 13.971 -46.937 1.00 88.06 405 LEU A C 1
ATOM 3067 O O . LEU A 1 405 ? 34.163 14.904 -46.148 1.00 88.06 405 LEU A O 1
ATOM 3071 N N . LYS A 1 406 ? 33.604 12.841 -46.838 1.00 89.75 406 LYS A N 1
ATOM 3072 C CA . LYS A 1 406 ? 32.622 12.604 -45.780 1.00 89.75 406 LYS A CA 1
ATOM 3073 C C . LYS A 1 406 ? 33.245 12.553 -44.399 1.00 89.75 406 LYS A C 1
ATOM 3075 O O . LYS A 1 406 ? 32.729 13.218 -43.507 1.00 89.75 406 LYS A O 1
ATOM 3080 N N . SER A 1 407 ? 34.338 11.823 -44.227 1.00 88.00 407 SER A N 1
ATOM 3081 C CA . SER A 1 407 ? 35.029 11.760 -42.941 1.00 88.00 407 SER A CA 1
ATOM 3082 C C . SER A 1 407 ? 35.497 13.137 -42.466 1.00 88.00 407 SER A C 1
ATOM 3084 O O . SER A 1 407 ? 35.352 13.441 -41.283 1.00 88.00 407 SER A O 1
ATOM 3086 N N . GLU A 1 408 ? 35.994 13.987 -43.368 1.00 88.94 408 GLU A N 1
ATOM 3087 C CA . GLU A 1 408 ? 36.432 15.338 -43.001 1.00 88.94 408 GLU A CA 1
ATOM 3088 C C . GLU A 1 408 ? 35.259 16.261 -42.641 1.00 88.94 408 GLU A C 1
ATOM 3090 O O . GLU A 1 408 ? 35.297 16.955 -41.624 1.00 88.94 408 GLU A O 1
ATOM 3095 N N . ALA A 1 409 ? 34.167 16.226 -43.405 1.00 87.75 409 ALA A N 1
ATOM 3096 C CA . ALA A 1 409 ? 32.979 17.011 -43.082 1.00 87.75 409 ALA A CA 1
ATOM 3097 C C . ALA A 1 409 ? 32.299 16.551 -41.781 1.00 87.75 409 ALA A C 1
ATOM 3099 O O . ALA A 1 409 ? 31.875 17.384 -40.982 1.00 87.75 409 ALA A O 1
ATOM 3100 N N . ASP A 1 410 ? 32.228 15.239 -41.532 1.00 87.25 410 ASP A N 1
ATOM 3101 C CA . ASP A 1 410 ? 31.669 14.690 -40.294 1.00 87.25 410 ASP A CA 1
ATOM 3102 C C . ASP A 1 410 ? 32.532 15.105 -39.075 1.00 87.25 410 ASP A C 1
ATOM 3104 O O . ASP A 1 410 ? 31.990 15.409 -38.007 1.00 87.25 410 ASP A O 1
ATOM 3108 N N . ARG A 1 411 ? 33.862 15.224 -39.241 1.00 90.50 411 ARG A N 1
ATOM 3109 C CA . ARG A 1 411 ? 34.772 15.786 -38.225 1.00 90.50 411 ARG A CA 1
ATOM 3110 C C . ARG A 1 411 ? 34.443 17.250 -37.922 1.00 90.50 411 ARG A C 1
ATOM 3112 O O . ARG A 1 411 ? 34.294 17.598 -36.752 1.00 90.50 411 ARG A O 1
ATOM 3119 N N . LEU A 1 412 ? 34.271 18.089 -38.939 1.00 89.31 412 LEU A N 1
ATOM 3120 C CA . LEU A 1 412 ? 33.946 19.514 -38.773 1.00 89.31 412 LEU A CA 1
ATOM 3121 C C . LEU A 1 412 ? 32.559 19.728 -38.139 1.00 89.31 412 LEU A C 1
ATOM 3123 O O . LEU A 1 412 ? 32.409 20.529 -37.217 1.00 89.31 412 LEU A O 1
ATOM 3127 N N . ILE A 1 413 ? 31.564 18.926 -38.529 1.00 87.12 413 ILE A N 1
ATOM 3128 C CA . ILE A 1 413 ? 30.222 18.924 -37.920 1.00 87.12 413 ILE A CA 1
ATOM 3129 C C . ILE A 1 413 ? 30.285 18.541 -36.437 1.00 87.12 413 ILE A C 1
ATOM 3131 O O . ILE A 1 413 ? 29.589 19.138 -35.611 1.00 87.12 413 ILE A O 1
ATOM 3135 N N . SER A 1 414 ? 31.143 17.584 -36.067 1.00 81.44 414 SER A N 1
ATOM 3136 C CA . SER A 1 414 ? 31.339 17.215 -34.658 1.00 81.44 414 SER A CA 1
ATOM 3137 C C . SER A 1 414 ? 31.919 18.363 -33.819 1.00 81.44 414 SER A C 1
ATOM 3139 O O . SER A 1 414 ? 31.603 18.482 -32.637 1.00 81.44 414 SER A O 1
ATOM 3141 N N . GLN A 1 415 ? 32.693 19.253 -34.450 1.00 85.88 415 GLN A N 1
ATOM 3142 C CA . GLN A 1 415 ? 33.249 20.470 -33.851 1.00 85.88 415 GLN A CA 1
ATOM 3143 C C . GLN A 1 415 ? 32.292 21.668 -33.920 1.00 85.88 415 GLN A C 1
ATOM 3145 O O . GLN A 1 415 ? 32.654 22.759 -33.491 1.00 85.88 415 GLN A O 1
ATOM 3150 N N . ARG A 1 416 ? 31.064 21.466 -34.423 1.00 83.62 416 ARG A N 1
ATOM 3151 C CA . ARG A 1 416 ? 30.047 22.507 -34.658 1.00 83.62 416 ARG A CA 1
ATOM 3152 C C . ARG A 1 416 ? 30.435 23.549 -35.714 1.00 83.62 416 ARG A C 1
ATOM 3154 O O . ARG A 1 416 ? 29.766 24.571 -35.819 1.00 83.62 416 ARG A O 1
ATOM 3161 N N . ASP A 1 417 ? 31.441 23.268 -36.539 1.00 89.25 417 ASP A N 1
ATOM 3162 C CA . ASP A 1 417 ? 31.847 24.124 -37.656 1.00 89.25 417 ASP A CA 1
ATOM 3163 C C . ASP A 1 417 ? 31.174 23.663 -38.961 1.00 89.25 417 ASP A C 1
ATOM 3165 O O . ASP A 1 417 ? 31.772 23.036 -39.842 1.00 89.25 417 ASP A O 1
ATOM 3169 N N . TYR A 1 418 ? 29.869 23.929 -39.055 1.00 88.06 418 TYR A N 1
ATOM 3170 C CA . TYR A 1 418 ? 29.051 23.550 -40.212 1.00 88.06 418 TYR A CA 1
ATOM 3171 C C . TYR A 1 418 ? 29.454 24.309 -41.486 1.00 88.06 418 TYR A C 1
ATOM 3173 O O . TYR A 1 418 ? 29.376 23.747 -42.580 1.00 88.06 418 TYR A O 1
ATOM 3181 N N . ASP A 1 419 ? 29.941 25.545 -41.356 1.00 89.00 419 ASP A N 1
ATOM 3182 C CA . ASP A 1 419 ? 30.333 26.386 -42.490 1.00 89.00 419 ASP A CA 1
ATOM 3183 C C . ASP A 1 419 ? 31.587 25.840 -43.181 1.00 89.00 419 ASP A C 1
ATOM 3185 O O . ASP A 1 419 ? 31.636 25.729 -44.410 1.00 89.00 419 ASP A O 1
ATOM 3189 N N . SER A 1 420 ? 32.593 25.422 -42.408 1.00 88.81 420 SER A N 1
ATOM 3190 C CA . SER A 1 420 ? 33.775 24.759 -42.965 1.00 88.81 420 SER A CA 1
ATOM 3191 C C . SER A 1 420 ? 33.441 23.387 -43.558 1.00 88.81 420 SER A C 1
ATOM 3193 O O . SER A 1 420 ? 33.989 23.026 -44.602 1.00 88.81 420 SER A O 1
ATOM 3195 N N . ALA A 1 421 ? 32.501 22.641 -42.961 1.00 88.56 421 ALA A N 1
ATOM 3196 C CA . ALA A 1 421 ? 32.030 21.371 -43.518 1.00 88.56 421 ALA A CA 1
ATOM 3197 C C . ALA A 1 421 ? 31.349 21.563 -44.886 1.00 88.56 421 ALA A C 1
ATOM 3199 O O . ALA A 1 421 ? 31.598 20.795 -45.816 1.00 88.56 421 ALA A O 1
ATOM 3200 N N . ILE A 1 422 ? 30.541 22.615 -45.045 1.00 91.12 422 ILE A N 1
ATOM 3201 C CA . ILE A 1 422 ? 29.915 22.978 -46.324 1.00 91.12 422 ILE A CA 1
ATOM 3202 C C . ILE A 1 422 ? 30.976 23.356 -47.367 1.00 91.12 422 ILE A C 1
ATOM 3204 O O . ILE A 1 422 ? 30.945 22.828 -48.484 1.00 91.12 422 ILE A O 1
ATOM 3208 N N . ARG A 1 423 ? 31.950 24.201 -46.999 1.00 90.69 423 ARG A N 1
ATOM 3209 C CA . ARG A 1 423 ? 33.051 24.598 -47.895 1.00 90.69 423 ARG A CA 1
ATOM 3210 C C . ARG A 1 423 ? 33.847 23.401 -48.407 1.00 90.69 423 ARG A C 1
ATOM 3212 O O . ARG A 1 423 ? 34.119 23.336 -49.603 1.00 90.69 423 ARG A O 1
ATOM 3219 N N . SER A 1 424 ? 34.121 22.410 -47.550 1.00 89.38 424 SER A N 1
ATOM 3220 C CA . SER A 1 424 ? 34.870 21.198 -47.930 1.00 89.38 424 SER A CA 1
ATOM 3221 C C . SER A 1 424 ? 34.255 20.440 -49.119 1.00 89.38 424 SER A C 1
ATOM 3223 O O . SER A 1 424 ? 34.973 19.844 -49.922 1.00 89.38 424 SER A O 1
ATOM 3225 N N . TYR A 1 425 ? 32.929 20.511 -49.281 1.00 90.19 425 TYR A N 1
ATOM 3226 C CA . TYR A 1 425 ? 32.209 19.912 -50.402 1.00 90.19 425 TYR A CA 1
ATOM 3227 C C . TYR A 1 425 ? 32.041 20.850 -51.600 1.00 90.19 425 TYR A C 1
ATOM 3229 O O . TYR A 1 425 ? 32.077 20.381 -52.741 1.00 90.19 425 TYR A O 1
ATOM 3237 N N . GLN A 1 426 ? 31.835 22.150 -51.372 1.00 88.81 426 GLN A N 1
ATOM 3238 C CA . GLN A 1 426 ? 31.634 23.132 -52.444 1.00 88.81 426 GLN A CA 1
ATOM 3239 C C . GLN A 1 426 ? 32.924 23.423 -53.218 1.00 88.81 426 GLN A C 1
ATOM 3241 O O . GLN A 1 426 ? 32.882 23.543 -54.440 1.00 88.81 426 GLN A O 1
ATOM 3246 N N . GLU A 1 427 ? 34.060 23.471 -52.522 1.00 89.00 427 GLU A N 1
ATOM 3247 C CA . GLU A 1 427 ? 35.364 23.880 -53.063 1.00 89.00 427 GLU A CA 1
ATOM 3248 C C . GLU A 1 427 ? 36.260 22.689 -53.454 1.00 89.00 427 GLU A C 1
ATOM 3250 O O . GLU A 1 427 ? 37.460 22.841 -53.670 1.00 89.00 427 GLU A O 1
ATOM 3255 N N . TYR A 1 428 ? 35.699 21.480 -53.554 1.00 87.69 428 TYR A N 1
ATOM 3256 C CA . TYR A 1 428 ? 36.458 20.286 -53.934 1.00 87.69 428 TYR A CA 1
ATOM 3257 C C . TYR A 1 428 ? 36.990 20.366 -55.378 1.00 87.69 428 TYR A C 1
ATOM 3259 O O . TYR A 1 428 ? 36.211 20.488 -56.321 1.00 87.69 428 TYR A O 1
ATOM 3267 N N . THR A 1 429 ? 38.309 20.213 -55.543 1.00 84.00 429 THR A N 1
ATOM 3268 C CA . THR A 1 429 ? 39.042 20.308 -56.826 1.00 84.00 429 THR A CA 1
ATOM 3269 C C . THR A 1 429 ? 39.830 19.040 -57.191 1.00 84.00 429 THR A C 1
ATOM 3271 O O . THR A 1 429 ? 40.779 19.096 -57.971 1.00 84.00 429 THR A O 1
ATOM 3274 N N . GLY A 1 430 ? 39.489 17.883 -56.613 1.00 82.00 430 GLY A N 1
ATOM 3275 C CA . GLY A 1 430 ? 40.243 16.642 -56.839 1.00 82.00 430 GLY A CA 1
ATOM 3276 C C . GLY A 1 430 ? 39.951 15.935 -58.173 1.00 82.00 430 GLY A C 1
ATOM 3277 O O . GLY A 1 430 ? 39.099 16.352 -58.951 1.00 82.00 430 GLY A O 1
ATOM 3278 N N . GLU A 1 431 ? 40.658 14.825 -58.413 1.00 79.62 431 GLU A N 1
ATOM 3279 C CA . GLU A 1 431 ? 40.725 14.085 -59.692 1.00 79.62 431 GLU A CA 1
ATOM 3280 C C . GLU A 1 431 ? 39.364 13.642 -60.273 1.00 79.62 431 GLU A C 1
ATOM 3282 O O . GLU A 1 431 ? 39.239 13.482 -61.484 1.00 79.62 431 GLU A O 1
ATOM 3287 N N . PHE A 1 432 ? 38.331 13.502 -59.433 1.00 87.12 432 PHE A N 1
ATOM 3288 C CA . PHE A 1 432 ? 36.981 13.052 -59.808 1.00 87.12 432 PHE A CA 1
ATOM 3289 C C . PHE A 1 432 ? 35.907 14.147 -59.630 1.00 87.12 432 PHE A C 1
ATOM 3291 O O . PHE A 1 432 ? 34.763 13.870 -59.253 1.00 87.12 432 PHE A O 1
ATOM 3298 N N . GLU A 1 433 ? 36.270 15.423 -59.797 1.00 83.94 433 GLU A N 1
ATOM 3299 C CA . GLU A 1 433 ? 35.358 16.568 -59.622 1.00 83.94 433 GLU A CA 1
ATOM 3300 C C . GLU A 1 433 ? 34.030 16.435 -60.406 1.00 83.94 433 GLU A C 1
ATOM 3302 O O . GLU A 1 433 ? 32.979 16.596 -59.763 1.00 83.94 433 GLU A O 1
ATOM 3307 N N . PRO A 1 434 ? 34.027 16.055 -61.707 1.00 81.81 434 PRO A N 1
ATOM 3308 C CA . PRO A 1 434 ? 32.797 15.919 -62.488 1.00 81.81 434 PRO A CA 1
ATOM 3309 C C . PRO A 1 434 ? 31.900 14.783 -61.987 1.00 81.81 434 PRO A C 1
ATOM 3311 O O . PRO A 1 434 ? 30.689 14.964 -61.842 1.00 81.81 434 PRO A O 1
ATOM 3314 N N . GLU A 1 435 ? 32.487 13.621 -61.689 1.00 84.69 435 GLU A N 1
ATOM 3315 C CA . GLU A 1 435 ? 31.773 12.410 -61.274 1.00 84.69 435 GLU A CA 1
ATOM 3316 C C . GLU A 1 435 ? 31.173 12.531 -59.859 1.00 84.69 435 GLU A C 1
ATOM 3318 O O . GLU A 1 435 ? 30.187 11.868 -59.539 1.00 84.69 435 GLU A O 1
ATOM 3323 N N . THR A 1 436 ? 31.725 13.403 -59.006 1.00 86.19 436 THR A N 1
ATOM 3324 C CA . THR A 1 436 ? 31.293 13.575 -57.604 1.00 86.19 436 THR A CA 1
ATOM 3325 C C . THR A 1 436 ? 30.292 14.712 -57.383 1.00 86.19 436 THR A C 1
ATOM 3327 O O . THR A 1 436 ? 29.664 14.782 -56.323 1.00 86.19 436 THR A O 1
ATOM 3330 N N . ARG A 1 437 ? 30.117 15.615 -58.356 1.00 86.31 437 ARG A N 1
ATOM 3331 C CA . ARG A 1 437 ? 29.370 16.878 -58.203 1.00 86.31 437 ARG A CA 1
ATOM 3332 C C . ARG A 1 437 ? 27.948 16.712 -57.658 1.00 86.31 437 ARG A C 1
ATOM 3334 O O . ARG A 1 437 ? 27.553 17.459 -56.764 1.00 86.31 437 ARG A O 1
ATOM 3341 N N . SER A 1 438 ? 27.186 15.741 -58.163 1.00 85.12 438 SER A N 1
ATOM 3342 C CA . SER A 1 438 ? 25.797 15.502 -57.737 1.00 85.12 438 SER A CA 1
ATOM 3343 C C . SER A 1 438 ? 25.701 15.123 -56.255 1.00 85.12 438 SER A C 1
ATOM 3345 O O . SER A 1 438 ? 24.865 15.660 -55.527 1.00 85.12 438 SER A O 1
ATOM 3347 N N . VAL A 1 439 ? 26.604 14.258 -55.788 1.00 86.38 439 VAL A N 1
ATOM 3348 C CA . VAL A 1 439 ? 26.666 13.793 -54.396 1.00 86.38 439 VAL A CA 1
ATOM 3349 C C . VAL A 1 439 ? 27.107 14.920 -53.463 1.00 86.38 439 VAL A C 1
ATOM 3351 O O . VAL A 1 439 ? 26.527 15.090 -52.391 1.00 86.38 439 VAL A O 1
ATOM 3354 N N . ARG A 1 440 ? 28.089 15.734 -53.876 1.00 92.12 440 ARG A N 1
ATOM 3355 C CA . ARG A 1 440 ? 28.579 16.868 -53.074 1.00 92.12 440 ARG A CA 1
ATOM 3356 C C . ARG A 1 440 ? 27.501 17.933 -52.863 1.00 92.12 440 ARG A C 1
ATOM 3358 O O . ARG A 1 440 ? 27.309 18.378 -51.736 1.00 92.12 440 ARG A O 1
ATOM 3365 N N . VAL A 1 441 ? 26.759 18.303 -53.913 1.00 88.81 441 VAL A N 1
ATOM 3366 C CA . VAL A 1 441 ? 25.663 19.289 -53.817 1.00 88.81 441 VAL A CA 1
ATOM 3367 C C . VAL A 1 441 ? 24.553 18.801 -52.886 1.00 88.81 441 VAL A C 1
ATOM 3369 O O . VAL A 1 441 ? 24.122 19.553 -52.013 1.00 88.81 441 VAL A O 1
ATOM 3372 N N . ALA A 1 442 ? 24.134 17.538 -53.014 1.00 85.06 442 ALA A N 1
ATOM 3373 C CA . ALA A 1 442 ? 23.137 16.955 -52.115 1.00 85.06 442 ALA A CA 1
ATOM 3374 C C . ALA A 1 442 ? 23.611 16.980 -50.652 1.00 85.06 442 ALA A C 1
ATOM 3376 O O . ALA A 1 442 ? 22.854 17.335 -49.750 1.00 85.06 442 ALA A O 1
ATOM 3377 N N . ARG A 1 443 ? 24.895 16.681 -50.419 1.00 88.00 443 ARG A N 1
ATOM 3378 C CA . ARG A 1 443 ? 25.464 16.656 -49.072 1.00 88.00 443 ARG A CA 1
ATOM 3379 C C . ARG A 1 443 ? 25.552 18.041 -48.432 1.00 88.00 443 ARG A C 1
ATOM 3381 O O . ARG A 1 443 ? 25.323 18.155 -47.235 1.00 88.00 443 ARG A O 1
ATOM 3388 N N . VAL A 1 444 ? 25.834 19.089 -49.205 1.00 90.38 444 VAL A N 1
ATOM 3389 C CA . VAL A 1 444 ? 25.825 20.479 -48.713 1.00 90.38 444 VAL A CA 1
ATOM 3390 C C . VAL A 1 444 ? 24.441 20.880 -48.200 1.00 90.38 444 VAL A C 1
ATOM 3392 O O . VAL A 1 444 ? 24.333 21.467 -47.124 1.00 90.38 444 VAL A O 1
ATOM 3395 N N . GLU A 1 445 ? 23.381 20.535 -48.929 1.00 89.56 445 GLU A N 1
ATOM 3396 C CA . GLU A 1 445 ? 22.006 20.836 -48.513 1.00 89.56 445 GLU A CA 1
ATOM 3397 C C . GLU A 1 445 ? 21.587 20.047 -47.263 1.00 89.56 445 GLU A C 1
ATOM 3399 O O . GLU A 1 445 ? 20.937 20.601 -46.372 1.00 89.56 445 GLU A O 1
ATOM 3404 N N . ASP A 1 446 ? 22.027 18.791 -47.132 1.00 86.81 446 ASP A N 1
ATOM 3405 C CA . ASP A 1 446 ? 21.828 18.007 -45.906 1.00 86.81 446 ASP A CA 1
ATOM 3406 C C . ASP A 1 446 ? 22.495 18.665 -44.686 1.00 86.81 446 ASP A C 1
ATOM 3408 O O . ASP A 1 446 ? 21.908 18.704 -43.602 1.00 86.81 446 ASP A O 1
ATOM 3412 N N . ILE A 1 447 ? 23.712 19.198 -44.852 1.00 88.62 447 ILE A N 1
ATOM 3413 C CA . ILE A 1 447 ? 24.460 19.842 -43.762 1.00 88.62 447 ILE A CA 1
ATOM 3414 C C . ILE A 1 447 ? 23.785 21.154 -43.339 1.00 88.62 447 ILE A C 1
ATOM 3416 O O . ILE A 1 447 ? 23.604 21.377 -42.142 1.00 88.62 447 ILE A O 1
ATOM 3420 N N . LYS A 1 448 ? 23.334 21.983 -44.292 1.00 88.12 448 LYS A N 1
ATOM 3421 C CA . LYS A 1 448 ? 22.573 23.211 -43.989 1.00 88.12 448 LYS A CA 1
ATOM 3422 C C . LYS A 1 448 ? 21.279 22.919 -43.231 1.00 88.12 448 LYS A C 1
ATOM 3424 O O . LYS A 1 448 ? 20.947 23.618 -42.276 1.00 88.12 448 LYS A O 1
ATOM 3429 N N . ARG A 1 449 ? 20.552 21.865 -43.622 1.00 84.00 449 ARG A N 1
ATOM 3430 C CA . ARG A 1 449 ? 19.325 21.449 -42.926 1.00 84.00 449 ARG A CA 1
ATOM 3431 C C . ARG A 1 449 ? 19.616 21.012 -41.491 1.00 84.00 449 ARG A C 1
ATOM 3433 O O . ARG A 1 449 ? 18.924 21.440 -40.574 1.00 84.00 449 ARG A O 1
ATOM 3440 N N . ALA A 1 450 ? 20.673 20.226 -41.289 1.00 78.31 450 ALA A N 1
ATOM 3441 C CA . ALA A 1 450 ? 21.093 19.793 -39.959 1.00 78.31 450 ALA A CA 1
ATOM 3442 C C . ALA A 1 450 ? 21.509 20.968 -39.050 1.00 78.31 450 ALA A C 1
ATOM 3444 O O . ALA A 1 450 ? 21.217 20.944 -37.854 1.00 78.31 450 ALA A O 1
ATOM 3445 N N . GLN A 1 451 ? 22.148 22.004 -39.605 1.00 89.12 451 GLN A N 1
ATOM 3446 C CA . GLN A 1 451 ? 22.500 23.230 -38.878 1.00 89.12 451 GLN A CA 1
ATOM 3447 C C . GLN A 1 451 ? 21.248 24.004 -38.428 1.00 89.12 451 GLN A C 1
ATOM 3449 O O . GLN A 1 451 ? 21.168 24.417 -37.271 1.00 89.12 451 GLN A O 1
ATOM 3454 N N . ALA A 1 452 ? 20.254 24.160 -39.310 1.00 80.44 452 ALA A N 1
ATOM 3455 C CA . ALA A 1 452 ? 18.999 24.847 -38.995 1.00 80.44 452 ALA A CA 1
ATOM 3456 C C . ALA A 1 452 ? 18.183 24.118 -37.912 1.00 80.44 452 ALA A C 1
ATOM 3458 O O . ALA A 1 452 ? 17.702 24.748 -36.973 1.00 80.44 452 ALA A O 1
ATOM 3459 N N . GLU A 1 453 ? 18.081 22.788 -37.997 1.00 77.69 453 GLU A N 1
ATOM 3460 C CA . GLU A 1 453 ? 17.421 21.968 -36.971 1.00 77.69 453 GLU A CA 1
ATOM 3461 C C . GLU A 1 453 ? 18.091 22.102 -35.596 1.00 77.69 453 GLU A C 1
ATOM 3463 O O . GLU A 1 453 ? 17.409 22.139 -34.572 1.00 77.69 453 GLU A O 1
ATOM 3468 N N . TRP A 1 454 ? 19.425 22.171 -35.558 1.00 77.62 454 TRP A N 1
ATOM 3469 C CA . TRP A 1 454 ? 20.165 22.322 -34.306 1.00 77.62 454 TRP A CA 1
ATOM 3470 C C . TRP A 1 454 ? 19.914 23.686 -33.649 1.00 77.62 454 TRP A C 1
ATOM 3472 O O . TRP A 1 454 ? 19.655 23.738 -32.447 1.00 77.62 454 TRP A O 1
ATOM 3482 N N . LEU A 1 455 ? 19.933 24.771 -34.433 1.00 77.31 455 LEU A N 1
ATOM 3483 C CA . LEU A 1 455 ? 19.646 26.123 -33.937 1.00 77.31 455 LEU A CA 1
ATOM 3484 C C . LEU A 1 455 ? 18.231 26.232 -33.350 1.00 77.31 455 LEU A C 1
ATOM 3486 O O . LEU A 1 455 ? 18.042 26.854 -32.305 1.00 77.31 455 LEU A O 1
ATOM 3490 N N . GLU A 1 456 ? 17.248 25.592 -33.983 1.00 71.62 456 GLU A N 1
ATOM 3491 C CA . GLU A 1 456 ? 15.868 25.586 -33.494 1.00 71.62 456 GLU A CA 1
ATOM 3492 C C . GLU A 1 456 ? 15.701 24.746 -32.217 1.00 71.62 456 GLU A C 1
ATOM 3494 O O . GLU A 1 456 ? 15.043 25.179 -31.270 1.00 71.62 456 GLU A O 1
ATOM 3499 N N . GLY A 1 457 ? 16.350 23.579 -32.138 1.00 67.62 457 GLY A N 1
ATOM 3500 C CA . GLY A 1 457 ? 16.346 22.755 -30.924 1.00 67.62 457 GLY A CA 1
ATOM 3501 C C . GLY A 1 457 ? 16.963 23.465 -29.714 1.00 67.62 457 GLY A C 1
ATOM 3502 O O . GLY A 1 457 ? 16.457 23.342 -28.597 1.00 67.62 457 GLY A O 1
ATOM 3503 N N . GLU A 1 458 ? 18.014 24.256 -29.932 1.00 73.94 458 GLU A N 1
ATOM 3504 C CA . GLU A 1 458 ? 18.651 25.043 -28.874 1.00 73.94 458 GLU A CA 1
ATOM 3505 C C . GLU A 1 458 ? 17.755 26.194 -28.392 1.00 73.94 458 GLU A C 1
ATOM 3507 O O . GLU A 1 458 ? 17.636 26.426 -27.188 1.00 73.94 458 GLU A O 1
ATOM 3512 N N . ARG A 1 459 ? 17.040 26.856 -29.313 1.00 69.81 459 ARG A N 1
ATOM 3513 C CA . ARG A 1 459 ? 16.046 27.889 -28.981 1.00 69.81 459 ARG A CA 1
ATOM 3514 C C . ARG A 1 459 ? 14.933 27.337 -28.086 1.00 69.81 459 ARG A C 1
ATOM 3516 O O . ARG A 1 459 ? 14.596 27.953 -27.077 1.00 69.81 459 ARG A O 1
ATOM 3523 N N . ILE A 1 460 ? 14.397 26.164 -28.428 1.00 69.56 460 ILE A N 1
ATOM 3524 C CA . ILE A 1 460 ? 13.341 25.490 -27.655 1.00 69.56 460 ILE A CA 1
ATOM 3525 C C . ILE A 1 460 ? 13.850 25.074 -26.268 1.00 69.56 460 ILE A C 1
ATOM 3527 O O . ILE A 1 460 ? 13.128 25.222 -25.284 1.00 69.56 460 ILE A O 1
ATOM 3531 N N . ARG A 1 461 ? 15.096 24.592 -26.164 1.00 71.31 461 ARG A N 1
ATOM 3532 C CA . ARG A 1 461 ? 15.708 24.206 -24.882 1.00 71.31 461 ARG A CA 1
ATOM 3533 C C . ARG A 1 461 ? 15.788 25.387 -23.912 1.00 71.31 461 ARG A C 1
ATOM 3535 O O . ARG A 1 461 ? 15.357 25.258 -22.769 1.00 71.31 461 ARG A O 1
ATOM 3542 N N . VAL A 1 462 ? 16.308 26.524 -24.376 1.00 69.75 462 VAL A N 1
ATOM 3543 C CA . VAL A 1 462 ? 16.458 27.738 -23.556 1.00 69.75 462 VAL A CA 1
ATOM 3544 C C . VAL A 1 462 ? 15.094 28.283 -23.118 1.00 69.75 462 VAL A C 1
ATOM 3546 O O . VAL A 1 462 ? 14.932 28.701 -21.972 1.00 69.75 462 VAL A O 1
ATOM 3549 N N . GLU A 1 463 ? 14.093 28.233 -23.999 1.00 68.94 463 GLU A N 1
ATOM 3550 C CA . GLU A 1 463 ? 12.728 28.652 -23.668 1.00 68.94 463 GLU A CA 1
ATOM 3551 C C . GLU A 1 463 ? 12.064 27.712 -22.645 1.00 68.94 463 GLU A C 1
ATOM 3553 O O . GLU A 1 463 ? 11.446 28.175 -21.688 1.00 68.94 463 GLU A O 1
ATOM 3558 N N . GLY A 1 464 ? 12.244 26.394 -22.785 1.00 63.66 464 GLY A N 1
ATOM 3559 C CA . GLY A 1 464 ? 11.718 25.404 -21.841 1.00 63.66 464 GLY A CA 1
ATOM 3560 C C . GLY A 1 464 ? 12.320 25.523 -20.436 1.00 63.66 464 GLY A C 1
ATOM 3561 O O . GLY A 1 464 ? 11.589 25.462 -19.447 1.00 63.66 464 GLY A O 1
ATOM 3562 N N . GLU A 1 465 ? 13.632 25.760 -20.336 1.00 67.50 465 GLU A N 1
ATOM 3563 C CA . GLU A 1 465 ? 14.307 26.020 -19.054 1.00 67.50 465 GLU A CA 1
ATOM 3564 C C . GLU A 1 465 ? 13.776 27.294 -18.383 1.00 67.50 465 GLU A C 1
ATOM 3566 O O . GLU A 1 465 ? 13.548 27.309 -17.172 1.00 67.50 465 GLU A O 1
ATOM 3571 N N . ARG A 1 466 ? 13.492 28.344 -19.164 1.00 70.94 466 ARG A N 1
ATOM 3572 C CA . ARG A 1 466 ? 12.913 29.590 -18.647 1.00 70.94 466 ARG A CA 1
ATOM 3573 C C . ARG A 1 466 ? 11.529 29.376 -18.027 1.00 70.94 466 ARG A C 1
ATOM 3575 O O . ARG A 1 466 ? 11.281 29.873 -16.930 1.00 70.94 466 ARG A O 1
ATOM 3582 N N . VAL A 1 467 ? 10.655 28.627 -18.702 1.00 73.12 467 VAL A N 1
ATOM 3583 C CA . VAL A 1 467 ? 9.284 28.344 -18.235 1.00 73.12 467 VAL A CA 1
ATOM 3584 C C . VAL A 1 467 ? 9.284 27.487 -16.968 1.00 73.12 467 VAL A C 1
ATOM 3586 O O . VAL A 1 467 ? 8.486 27.727 -16.060 1.00 73.12 467 VAL A O 1
ATOM 3589 N N . LEU A 1 468 ? 10.180 26.499 -16.879 1.00 70.31 468 LEU A N 1
ATOM 3590 C CA . LEU A 1 468 ? 10.273 25.632 -15.704 1.00 70.31 468 LEU A CA 1
ATOM 3591 C C . LEU A 1 468 ? 10.706 26.413 -14.457 1.00 70.31 468 LEU A C 1
ATOM 3593 O O . LEU A 1 468 ? 10.065 26.289 -13.414 1.00 70.31 468 LEU A O 1
ATOM 3597 N N . ILE A 1 469 ? 11.732 27.261 -14.592 1.00 74.94 469 ILE A N 1
ATOM 3598 C CA . ILE A 1 469 ? 12.197 28.133 -13.505 1.00 74.94 469 ILE A CA 1
ATOM 3599 C C . ILE A 1 469 ? 11.062 29.059 -13.057 1.00 74.94 469 ILE A C 1
ATOM 3601 O O . ILE A 1 469 ? 10.801 29.162 -11.864 1.00 74.94 469 ILE A O 1
ATOM 3605 N N . GLU A 1 470 ? 10.328 29.676 -13.989 1.00 74.88 470 GLU A N 1
ATOM 3606 C CA . GLU A 1 470 ? 9.216 30.572 -13.646 1.00 74.88 470 GLU A CA 1
ATOM 3607 C C . GLU A 1 470 ? 8.084 29.854 -12.891 1.00 74.88 470 GLU A C 1
ATOM 3609 O O . GLU A 1 470 ? 7.556 30.385 -11.909 1.00 74.88 470 GLU A O 1
ATOM 3614 N N . LYS A 1 471 ? 7.754 28.619 -13.287 1.00 75.44 471 LYS A N 1
ATOM 3615 C CA . LYS A 1 471 ? 6.748 27.795 -12.604 1.00 75.44 471 LYS A CA 1
ATOM 3616 C C . LYS A 1 471 ? 7.185 27.404 -11.189 1.00 75.44 471 LYS A C 1
ATOM 3618 O O . LYS A 1 471 ? 6.372 27.447 -10.266 1.00 75.44 471 LYS A O 1
ATOM 3623 N N . GLU A 1 472 ? 8.454 27.047 -11.005 1.00 78.25 472 GLU A N 1
ATOM 3624 C CA . GLU A 1 472 ? 9.001 26.707 -9.687 1.00 78.25 472 GLU A CA 1
ATOM 3625 C C . GLU A 1 472 ? 9.053 27.935 -8.766 1.00 78.25 472 GLU A C 1
ATOM 3627 O O . GLU A 1 472 ? 8.639 27.863 -7.606 1.00 78.25 472 GLU A O 1
ATOM 3632 N N . THR A 1 473 ? 9.479 29.090 -9.291 1.00 79.56 473 THR A N 1
ATOM 3633 C CA . THR A 1 473 ? 9.459 30.362 -8.556 1.00 79.56 473 THR A CA 1
ATOM 3634 C C . THR A 1 473 ? 8.039 30.708 -8.095 1.00 79.56 473 THR A C 1
ATOM 3636 O O . THR A 1 473 ? 7.849 31.081 -6.938 1.00 79.56 473 THR A O 1
ATOM 3639 N N . GLN A 1 474 ? 7.029 30.539 -8.956 1.00 81.19 474 GLN A N 1
ATOM 3640 C CA . GLN A 1 474 ? 5.631 30.825 -8.619 1.00 81.19 474 GLN A CA 1
ATOM 3641 C C . GLN A 1 474 ? 5.103 29.936 -7.478 1.00 81.19 474 GLN A C 1
ATOM 3643 O O . GLN A 1 474 ? 4.510 30.447 -6.528 1.00 81.19 474 GLN A O 1
ATOM 3648 N N . ALA A 1 475 ? 5.368 28.627 -7.518 1.00 78.81 475 ALA A N 1
ATOM 3649 C CA . ALA A 1 475 ? 4.914 27.693 -6.482 1.00 78.81 475 ALA A CA 1
ATOM 3650 C C . ALA A 1 475 ? 5.526 27.995 -5.097 1.00 78.81 475 ALA A C 1
ATOM 3652 O O . ALA A 1 475 ? 4.850 27.907 -4.065 1.00 78.81 475 ALA A O 1
ATOM 3653 N N . ARG A 1 476 ? 6.802 28.405 -5.064 1.00 83.12 476 ARG A N 1
ATOM 3654 C CA . ARG A 1 476 ? 7.477 28.821 -3.823 1.00 83.12 476 ARG A CA 1
ATOM 3655 C C . ARG A 1 476 ? 6.866 30.097 -3.240 1.00 83.12 476 ARG A C 1
ATOM 3657 O O . ARG A 1 476 ? 6.666 30.169 -2.028 1.00 83.12 476 ARG A O 1
ATOM 3664 N N . VAL A 1 477 ? 6.524 31.073 -4.087 1.00 85.81 477 VAL A N 1
ATOM 3665 C CA . VAL A 1 477 ? 5.840 32.307 -3.657 1.00 85.81 477 VAL A CA 1
ATOM 3666 C C . VAL A 1 477 ? 4.469 31.994 -3.055 1.00 85.81 477 VAL A C 1
ATOM 3668 O O . VAL A 1 477 ? 4.134 32.527 -2.001 1.00 85.81 477 VAL A O 1
ATOM 3671 N N . GLU A 1 478 ? 3.683 31.113 -3.674 1.00 86.75 478 GLU A N 1
ATOM 3672 C CA . GLU A 1 478 ? 2.353 30.747 -3.165 1.00 86.75 478 GLU A CA 1
ATOM 3673 C C . GLU A 1 478 ? 2.422 30.068 -1.794 1.00 86.75 478 GLU A C 1
ATOM 3675 O O . GLU A 1 478 ? 1.716 30.479 -0.872 1.00 86.75 478 GLU A O 1
ATOM 3680 N N . THR A 1 479 ? 3.344 29.116 -1.635 1.00 87.69 479 THR A N 1
ATOM 3681 C CA . THR A 1 479 ? 3.579 28.415 -0.362 1.00 87.69 479 THR A CA 1
ATOM 3682 C C . THR A 1 479 ? 3.983 29.385 0.752 1.00 87.69 479 THR A C 1
ATOM 3684 O O . THR A 1 479 ? 3.488 29.303 1.880 1.00 87.69 479 THR A O 1
ATOM 3687 N N . LEU A 1 480 ? 4.866 30.335 0.433 1.00 89.62 480 LEU A N 1
ATOM 3688 C CA . LEU A 1 480 ? 5.292 31.380 1.357 1.00 89.62 480 LEU A CA 1
ATOM 3689 C C . LEU A 1 480 ? 4.118 32.271 1.781 1.00 89.62 480 LEU A C 1
ATOM 3691 O O . LEU A 1 480 ? 3.943 32.523 2.972 1.00 89.62 480 LEU A O 1
ATOM 3695 N N . LEU A 1 481 ? 3.300 32.730 0.829 1.00 91.81 481 LEU A N 1
ATOM 3696 C CA . LEU A 1 481 ? 2.149 33.590 1.112 1.00 91.81 481 LEU A CA 1
ATOM 3697 C C . LEU A 1 481 ? 1.100 32.885 1.989 1.00 91.81 481 LEU A C 1
ATOM 3699 O O . LEU A 1 481 ? 0.515 33.531 2.857 1.00 91.81 481 LEU A O 1
ATOM 3703 N N . ASP A 1 482 ? 0.900 31.574 1.832 1.00 89.38 482 ASP A N 1
ATOM 3704 C CA . ASP A 1 482 ? 0.007 30.785 2.695 1.00 89.38 482 ASP A CA 1
ATOM 3705 C C . ASP A 1 482 ? 0.550 30.629 4.122 1.00 89.38 482 ASP A C 1
ATOM 3707 O O . ASP A 1 482 ? -0.208 30.631 5.096 1.00 89.38 482 ASP A O 1
ATOM 3711 N N . ALA A 1 483 ? 1.868 30.475 4.277 1.00 87.94 483 ALA A N 1
ATOM 3712 C CA . ALA A 1 483 ? 2.508 30.458 5.592 1.00 87.94 483 ALA A CA 1
ATOM 3713 C C . ALA A 1 483 ? 2.383 31.827 6.285 1.00 87.94 483 ALA A C 1
ATOM 3715 O O . ALA A 1 483 ? 1.962 31.904 7.438 1.00 87.94 483 ALA A O 1
ATOM 3716 N N . VAL A 1 484 ? 2.647 32.911 5.547 1.00 93.56 484 VAL A N 1
ATOM 3717 C CA . VAL A 1 484 ? 2.490 34.295 6.017 1.00 93.56 484 VAL A CA 1
ATOM 3718 C C . VAL A 1 484 ? 1.042 34.583 6.426 1.00 93.56 484 VAL A C 1
ATOM 3720 O O . VAL A 1 484 ? 0.819 35.144 7.498 1.00 93.56 484 VAL A O 1
ATOM 3723 N N . ALA A 1 485 ? 0.054 34.170 5.625 1.00 93.38 485 ALA A N 1
ATOM 3724 C CA . ALA A 1 485 ? -1.366 34.349 5.935 1.00 93.38 485 ALA A CA 1
ATOM 3725 C C . ALA A 1 485 ? -1.774 33.668 7.246 1.00 93.38 485 ALA A C 1
ATOM 3727 O O . ALA A 1 485 ? -2.454 34.292 8.062 1.00 93.38 485 ALA A O 1
ATOM 3728 N N . ARG A 1 486 ? -1.306 32.436 7.481 1.00 92.44 486 ARG A N 1
ATOM 3729 C CA . ARG A 1 486 ? -1.540 31.705 8.737 1.00 92.44 486 ARG A CA 1
ATOM 3730 C C . ARG A 1 486 ? -0.987 32.459 9.942 1.00 92.44 486 ARG A C 1
ATOM 3732 O O . ARG A 1 486 ? -1.748 32.787 10.849 1.00 92.44 486 ARG A O 1
ATOM 3739 N N . SER A 1 487 ? 0.293 32.833 9.903 1.00 91.62 487 SER A N 1
ATOM 3740 C CA . SER A 1 487 ? 0.918 33.603 10.985 1.00 91.62 487 SER A CA 1
ATOM 3741 C C . SER A 1 487 ? 0.198 34.933 11.247 1.00 91.62 487 SER A C 1
ATOM 3743 O O . SER A 1 487 ? 0.005 35.314 12.399 1.00 91.62 487 SER A O 1
ATOM 3745 N N . CYS A 1 488 ? -0.278 35.617 10.198 1.00 92.69 488 CYS A N 1
ATOM 3746 C CA . CYS A 1 488 ? -1.050 36.854 10.347 1.00 92.69 488 CYS A CA 1
ATOM 3747 C C . CYS A 1 488 ? -2.385 36.634 11.066 1.00 92.69 488 CYS A C 1
ATOM 3749 O O . CYS A 1 488 ? -2.715 37.394 11.972 1.00 92.69 488 CYS A O 1
ATOM 3751 N N . VAL A 1 489 ? -3.150 35.604 10.692 1.00 89.56 489 VAL A N 1
ATOM 3752 C CA . VAL A 1 489 ? -4.434 35.272 11.335 1.00 89.56 489 VAL A CA 1
ATOM 3753 C C . VAL A 1 489 ? -4.251 34.922 12.818 1.00 89.56 489 VAL A C 1
ATOM 3755 O O . VAL A 1 489 ? -5.074 35.306 13.659 1.00 89.56 489 VAL A O 1
ATOM 3758 N N . ASP A 1 490 ? -3.136 34.280 13.159 1.00 87.00 490 ASP A N 1
ATOM 3759 C CA . ASP A 1 490 ? -2.759 33.990 14.545 1.00 87.00 490 ASP A CA 1
ATOM 3760 C C . ASP A 1 490 ? -2.302 35.242 15.314 1.00 87.00 490 ASP A C 1
ATOM 3762 O O . ASP A 1 490 ? -2.284 35.249 16.549 1.00 87.00 490 ASP A O 1
ATOM 3766 N N . GLY A 1 491 ? -2.061 36.355 14.618 1.00 84.50 491 GLY A N 1
ATOM 3767 C CA . GLY A 1 491 ? -1.550 37.608 15.171 1.00 84.50 491 GLY A CA 1
ATOM 3768 C C . GLY A 1 491 ? -0.040 37.597 15.422 1.00 84.50 491 GLY A C 1
ATOM 3769 O O . GLY A 1 491 ? 0.448 38.470 16.133 1.00 84.50 491 GLY A O 1
ATOM 3770 N N . ASP A 1 492 ? 0.686 36.626 14.863 1.00 90.06 492 ASP A N 1
ATOM 3771 C CA . ASP A 1 492 ? 2.146 36.516 14.930 1.00 90.06 492 ASP A CA 1
ATOM 3772 C C . ASP A 1 492 ? 2.790 37.181 13.701 1.00 90.06 492 ASP A C 1
ATOM 3774 O O . ASP A 1 492 ? 3.246 36.541 12.746 1.00 90.06 492 ASP A O 1
ATOM 3778 N N . TYR A 1 493 ? 2.796 38.515 13.711 1.00 91.56 493 TYR A N 1
ATOM 3779 C CA . TYR A 1 493 ? 3.381 39.310 12.630 1.00 91.56 493 TYR A CA 1
ATOM 3780 C C . TYR A 1 493 ? 4.911 39.198 12.571 1.00 91.56 493 TYR A C 1
ATOM 3782 O O . TYR A 1 493 ? 5.491 39.363 11.496 1.00 91.56 493 TYR A O 1
ATOM 3790 N N . ASP A 1 494 ? 5.576 38.871 13.682 1.00 86.56 494 ASP A N 1
ATOM 3791 C CA . ASP A 1 494 ? 7.032 38.717 13.739 1.00 86.56 494 ASP A CA 1
ATOM 3792 C C . ASP A 1 494 ? 7.494 37.477 12.974 1.00 86.56 494 ASP A C 1
ATOM 3794 O O . ASP A 1 494 ? 8.441 37.541 12.183 1.00 86.56 494 ASP A O 1
ATOM 3798 N N . SER A 1 495 ? 6.804 36.347 13.147 1.00 86.00 495 SER A N 1
ATOM 3799 C CA . SER A 1 495 ? 7.092 35.135 12.376 1.00 86.00 495 SER A CA 1
ATOM 3800 C C . SER A 1 495 ? 6.731 35.289 10.901 1.00 86.00 495 SER A C 1
ATOM 3802 O O . SER A 1 495 ? 7.490 34.828 10.041 1.00 86.00 495 SER A O 1
ATOM 3804 N N . ALA A 1 496 ? 5.648 36.007 10.587 1.00 89.62 496 ALA A N 1
ATOM 3805 C CA . ALA A 1 496 ? 5.294 36.354 9.211 1.00 89.62 496 ALA A CA 1
ATOM 3806 C C . ALA A 1 496 ? 6.395 37.203 8.539 1.00 89.62 496 ALA A C 1
ATOM 3808 O O . ALA A 1 496 ? 6.842 36.899 7.431 1.00 89.62 496 ALA A O 1
ATOM 3809 N N . THR A 1 497 ? 6.894 38.220 9.248 1.00 90.00 497 THR A N 1
ATOM 3810 C CA . THR A 1 497 ? 7.967 39.113 8.783 1.00 90.00 497 THR A CA 1
ATOM 3811 C C . THR A 1 497 ? 9.287 38.356 8.616 1.00 90.00 497 THR A C 1
ATOM 3813 O O . THR A 1 497 ? 9.962 38.518 7.601 1.00 90.00 497 THR A O 1
ATOM 3816 N N . ARG A 1 498 ? 9.649 37.474 9.557 1.00 88.75 498 ARG A N 1
ATOM 3817 C CA . ARG A 1 498 ? 10.868 36.649 9.475 1.00 88.75 498 ARG A CA 1
ATOM 3818 C C . ARG A 1 498 ? 10.849 35.715 8.266 1.00 88.75 498 ARG A C 1
ATOM 3820 O O . ARG A 1 498 ? 11.843 35.643 7.548 1.00 88.75 498 ARG A O 1
ATOM 3827 N N . SER A 1 499 ? 9.719 35.050 8.029 1.00 87.00 499 SER A N 1
ATOM 3828 C CA . SER A 1 499 ? 9.542 34.121 6.904 1.00 87.00 499 SER A CA 1
ATOM 3829 C C . SER A 1 499 ? 9.698 34.840 5.564 1.00 87.00 499 SER A C 1
ATOM 3831 O O . SER A 1 499 ? 10.413 34.380 4.676 1.00 87.00 499 SER A O 1
ATOM 3833 N N . LEU A 1 500 ? 9.092 36.022 5.441 1.00 87.31 500 LEU A N 1
ATOM 3834 C CA . LEU A 1 500 ? 9.194 36.838 4.236 1.00 87.31 500 LEU A CA 1
ATOM 3835 C C . LEU A 1 500 ? 10.591 37.463 4.064 1.00 87.31 500 LEU A C 1
ATOM 3837 O O . LEU A 1 500 ? 11.091 37.553 2.948 1.00 87.31 500 LEU A O 1
ATOM 3841 N N . GLY A 1 501 ? 11.256 37.839 5.161 1.00 85.62 501 GLY A N 1
ATOM 3842 C CA . GLY A 1 501 ? 12.626 38.360 5.145 1.00 85.62 501 GLY A CA 1
ATOM 3843 C C . GLY A 1 501 ? 13.667 37.324 4.718 1.00 85.62 501 GLY A C 1
ATOM 3844 O O . GLY A 1 501 ? 14.583 37.658 3.974 1.00 85.62 501 GLY A O 1
ATOM 3845 N N . GLN A 1 502 ? 13.509 36.064 5.135 1.00 84.00 502 GLN A N 1
ATOM 3846 C CA . GLN A 1 502 ? 14.346 34.957 4.655 1.00 84.00 502 GLN A CA 1
ATOM 3847 C C . GLN A 1 502 ? 14.147 34.714 3.156 1.00 84.00 502 GLN A C 1
ATOM 3849 O O . GLN A 1 502 ? 15.120 34.535 2.431 1.00 84.00 502 GLN A O 1
ATOM 3854 N N . ALA A 1 503 ? 12.901 34.782 2.686 1.00 81.06 503 ALA A N 1
ATOM 3855 C CA . ALA A 1 503 ? 12.570 34.611 1.278 1.00 81.06 503 ALA A CA 1
ATOM 3856 C C . ALA A 1 503 ? 13.101 35.741 0.375 1.00 81.06 503 ALA A C 1
ATOM 3858 O O . ALA A 1 503 ? 13.484 35.487 -0.762 1.00 81.06 503 ALA A O 1
ATOM 3859 N N . LEU A 1 504 ? 13.175 36.982 0.872 1.00 78.38 504 LEU A N 1
ATOM 3860 C CA . LEU A 1 504 ? 13.784 38.107 0.144 1.00 78.38 504 LEU A CA 1
ATOM 3861 C C . LEU A 1 504 ? 15.309 37.967 -0.027 1.00 78.38 504 LEU A C 1
ATOM 3863 O O . LEU A 1 504 ? 15.885 38.664 -0.858 1.00 78.38 504 LEU A O 1
ATOM 3867 N N . GLY A 1 505 ? 15.956 37.082 0.741 1.00 71.88 505 GLY A N 1
ATOM 3868 C CA . GLY A 1 505 ? 17.373 36.735 0.602 1.00 71.88 505 GLY A CA 1
ATOM 3869 C C . GLY A 1 505 ? 17.654 35.546 -0.327 1.00 71.88 505 GLY A C 1
ATOM 3870 O O . GLY A 1 505 ? 18.815 35.178 -0.475 1.00 71.88 505 GLY A O 1
ATOM 3871 N N . ASP A 1 506 ? 16.625 34.933 -0.921 1.00 77.25 506 ASP A N 1
ATOM 3872 C CA . ASP A 1 506 ? 16.758 33.819 -1.869 1.00 77.25 506 ASP A CA 1
ATOM 3873 C C . ASP A 1 506 ? 16.973 34.350 -3.302 1.00 77.25 506 ASP A C 1
ATOM 3875 O O . ASP A 1 506 ? 16.139 35.086 -3.843 1.00 77.25 506 ASP A O 1
ATOM 3879 N N . ASP A 1 507 ? 18.078 33.943 -3.939 1.00 67.25 507 ASP A N 1
ATOM 3880 C CA . ASP A 1 507 ? 18.459 34.333 -5.305 1.00 67.25 507 ASP A CA 1
ATOM 3881 C C . ASP A 1 507 ? 17.359 34.034 -6.343 1.00 67.25 507 ASP A C 1
ATOM 3883 O O . ASP A 1 507 ? 17.191 34.797 -7.299 1.00 67.25 507 ASP A O 1
ATOM 3887 N N . MET A 1 508 ? 16.556 32.979 -6.149 1.00 64.69 508 MET A N 1
ATOM 3888 C CA . MET A 1 508 ? 15.441 32.619 -7.041 1.00 64.69 508 MET A CA 1
ATOM 3889 C C . MET A 1 508 ? 14.246 33.576 -6.923 1.00 64.69 508 MET A C 1
ATOM 3891 O O . MET A 1 508 ? 13.539 33.818 -7.903 1.00 64.69 508 MET A O 1
ATOM 3895 N N . LEU A 1 509 ? 14.008 34.132 -5.733 1.00 67.81 509 LEU A N 1
ATOM 3896 C CA . LEU A 1 509 ? 12.871 35.014 -5.442 1.00 67.81 509 LEU A CA 1
ATOM 3897 C C . LEU A 1 509 ? 13.196 36.496 -5.671 1.00 67.81 509 LEU A C 1
ATOM 3899 O O . LEU A 1 509 ? 12.284 37.326 -5.712 1.00 67.81 509 LEU A O 1
ATOM 3903 N N . SER A 1 510 ? 14.469 36.819 -5.915 1.00 65.94 510 SER A N 1
ATOM 3904 C CA . SER A 1 510 ? 14.966 38.167 -6.223 1.00 65.94 510 SER A CA 1
ATOM 3905 C C . SER A 1 510 ? 14.176 38.877 -7.337 1.00 65.94 510 SER A C 1
ATOM 3907 O O . SER A 1 510 ? 13.894 40.068 -7.238 1.00 65.94 510 SER A O 1
ATOM 3909 N N . ARG A 1 511 ? 13.707 38.144 -8.362 1.00 66.25 511 ARG A N 1
ATOM 3910 C CA . ARG A 1 511 ? 12.890 38.685 -9.473 1.00 66.25 511 ARG A CA 1
ATOM 3911 C C . ARG A 1 511 ? 11.471 39.115 -9.071 1.00 66.25 511 ARG A C 1
ATOM 3913 O O . ARG A 1 511 ? 10.797 39.790 -9.846 1.00 66.25 511 ARG A O 1
ATOM 3920 N N . ARG A 1 512 ? 10.995 38.707 -7.892 1.00 72.12 512 ARG A N 1
ATOM 3921 C CA . ARG A 1 512 ? 9.705 39.104 -7.294 1.00 72.12 512 ARG A CA 1
ATOM 3922 C C . ARG A 1 512 ? 9.900 39.953 -6.028 1.00 72.12 512 ARG A C 1
ATOM 3924 O O . ARG A 1 512 ? 8.918 40.253 -5.349 1.00 72.12 512 ARG A O 1
ATOM 3931 N N . ALA A 1 513 ? 11.134 40.366 -5.724 1.00 73.75 513 ALA A N 1
ATOM 3932 C CA . ALA A 1 513 ? 11.470 41.112 -4.514 1.00 73.75 513 ALA A CA 1
ATOM 3933 C C . ALA A 1 513 ? 10.686 42.425 -4.391 1.00 73.75 513 ALA A C 1
ATOM 3935 O O . ALA A 1 513 ? 10.227 42.749 -3.297 1.00 73.75 513 ALA A O 1
ATOM 3936 N N . ASP A 1 514 ? 10.448 43.132 -5.498 1.00 73.81 514 ASP A N 1
ATOM 3937 C CA . ASP A 1 514 ? 9.683 44.386 -5.496 1.00 73.81 514 ASP A CA 1
ATOM 3938 C C . ASP A 1 514 ? 8.235 44.180 -5.016 1.00 73.81 514 ASP A C 1
ATOM 3940 O O . ASP A 1 514 ? 7.732 44.948 -4.195 1.00 73.81 514 ASP A O 1
ATOM 3944 N N . ALA A 1 515 ? 7.585 43.092 -5.450 1.00 70.38 515 ALA A N 1
ATOM 3945 C CA . ALA A 1 515 ? 6.212 42.758 -5.060 1.00 70.38 515 ALA A CA 1
ATOM 3946 C C . ALA A 1 515 ? 6.111 42.274 -3.600 1.00 70.38 515 ALA A C 1
ATOM 3948 O O . ALA A 1 515 ? 5.128 42.545 -2.911 1.00 70.38 515 ALA A O 1
ATOM 3949 N N . LEU A 1 516 ? 7.136 41.573 -3.104 1.00 84.00 516 LEU A N 1
ATOM 3950 C CA . LEU A 1 516 ? 7.179 41.051 -1.733 1.00 84.00 516 LEU A CA 1
ATOM 3951 C C . LEU A 1 516 ? 7.651 42.095 -0.708 1.00 84.00 516 LEU A C 1
ATOM 3953 O O . LEU A 1 516 ? 7.269 42.026 0.460 1.00 84.00 516 LEU A O 1
ATOM 3957 N N . SER A 1 517 ? 8.422 43.098 -1.129 1.00 84.12 517 SER A N 1
ATOM 3958 C CA . SER A 1 517 ? 8.923 44.168 -0.254 1.00 84.12 517 SER A CA 1
ATOM 3959 C C . SER A 1 517 ? 7.799 45.052 0.294 1.00 84.12 517 SER A C 1
ATOM 3961 O O . SER A 1 517 ? 7.842 45.460 1.457 1.00 84.12 517 SER A O 1
ATOM 3963 N N . GLY A 1 518 ? 6.764 45.318 -0.512 1.00 86.75 518 GLY A N 1
ATOM 3964 C CA . GLY A 1 518 ? 5.564 46.036 -0.066 1.00 86.75 518 GLY A CA 1
ATOM 3965 C C . GLY A 1 518 ? 4.843 45.302 1.068 1.00 86.75 518 GLY A C 1
ATOM 3966 O O . GLY A 1 518 ? 4.532 45.896 2.105 1.00 86.75 518 GLY A O 1
ATOM 3967 N N . LEU A 1 519 ? 4.672 43.986 0.915 1.00 90.88 519 LEU A N 1
ATOM 3968 C CA . LEU A 1 519 ? 4.085 43.117 1.932 1.00 90.88 519 LEU A CA 1
ATOM 3969 C C . LEU A 1 519 ? 4.953 43.053 3.198 1.00 90.88 519 LEU A C 1
ATOM 3971 O O . LEU A 1 519 ? 4.429 43.173 4.304 1.00 90.88 519 LEU A O 1
ATOM 3975 N N . PHE A 1 520 ? 6.273 42.930 3.050 1.00 90.56 520 PHE A N 1
ATOM 3976 C CA . PHE A 1 520 ? 7.223 42.889 4.165 1.00 90.56 520 PHE A CA 1
ATOM 3977 C C . PHE A 1 520 ? 7.157 44.147 5.031 1.00 90.56 520 PHE A C 1
ATOM 3979 O O . PHE A 1 520 ? 7.046 44.056 6.255 1.00 90.56 520 PHE A O 1
ATOM 3986 N N . ASN A 1 521 ? 7.156 45.324 4.405 1.00 89.25 521 ASN A N 1
ATOM 3987 C CA . ASN A 1 521 ? 7.049 46.587 5.129 1.00 89.25 521 ASN A CA 1
ATOM 3988 C C . ASN A 1 521 ? 5.694 46.726 5.833 1.00 89.25 521 ASN A C 1
ATOM 3990 O O . ASN A 1 521 ? 5.650 47.162 6.981 1.00 89.25 521 ASN A O 1
ATOM 3994 N N . MET A 1 522 ? 4.600 46.298 5.191 1.00 92.12 522 MET A N 1
ATOM 3995 C CA . MET A 1 522 ? 3.276 46.298 5.815 1.00 92.12 522 MET A CA 1
ATOM 3996 C C . MET A 1 522 ? 3.229 45.402 7.063 1.00 92.12 522 MET A C 1
ATOM 3998 O O . MET A 1 522 ? 2.697 45.823 8.088 1.00 92.12 522 MET A O 1
ATOM 4002 N N . LEU A 1 523 ? 3.790 44.190 7.001 1.00 92.69 523 LEU A N 1
ATOM 4003 C CA . LEU A 1 523 ? 3.823 43.261 8.138 1.00 92.69 523 LEU A CA 1
ATOM 4004 C C . LEU A 1 523 ? 4.695 43.777 9.282 1.00 92.69 523 LEU A C 1
ATOM 4006 O O . LEU A 1 523 ? 4.292 43.699 10.440 1.00 92.69 523 LEU A O 1
ATOM 4010 N N . LYS A 1 524 ? 5.836 44.392 8.958 1.00 90.88 524 LYS A N 1
ATOM 4011 C CA . LYS A 1 524 ? 6.693 45.053 9.944 1.00 90.88 524 LYS A CA 1
ATOM 4012 C C . LYS A 1 524 ? 5.964 46.193 10.662 1.00 90.88 524 LYS A C 1
ATOM 4014 O O . LYS A 1 524 ? 6.097 46.327 11.874 1.00 90.88 524 LYS A O 1
ATOM 4019 N N . SER A 1 525 ? 5.171 46.988 9.941 1.00 89.94 525 SER A N 1
ATOM 4020 C CA . SER A 1 525 ? 4.312 48.013 10.549 1.00 89.94 525 SER A CA 1
ATOM 4021 C C . SER A 1 525 ? 3.179 47.404 11.383 1.00 89.94 525 SER A C 1
ATOM 4023 O O . SER A 1 525 ? 2.872 47.922 12.450 1.00 89.94 525 SER A O 1
ATOM 4025 N N . ALA A 1 526 ? 2.588 46.282 10.954 1.00 88.75 526 ALA A N 1
ATOM 4026 C CA . ALA A 1 526 ? 1.556 45.583 11.726 1.00 88.75 526 ALA A CA 1
ATOM 4027 C C . ALA A 1 526 ? 2.097 45.003 13.047 1.00 88.75 526 ALA A C 1
ATOM 4029 O O . ALA A 1 526 ? 1.403 45.045 14.060 1.00 88.75 526 ALA A O 1
ATOM 4030 N N . ALA A 1 527 ? 3.348 44.529 13.067 1.00 87.81 527 ALA A N 1
ATOM 4031 C CA . ALA A 1 527 ? 4.022 44.067 14.283 1.00 87.81 527 ALA A CA 1
ATOM 4032 C C . ALA A 1 527 ? 4.184 45.177 15.341 1.00 87.81 527 ALA A C 1
ATOM 4034 O O . ALA A 1 527 ? 4.237 44.893 16.533 1.00 87.81 527 ALA A O 1
ATOM 4035 N N . GLN A 1 528 ? 4.201 46.446 14.919 1.00 88.12 528 GLN A N 1
ATOM 4036 C CA . GLN A 1 528 ? 4.351 47.615 15.793 1.00 88.12 528 GLN A CA 1
ATOM 4037 C C . GLN A 1 528 ? 3.011 48.220 16.246 1.00 88.12 528 GLN A C 1
ATOM 4039 O O . GLN A 1 528 ? 2.995 49.255 16.912 1.00 88.12 528 GLN A O 1
ATOM 4044 N N . ILE A 1 529 ? 1.872 47.601 15.913 1.00 86.75 529 ILE A N 1
ATOM 4045 C CA . ILE A 1 529 ? 0.551 48.178 16.211 1.00 86.75 529 ILE A CA 1
ATOM 4046 C C . ILE A 1 529 ? 0.306 48.332 17.719 1.00 86.75 529 ILE A C 1
ATOM 4048 O O . ILE A 1 529 ? -0.342 49.278 18.164 1.00 86.75 529 ILE A O 1
ATOM 4052 N N . ASP A 1 530 ? 0.857 47.420 18.520 1.00 86.06 530 ASP A N 1
ATOM 4053 C CA . ASP A 1 530 ? 0.753 47.464 19.975 1.00 86.06 530 ASP A CA 1
ATOM 4054 C C . ASP A 1 530 ? 1.546 48.656 20.548 1.00 86.06 530 ASP A C 1
ATOM 4056 O O . ASP A 1 530 ? 1.049 49.352 21.440 1.00 86.06 530 ASP A O 1
ATOM 4060 N N . ASP A 1 531 ? 2.708 48.981 19.969 1.00 85.12 531 ASP A N 1
ATOM 4061 C CA . ASP A 1 531 ? 3.483 50.180 20.313 1.00 85.12 531 ASP A CA 1
ATOM 4062 C C . ASP A 1 531 ? 2.746 51.466 19.914 1.00 85.12 531 ASP A C 1
ATOM 4064 O O . ASP A 1 531 ? 2.788 52.459 20.642 1.00 85.12 531 ASP A O 1
ATOM 4068 N N . GLU A 1 532 ? 2.020 51.461 18.794 1.00 84.50 532 GLU A N 1
ATOM 4069 C CA . GLU A 1 532 ? 1.214 52.605 18.358 1.00 84.50 532 GLU A CA 1
ATOM 4070 C C . GLU A 1 532 ? 0.043 52.879 19.315 1.00 84.50 532 GLU A C 1
ATOM 4072 O O . GLU A 1 532 ? -0.199 54.034 19.702 1.00 84.50 532 GLU A O 1
ATOM 4077 N N . ILE A 1 533 ? -0.638 51.818 19.769 1.00 86.25 533 ILE A N 1
ATOM 4078 C CA . ILE A 1 533 ? -1.682 51.916 20.795 1.00 86.25 533 ILE A CA 1
ATOM 4079 C C . ILE A 1 533 ? -1.078 52.453 22.096 1.00 86.25 533 ILE A C 1
ATOM 4081 O O . ILE A 1 533 ? -1.637 53.380 22.684 1.00 86.25 533 ILE A O 1
ATOM 4085 N N . MET A 1 534 ? 0.071 51.945 22.543 1.00 86.88 534 MET A N 1
ATOM 4086 C CA . MET A 1 534 ? 0.734 52.444 23.756 1.00 86.88 534 MET A CA 1
ATOM 4087 C C . MET A 1 534 ? 1.183 53.905 23.614 1.00 86.88 534 MET A C 1
ATOM 4089 O O . MET A 1 534 ? 0.937 54.726 24.502 1.00 86.88 534 MET A O 1
ATOM 4093 N N . GLY A 1 535 ? 1.745 54.275 22.464 1.00 84.94 535 GLY A N 1
ATOM 4094 C CA . GLY A 1 535 ? 2.156 55.641 22.151 1.00 84.94 535 GLY A CA 1
ATOM 4095 C C . GLY A 1 535 ? 0.989 56.630 22.137 1.00 84.94 535 GLY A C 1
ATOM 4096 O O . GLY A 1 535 ? 1.162 57.804 22.469 1.00 84.94 535 GLY A O 1
ATOM 4097 N N . SER A 1 536 ? -0.226 56.177 21.821 1.00 88.38 536 SER A N 1
ATOM 4098 C CA . SER A 1 536 ? -1.420 57.021 21.912 1.00 88.38 536 SER A CA 1
ATOM 4099 C C . SER A 1 536 ? -1.759 57.435 23.353 1.00 88.38 536 SER A C 1
ATOM 4101 O O . SER A 1 536 ? -2.185 58.571 23.560 1.00 88.38 536 SER A O 1
ATOM 4103 N N . PHE A 1 537 ? -1.497 56.577 24.347 1.00 88.75 537 PHE A N 1
ATOM 4104 C CA . PHE A 1 537 ? -1.633 56.927 25.764 1.00 88.75 537 PHE A CA 1
ATOM 4105 C C . PHE A 1 537 ? -0.516 57.852 26.230 1.00 88.75 537 PHE A C 1
ATOM 4107 O O . PHE A 1 537 ? -0.784 58.795 26.970 1.00 88.75 537 PHE A O 1
ATOM 4114 N N . ALA A 1 538 ? 0.714 57.631 25.759 1.00 86.50 538 ALA A N 1
ATOM 4115 C CA . ALA A 1 538 ? 1.842 58.507 26.069 1.00 86.50 538 ALA A CA 1
ATOM 4116 C C . ALA A 1 538 ? 1.576 59.949 25.598 1.00 86.50 538 ALA A C 1
ATOM 4118 O O . ALA A 1 538 ? 1.831 60.904 26.327 1.00 86.50 538 ALA A O 1
ATOM 4119 N N . ARG A 1 539 ? 0.946 60.123 24.425 1.00 88.81 539 ARG A N 1
ATOM 4120 C CA . ARG A 1 539 ? 0.500 61.439 23.924 1.00 88.81 539 ARG A CA 1
ATOM 4121 C C . ARG A 1 539 ? -0.580 62.106 24.789 1.00 88.81 539 ARG A C 1
ATOM 4123 O O . ARG A 1 539 ? -0.782 63.311 24.674 1.00 88.81 539 ARG A O 1
ATOM 4130 N N . GLN A 1 540 ? -1.275 61.343 25.630 1.00 89.75 540 GLN A N 1
ATOM 4131 C CA . GLN A 1 540 ? -2.333 61.811 26.533 1.00 89.75 540 GLN A CA 1
ATOM 4132 C C . GLN A 1 540 ? -1.851 61.926 27.988 1.00 89.75 540 GLN A C 1
ATOM 4134 O O . GLN A 1 540 ? -2.663 62.056 28.905 1.00 89.75 540 GLN A O 1
ATOM 4139 N N . GLN A 1 541 ? -0.536 61.894 28.221 1.00 88.38 541 GLN A N 1
ATOM 4140 C CA . GLN A 1 541 ? 0.046 62.080 29.544 1.00 88.38 541 GLN A CA 1
ATOM 4141 C C . GLN A 1 541 ? -0.403 63.413 30.166 1.00 88.38 541 GLN A C 1
ATOM 4143 O O . GLN A 1 541 ? -0.390 64.465 29.528 1.00 88.38 541 GLN A O 1
ATOM 4148 N N . GLY A 1 542 ? -0.833 63.359 31.425 1.00 83.12 542 GLY A N 1
ATOM 4149 C CA . GLY A 1 542 ? -1.382 64.501 32.155 1.00 83.12 542 GLY A CA 1
ATOM 4150 C C . GLY A 1 542 ? -2.846 64.825 31.836 1.00 83.12 542 GLY A C 1
ATOM 4151 O O . GLY A 1 542 ? -3.387 65.755 32.431 1.00 83.12 542 GLY A O 1
ATOM 4152 N N . GLN A 1 543 ? -3.510 64.075 30.947 1.00 86.38 543 GLN A N 1
ATOM 4153 C CA . GLN A 1 543 ? -4.920 64.280 30.604 1.00 86.38 543 GLN A CA 1
ATOM 4154 C C . GLN A 1 543 ? -5.835 63.268 31.300 1.00 86.38 543 GLN A C 1
ATOM 4156 O O . GLN A 1 543 ? -5.493 62.092 31.460 1.00 86.38 543 GLN A O 1
ATOM 4161 N N . GLN A 1 544 ? -7.023 63.729 31.701 1.00 86.88 544 GLN A N 1
ATOM 4162 C CA . GLN A 1 544 ? -8.095 62.860 32.176 1.00 86.88 544 GLN A CA 1
ATOM 4163 C C . GLN A 1 544 ? -8.902 62.360 30.977 1.00 86.88 544 GLN A C 1
ATOM 4165 O O . GLN A 1 544 ? -9.549 63.143 30.283 1.00 86.88 544 GLN A O 1
ATOM 4170 N N . ILE A 1 545 ? -8.868 61.052 30.741 1.00 87.69 545 ILE A N 1
ATOM 4171 C CA . ILE A 1 545 ? -9.540 60.402 29.616 1.00 87.69 545 ILE A CA 1
ATOM 4172 C C . ILE A 1 545 ? -10.481 59.307 30.111 1.00 87.69 545 ILE A C 1
ATOM 4174 O O . ILE A 1 545 ? -10.320 58.766 31.203 1.00 87.69 545 ILE A O 1
ATOM 4178 N N . THR A 1 546 ? -11.476 58.971 29.297 1.00 87.25 546 THR A N 1
ATOM 4179 C CA . THR A 1 546 ? -12.336 57.809 29.540 1.00 87.25 546 THR A CA 1
ATOM 4180 C C . THR A 1 546 ? -11.791 56.635 28.740 1.00 87.25 546 THR A C 1
ATOM 4182 O O . THR A 1 546 ? -11.606 56.766 27.530 1.00 87.25 546 THR A O 1
ATOM 4185 N N . VAL A 1 547 ? -11.498 55.527 29.421 1.00 87.25 547 VAL A N 1
ATOM 4186 C CA . VAL A 1 547 ? -10.922 54.311 28.835 1.00 87.25 547 VAL A CA 1
ATOM 4187 C C . VAL A 1 547 ? -11.864 53.147 29.089 1.00 87.25 547 VAL A C 1
ATOM 4189 O O . VAL A 1 547 ? -12.207 52.857 30.240 1.00 87.25 547 VAL A O 1
ATOM 4192 N N . ASP A 1 548 ? -12.251 52.458 28.021 1.00 85.69 548 ASP A N 1
ATOM 4193 C CA . ASP A 1 548 ? -13.040 51.234 28.125 1.00 85.69 548 ASP A CA 1
ATOM 4194 C C . ASP A 1 548 ? -12.1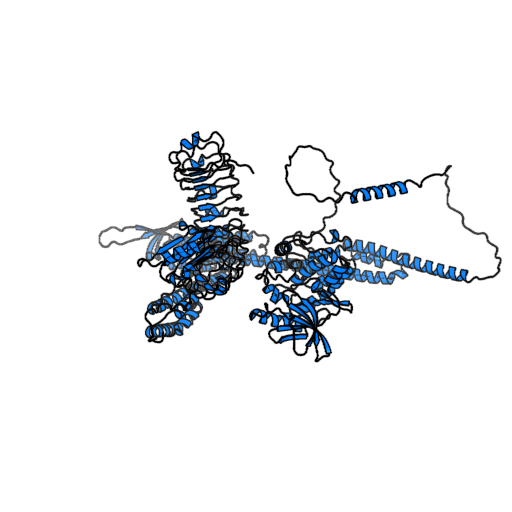08 50.048 28.389 1.00 85.69 548 ASP A C 1
ATOM 4196 O O . ASP A 1 548 ? -11.464 49.520 27.476 1.00 85.69 548 ASP A O 1
ATOM 4200 N N . LEU A 1 549 ? -12.030 49.636 29.655 1.00 86.69 549 LEU A N 1
ATOM 4201 C CA . LEU A 1 549 ? -11.316 48.436 30.085 1.00 86.69 549 LEU A CA 1
ATOM 4202 C C . LEU A 1 549 ? -12.251 47.223 30.070 1.00 86.69 549 LEU A C 1
ATOM 4204 O O . LEU A 1 549 ? -13.470 47.359 30.160 1.00 86.69 549 LEU A O 1
ATOM 4208 N N . VAL A 1 550 ? -11.678 46.020 30.064 1.00 83.06 550 VAL A N 1
ATOM 4209 C CA . VAL A 1 550 ? -12.434 44.767 30.251 1.00 83.06 550 VAL A CA 1
ATOM 4210 C C . VAL A 1 550 ? -13.198 44.774 31.587 1.00 83.06 550 VAL A C 1
ATOM 4212 O O . VAL A 1 550 ? -14.293 44.232 31.683 1.00 83.06 550 VAL A O 1
ATOM 4215 N N . SER A 1 551 ? -12.665 45.461 32.605 1.00 79.25 551 SER A N 1
ATOM 4216 C CA . SER A 1 551 ? -13.310 45.648 33.919 1.00 79.25 551 SER A CA 1
ATOM 4217 C C . SER A 1 551 ? -14.381 46.753 33.965 1.00 79.25 551 SER A C 1
ATOM 4219 O O . SER A 1 551 ? -14.867 47.086 35.047 1.00 79.25 551 SER A O 1
ATOM 4221 N N . GLY A 1 552 ? -14.739 47.329 32.815 1.00 78.25 552 GLY A N 1
ATOM 4222 C CA . GLY A 1 552 ? -15.690 48.429 32.681 1.00 78.25 552 GLY A CA 1
ATOM 4223 C C . GLY A 1 552 ? -15.025 49.772 32.372 1.00 78.25 552 GLY A C 1
ATOM 4224 O O . GLY A 1 552 ? -13.822 49.964 32.559 1.00 78.25 552 GLY A O 1
ATOM 4225 N N . THR A 1 553 ? -15.830 50.715 31.887 1.00 84.88 553 THR A N 1
ATOM 4226 C CA . THR A 1 553 ? -15.400 52.069 31.528 1.00 84.88 553 THR A CA 1
ATOM 4227 C C . THR A 1 553 ? -14.943 52.848 32.758 1.00 84.88 553 THR A C 1
ATOM 4229 O O . THR A 1 553 ? -15.686 52.982 33.733 1.00 84.88 553 THR A O 1
ATOM 4232 N N . LYS A 1 554 ? -13.724 53.395 32.718 1.00 84.19 554 LYS A N 1
ATOM 4233 C CA . LYS A 1 554 ? -13.156 54.193 33.815 1.00 84.19 554 LYS A CA 1
ATOM 4234 C C . LYS A 1 554 ? -12.654 55.541 33.316 1.00 84.19 554 LYS A C 1
ATOM 4236 O O . LYS A 1 554 ? -12.089 55.642 32.232 1.00 84.19 554 LYS A O 1
ATOM 4241 N N . SER A 1 555 ? -12.824 56.575 34.140 1.00 85.06 555 SER A N 1
ATOM 4242 C CA . SER A 1 555 ? -12.179 57.874 33.931 1.00 85.06 555 SER A CA 1
ATOM 4243 C C . SER A 1 555 ? -10.825 57.877 34.638 1.00 85.06 555 SER A C 1
ATOM 4245 O O . SER A 1 555 ? -10.760 57.708 35.857 1.00 85.06 555 SER A O 1
ATOM 4247 N N . LEU A 1 556 ? -9.751 58.009 33.862 1.00 87.19 556 LEU A N 1
ATOM 4248 C CA . LEU A 1 556 ? -8.368 57.813 34.287 1.00 87.19 556 LEU A CA 1
ATOM 4249 C C . LEU A 1 556 ? -7.531 59.046 33.939 1.00 87.19 556 LEU A C 1
ATOM 4251 O O . LEU A 1 556 ? -7.573 59.523 32.808 1.00 87.19 556 LEU A O 1
ATOM 4255 N N . LEU A 1 557 ? -6.745 59.542 34.897 1.00 87.06 557 LEU A N 1
ATOM 4256 C CA . LEU A 1 557 ? -5.687 60.522 34.632 1.00 87.06 557 LEU A CA 1
ATOM 4257 C C . LEU A 1 557 ? -4.402 59.770 34.278 1.00 87.06 557 LEU A C 1
ATOM 4259 O O . LEU A 1 557 ? -3.848 59.084 35.141 1.00 87.06 557 LEU A O 1
ATOM 4263 N N . ILE A 1 558 ? -3.940 59.887 33.033 1.00 90.31 558 ILE A N 1
ATOM 4264 C CA . ILE A 1 558 ? -2.752 59.166 32.557 1.00 90.31 558 ILE A CA 1
ATOM 4265 C C . ILE A 1 558 ? -1.493 59.820 33.123 1.00 90.31 558 ILE A C 1
ATOM 4267 O O . ILE A 1 558 ? -1.253 61.007 32.908 1.00 90.31 558 ILE A O 1
ATOM 4271 N N . LYS A 1 559 ? -0.685 59.051 33.856 1.00 87.88 559 LYS A N 1
ATOM 4272 C CA . LYS A 1 559 ? 0.576 59.517 34.450 1.00 87.88 559 LYS A CA 1
ATOM 4273 C C . LYS A 1 559 ? 1.782 59.183 33.593 1.00 87.88 559 LYS A C 1
ATOM 4275 O O . LYS A 1 559 ? 2.663 60.023 33.467 1.00 87.88 559 LYS A O 1
ATOM 4280 N N . ASP A 1 560 ? 1.821 57.975 33.047 1.00 86.81 560 ASP A N 1
ATOM 4281 C CA . ASP A 1 560 ? 2.881 57.508 32.158 1.00 86.81 560 ASP A CA 1
ATOM 4282 C C . ASP A 1 560 ? 2.383 56.321 31.322 1.00 86.81 560 ASP A C 1
ATOM 4284 O O . ASP A 1 560 ? 1.467 55.609 31.737 1.00 86.81 560 ASP A O 1
ATOM 4288 N N . ALA A 1 561 ? 2.982 56.103 30.157 1.00 85.44 561 ALA A N 1
ATOM 4289 C CA . ALA A 1 561 ? 2.727 54.948 29.306 1.00 85.44 561 ALA A CA 1
ATOM 4290 C C . ALA A 1 561 ? 4.049 54.500 28.676 1.00 85.44 561 ALA A C 1
ATOM 4292 O O . ALA A 1 561 ? 4.433 54.960 27.602 1.00 85.44 561 ALA A O 1
ATOM 4293 N N . SER A 1 562 ? 4.755 53.615 29.376 1.00 82.69 562 SER A N 1
ATOM 4294 C CA . SER A 1 562 ? 6.082 53.133 28.995 1.00 82.69 562 SER A CA 1
ATOM 4295 C C . SER A 1 562 ? 6.234 51.644 29.338 1.00 82.69 562 SER A C 1
ATOM 4297 O O . SER A 1 562 ? 5.543 51.112 30.207 1.00 82.69 562 SER A O 1
ATOM 4299 N N . GLY A 1 563 ? 7.081 50.922 28.595 1.00 76.38 563 GLY A N 1
ATOM 4300 C CA . GLY A 1 563 ? 7.369 49.505 28.867 1.00 76.38 563 GLY A CA 1
ATOM 4301 C C . GLY A 1 563 ? 6.159 48.558 28.791 1.00 76.38 563 GLY A C 1
ATOM 4302 O O . GLY A 1 563 ? 6.119 47.568 29.515 1.00 76.38 563 GLY A O 1
ATOM 4303 N N . GLY A 1 564 ? 5.152 48.867 27.963 1.00 80.25 564 GLY A N 1
ATOM 4304 C CA . GLY A 1 564 ? 3.944 48.042 27.808 1.00 80.25 564 GLY A CA 1
ATOM 4305 C C . GLY A 1 564 ? 2.901 48.192 28.927 1.00 80.25 564 GLY A C 1
ATOM 4306 O O . GLY A 1 564 ? 1.897 47.477 28.926 1.00 80.25 564 GLY A O 1
ATOM 4307 N N . VAL A 1 565 ? 3.104 49.129 29.861 1.00 87.12 565 VAL A N 1
ATOM 4308 C CA . VAL A 1 565 ? 2.185 49.410 30.973 1.00 87.12 565 VAL A CA 1
ATOM 4309 C C . VAL A 1 565 ? 1.762 50.877 30.944 1.00 87.12 565 VAL A C 1
ATOM 4311 O O . VAL A 1 565 ? 2.590 51.780 30.836 1.00 87.12 565 VAL A O 1
ATOM 4314 N N . VAL A 1 566 ? 0.460 51.129 31.068 1.00 88.81 566 VAL A N 1
ATOM 4315 C CA . VAL A 1 566 ? -0.088 52.471 31.274 1.00 88.81 566 VAL A CA 1
ATOM 4316 C C . VAL A 1 566 ? -0.327 52.664 32.764 1.00 88.81 566 VAL A C 1
ATOM 4318 O O . VAL A 1 566 ? -1.126 51.953 33.373 1.00 88.81 566 VAL A O 1
ATOM 4321 N N . SER A 1 567 ? 0.365 53.633 33.355 1.00 87.00 567 SER A N 1
ATOM 4322 C CA . SER A 1 567 ? 0.179 54.045 34.743 1.00 87.00 567 SER A CA 1
ATOM 4323 C C . SER A 1 567 ? -0.803 55.207 34.805 1.00 87.00 567 SER A C 1
ATOM 4325 O O . SER A 1 567 ? -0.566 56.264 34.218 1.00 87.00 567 SER A O 1
ATOM 4327 N N . ALA A 1 568 ? -1.899 55.043 35.540 1.00 88.12 568 ALA A N 1
ATOM 4328 C CA . ALA A 1 568 ? -2.915 56.077 35.702 1.00 88.12 568 ALA A CA 1
ATOM 4329 C C . ALA A 1 568 ? -3.411 56.180 37.150 1.00 88.12 568 ALA A C 1
ATOM 4331 O O . ALA A 1 568 ? -3.114 55.340 37.998 1.00 88.12 568 ALA A O 1
ATOM 4332 N N . THR A 1 569 ? -4.175 57.227 37.455 1.00 83.44 569 THR A N 1
ATOM 4333 C CA . THR A 1 569 ? -4.877 57.364 38.742 1.00 83.44 569 THR A CA 1
ATOM 4334 C C . THR A 1 569 ? -6.376 57.505 38.565 1.00 83.44 569 THR A C 1
ATOM 4336 O O . THR A 1 569 ? -6.833 58.190 37.649 1.00 83.44 569 THR A O 1
ATOM 4339 N N . VAL A 1 570 ? -7.121 56.878 39.478 1.00 77.25 570 VAL A N 1
ATOM 4340 C CA . VAL A 1 570 ? -8.583 56.959 39.567 1.00 77.25 570 VAL A CA 1
ATOM 4341 C C . VAL A 1 570 ? -8.949 57.869 40.734 1.00 77.25 570 VAL A C 1
ATOM 4343 O O . VAL A 1 570 ? -8.492 57.658 41.858 1.00 77.25 570 VAL A O 1
ATOM 4346 N N . SER A 1 571 ? -9.807 58.852 40.480 1.00 59.91 571 SER A N 1
ATOM 4347 C CA . SER A 1 571 ? -10.381 59.708 41.518 1.00 59.91 571 SER A CA 1
ATOM 4348 C C . SER A 1 571 ? -11.727 59.127 41.955 1.00 59.91 571 SER A C 1
ATOM 4350 O O . SER A 1 571 ? -12.732 59.335 41.279 1.00 59.91 571 SER A O 1
ATOM 4352 N N . THR A 1 572 ? -11.780 58.389 43.067 1.00 55.50 572 THR A N 1
ATOM 4353 C CA . THR A 1 572 ? -13.062 57.964 43.659 1.00 55.50 572 THR A CA 1
ATOM 4354 C C . THR A 1 572 ? -13.470 58.922 44.771 1.00 55.50 572 THR A C 1
ATOM 4356 O O . THR A 1 572 ? -12.758 59.060 45.767 1.00 55.50 572 THR A O 1
ATOM 4359 N N . VAL A 1 573 ? -14.628 59.569 44.627 1.00 50.94 573 VAL A N 1
ATOM 4360 C CA . VAL A 1 573 ? -15.239 60.359 45.703 1.00 50.94 573 VAL A CA 1
ATOM 4361 C C . VAL A 1 573 ? -15.937 59.391 46.658 1.00 50.94 573 VAL A C 1
ATOM 4363 O O . VAL A 1 573 ? -16.909 58.742 46.277 1.00 50.94 573 VAL A O 1
ATOM 4366 N N . SER A 1 574 ? -15.437 59.264 47.891 1.00 43.66 574 SER A N 1
ATOM 4367 C CA . SER A 1 574 ? -16.150 58.527 48.940 1.00 43.66 574 SER A CA 1
ATOM 4368 C C . SER A 1 574 ? -17.206 59.442 49.563 1.00 43.66 574 SER A C 1
ATOM 4370 O O . SER A 1 574 ? -16.894 60.533 50.047 1.00 43.66 574 SER A O 1
ATOM 4372 N N . ASN A 1 575 ? -18.470 59.021 49.539 1.00 47.56 575 ASN A N 1
ATOM 4373 C CA . ASN A 1 575 ? -19.523 59.702 50.281 1.00 47.56 575 ASN A CA 1
ATOM 4374 C C . ASN A 1 575 ? -19.286 59.490 51.784 1.00 47.56 575 ASN A C 1
ATOM 4376 O O . ASN A 1 575 ? -19.566 58.418 52.314 1.00 47.56 575 ASN A O 1
ATOM 4380 N N . GLY A 1 576 ? -18.804 60.527 52.475 1.00 52.62 576 GLY A N 1
ATOM 4381 C CA . GLY A 1 576 ? -19.073 60.701 53.907 1.00 52.62 576 GLY A CA 1
ATOM 4382 C C . GLY A 1 576 ? -17.891 60.835 54.868 1.00 52.62 576 GLY A C 1
ATOM 4383 O O . GLY A 1 576 ? -18.139 61.171 56.022 1.00 52.62 576 GLY A O 1
ATOM 4384 N N . ARG A 1 577 ? -16.625 60.658 54.464 1.00 45.62 577 ARG A N 1
ATOM 4385 C CA . ARG A 1 577 ? -15.462 61.059 55.288 1.00 45.62 577 ARG A CA 1
ATOM 4386 C C . ARG A 1 577 ? -14.336 61.591 54.404 1.00 45.62 577 ARG A C 1
ATOM 4388 O O . ARG A 1 577 ? -13.972 60.970 53.414 1.00 45.62 577 ARG A O 1
ATOM 4395 N N . SER A 1 578 ? -13.835 62.775 54.757 1.00 49.81 578 SER A N 1
ATOM 4396 C CA . SER A 1 578 ? -12.854 63.549 53.991 1.00 49.81 578 SER A CA 1
ATOM 4397 C C . SER A 1 578 ? -11.574 62.744 53.745 1.00 49.81 578 SER A C 1
ATOM 4399 O O . SER A 1 578 ? -10.828 62.452 54.678 1.00 49.81 578 SER A O 1
ATOM 4401 N N . GLY A 1 579 ? -11.351 62.369 52.487 1.00 46.78 579 GLY A N 1
ATOM 4402 C CA . GLY A 1 579 ? -10.173 61.651 52.018 1.00 46.78 579 GLY A CA 1
ATOM 4403 C C . GLY A 1 579 ? -10.347 61.248 50.556 1.00 46.78 579 GLY A C 1
ATOM 4404 O O . GLY A 1 579 ? -11.072 60.304 50.251 1.00 46.78 579 GLY A O 1
ATOM 4405 N N . THR A 1 580 ? -9.700 61.968 49.637 1.00 50.03 580 THR A N 1
ATOM 4406 C CA . THR A 1 580 ? -9.585 61.542 48.236 1.00 50.03 580 THR A CA 1
ATOM 4407 C C . THR A 1 580 ? -8.618 60.365 48.191 1.00 50.03 580 THR A C 1
ATOM 4409 O O . THR A 1 580 ? -7.409 60.550 48.324 1.00 50.03 580 THR A O 1
ATOM 4412 N N . VAL A 1 581 ? -9.131 59.144 48.034 1.00 50.16 581 VAL A N 1
ATOM 4413 C CA . VAL A 1 581 ? -8.277 57.974 47.804 1.00 50.16 581 VAL A CA 1
ATOM 4414 C C . VAL A 1 581 ? -7.806 58.036 46.355 1.00 50.16 581 VAL A C 1
ATOM 4416 O O . VAL A 1 581 ? -8.560 57.740 45.432 1.00 50.16 581 VAL A O 1
ATOM 4419 N N . ILE A 1 582 ? -6.563 58.471 46.151 1.00 59.84 582 ILE A N 1
ATOM 4420 C CA . ILE A 1 582 ? -5.894 58.394 44.851 1.00 59.84 582 ILE A CA 1
ATOM 4421 C C . ILE A 1 582 ? -5.374 56.963 44.713 1.00 59.84 582 ILE A C 1
ATOM 4423 O O . ILE A 1 582 ? -4.286 56.642 45.188 1.00 59.84 582 ILE A O 1
ATOM 4427 N N . ALA A 1 583 ? -6.166 56.089 44.096 1.00 65.75 583 ALA A N 1
ATOM 4428 C CA . ALA A 1 583 ? -5.719 54.739 43.778 1.00 65.75 583 ALA A CA 1
ATOM 4429 C C . ALA A 1 583 ? -4.941 54.755 42.453 1.00 65.75 583 ALA A C 1
ATOM 4431 O O . ALA A 1 583 ? -5.420 55.298 41.450 1.00 65.75 583 ALA A O 1
ATOM 4432 N N . SER A 1 584 ? -3.741 54.169 42.434 1.00 74.25 584 SER A N 1
ATOM 4433 C CA . SER A 1 584 ? -3.031 53.888 41.184 1.00 74.25 584 SER A CA 1
ATOM 4434 C C . SER A 1 584 ? -3.731 52.750 40.446 1.00 74.25 584 SER A C 1
ATOM 4436 O O . SER A 1 584 ? -3.967 51.687 41.018 1.00 74.25 584 SER A O 1
ATOM 4438 N N . ALA A 1 585 ? -4.047 52.976 39.178 1.00 79.62 585 ALA A N 1
ATOM 4439 C CA . ALA A 1 585 ? -4.628 52.003 38.271 1.00 79.62 585 ALA A CA 1
ATOM 4440 C C . ALA A 1 585 ? -3.656 51.812 37.109 1.00 79.62 585 ALA A C 1
ATOM 4442 O O . ALA A 1 585 ? -3.625 52.613 36.174 1.00 79.62 585 ALA A O 1
ATOM 4443 N N . ASN A 1 586 ? -2.847 50.762 37.206 1.00 86.50 586 ASN A N 1
ATOM 4444 C CA . ASN A 1 586 ? -1.940 50.364 36.141 1.00 86.50 586 ASN A CA 1
ATOM 4445 C C . ASN A 1 586 ? -2.626 49.286 35.306 1.00 86.50 586 ASN A C 1
ATOM 4447 O O . ASN A 1 586 ? -3.232 48.373 35.869 1.00 86.50 586 ASN A O 1
ATOM 4451 N N . PHE A 1 587 ? -2.548 49.400 33.987 1.00 87.94 587 PHE A N 1
ATOM 4452 C CA . PHE A 1 587 ? -3.162 48.445 33.072 1.00 87.94 587 PHE A CA 1
ATOM 4453 C C . PHE A 1 587 ? -2.308 48.261 31.816 1.00 87.94 587 PHE A C 1
ATOM 4455 O O . PHE A 1 587 ? -1.487 49.106 31.462 1.00 87.94 587 PHE A O 1
ATOM 4462 N N . THR A 1 588 ? -2.494 47.129 31.154 1.00 89.12 588 THR A N 1
ATOM 4463 C CA . THR A 1 588 ? -1.787 46.724 29.937 1.00 89.12 588 THR A CA 1
ATOM 4464 C C . THR A 1 588 ? -2.745 46.688 28.748 1.00 89.12 588 THR A C 1
ATOM 4466 O O . THR A 1 588 ? -3.960 46.825 28.901 1.00 89.12 588 THR A O 1
ATOM 4469 N N . LEU A 1 589 ? -2.227 46.436 27.544 1.00 83.88 589 LEU A N 1
ATOM 4470 C CA . LEU A 1 589 ? -3.061 46.250 26.350 1.00 83.88 589 LEU A CA 1
ATOM 4471 C C . LEU A 1 589 ? -4.093 45.118 26.492 1.00 83.88 589 LEU A C 1
ATOM 4473 O O . LEU A 1 589 ? -5.153 45.183 25.872 1.00 83.88 589 LEU A O 1
ATOM 4477 N N . LYS A 1 590 ? -3.807 44.097 27.313 1.00 82.62 590 LYS A N 1
ATOM 4478 C CA . LYS A 1 590 ? -4.723 42.973 27.573 1.00 82.62 590 LYS A CA 1
ATOM 4479 C C . LYS A 1 590 ? -5.940 43.384 28.403 1.00 82.62 590 LYS A C 1
ATOM 4481 O O . LYS A 1 590 ? -6.979 42.740 28.311 1.00 82.62 590 LYS A O 1
ATOM 4486 N N . ASP A 1 591 ? -5.816 44.460 29.175 1.00 86.81 591 ASP A N 1
ATOM 4487 C CA . ASP A 1 591 ? -6.877 44.979 30.037 1.00 86.81 591 ASP A CA 1
ATOM 4488 C C . ASP A 1 591 ? -7.817 45.940 29.293 1.00 86.81 591 ASP A C 1
ATOM 4490 O O . ASP A 1 591 ? -8.860 46.325 29.827 1.00 86.81 591 ASP A O 1
ATOM 4494 N N . LEU A 1 592 ? -7.468 46.329 28.060 1.00 85.69 592 LEU A N 1
ATOM 4495 C CA . LEU A 1 592 ? -8.306 47.161 27.201 1.00 85.69 592 LEU A CA 1
ATOM 4496 C C . LEU A 1 592 ? -9.427 46.348 26.570 1.00 85.69 592 LEU A C 1
ATOM 4498 O O . LEU A 1 592 ? -9.226 45.232 26.088 1.00 85.69 592 LEU A O 1
ATOM 4502 N N . SER A 1 593 ? -10.607 46.958 26.497 1.00 85.25 593 SER A N 1
ATOM 4503 C CA . SER A 1 593 ? -11.678 46.409 25.682 1.00 85.25 593 SER A CA 1
ATOM 4504 C C . SER A 1 593 ? -11.282 46.401 24.203 1.00 85.25 593 SER A C 1
ATOM 4506 O O . SER A 1 593 ? -10.474 47.198 23.722 1.00 85.25 593 SER A O 1
ATOM 4508 N N . VAL A 1 594 ? -11.910 45.501 23.460 1.00 80.25 594 VAL A N 1
ATOM 4509 C CA . VAL A 1 594 ? -11.771 45.367 22.008 1.00 80.25 594 VAL A CA 1
ATOM 4510 C C . VAL A 1 594 ? -11.970 46.694 21.284 1.00 80.25 594 VAL A C 1
ATOM 4512 O O . VAL A 1 594 ? -11.131 47.098 20.483 1.00 80.25 594 VAL A O 1
ATOM 4515 N N . ASN A 1 595 ? -13.090 47.362 21.564 1.00 79.88 595 ASN A N 1
ATOM 4516 C CA . ASN A 1 595 ? -13.475 48.594 20.885 1.00 79.88 595 ASN A CA 1
ATOM 4517 C C . ASN A 1 595 ? -12.468 49.704 21.170 1.00 79.88 595 ASN A C 1
ATOM 4519 O O . ASN A 1 595 ? -12.122 50.473 20.274 1.00 79.88 595 ASN A O 1
ATOM 4523 N N . GLU A 1 596 ? -11.939 49.734 22.391 1.00 85.94 596 GLU A N 1
ATOM 4524 C CA . GLU A 1 596 ? -10.901 50.677 22.770 1.00 85.94 596 GLU A CA 1
ATOM 4525 C C . GLU A 1 596 ? -9.584 50.404 22.038 1.00 85.94 596 GLU A C 1
ATOM 4527 O O . GLU A 1 596 ? -8.940 51.344 21.576 1.00 85.94 596 GLU A O 1
ATOM 4532 N N . ARG A 1 597 ? -9.207 49.134 21.837 1.00 86.00 597 ARG A N 1
ATOM 4533 C CA . ARG A 1 597 ? -8.042 48.770 21.014 1.00 86.00 597 ARG A CA 1
ATOM 4534 C C . ARG A 1 597 ? -8.233 49.199 19.557 1.00 86.00 597 ARG A C 1
ATOM 4536 O O . ARG A 1 597 ? -7.376 49.896 19.027 1.00 86.00 597 ARG A O 1
ATOM 4543 N N . ILE A 1 598 ? -9.377 48.888 18.940 1.00 82.38 598 ILE A N 1
ATOM 4544 C CA . ILE A 1 598 ? -9.694 49.276 17.547 1.00 82.38 598 ILE A CA 1
ATOM 4545 C C . ILE A 1 598 ? -9.652 50.795 17.363 1.00 82.38 598 ILE A C 1
ATOM 4547 O O . ILE A 1 598 ? -9.104 51.286 16.375 1.00 82.38 598 ILE A O 1
ATOM 4551 N N . LYS A 1 599 ? -10.216 51.544 18.316 1.00 83.69 599 LYS A N 1
ATOM 4552 C CA . LYS A 1 599 ? -10.242 53.012 18.310 1.00 83.69 599 LYS A CA 1
ATOM 4553 C C . LYS A 1 599 ? -8.839 53.618 18.343 1.00 83.69 599 LYS A C 1
ATOM 4555 O O . LYS A 1 599 ? -8.623 54.685 17.775 1.00 83.69 599 LYS A O 1
ATOM 4560 N N . ARG A 1 600 ? -7.896 52.948 19.009 1.00 85.62 600 ARG A N 1
ATOM 4561 C CA . ARG A 1 600 ? -6.522 53.425 19.202 1.00 85.62 600 ARG A CA 1
ATOM 4562 C C . ARG A 1 600 ? -5.533 52.962 18.119 1.00 85.62 600 ARG A C 1
ATOM 4564 O O . ARG A 1 600 ? -4.467 53.553 18.033 1.00 85.62 600 ARG A O 1
ATOM 4571 N N . MET A 1 601 ? -5.896 51.988 17.276 1.00 84.50 601 MET A N 1
ATOM 4572 C CA . MET A 1 601 ? -5.068 51.451 16.173 1.00 84.50 601 MET A CA 1
ATOM 4573 C C . MET A 1 601 ? -4.939 52.375 14.943 1.00 84.50 601 MET A C 1
ATOM 4575 O O . MET A 1 601 ? -4.288 52.001 13.980 1.00 84.50 601 MET A O 1
ATOM 4579 N N . GLY A 1 602 ? -5.584 53.548 14.919 1.00 82.12 602 GLY A N 1
ATOM 4580 C CA . GLY A 1 602 ? -5.504 54.473 13.777 1.00 82.12 602 GLY A CA 1
ATOM 4581 C C . GLY A 1 602 ? -6.544 54.221 12.666 1.00 82.12 602 GLY A C 1
ATOM 4582 O O . GLY A 1 602 ? -7.511 53.480 12.876 1.00 82.12 602 GLY A O 1
ATOM 4583 N N . PRO A 1 603 ? -6.431 54.896 11.504 1.00 83.00 603 PRO A N 1
ATOM 4584 C CA . PRO A 1 603 ? -7.448 54.883 10.447 1.00 83.00 603 PRO A CA 1
ATOM 4585 C C . PRO A 1 603 ? -7.416 53.617 9.572 1.00 83.00 603 PRO A C 1
ATOM 4587 O O . PRO A 1 603 ? -6.355 53.121 9.207 1.00 83.00 603 PRO A O 1
ATOM 4590 N N . ASP A 1 604 ? -8.596 53.151 9.146 1.00 79.75 604 ASP A N 1
ATOM 4591 C CA . ASP A 1 604 ? -8.777 51.932 8.328 1.00 79.75 604 ASP A CA 1
ATOM 4592 C C . ASP A 1 604 ? -8.110 52.011 6.943 1.00 79.75 604 ASP A C 1
ATOM 4594 O O . ASP A 1 604 ? -7.867 50.992 6.303 1.00 79.75 604 ASP A O 1
ATOM 4598 N N . SER A 1 605 ? -7.800 53.218 6.464 1.00 80.56 605 SER A N 1
ATOM 4599 C CA . SER A 1 605 ? -7.173 53.444 5.157 1.00 80.56 605 SER A CA 1
ATOM 4600 C C . SER A 1 605 ? -5.742 52.908 5.059 1.00 80.56 605 SER A C 1
ATOM 4602 O O . SER A 1 605 ? -5.181 52.875 3.968 1.00 80.56 605 SER A O 1
ATOM 4604 N N . GLN A 1 606 ? -5.123 52.540 6.184 1.00 89.69 606 GLN A N 1
ATOM 4605 C CA . GLN A 1 606 ? -3.771 51.995 6.214 1.00 89.69 606 GLN A CA 1
ATOM 4606 C C . GLN A 1 606 ? -3.809 50.453 6.178 1.00 89.69 606 GLN A C 1
ATOM 4608 O O . GLN A 1 606 ? -4.416 49.846 7.063 1.00 89.69 606 GLN A O 1
ATOM 4613 N N . PRO A 1 607 ? -3.133 49.790 5.218 1.00 89.56 607 PRO A N 1
ATOM 4614 C CA . PRO A 1 607 ? -3.225 48.335 5.043 1.00 89.56 607 PRO A CA 1
ATOM 4615 C C . PRO A 1 607 ? -2.797 47.496 6.259 1.00 89.56 607 PRO A C 1
ATOM 4617 O O . PRO A 1 607 ? -3.403 46.465 6.539 1.00 89.56 607 PRO A O 1
ATOM 4620 N N . HIS A 1 608 ? -1.790 47.942 7.019 1.00 91.56 608 HIS A N 1
ATOM 4621 C CA . HIS A 1 608 ? -1.321 47.253 8.230 1.00 91.56 608 HIS A CA 1
ATOM 4622 C C . HIS A 1 608 ? -2.295 47.410 9.413 1.00 91.56 608 HIS A C 1
ATOM 4624 O O . HIS A 1 608 ? -2.518 46.457 10.158 1.00 91.56 608 HIS A O 1
ATOM 4630 N N . VAL A 1 609 ? -2.943 48.575 9.539 1.00 90.88 609 VAL A N 1
ATOM 4631 C CA . VAL A 1 609 ? -4.023 48.820 10.510 1.00 90.88 609 VAL A CA 1
ATOM 4632 C C . VAL A 1 609 ? -5.251 47.981 10.162 1.00 90.88 609 VAL A C 1
ATOM 4634 O O . VAL A 1 609 ? -5.832 47.336 11.034 1.00 90.88 609 VAL A O 1
ATOM 4637 N N . SER A 1 610 ? -5.623 47.944 8.879 1.00 92.38 610 SER A N 1
ATOM 4638 C CA . SER A 1 610 ? -6.693 47.081 8.374 1.00 92.38 610 SER A CA 1
ATOM 4639 C C . SER A 1 610 ? -6.399 45.604 8.635 1.00 92.38 610 SER A C 1
ATOM 4641 O O . SER A 1 610 ? -7.282 44.887 9.093 1.00 92.38 610 SER A O 1
ATOM 4643 N N . LEU A 1 611 ? -5.154 45.145 8.476 1.00 93.56 611 LEU A N 1
ATOM 4644 C CA . LEU A 1 611 ? -4.776 43.781 8.849 1.00 93.56 611 LEU A CA 1
ATOM 4645 C C . LEU A 1 611 ? -5.017 43.525 10.343 1.00 93.56 611 LEU A C 1
ATOM 4647 O O . LEU A 1 611 ? -5.721 42.578 10.692 1.00 93.56 611 LEU A O 1
ATOM 4651 N N . ALA A 1 612 ? -4.509 44.393 11.220 1.00 91.06 612 ALA A N 1
ATOM 4652 C CA . ALA A 1 612 ? -4.650 44.237 12.667 1.00 91.06 612 ALA A CA 1
ATOM 4653 C C . ALA A 1 612 ? -6.117 44.253 13.135 1.00 91.06 612 ALA A C 1
ATOM 4655 O O . ALA A 1 612 ? -6.527 43.407 13.937 1.00 91.06 612 ALA A O 1
ATOM 4656 N N . LYS A 1 613 ? -6.935 45.164 12.592 1.00 91.12 613 LYS A N 1
ATOM 4657 C CA . LYS A 1 613 ? -8.381 45.220 12.859 1.00 91.12 613 LYS A CA 1
ATOM 4658 C C . LYS A 1 613 ? -9.111 43.999 12.309 1.00 91.12 613 LYS A C 1
ATOM 4660 O O . LYS A 1 613 ? -9.995 43.474 12.983 1.00 91.12 613 LYS A O 1
ATOM 4665 N N . GLY A 1 614 ? -8.722 43.522 11.128 1.00 91.50 614 GLY A N 1
ATOM 4666 C CA . GLY A 1 614 ? -9.265 42.314 10.515 1.00 91.50 614 GLY A CA 1
ATOM 4667 C C . GLY A 1 614 ? -8.992 41.067 11.349 1.00 91.50 614 GLY A C 1
ATOM 4668 O O . GLY A 1 614 ? -9.919 40.311 11.619 1.00 91.50 614 GLY A O 1
ATOM 4669 N N . VAL A 1 615 ? -7.764 40.896 11.850 1.00 92.38 615 VAL A N 1
ATOM 4670 C CA . VAL A 1 615 ? -7.393 39.784 12.745 1.00 92.38 615 VAL A CA 1
ATOM 4671 C C . VAL A 1 615 ? -8.183 39.850 14.049 1.00 92.38 615 VAL A C 1
ATOM 4673 O O . VAL A 1 615 ? -8.684 38.832 14.526 1.00 92.38 615 VAL A O 1
ATOM 4676 N N . LEU A 1 616 ? -8.344 41.045 14.619 1.00 87.88 616 LEU A N 1
ATOM 4677 C CA . LEU A 1 616 ? -9.119 41.228 15.843 1.00 87.88 616 LEU A CA 1
ATOM 4678 C C . LEU A 1 616 ? -10.607 40.903 15.629 1.00 87.88 616 LEU A C 1
ATOM 4680 O O . LEU A 1 616 ? -11.184 40.161 16.421 1.00 87.88 616 LEU A O 1
ATOM 4684 N N . ALA A 1 617 ? -11.203 41.393 14.537 1.00 87.19 617 ALA A N 1
ATOM 4685 C CA . ALA A 1 617 ? -12.580 41.090 14.153 1.00 87.19 617 ALA A CA 1
ATOM 4686 C C . ALA A 1 617 ? -12.781 39.593 13.866 1.00 87.19 617 ALA A C 1
ATOM 4688 O O . ALA A 1 617 ? -13.768 39.010 14.310 1.00 87.19 617 ALA A O 1
ATOM 4689 N N . TYR A 1 618 ? -11.819 38.957 13.193 1.00 90.62 618 TYR A N 1
ATOM 4690 C CA . TYR A 1 618 ? -11.811 37.522 12.916 1.00 90.62 618 TYR A CA 1
ATOM 4691 C C . TYR A 1 618 ? -11.760 36.686 14.198 1.00 90.62 618 TYR A C 1
ATOM 4693 O O . TYR A 1 618 ? -12.512 35.725 14.340 1.00 90.62 618 TYR A O 1
ATOM 4701 N N . LYS A 1 619 ? -10.922 37.069 15.169 1.00 86.38 619 LYS A N 1
ATOM 4702 C CA . LYS A 1 619 ? -10.836 36.391 16.474 1.00 86.38 619 LYS A CA 1
ATOM 4703 C C . LYS A 1 619 ? -12.107 36.532 17.317 1.00 86.38 619 LYS A C 1
ATOM 4705 O O . LYS A 1 619 ? -12.281 35.760 18.253 1.00 86.38 619 LYS A O 1
ATOM 4710 N N . MET A 1 620 ? -12.969 37.489 16.985 1.00 82.19 620 MET A N 1
ATOM 4711 C CA . MET A 1 620 ? -14.246 37.762 17.656 1.00 82.19 620 MET A CA 1
ATOM 4712 C C . MET A 1 620 ? -15.450 37.288 16.855 1.00 82.19 620 MET A C 1
ATOM 4714 O O . MET A 1 620 ? -16.575 37.674 17.161 1.00 82.19 620 MET A O 1
ATOM 4718 N N . ASP A 1 621 ? -15.204 36.504 15.805 1.00 83.44 621 ASP A N 1
ATOM 4719 C CA . ASP A 1 621 ? -16.229 35.942 14.931 1.00 83.44 621 ASP A CA 1
ATOM 4720 C C . ASP A 1 621 ? -17.124 37.021 14.279 1.00 83.44 621 ASP A C 1
ATOM 4722 O O . ASP A 1 621 ? -18.250 36.771 13.849 1.00 83.44 621 ASP A O 1
ATOM 4726 N N . SER A 1 622 ? -16.599 38.246 14.155 1.00 85.50 622 SER A N 1
ATOM 4727 C CA . SER A 1 622 ? -17.239 39.371 13.472 1.00 85.50 622 SER A CA 1
ATOM 4728 C C . SER A 1 622 ? -16.849 39.354 11.995 1.00 85.50 622 SER A C 1
ATOM 4730 O O . SER A 1 622 ? -16.018 40.137 11.527 1.00 85.50 622 SER A O 1
ATOM 4732 N N . PHE A 1 623 ? -17.413 38.396 11.260 1.00 87.50 623 PHE A N 1
ATOM 4733 C CA . PHE A 1 623 ? -16.960 38.048 9.911 1.00 87.50 623 PHE A CA 1
ATOM 4734 C C . PHE A 1 623 ? -17.148 39.159 8.878 1.00 87.50 623 PHE A C 1
ATOM 4736 O O . PHE A 1 623 ? -16.249 39.379 8.073 1.00 87.50 623 PHE A O 1
ATOM 4743 N N . ASP A 1 624 ? -18.242 39.920 8.929 1.00 85.38 624 ASP A N 1
ATOM 4744 C CA . ASP A 1 624 ? -18.459 41.038 7.997 1.00 85.38 624 ASP A CA 1
ATOM 4745 C C . ASP A 1 624 ? -17.413 42.146 8.182 1.00 85.38 624 ASP A C 1
ATOM 4747 O O . ASP A 1 624 ? -16.883 42.697 7.214 1.00 85.38 624 ASP A O 1
ATOM 4751 N N . HIS A 1 625 ? -17.048 42.426 9.437 1.00 84.75 625 HIS A N 1
ATOM 4752 C CA . HIS A 1 625 ? -15.980 43.368 9.755 1.00 84.75 625 HIS A CA 1
ATOM 4753 C C . HIS A 1 625 ? -14.615 42.802 9.352 1.00 84.75 625 HIS A C 1
ATOM 4755 O O . HIS A 1 625 ? -13.825 43.514 8.736 1.00 84.75 625 HIS A O 1
ATOM 4761 N N . ALA A 1 626 ? -14.354 41.519 9.624 1.00 89.62 626 ALA A N 1
ATOM 4762 C CA . ALA A 1 626 ? -13.122 40.853 9.211 1.00 89.62 626 ALA A CA 1
ATOM 4763 C C . ALA A 1 626 ? -12.942 40.884 7.684 1.00 89.62 626 ALA A C 1
ATOM 4765 O O . ALA A 1 626 ? -11.869 41.248 7.214 1.00 89.62 626 ALA A O 1
ATOM 4766 N N . ARG A 1 627 ? -13.997 40.608 6.901 1.00 92.50 627 ARG A N 1
ATOM 4767 C CA . ARG A 1 627 ? -13.973 40.698 5.430 1.00 92.50 627 ARG A CA 1
ATOM 4768 C C . ARG A 1 627 ? -13.681 42.105 4.951 1.00 92.50 627 ARG A C 1
ATOM 4770 O O . ARG A 1 627 ? -12.821 42.286 4.091 1.00 92.50 627 ARG A O 1
ATOM 4777 N N . ARG A 1 628 ? -14.375 43.099 5.510 1.00 91.88 628 ARG A N 1
ATOM 4778 C CA . ARG A 1 628 ? -14.169 44.508 5.162 1.00 91.88 628 ARG A CA 1
ATOM 4779 C C . ARG A 1 628 ? -12.717 44.923 5.389 1.00 91.88 628 ARG A C 1
ATOM 4781 O O . ARG A 1 628 ? -12.128 45.554 4.518 1.00 91.88 628 ARG A O 1
ATOM 4788 N N . PHE A 1 629 ? -12.147 44.556 6.534 1.00 92.50 629 PHE A N 1
ATOM 4789 C CA . PHE A 1 629 ? -10.778 44.910 6.888 1.00 92.50 629 PHE A CA 1
ATOM 4790 C C . PHE A 1 629 ? -9.736 44.112 6.096 1.00 92.50 629 PHE A C 1
ATOM 4792 O O . PHE A 1 629 ? -8.825 44.712 5.536 1.00 92.50 629 PHE A O 1
ATOM 4799 N N . PHE A 1 630 ? -9.884 42.791 5.956 1.00 94.88 630 PHE A N 1
ATOM 4800 C CA . PHE A 1 630 ? -8.960 41.969 5.166 1.00 94.88 630 PHE A CA 1
ATOM 4801 C C . PHE A 1 630 ? -8.949 42.334 3.682 1.00 94.88 630 PHE A C 1
ATOM 4803 O O . PHE A 1 630 ? -7.880 42.336 3.075 1.00 94.88 630 PHE A O 1
ATOM 4810 N N . SER A 1 631 ? -10.089 42.737 3.114 1.00 91.94 631 SER A N 1
ATOM 4811 C CA . SER A 1 631 ? -10.157 43.228 1.729 1.00 91.94 631 SER A CA 1
ATOM 4812 C C . SER A 1 631 ? -9.367 44.524 1.509 1.00 91.94 631 SER A C 1
ATOM 4814 O O . SER A 1 631 ? -8.977 44.811 0.384 1.00 91.94 631 SER A O 1
ATOM 4816 N N . ALA A 1 632 ? -9.119 45.301 2.570 1.00 91.00 632 ALA A N 1
ATOM 4817 C CA . ALA A 1 632 ? -8.347 46.544 2.534 1.00 91.00 632 ALA A CA 1
ATOM 4818 C C . ALA A 1 632 ? -6.851 46.346 2.878 1.00 91.00 632 ALA A C 1
ATOM 4820 O O . ALA A 1 632 ? -6.137 47.322 3.119 1.00 91.00 632 ALA A O 1
ATOM 4821 N N . THR A 1 633 ? -6.370 45.096 2.929 1.00 91.62 633 THR A N 1
ATOM 4822 C CA . THR A 1 633 ? -4.951 44.756 3.164 1.00 91.62 633 THR A CA 1
ATOM 4823 C C . THR A 1 633 ? -4.162 44.637 1.850 1.00 91.62 633 THR A C 1
ATOM 4825 O O . THR A 1 633 ? -4.613 45.084 0.798 1.00 91.62 633 THR A O 1
ATOM 4828 N N . HIS A 1 634 ? -2.954 44.063 1.894 1.00 92.31 634 HIS A N 1
ATOM 4829 C CA . HIS A 1 634 ? -2.109 43.861 0.715 1.00 92.31 634 HIS A CA 1
ATOM 4830 C C . HIS A 1 634 ? -2.730 42.873 -0.289 1.00 92.31 634 HIS A C 1
ATOM 4832 O O . HIS A 1 634 ? -3.195 41.803 0.102 1.00 92.31 634 HIS A O 1
ATOM 4838 N N . GLU A 1 635 ? -2.638 43.173 -1.588 1.00 90.12 635 GLU A N 1
ATOM 4839 C CA . GLU A 1 635 ? -3.259 42.400 -2.682 1.00 90.12 635 GLU A CA 1
ATOM 4840 C C . GLU A 1 635 ? -2.878 40.908 -2.701 1.00 90.12 635 GLU A C 1
ATOM 4842 O O . GLU A 1 635 ? -3.720 40.048 -2.938 1.00 90.12 635 GLU A O 1
ATOM 4847 N N . LEU A 1 636 ? -1.621 40.587 -2.379 1.00 89.88 636 LEU A N 1
ATOM 4848 C CA . LEU A 1 636 ? -1.116 39.207 -2.321 1.00 89.88 636 LEU A CA 1
ATOM 4849 C C . LEU A 1 636 ? -1.665 38.399 -1.132 1.00 89.88 636 LEU A C 1
ATOM 4851 O O . LEU A 1 636 ? -1.687 37.164 -1.172 1.00 89.88 636 LEU A O 1
ATOM 4855 N N . LEU A 1 637 ? -2.078 39.095 -0.070 1.00 92.31 637 LEU A N 1
ATOM 4856 C CA . LEU A 1 637 ? -2.462 38.508 1.210 1.00 92.31 637 LEU A CA 1
ATOM 4857 C C . LEU A 1 637 ? -3.988 38.460 1.389 1.00 92.31 637 LEU A C 1
ATOM 4859 O O . LEU A 1 637 ? -4.509 37.484 1.929 1.00 92.31 637 LEU A O 1
ATOM 4863 N N . ALA A 1 638 ? -4.707 39.471 0.896 1.00 93.75 638 ALA A N 1
ATOM 4864 C CA . ALA A 1 638 ? -6.148 39.622 1.079 1.00 93.75 638 ALA A CA 1
ATOM 4865 C C . ALA A 1 638 ? -6.975 38.387 0.655 1.00 93.75 638 ALA A C 1
ATOM 4867 O O . ALA A 1 638 ? -7.784 37.939 1.470 1.00 93.75 638 ALA A O 1
ATOM 4868 N N . PRO A 1 639 ? -6.765 37.755 -0.523 1.00 93.50 639 PRO A N 1
ATOM 4869 C CA . PRO A 1 639 ? -7.548 36.580 -0.925 1.00 93.50 639 PRO A CA 1
ATOM 4870 C C . PRO A 1 639 ? -7.406 35.405 0.048 1.00 93.50 639 PRO A C 1
ATOM 4872 O O . PRO A 1 639 ? -8.374 34.707 0.340 1.00 93.50 639 PRO A O 1
ATOM 4875 N N . ARG A 1 640 ? -6.201 35.219 0.599 1.00 94.44 640 ARG A N 1
ATOM 4876 C CA . ARG A 1 640 ? -5.890 34.143 1.547 1.00 94.44 640 ARG A CA 1
ATOM 4877 C C . ARG A 1 640 ? -6.544 34.393 2.900 1.00 94.44 640 ARG A C 1
ATOM 4879 O O . ARG A 1 640 ? -7.140 33.488 3.469 1.00 94.44 640 ARG A O 1
ATOM 4886 N N . LEU A 1 641 ? -6.485 35.628 3.397 1.00 94.69 641 LEU A N 1
ATOM 4887 C CA . LEU A 1 641 ? -7.141 36.012 4.651 1.00 94.69 641 LEU A CA 1
ATOM 4888 C C . LEU A 1 641 ? -8.668 35.916 4.562 1.00 94.69 641 LEU A C 1
ATOM 4890 O O . LEU A 1 641 ? -9.313 35.487 5.517 1.00 94.69 641 LEU A O 1
ATOM 4894 N N . LEU A 1 642 ? -9.251 36.277 3.417 1.00 93.75 642 LEU A N 1
ATOM 4895 C CA . LEU A 1 642 ? -10.684 36.110 3.175 1.00 93.75 642 LEU A CA 1
ATOM 4896 C C . LEU A 1 642 ? -11.088 34.632 3.187 1.00 93.75 642 LEU A C 1
ATOM 4898 O O . LEU A 1 642 ? -12.075 34.300 3.837 1.00 93.75 642 LEU A O 1
ATOM 4902 N N . ALA A 1 643 ? -10.275 33.746 2.605 1.00 89.12 643 ALA A N 1
ATOM 4903 C CA . ALA A 1 643 ? -10.510 32.305 2.676 1.00 89.12 643 ALA A CA 1
ATOM 4904 C C . ALA A 1 643 ? -10.531 31.777 4.126 1.00 89.12 643 ALA A C 1
ATOM 4906 O O . ALA A 1 643 ? -11.369 30.941 4.459 1.00 89.12 643 ALA A O 1
ATOM 4907 N N . PHE A 1 644 ? -9.685 32.306 5.023 1.00 90.19 644 PHE A N 1
ATOM 4908 C CA . PHE A 1 644 ? -9.764 31.978 6.456 1.00 90.19 644 PHE A CA 1
ATOM 4909 C C . PHE A 1 644 ? -11.083 32.433 7.089 1.00 90.19 644 PHE A C 1
ATOM 4911 O O . PHE A 1 644 ? -11.657 31.705 7.902 1.00 90.19 644 PHE A O 1
ATOM 4918 N N . VAL A 1 645 ? -11.580 33.621 6.725 1.00 88.94 645 VAL A N 1
ATOM 4919 C CA . VAL A 1 645 ? -12.879 34.126 7.200 1.00 88.94 645 VAL A CA 1
ATOM 4920 C C . VAL A 1 645 ? -14.018 33.223 6.739 1.00 88.94 645 VAL A C 1
ATOM 4922 O O . VAL A 1 645 ? -14.847 32.843 7.565 1.00 88.94 645 VAL A O 1
ATOM 4925 N N . ASP A 1 646 ? -14.033 32.860 5.457 1.00 84.75 646 ASP A N 1
ATOM 4926 C CA . ASP A 1 646 ? -15.004 31.929 4.880 1.00 84.75 646 ASP A CA 1
ATOM 4927 C C . ASP A 1 646 ? -15.015 30.594 5.632 1.00 84.75 646 ASP A C 1
ATOM 4929 O O . ASP A 1 646 ? -16.061 30.151 6.110 1.00 84.75 646 ASP A O 1
ATOM 4933 N N . ASP A 1 647 ? -13.840 29.999 5.819 1.00 81.06 647 ASP A N 1
ATOM 4934 C CA . ASP A 1 647 ? -13.673 28.703 6.473 1.00 81.06 647 ASP A CA 1
ATOM 4935 C C . ASP A 1 647 ? -14.088 28.724 7.958 1.00 81.06 647 ASP A C 1
ATOM 4937 O O . ASP A 1 647 ? -14.756 27.816 8.462 1.00 81.06 647 ASP A O 1
ATOM 4941 N N . ARG A 1 648 ? -13.751 29.785 8.701 1.00 83.62 648 ARG A N 1
ATOM 4942 C CA . ARG A 1 648 ? -14.165 29.921 10.109 1.00 83.62 648 ARG A CA 1
ATOM 4943 C C . ARG A 1 648 ? -15.661 30.204 10.256 1.00 83.62 648 ARG A C 1
ATOM 4945 O O . ARG A 1 648 ? -16.293 29.625 11.141 1.00 83.62 648 ARG A O 1
ATOM 4952 N N . GLN A 1 649 ? -16.236 31.045 9.395 1.00 81.38 649 GLN A N 1
ATOM 4953 C CA . GLN A 1 649 ? -17.672 31.337 9.395 1.00 81.38 649 GLN A CA 1
ATOM 4954 C C . GLN A 1 649 ? -18.495 30.087 9.084 1.00 81.38 649 GLN A C 1
ATOM 4956 O O . GLN A 1 649 ? -19.499 29.827 9.752 1.00 81.38 649 GLN A O 1
ATOM 4961 N N . LEU A 1 650 ? -18.039 29.284 8.120 1.00 71.00 650 LEU A N 1
ATOM 4962 C CA . LEU A 1 650 ? -18.664 28.018 7.763 1.00 71.00 650 LEU A CA 1
ATOM 4963 C C . LEU A 1 650 ? -18.653 27.029 8.940 1.00 71.00 650 LEU A C 1
ATOM 4965 O O . LEU A 1 650 ? -19.681 26.421 9.240 1.00 71.00 650 LEU A O 1
ATOM 4969 N N . ARG A 1 651 ? -17.525 26.914 9.657 1.00 73.56 651 ARG A N 1
ATOM 4970 C CA . ARG A 1 651 ? -17.398 26.034 10.833 1.00 73.56 651 ARG A CA 1
ATOM 4971 C C . ARG A 1 651 ? -18.309 26.447 11.990 1.00 73.56 651 ARG A C 1
ATOM 4973 O O . ARG A 1 651 ? -19.004 25.599 12.545 1.00 73.56 651 ARG A O 1
ATOM 4980 N N . LEU A 1 652 ? -18.363 27.734 12.343 1.00 73.44 652 LEU A N 1
ATOM 4981 C CA . LEU A 1 652 ? -19.238 28.205 13.430 1.00 73.44 652 LEU A CA 1
ATOM 4982 C C . LEU A 1 652 ? -20.730 28.094 13.085 1.00 73.44 652 LEU A C 1
ATOM 4984 O O . LEU A 1 652 ? -21.525 27.709 13.946 1.00 73.44 652 LEU A O 1
ATOM 4988 N N . GLY A 1 653 ? -21.106 28.393 11.836 1.00 72.44 653 GLY A N 1
ATOM 4989 C CA . GLY A 1 653 ? -22.476 28.224 11.343 1.00 72.44 653 GLY A CA 1
ATOM 4990 C C . GLY A 1 653 ? -22.937 26.767 11.412 1.00 72.44 653 GLY A C 1
ATOM 4991 O O . GLY A 1 653 ? -24.006 26.490 11.961 1.00 72.44 653 GLY A O 1
ATOM 4992 N N . GLY A 1 654 ? -22.084 25.840 10.961 1.00 75.56 654 GLY A N 1
ATOM 4993 C CA . GLY A 1 654 ? -22.306 24.399 11.084 1.00 75.56 654 GLY A CA 1
ATOM 4994 C C . GLY A 1 654 ? -22.514 23.968 12.538 1.00 75.56 654 GLY A C 1
ATOM 4995 O O . GLY A 1 654 ? -23.551 23.396 12.868 1.00 75.56 654 GLY A O 1
ATOM 4996 N N . HIS A 1 655 ? -21.600 24.322 13.450 1.00 75.94 655 HIS A N 1
ATOM 4997 C CA . HIS A 1 655 ? -21.683 23.925 14.866 1.00 75.94 655 HIS A CA 1
ATOM 4998 C C . HIS A 1 655 ? -22.990 24.334 15.569 1.00 75.94 655 HIS A C 1
ATOM 5000 O O . HIS A 1 655 ? -23.527 23.566 16.373 1.00 75.94 655 HIS A O 1
ATOM 5006 N N . LEU A 1 656 ? -23.539 25.517 15.277 1.00 77.25 656 LEU A N 1
ATOM 5007 C CA . LEU A 1 656 ? -24.806 25.956 15.872 1.00 77.25 656 LEU A CA 1
ATOM 5008 C C . LEU A 1 656 ? -25.999 25.121 15.376 1.00 77.25 656 LEU A C 1
ATOM 5010 O O . LEU A 1 656 ? -26.871 24.741 16.167 1.00 77.25 656 LEU A O 1
ATOM 5014 N N . MET A 1 657 ? -26.033 24.814 14.078 1.00 85.00 657 MET A N 1
ATOM 5015 C CA . MET A 1 657 ? -27.082 23.990 13.468 1.00 85.00 657 MET A CA 1
ATOM 5016 C C . MET A 1 657 ? -27.040 22.563 14.010 1.00 85.00 657 MET A C 1
ATOM 5018 O O . MET A 1 657 ? -28.056 22.026 14.446 1.00 85.00 657 MET A O 1
ATOM 5022 N N . ILE A 1 658 ? -25.837 22.007 14.091 1.00 85.19 658 ILE A N 1
ATOM 5023 C CA . ILE A 1 658 ? -25.525 20.710 14.683 1.00 85.19 658 ILE A CA 1
ATOM 5024 C C . ILE A 1 658 ? -26.073 20.593 16.108 1.00 85.19 658 ILE A C 1
ATOM 5026 O O . ILE A 1 658 ? -26.796 19.650 16.431 1.00 85.19 658 ILE A O 1
ATOM 5030 N N . ASN A 1 659 ? -25.767 21.564 16.972 1.00 81.81 659 ASN A N 1
ATOM 5031 C CA . ASN A 1 659 ? -26.213 21.544 18.366 1.00 81.81 659 ASN A CA 1
ATOM 5032 C C . ASN A 1 659 ? -27.737 21.684 18.486 1.00 81.81 659 ASN A C 1
ATOM 5034 O O . ASN A 1 659 ? -28.358 21.069 19.355 1.00 81.81 659 ASN A O 1
ATOM 5038 N N . THR A 1 660 ? -28.353 22.450 17.586 1.00 85.75 660 THR A N 1
ATOM 5039 C CA . THR A 1 660 ? -29.811 22.607 17.530 1.00 85.75 660 THR A CA 1
ATOM 5040 C C . THR A 1 660 ? -30.493 21.291 17.151 1.00 85.75 660 THR A C 1
ATOM 5042 O O . THR A 1 660 ? -31.427 20.862 17.835 1.00 85.75 660 THR A O 1
ATOM 5045 N N . LEU A 1 661 ? -29.985 20.605 16.123 1.00 88.94 661 LEU A N 1
ATOM 5046 C CA . LEU A 1 661 ? -30.472 19.289 15.702 1.00 88.94 661 LEU A CA 1
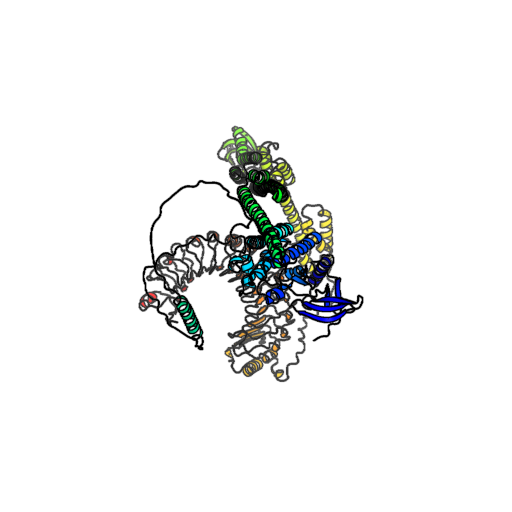ATOM 5047 C C . LEU A 1 661 ? -30.239 18.225 16.774 1.00 88.94 661 LEU A C 1
ATOM 5049 O O . LEU A 1 661 ? -31.135 17.421 17.033 1.00 88.94 661 LEU A O 1
ATOM 5053 N N . ARG A 1 662 ? -29.107 18.290 17.488 1.00 88.12 662 ARG A N 1
ATOM 5054 C CA . ARG A 1 662 ? -28.835 17.436 18.653 1.00 88.12 662 ARG A CA 1
ATOM 5055 C C . ARG A 1 662 ? -29.938 17.544 19.691 1.00 88.12 662 ARG A C 1
ATOM 5057 O O . ARG A 1 662 ? -30.445 16.537 20.172 1.00 88.12 662 ARG A O 1
ATOM 5064 N N . GLY A 1 663 ? -30.321 18.776 20.027 1.00 82.88 663 GLY A N 1
ATOM 5065 C CA . GLY A 1 663 ? -31.388 19.044 20.984 1.00 82.88 663 GLY A CA 1
ATOM 5066 C C . GLY A 1 663 ? -32.755 18.556 20.497 1.00 82.88 663 GLY A C 1
ATOM 5067 O O . GLY A 1 663 ? -33.550 18.061 21.295 1.00 82.88 663 GLY A O 1
ATOM 5068 N N . MET A 1 664 ? -33.035 18.656 19.192 1.00 87.25 664 MET A N 1
ATOM 5069 C CA . MET A 1 664 ? -34.264 18.118 18.592 1.00 87.25 664 MET A CA 1
ATOM 5070 C C . MET A 1 664 ? -34.321 16.591 18.682 1.00 87.25 664 MET A C 1
ATOM 5072 O O . MET A 1 664 ? -35.331 16.053 19.135 1.00 87.25 664 MET A O 1
ATOM 5076 N N . MET A 1 665 ? -33.233 15.908 18.326 1.00 86.12 665 MET A N 1
ATOM 5077 C CA . MET A 1 665 ? -33.102 14.454 18.443 1.00 86.12 665 MET A CA 1
ATOM 5078 C C . MET A 1 665 ? -33.186 13.994 19.906 1.00 86.12 665 MET A C 1
ATOM 5080 O O . MET A 1 665 ? -33.965 13.093 20.217 1.00 86.12 665 MET A O 1
ATOM 5084 N N . GLY A 1 666 ? -32.508 14.692 20.823 1.00 81.94 666 GLY A N 1
ATOM 5085 C CA . GLY A 1 666 ? -32.560 14.426 22.265 1.00 81.94 666 GLY A CA 1
ATOM 5086 C C . GLY A 1 666 ? -33.980 14.440 22.831 1.00 81.94 666 GLY A C 1
ATOM 5087 O O . GLY A 1 666 ? -34.356 13.549 23.589 1.00 81.94 666 GLY A O 1
ATOM 5088 N N . ARG A 1 667 ? -34.816 15.398 22.404 1.00 81.12 667 ARG A N 1
ATOM 5089 C CA . ARG A 1 667 ? -36.236 15.469 22.800 1.00 81.12 667 ARG A CA 1
ATOM 5090 C C . ARG A 1 667 ? -37.090 14.327 22.244 1.00 81.12 667 ARG A C 1
ATOM 5092 O O . ARG A 1 667 ? -38.098 13.988 22.855 1.00 81.12 667 ARG A O 1
ATOM 5099 N N . ALA A 1 668 ? -36.689 13.718 21.130 1.00 80.25 668 ALA A N 1
ATOM 5100 C CA . ALA A 1 668 ? -37.313 12.503 20.609 1.00 80.25 668 ALA A CA 1
ATOM 5101 C C . ALA A 1 668 ? -36.796 11.222 21.295 1.00 80.25 668 ALA A C 1
ATOM 5103 O O . ALA A 1 668 ? -37.247 10.133 20.949 1.00 80.25 668 ALA A O 1
ATOM 5104 N N . GLY A 1 669 ? -35.900 11.336 22.283 1.00 77.19 669 GLY A N 1
ATOM 5105 C CA . GLY A 1 669 ? -35.270 10.199 22.960 1.00 77.19 669 GLY A CA 1
ATOM 5106 C C . GLY A 1 669 ? -34.078 9.616 22.197 1.00 77.19 669 GLY A C 1
ATOM 5107 O O . GLY A 1 669 ? -33.628 8.523 22.523 1.00 77.19 669 GLY A O 1
ATOM 5108 N N . LEU A 1 670 ? -33.574 10.330 21.186 1.00 82.44 670 LEU A N 1
ATOM 5109 C CA . LEU A 1 670 ? -32.403 9.943 20.407 1.00 82.44 670 LEU A CA 1
ATOM 5110 C C . LEU A 1 670 ? -31.175 10.662 20.949 1.00 82.44 670 LEU A C 1
ATOM 5112 O O . LEU A 1 670 ? -31.141 11.889 21.004 1.00 82.44 670 LEU A O 1
ATOM 5116 N N . THR A 1 671 ? -30.146 9.912 21.314 1.00 75.94 671 THR A N 1
ATOM 5117 C CA . THR A 1 671 ? -28.869 10.469 21.766 1.00 75.94 671 THR A CA 1
ATOM 5118 C C . THR A 1 671 ? -27.818 10.265 20.683 1.00 75.94 671 THR A C 1
ATOM 5120 O O . THR A 1 671 ? -27.099 9.264 20.721 1.00 75.94 671 THR A O 1
ATOM 5123 N N . PRO A 1 672 ? -27.736 11.162 19.686 1.00 71.06 672 PRO A N 1
ATOM 5124 C CA . PRO A 1 672 ? -26.638 11.111 18.737 1.00 71.06 672 PRO A CA 1
ATOM 5125 C C . PRO A 1 672 ? -25.319 11.474 19.443 1.00 71.06 672 PRO A C 1
ATOM 5127 O O . PRO A 1 672 ? -25.320 12.065 20.528 1.00 71.06 672 PRO A O 1
ATOM 5130 N N . GLY A 1 673 ? -24.194 11.082 18.844 1.00 66.25 673 GLY A N 1
ATOM 5131 C CA . GLY A 1 673 ? -22.860 11.224 19.431 1.00 66.25 673 GLY A CA 1
ATOM 5132 C C . GLY A 1 673 ? -22.484 12.657 19.841 1.00 66.25 673 GLY A C 1
ATOM 5133 O O . GLY A 1 673 ? -23.074 13.647 19.400 1.00 66.25 673 GLY A O 1
ATOM 5134 N N . ALA A 1 674 ? -21.467 12.768 20.705 1.00 55.88 674 ALA A N 1
ATOM 5135 C CA . ALA A 1 674 ? -20.933 14.057 21.157 1.00 55.88 674 ALA A CA 1
ATOM 5136 C C . ALA A 1 674 ? -20.293 14.870 20.015 1.00 55.88 674 ALA A C 1
ATOM 5138 O O . ALA A 1 674 ? -20.266 16.102 20.079 1.00 55.88 674 ALA A O 1
ATOM 5139 N N . GLU A 1 675 ? -19.859 14.206 18.948 1.00 67.75 675 GLU A N 1
ATOM 5140 C CA . GLU A 1 675 ? -19.397 14.817 17.705 1.00 67.75 675 GLU A CA 1
ATOM 5141 C C . GLU A 1 675 ? -20.475 14.710 16.622 1.00 67.75 675 GLU A C 1
ATOM 5143 O O . GLU A 1 675 ? -21.373 13.866 16.682 1.00 67.75 675 GLU A O 1
ATOM 5148 N N . PHE A 1 676 ? -20.444 15.636 15.669 1.00 73.06 676 PHE A N 1
ATOM 5149 C CA . PHE A 1 676 ? -21.389 15.633 14.564 1.00 73.06 676 PHE A CA 1
ATOM 5150 C C . PHE A 1 676 ? -20.795 14.952 13.352 1.00 73.06 676 PHE A C 1
ATOM 5152 O O . PHE A 1 676 ? -19.894 15.484 12.709 1.00 73.06 676 PHE A O 1
ATOM 5159 N N . ASP A 1 677 ? -21.362 13.796 13.057 1.00 77.94 677 ASP A N 1
ATOM 5160 C CA . ASP A 1 677 ? -21.159 13.059 11.827 1.00 77.94 677 ASP A CA 1
ATOM 5161 C C . ASP A 1 677 ? -22.545 12.874 11.188 1.00 77.94 677 ASP A C 1
ATOM 5163 O O . ASP A 1 677 ? -23.397 12.197 11.782 1.00 77.94 677 ASP A O 1
ATOM 5167 N N . PRO A 1 678 ? -22.803 13.493 10.019 1.00 72.00 678 PRO A N 1
ATOM 5168 C CA . PRO A 1 678 ? -24.074 13.368 9.323 1.00 72.00 678 PRO A CA 1
ATOM 5169 C C . PRO A 1 678 ? -24.490 11.915 9.109 1.00 72.00 678 PRO A C 1
ATOM 5171 O O . PRO A 1 678 ? -25.651 11.583 9.325 1.00 72.00 678 PRO A O 1
ATOM 5174 N N . PHE A 1 679 ? -23.550 11.033 8.763 1.00 68.75 679 PHE A N 1
ATOM 5175 C CA . PHE A 1 679 ? -23.839 9.629 8.483 1.00 68.75 679 PHE A CA 1
ATOM 5176 C C . PHE A 1 679 ? -24.187 8.873 9.763 1.00 68.75 679 PHE A C 1
ATOM 5178 O O . PHE A 1 679 ? -25.231 8.230 9.823 1.00 68.75 679 PHE A O 1
ATOM 5185 N N . GLN A 1 680 ? -23.408 9.052 10.834 1.00 76.81 680 GLN A N 1
ATOM 5186 C CA . GLN A 1 680 ? -23.715 8.456 12.138 1.00 76.81 680 GLN A CA 1
ATOM 5187 C C . GLN A 1 680 ? -25.087 8.902 12.667 1.00 76.81 680 GLN A C 1
ATOM 5189 O O . GLN A 1 680 ? -25.839 8.110 13.234 1.00 76.81 680 GLN A O 1
ATOM 5194 N N . TRP A 1 681 ? -25.424 10.184 12.523 1.00 85.44 681 TRP A N 1
ATOM 5195 C CA . TRP A 1 681 ? -26.692 10.719 13.014 1.00 85.44 681 TRP A CA 1
ATOM 5196 C C . TRP A 1 681 ? -27.877 10.237 12.167 1.00 85.44 681 TRP A C 1
ATOM 5198 O O . TRP A 1 681 ? -28.941 9.956 12.724 1.00 85.44 681 TRP A O 1
ATOM 5208 N N . VAL A 1 682 ? -27.691 10.084 10.851 1.00 81.75 682 VAL A N 1
ATOM 5209 C CA . VAL A 1 682 ? -28.659 9.446 9.944 1.00 81.75 682 VAL A CA 1
ATOM 5210 C C . VAL A 1 682 ? -28.849 7.969 10.299 1.00 81.75 682 VAL A C 1
ATOM 5212 O O . VAL A 1 682 ? -29.991 7.526 10.407 1.00 81.75 682 VAL A O 1
ATOM 5215 N N . ASP A 1 683 ? -27.779 7.229 10.581 1.00 74.19 683 ASP A N 1
ATOM 5216 C CA . ASP A 1 683 ? -27.851 5.827 11.008 1.00 74.19 683 ASP A CA 1
ATOM 5217 C C . ASP A 1 683 ? -28.596 5.681 12.339 1.00 74.19 683 ASP A C 1
ATOM 5219 O O . ASP A 1 683 ? -29.449 4.805 12.484 1.00 74.19 683 ASP A O 1
ATOM 5223 N N . VAL A 1 684 ? -28.354 6.583 13.300 1.00 78.81 684 VAL A N 1
ATOM 5224 C CA . VAL A 1 684 ? -29.124 6.641 14.555 1.00 78.81 684 VAL A CA 1
ATOM 5225 C C . VAL A 1 684 ? -30.611 6.851 14.264 1.00 78.81 684 VAL A C 1
ATOM 5227 O O . VAL A 1 684 ? -31.445 6.194 14.883 1.00 78.81 684 VAL A O 1
ATOM 5230 N N . LEU A 1 685 ? -30.972 7.721 13.317 1.00 80.25 685 LEU A N 1
ATOM 5231 C CA . LEU A 1 685 ? -32.368 7.955 12.927 1.00 80.25 685 LEU A CA 1
ATOM 5232 C C . LEU A 1 685 ? -33.001 6.739 12.236 1.00 80.25 685 LEU A C 1
ATOM 5234 O O . LEU A 1 685 ? -34.171 6.454 12.482 1.00 80.25 685 LEU A O 1
ATOM 5238 N N . GLN A 1 686 ? -32.244 6.023 11.403 1.00 76.25 686 GLN A N 1
ATOM 5239 C CA . GLN A 1 686 ? -32.719 4.855 10.656 1.00 76.25 686 GLN A CA 1
ATOM 5240 C C . GLN A 1 686 ? -32.817 3.590 11.518 1.00 76.25 686 GLN A C 1
ATOM 5242 O O . GLN A 1 686 ? -33.724 2.782 11.326 1.00 76.25 686 GLN A O 1
ATOM 5247 N N . ALA A 1 687 ? -31.915 3.424 12.485 1.00 69.75 687 ALA A N 1
ATOM 5248 C CA . ALA A 1 687 ? -31.885 2.273 13.384 1.00 69.75 687 ALA A CA 1
ATOM 5249 C C . ALA A 1 687 ? -32.859 2.399 14.571 1.00 69.75 687 ALA A C 1
ATOM 5251 O O . ALA A 1 687 ? -33.126 1.414 15.263 1.00 69.75 687 ALA A O 1
ATOM 5252 N N . SER A 1 688 ? -33.381 3.600 14.839 1.00 73.00 688 SER A N 1
ATOM 5253 C CA . SER A 1 688 ? -34.195 3.857 16.028 1.00 73.00 688 SER A CA 1
ATOM 5254 C C . SER A 1 688 ? -35.672 3.537 15.831 1.00 73.00 688 SER A C 1
ATOM 5256 O O . SER A 1 688 ? -36.341 4.044 14.933 1.00 73.00 688 SER A O 1
ATOM 5258 N N . VAL A 1 689 ? -36.222 2.751 16.756 1.00 76.00 689 VAL A N 1
ATOM 5259 C CA . VAL A 1 689 ? -37.652 2.428 16.808 1.00 76.00 689 VAL A CA 1
ATOM 5260 C C . VAL A 1 689 ? -38.392 3.552 17.539 1.00 76.00 689 VAL A C 1
ATOM 5262 O O . VAL A 1 689 ? -38.498 3.550 18.765 1.00 76.00 689 VAL A O 1
ATOM 5265 N N . LEU A 1 690 ? -38.891 4.536 16.789 1.00 79.25 690 LEU A N 1
ATOM 5266 C CA . LEU A 1 690 ? -39.643 5.668 17.339 1.00 79.25 690 LEU A CA 1
ATOM 5267 C C . LEU A 1 690 ? -41.148 5.377 17.416 1.00 79.25 690 LEU A C 1
ATOM 5269 O O . LEU A 1 690 ? -41.746 4.834 16.480 1.00 79.25 690 LEU A O 1
ATOM 5273 N N . SER A 1 691 ? -41.787 5.793 18.516 1.00 82.62 691 SER A N 1
ATOM 5274 C CA . SER A 1 691 ? -43.252 5.795 18.603 1.00 82.62 691 SER A CA 1
ATOM 5275 C C . SER A 1 691 ? -43.863 6.762 17.575 1.00 82.62 691 SER A C 1
ATOM 5277 O O . SER A 1 691 ? -43.201 7.726 17.172 1.00 82.62 691 SER A O 1
ATOM 5279 N N . PRO A 1 692 ? -45.138 6.575 17.180 1.00 80.75 692 PRO A N 1
ATOM 5280 C CA . PRO A 1 692 ? -45.818 7.486 16.258 1.00 80.75 692 PRO A CA 1
ATOM 5281 C C . PRO A 1 692 ? -45.723 8.962 16.664 1.00 80.75 692 PRO A C 1
ATOM 5283 O O . PRO A 1 692 ? -45.417 9.809 15.830 1.00 80.75 692 PRO A O 1
ATOM 5286 N N . VAL A 1 693 ? -45.868 9.252 17.961 1.00 82.62 693 VAL A N 1
ATOM 5287 C CA . VAL A 1 693 ? -45.795 10.615 18.508 1.00 82.62 693 VAL A CA 1
ATOM 5288 C C . VAL A 1 693 ? -44.378 11.195 18.415 1.00 82.62 693 VAL A C 1
ATOM 5290 O O . VAL A 1 693 ? -44.217 12.356 18.037 1.00 82.62 693 VAL A O 1
ATOM 5293 N N . GLN A 1 694 ? -43.340 10.405 18.715 1.00 84.25 694 GLN A N 1
ATOM 5294 C CA . GLN A 1 694 ? -41.944 10.852 18.599 1.00 84.25 694 GLN A CA 1
ATOM 5295 C C . GLN A 1 694 ? -41.561 11.123 17.142 1.00 84.25 694 GLN A C 1
ATOM 5297 O O . GLN A 1 694 ? -40.951 12.151 16.851 1.00 84.25 694 GLN A O 1
ATOM 5302 N N . ALA A 1 695 ? -41.956 10.231 16.230 1.00 84.62 695 ALA A N 1
ATOM 5303 C CA . ALA A 1 695 ? -41.682 10.370 14.808 1.00 84.62 695 ALA A CA 1
ATOM 5304 C C . ALA A 1 695 ? -42.391 11.600 14.207 1.00 84.62 695 ALA A C 1
ATOM 5306 O O . ALA A 1 695 ? -41.755 12.375 13.499 1.00 84.62 695 ALA A O 1
ATOM 5307 N N . ASP A 1 696 ? -43.668 11.844 14.535 1.00 84.19 696 ASP A N 1
ATOM 5308 C CA . ASP A 1 696 ? -44.385 13.049 14.083 1.00 84.19 696 ASP A CA 1
ATOM 5309 C C . ASP A 1 696 ? -43.773 14.344 14.628 1.00 84.19 696 ASP A C 1
ATOM 5311 O O . ASP A 1 696 ? -43.575 15.303 13.878 1.00 84.19 696 ASP A O 1
ATOM 5315 N N . THR A 1 697 ? -43.421 14.366 15.915 1.00 84.62 697 THR A N 1
ATOM 5316 C CA . THR A 1 697 ? -42.815 15.543 16.556 1.00 84.62 697 THR A CA 1
ATOM 5317 C C . THR A 1 697 ? -41.463 15.887 15.927 1.00 84.62 697 THR A C 1
ATOM 5319 O O . THR A 1 697 ? -41.181 17.055 15.651 1.00 84.62 697 THR A O 1
ATOM 5322 N N . LEU A 1 698 ? -40.634 14.873 15.656 1.00 90.06 698 LEU A N 1
ATOM 5323 C CA . LEU A 1 698 ? -39.321 15.045 15.035 1.00 90.06 698 LEU A CA 1
ATOM 5324 C C . LEU A 1 698 ? -39.437 15.547 13.588 1.00 90.06 698 LEU A C 1
ATOM 5326 O O . LEU A 1 698 ? -38.724 16.478 13.211 1.00 90.06 698 LEU A O 1
ATOM 5330 N N . ARG A 1 699 ? -40.382 15.001 12.808 1.00 90.12 699 ARG A N 1
ATOM 5331 C CA . ARG A 1 699 ? -40.658 15.441 11.430 1.00 90.12 699 ARG A CA 1
ATOM 5332 C C . ARG A 1 699 ? -41.098 16.901 11.364 1.00 90.12 699 ARG A C 1
ATOM 5334 O O . ARG A 1 699 ? -40.579 17.660 10.544 1.00 90.12 699 ARG A O 1
ATOM 5341 N N . GLN A 1 700 ? -42.034 17.311 12.223 1.00 88.75 700 GLN A N 1
ATOM 5342 C CA . GLN A 1 700 ? -42.527 18.693 12.253 1.00 88.75 700 GLN A CA 1
ATOM 5343 C C . GLN A 1 700 ? -41.414 19.674 12.641 1.00 88.75 700 GLN A C 1
ATOM 5345 O O . GLN A 1 700 ? -41.211 20.674 11.950 1.00 88.75 700 GLN A O 1
ATOM 5350 N N . ALA A 1 701 ? -40.638 19.354 13.683 1.00 87.62 701 ALA A N 1
ATOM 5351 C CA . ALA A 1 701 ? -39.514 20.178 14.121 1.00 87.62 701 ALA A CA 1
ATOM 5352 C C . ALA A 1 701 ? -38.421 20.308 13.043 1.00 87.62 701 ALA A C 1
ATOM 5354 O O . ALA A 1 701 ? -37.944 21.414 12.790 1.00 87.62 701 ALA A O 1
ATOM 5355 N N . ALA A 1 702 ? -38.061 19.211 12.367 1.00 92.25 702 ALA A N 1
ATOM 5356 C CA . ALA A 1 702 ? -37.070 19.220 11.290 1.00 92.25 702 ALA A CA 1
ATOM 5357 C C . ALA A 1 702 ? -37.553 19.987 10.045 1.00 92.25 702 ALA A C 1
ATOM 5359 O O . ALA A 1 702 ? -36.768 20.681 9.397 1.00 92.25 702 ALA A O 1
ATOM 5360 N N . THR A 1 703 ? -38.852 19.924 9.735 1.00 91.06 703 THR A N 1
ATOM 5361 C CA . THR A 1 703 ? -39.451 20.671 8.616 1.00 91.06 703 THR A CA 1
ATOM 5362 C C . THR A 1 703 ? -39.408 22.182 8.860 1.00 91.06 703 THR A C 1
ATOM 5364 O O . THR A 1 703 ? -38.993 22.931 7.976 1.00 91.06 703 THR A O 1
ATOM 5367 N N . LEU A 1 704 ? -39.768 22.628 10.069 1.00 89.94 704 LEU A N 1
ATOM 5368 C CA . LEU A 1 704 ? -39.642 24.030 10.493 1.00 89.94 704 LEU A CA 1
ATOM 5369 C C . LEU A 1 704 ? -38.177 24.488 10.487 1.00 89.94 704 LEU A C 1
ATOM 5371 O O . LEU A 1 704 ? -37.855 25.524 9.909 1.00 89.94 704 LEU A O 1
ATOM 5375 N N . PHE A 1 705 ? -37.270 23.670 11.031 1.00 91.94 705 PHE A N 1
ATOM 5376 C CA . PHE A 1 705 ? -35.836 23.960 11.026 1.00 91.94 705 PHE A CA 1
ATOM 5377 C C . PHE A 1 705 ? -35.283 24.153 9.607 1.00 91.94 705 PHE A C 1
ATOM 5379 O O . PHE A 1 705 ? -34.544 25.109 9.362 1.00 91.94 705 PHE A O 1
ATOM 5386 N N . ARG A 1 706 ? -35.672 23.283 8.661 1.00 92.81 706 ARG A N 1
ATOM 5387 C CA . ARG A 1 706 ? -35.322 23.406 7.238 1.00 92.81 706 ARG A CA 1
ATOM 5388 C C . ARG A 1 706 ? -35.848 24.709 6.640 1.00 92.81 706 ARG A C 1
ATOM 5390 O O . ARG A 1 706 ? -35.097 25.385 5.951 1.00 92.81 706 ARG A O 1
ATOM 5397 N N . GLN A 1 707 ? -37.095 25.096 6.904 1.00 89.06 707 GLN A N 1
ATOM 5398 C CA . GLN A 1 707 ? -37.659 26.339 6.358 1.00 89.06 707 GLN A CA 1
ATOM 5399 C C . GLN A 1 707 ? -36.922 27.596 6.842 1.00 89.06 707 GLN A C 1
ATOM 5401 O O . GLN A 1 707 ? -36.675 28.497 6.045 1.00 89.06 707 GLN A O 1
ATOM 5406 N N . GLU A 1 708 ? -36.536 27.647 8.117 1.00 86.31 708 GLU A N 1
ATOM 5407 C CA . GLU A 1 708 ? -35.907 28.832 8.716 1.00 86.31 708 GLU A CA 1
ATOM 5408 C C . GLU A 1 708 ? -34.398 28.955 8.434 1.00 86.31 708 GLU A C 1
ATOM 5410 O O . GLU A 1 708 ? -33.853 30.061 8.473 1.00 86.31 708 GLU A O 1
ATOM 5415 N N . ASN A 1 709 ? -33.703 27.837 8.173 1.00 85.94 709 ASN A N 1
ATOM 5416 C CA . ASN A 1 709 ? -32.233 27.800 8.152 1.00 85.94 709 ASN A CA 1
ATOM 5417 C C . ASN A 1 709 ? -31.611 27.416 6.800 1.00 85.94 709 ASN A C 1
ATOM 5419 O O . ASN A 1 709 ? -30.398 27.551 6.664 1.00 85.94 709 ASN A O 1
ATOM 5423 N N . ARG A 1 710 ? -32.395 27.011 5.787 1.00 83.81 710 ARG A N 1
ATOM 5424 C CA . ARG A 1 710 ? -31.868 26.539 4.486 1.00 83.81 710 ARG A CA 1
ATOM 5425 C C . ARG A 1 710 ? -30.971 27.542 3.756 1.00 83.81 710 ARG A C 1
ATOM 5427 O O . ARG A 1 710 ? -30.099 27.136 3.003 1.00 83.81 710 ARG A O 1
ATOM 5434 N N . SER A 1 711 ? -31.181 28.842 3.955 1.00 77.12 711 SER A N 1
ATOM 5435 C CA . SER A 1 711 ? -30.374 29.899 3.331 1.00 77.12 711 SER A CA 1
ATOM 5436 C C . SER A 1 711 ? -29.189 30.366 4.188 1.00 77.12 711 SER A C 1
ATOM 5438 O O . SER A 1 711 ? -28.546 31.353 3.836 1.00 77.12 711 SER A O 1
ATOM 5440 N N . ARG A 1 712 ? -28.923 29.732 5.340 1.00 78.81 712 ARG A N 1
ATOM 5441 C CA . ARG A 1 712 ? -27.831 30.121 6.245 1.00 78.81 712 ARG A CA 1
ATOM 5442 C C . ARG A 1 712 ? -26.531 29.366 5.910 1.00 78.81 712 ARG A C 1
ATOM 5444 O O . ARG A 1 712 ? -26.590 28.169 5.633 1.00 78.81 712 ARG A O 1
ATOM 5451 N N . PRO A 1 713 ? -25.353 30.015 5.996 1.00 67.88 713 PRO A N 1
ATOM 5452 C CA . PRO A 1 713 ? -24.062 29.351 5.801 1.00 67.88 713 PRO A CA 1
ATOM 5453 C C . PRO A 1 713 ? -23.865 28.169 6.762 1.00 67.88 713 PRO A C 1
ATOM 5455 O O . PRO A 1 713 ? -24.099 28.309 7.963 1.00 67.88 713 PRO A O 1
ATOM 5458 N N . GLY A 1 714 ? -23.430 27.019 6.236 1.00 68.94 714 GLY A N 1
ATOM 5459 C CA . GLY A 1 714 ? -23.223 25.782 7.003 1.00 68.94 714 GLY A CA 1
ATOM 5460 C C . GLY A 1 714 ? -24.408 24.808 6.998 1.00 68.94 714 GLY A C 1
ATOM 5461 O O . GLY A 1 714 ? -24.254 23.695 7.494 1.00 68.94 714 GLY A O 1
ATOM 5462 N N . TYR A 1 715 ? -25.554 25.175 6.403 1.00 80.94 715 TYR A N 1
ATOM 5463 C CA . TYR A 1 715 ? -26.730 24.295 6.314 1.00 80.94 715 TYR A CA 1
ATOM 5464 C C . TYR A 1 715 ? -26.469 23.018 5.507 1.00 80.94 715 TYR A C 1
ATOM 5466 O O . TYR A 1 715 ? -26.955 21.954 5.882 1.00 80.94 715 TYR A O 1
ATOM 5474 N N . ASP A 1 716 ? -25.632 23.093 4.471 1.00 78.31 716 ASP A N 1
ATOM 5475 C CA . ASP A 1 716 ? -25.260 21.934 3.647 1.00 78.31 716 ASP A CA 1
ATOM 5476 C C . ASP A 1 716 ? -24.627 20.803 4.474 1.00 78.31 716 ASP A C 1
ATOM 5478 O O . ASP A 1 716 ? -24.782 19.634 4.144 1.00 78.31 716 ASP A O 1
ATOM 5482 N N . GLN A 1 717 ? -23.972 21.127 5.597 1.00 78.88 717 GLN A N 1
ATOM 5483 C CA . GLN A 1 717 ? -23.377 20.124 6.488 1.00 78.88 717 GLN A CA 1
ATOM 5484 C C . GLN A 1 717 ? -24.430 19.301 7.238 1.00 78.88 717 GLN A C 1
ATOM 5486 O O . GLN A 1 717 ? -24.130 18.207 7.704 1.00 78.88 717 GLN A O 1
ATOM 5491 N N . VAL A 1 718 ? -25.648 19.827 7.396 1.00 85.94 718 VAL A N 1
ATOM 5492 C CA . VAL A 1 718 ? -26.725 19.198 8.170 1.00 85.94 718 VAL A CA 1
ATOM 5493 C C . VAL A 1 718 ? -27.913 18.755 7.320 1.00 85.94 718 VAL A C 1
ATOM 5495 O O . VAL A 1 718 ? -28.825 18.123 7.856 1.00 85.94 718 VAL A O 1
ATOM 5498 N N . ASP A 1 719 ? -27.931 19.070 6.022 1.00 89.25 719 ASP A N 1
ATOM 5499 C CA . ASP A 1 719 ? -29.100 18.856 5.162 1.00 89.25 719 ASP A CA 1
ATOM 5500 C C . ASP A 1 719 ? -29.502 17.378 5.085 1.00 89.25 719 ASP A C 1
ATOM 5502 O O . ASP A 1 719 ? -30.688 17.062 5.186 1.00 89.25 719 ASP A O 1
ATOM 5506 N N . ASP A 1 720 ? -28.526 16.470 5.026 1.00 83.81 720 ASP A N 1
ATOM 5507 C CA . ASP A 1 720 ? -28.767 15.023 5.009 1.00 83.81 720 ASP A CA 1
ATOM 5508 C C . ASP A 1 720 ? -29.403 14.521 6.315 1.00 83.81 720 ASP A C 1
ATOM 5510 O O . ASP A 1 720 ? -30.353 13.735 6.295 1.00 83.81 720 ASP A O 1
ATOM 5514 N N . VAL A 1 721 ? -28.958 15.038 7.466 1.00 89.00 721 VAL A N 1
ATOM 5515 C CA . VAL A 1 721 ? -29.544 14.711 8.779 1.00 89.00 721 VAL A CA 1
ATOM 5516 C C . VAL A 1 721 ? -30.965 15.257 8.877 1.00 89.00 721 VAL A C 1
ATOM 5518 O O . VAL A 1 721 ? -31.876 14.561 9.324 1.00 89.00 721 VAL A O 1
ATOM 5521 N N . VAL A 1 722 ? -31.188 16.489 8.416 1.00 90.44 722 VAL A N 1
ATOM 5522 C CA . VAL A 1 722 ? -32.518 17.111 8.394 1.00 90.44 722 VAL A CA 1
ATOM 5523 C C . VAL A 1 722 ? -33.456 16.357 7.447 1.00 90.44 722 VAL A C 1
ATOM 5525 O O . VAL A 1 722 ? -34.615 16.119 7.795 1.00 90.44 722 VAL A O 1
ATOM 5528 N N . ALA A 1 723 ? -32.968 15.926 6.281 1.00 88.56 723 ALA A N 1
ATOM 5529 C CA . ALA A 1 723 ? -33.707 15.088 5.343 1.00 88.56 723 ALA A CA 1
ATOM 5530 C C . ALA A 1 723 ? -34.101 13.754 5.987 1.00 88.56 723 ALA A C 1
ATOM 5532 O O . ALA A 1 723 ? -35.270 13.364 5.924 1.00 88.56 723 ALA A O 1
ATOM 5533 N N . ALA A 1 724 ? -33.156 13.100 6.668 1.00 86.12 724 ALA A N 1
ATOM 5534 C CA . ALA A 1 724 ? -33.405 11.855 7.376 1.00 86.12 724 ALA A CA 1
ATOM 5535 C C . ALA A 1 724 ? -34.466 12.032 8.468 1.00 86.12 724 ALA A C 1
ATOM 5537 O O . ALA A 1 724 ? -35.440 11.281 8.472 1.00 86.12 724 ALA A O 1
ATOM 5538 N N . MET A 1 725 ? -34.361 13.069 9.309 1.00 90.69 725 MET A N 1
ATOM 5539 C CA . MET A 1 725 ? -35.352 13.390 10.350 1.00 90.69 725 MET A CA 1
ATOM 5540 C C . MET A 1 725 ? -36.763 13.603 9.783 1.00 90.69 725 MET A C 1
ATOM 5542 O O . MET A 1 725 ? -37.737 13.168 10.394 1.00 90.69 725 MET A O 1
ATOM 5546 N N . ILE A 1 726 ? -36.887 14.239 8.612 1.00 88.38 726 ILE A N 1
ATOM 5547 C CA . ILE A 1 726 ? -38.172 14.435 7.915 1.00 88.38 726 ILE A CA 1
ATOM 5548 C C . ILE A 1 726 ? -38.724 13.104 7.373 1.00 88.38 726 ILE A C 1
ATOM 5550 O O . ILE A 1 726 ? -39.938 12.907 7.332 1.00 88.38 726 ILE A O 1
ATOM 5554 N N . SER A 1 727 ? -37.845 12.184 6.975 1.00 84.00 727 SER A N 1
ATOM 5555 C CA . SER A 1 727 ? -38.204 10.894 6.370 1.00 84.00 727 SER A CA 1
ATOM 5556 C C . SER A 1 727 ? -38.423 9.742 7.362 1.00 84.00 727 SER A C 1
ATOM 5558 O O . SER A 1 727 ? -38.892 8.679 6.950 1.00 84.00 727 SER A O 1
ATOM 5560 N N . VAL A 1 728 ? -38.113 9.936 8.653 1.00 83.62 728 VAL A N 1
ATOM 5561 C CA . VAL A 1 728 ? -38.295 8.930 9.717 1.00 83.62 728 VAL A CA 1
ATOM 5562 C C . VAL A 1 728 ? -39.712 8.364 9.665 1.00 83.62 728 VAL A C 1
ATOM 5564 O O . VAL A 1 728 ? -40.668 9.130 9.600 1.00 83.62 728 VAL A O 1
ATOM 5567 N N . GLN A 1 729 ? -39.872 7.040 9.736 1.00 72.75 729 GLN A N 1
ATOM 5568 C CA . GLN A 1 729 ? -41.177 6.371 9.798 1.00 72.75 729 GLN A CA 1
ATOM 5569 C C . GLN A 1 729 ? -41.493 5.921 11.231 1.00 72.75 729 GLN A C 1
ATOM 5571 O O . GLN A 1 729 ? -40.601 5.570 11.996 1.00 72.75 729 GLN A O 1
ATOM 5576 N N . ALA A 1 730 ? -42.773 5.945 11.610 1.00 65.19 730 ALA A N 1
ATOM 5577 C CA . ALA A 1 730 ? -43.206 5.420 12.903 1.00 65.19 730 ALA A CA 1
ATOM 5578 C C . ALA A 1 730 ? -43.200 3.886 12.888 1.00 65.19 730 ALA A C 1
ATOM 5580 O O . ALA A 1 730 ? -43.622 3.279 11.899 1.00 65.19 730 ALA A O 1
ATOM 5581 N N . ALA A 1 731 ? -42.798 3.259 13.995 1.00 57.31 731 ALA A N 1
ATOM 5582 C CA . ALA A 1 731 ? -42.938 1.817 14.148 1.00 57.31 731 ALA A CA 1
ATOM 5583 C C . ALA A 1 731 ? -44.424 1.419 14.062 1.00 57.31 731 ALA A C 1
ATOM 5585 O O . ALA A 1 731 ? -45.265 1.954 14.793 1.00 57.31 731 ALA A O 1
ATOM 5586 N N . ARG A 1 732 ? -44.766 0.487 13.160 1.00 45.66 732 ARG A N 1
ATOM 5587 C CA . ARG A 1 732 ? -46.105 -0.123 13.142 1.00 45.66 732 ARG A CA 1
ATOM 5588 C C . ARG A 1 732 ? -46.293 -0.942 14.427 1.00 45.66 732 ARG A C 1
ATOM 5590 O O . ARG A 1 732 ? -45.335 -1.581 14.860 1.00 45.66 732 ARG A O 1
ATOM 5597 N N . PRO A 1 733 ? -47.493 -0.946 15.036 1.00 37.66 733 PRO A N 1
ATOM 5598 C CA . PRO A 1 733 ? -47.756 -1.776 16.201 1.00 37.66 733 PRO A CA 1
ATOM 5599 C C . PRO A 1 733 ? -47.715 -3.245 15.773 1.00 37.66 733 PRO A C 1
ATOM 5601 O O . PRO A 1 733 ? -48.654 -3.741 15.153 1.00 37.66 733 PRO A O 1
ATOM 5604 N N . ASP A 1 734 ? -46.616 -3.928 16.080 1.00 33.09 734 ASP A N 1
ATOM 5605 C CA . ASP A 1 734 ? -46.545 -5.378 15.965 1.00 33.09 734 ASP A CA 1
ATOM 5606 C C . ASP A 1 734 ? -47.119 -6.003 17.240 1.00 33.09 734 ASP A C 1
ATOM 5608 O O . ASP A 1 734 ? -46.490 -6.061 18.301 1.00 33.09 734 ASP A O 1
ATOM 5612 N N . VAL A 1 735 ? -48.371 -6.438 17.124 1.00 38.81 735 VAL A N 1
ATOM 5613 C CA . VAL A 1 735 ? -49.044 -7.331 18.065 1.00 38.81 735 VAL A CA 1
ATOM 5614 C C . VAL A 1 735 ? -48.505 -8.745 17.830 1.00 38.81 735 VAL A C 1
ATOM 5616 O O . VAL A 1 735 ? -49.226 -9.606 17.349 1.00 38.81 735 VAL A O 1
ATOM 5619 N N . SER A 1 736 ? -47.229 -8.990 18.136 1.00 35.62 736 SER A N 1
ATOM 5620 C CA . SER A 1 736 ? -46.686 -10.341 18.331 1.00 35.62 736 SER A CA 1
ATOM 5621 C C . SER A 1 736 ? -45.239 -10.309 18.824 1.00 35.62 736 SER A C 1
ATOM 5623 O O . SER A 1 736 ? -44.294 -10.645 18.123 1.00 35.62 736 SER A O 1
ATOM 5625 N N . ARG A 1 737 ? -45.049 -9.971 20.102 1.00 33.38 737 ARG A N 1
ATOM 5626 C CA . ARG A 1 737 ? -43.898 -10.499 20.846 1.00 33.38 737 ARG A CA 1
ATOM 5627 C C . ARG A 1 737 ? -44.282 -11.912 21.298 1.00 33.38 737 ARG A C 1
ATOM 5629 O O . ARG A 1 737 ? -45.162 -12.013 22.156 1.00 33.38 737 ARG A O 1
ATOM 5636 N N . PRO A 1 738 ? -43.678 -13.002 20.794 1.00 34.50 738 PRO A N 1
ATOM 5637 C CA . PRO A 1 738 ? -43.669 -14.225 21.572 1.00 34.50 738 PRO A CA 1
ATOM 5638 C C . PRO A 1 738 ? -42.729 -13.997 22.771 1.00 34.50 738 PRO A C 1
ATOM 5640 O O . PRO A 1 738 ? -41.743 -13.256 22.650 1.00 34.50 738 PRO A O 1
ATOM 5643 N N . PRO A 1 739 ? -42.998 -14.602 23.941 1.00 33.66 739 PRO A N 1
ATOM 5644 C CA . PRO A 1 739 ? -41.967 -14.727 24.968 1.00 33.66 739 PRO A CA 1
ATOM 5645 C C . PRO A 1 739 ? -40.777 -15.459 24.341 1.00 33.66 739 PRO A C 1
ATOM 5647 O O . PRO A 1 739 ? -40.998 -16.258 23.434 1.00 33.66 739 PRO A O 1
ATOM 5650 N N . ALA A 1 740 ? -39.552 -15.164 24.791 1.00 38.69 740 ALA A N 1
ATOM 5651 C CA . ALA A 1 740 ? -38.315 -15.757 24.281 1.00 38.69 740 ALA A CA 1
ATOM 5652 C C . ALA A 1 740 ? -38.508 -17.244 23.953 1.00 38.69 740 ALA A C 1
ATOM 5654 O O . ALA A 1 740 ? -38.527 -18.095 24.842 1.00 38.69 740 ALA A O 1
ATOM 5655 N N . THR A 1 741 ? -38.718 -17.541 22.672 1.00 29.73 741 THR A N 1
ATOM 5656 C CA . THR A 1 741 ? -38.804 -18.910 22.204 1.00 29.73 741 THR A CA 1
ATOM 5657 C C . THR A 1 741 ? -37.376 -19.430 22.274 1.00 29.73 741 THR A C 1
ATOM 5659 O O . THR A 1 741 ? -36.488 -18.794 21.694 1.00 29.73 741 THR A O 1
ATOM 5662 N N . PRO A 1 742 ? -37.106 -20.530 22.997 1.00 31.25 742 PRO A N 1
ATOM 5663 C CA . PRO A 1 742 ? -35.810 -21.177 22.903 1.00 31.25 742 PRO A CA 1
ATOM 5664 C C . PRO A 1 742 ? -35.559 -21.432 21.421 1.00 31.25 742 PRO A C 1
ATOM 5666 O O . PRO A 1 742 ? -36.473 -21.850 20.705 1.00 31.25 742 PRO A O 1
ATOM 5669 N N . VAL A 1 743 ? -34.352 -21.109 20.954 1.00 34.34 743 VAL A N 1
ATOM 5670 C CA . VAL A 1 743 ? -33.907 -21.481 19.613 1.00 34.34 743 VAL A CA 1
ATOM 5671 C C . VAL A 1 743 ? -34.174 -22.976 19.496 1.00 34.34 743 VAL A C 1
ATOM 5673 O O . VAL A 1 743 ? -33.510 -23.779 20.150 1.00 34.34 743 VAL A O 1
ATOM 5676 N N . VAL A 1 744 ? -35.208 -23.352 18.742 1.00 36.88 744 VAL A N 1
ATOM 5677 C CA . VAL A 1 744 ? -35.427 -24.747 18.390 1.00 36.88 744 VAL A CA 1
ATOM 5678 C C . VAL A 1 744 ? -34.297 -25.050 17.430 1.00 36.88 744 VAL A C 1
ATOM 5680 O O . VAL A 1 744 ? -34.344 -24.691 16.254 1.00 36.88 744 VAL A O 1
ATOM 5683 N N . LEU A 1 745 ? -33.235 -25.622 17.997 1.00 36.75 745 LEU A N 1
ATOM 5684 C CA . LEU A 1 745 ? -32.155 -26.248 17.263 1.00 36.75 745 LEU A CA 1
ATOM 5685 C C . LEU A 1 745 ? -32.801 -27.098 16.164 1.00 36.75 745 LEU A C 1
ATOM 5687 O O . LEU A 1 745 ? -33.773 -27.805 16.464 1.00 36.75 745 LEU A O 1
ATOM 5691 N N . PRO A 1 746 ? -32.313 -27.068 14.910 1.00 39.12 746 PRO A N 1
ATOM 5692 C CA . PRO A 1 746 ? -32.664 -28.139 13.991 1.00 39.12 746 PRO A CA 1
ATOM 5693 C C . PRO A 1 746 ? -32.437 -29.452 14.744 1.00 39.12 746 PRO A C 1
ATOM 5695 O O . PRO A 1 746 ? -31.431 -29.584 15.442 1.00 39.12 746 PRO A O 1
ATOM 5698 N N . ASN A 1 747 ? -33.403 -30.371 14.689 1.00 42.31 747 ASN A N 1
ATOM 5699 C CA . ASN A 1 747 ? -33.247 -31.708 15.252 1.00 42.31 747 ASN A CA 1
ATOM 5700 C C . ASN A 1 747 ? -32.067 -32.354 14.515 1.00 42.31 747 ASN A C 1
ATOM 5702 O O . ASN A 1 747 ? -32.238 -32.981 13.472 1.00 42.31 747 ASN A O 1
ATOM 5706 N N . ILE A 1 748 ? -30.851 -32.129 15.012 1.00 49.94 748 ILE A N 1
ATOM 5707 C CA . ILE A 1 748 ? -29.678 -32.876 14.607 1.00 49.94 748 ILE A CA 1
ATOM 5708 C C . ILE A 1 748 ? -29.978 -34.265 15.133 1.00 49.94 748 ILE A C 1
ATOM 5710 O O . ILE A 1 748 ? -29.983 -34.501 16.343 1.00 49.94 748 ILE A O 1
ATOM 5714 N N . VAL A 1 749 ? -30.351 -35.152 14.216 1.00 54.81 749 VAL A N 1
ATOM 5715 C CA . VAL A 1 749 ? -30.451 -36.574 14.502 1.00 54.81 749 VAL A CA 1
ATOM 5716 C C . VAL A 1 749 ? -29.034 -37.000 14.860 1.00 54.81 749 VAL A C 1
ATOM 5718 O O . VAL A 1 749 ? -28.175 -37.138 13.991 1.00 54.81 749 VAL A O 1
ATOM 5721 N N . LEU A 1 750 ? -28.775 -37.077 16.163 1.00 59.50 750 LEU A N 1
ATOM 5722 C CA . LEU A 1 750 ? -27.536 -37.610 16.693 1.00 59.50 750 LEU A CA 1
ATOM 5723 C C . LEU A 1 750 ? -27.459 -39.078 16.254 1.00 59.50 750 LEU A C 1
ATOM 5725 O O . LEU A 1 750 ? -28.458 -39.784 16.395 1.00 59.50 750 LEU A O 1
ATOM 5729 N N . PRO A 1 751 ? -26.318 -39.535 15.719 1.00 64.12 751 PRO A N 1
ATOM 5730 C CA . PRO A 1 751 ? -26.053 -40.953 15.536 1.00 64.12 751 PRO A CA 1
ATOM 5731 C C . PRO A 1 751 ? -26.437 -41.761 16.788 1.00 64.12 751 PRO A C 1
ATOM 5733 O O . PRO A 1 751 ? -26.216 -41.307 17.917 1.00 64.12 751 PRO A O 1
ATOM 5736 N N . ASP A 1 752 ? -27.040 -42.939 16.595 1.00 68.88 752 ASP A N 1
ATOM 5737 C CA . ASP A 1 752 ? -27.598 -43.764 17.682 1.00 68.88 752 ASP A CA 1
ATOM 5738 C C . ASP A 1 752 ? -26.567 -44.080 18.785 1.00 68.88 752 ASP A C 1
ATOM 5740 O O . ASP A 1 752 ? -26.929 -44.259 19.948 1.00 68.88 752 ASP A O 1
ATOM 5744 N N . ASP A 1 753 ? -25.275 -44.097 18.444 1.00 70.88 753 ASP A N 1
ATOM 5745 C CA . ASP A 1 753 ? -24.157 -44.361 19.351 1.00 70.88 753 ASP A CA 1
ATOM 5746 C C . ASP A 1 753 ? -23.826 -43.203 20.312 1.00 70.88 753 ASP A C 1
ATOM 5748 O O . ASP A 1 753 ? -23.162 -43.441 21.321 1.00 70.88 753 ASP A O 1
ATOM 5752 N N . ILE A 1 754 ? -24.309 -41.979 20.058 1.00 75.19 754 ILE A N 1
ATOM 5753 C CA . ILE A 1 754 ? -24.108 -40.807 20.937 1.00 75.19 754 ILE A CA 1
ATOM 5754 C C . ILE A 1 754 ? -25.408 -40.217 21.503 1.00 75.19 754 ILE A C 1
ATOM 5756 O O . ILE A 1 754 ? -25.368 -39.320 22.347 1.00 75.19 754 ILE A O 1
ATOM 5760 N N . ALA A 1 755 ? -26.573 -40.746 21.119 1.00 72.75 755 ALA A N 1
ATOM 5761 C CA . ALA A 1 755 ? -27.870 -40.314 21.649 1.00 72.75 755 ALA A CA 1
ATOM 5762 C C . ALA A 1 755 ? -27.983 -40.476 23.182 1.00 72.75 755 ALA A C 1
ATOM 5764 O O . ALA A 1 755 ? -28.621 -39.659 23.846 1.00 72.75 755 ALA A O 1
ATOM 5765 N N . GLY A 1 756 ? -27.318 -41.488 23.754 1.00 77.25 756 GLY A N 1
ATOM 5766 C CA . GLY A 1 756 ? -27.287 -41.749 25.200 1.00 77.25 756 GLY A CA 1
ATOM 5767 C C . GLY A 1 756 ? -26.457 -40.760 26.032 1.00 77.25 756 GLY A C 1
ATOM 5768 O O . GLY A 1 756 ? -26.523 -40.804 27.257 1.00 77.25 756 GLY A O 1
ATOM 5769 N N . LEU A 1 757 ? -25.694 -39.865 25.393 1.00 83.06 757 LEU A N 1
ATOM 5770 C CA . LEU A 1 757 ? -24.833 -38.883 26.070 1.00 83.06 757 LEU A CA 1
ATOM 5771 C C . LEU A 1 757 ? -25.563 -37.580 26.428 1.00 83.06 757 LEU A C 1
ATOM 5773 O O . LEU A 1 757 ? -25.046 -36.758 27.186 1.00 83.06 757 LEU A O 1
ATOM 5777 N N . VAL A 1 758 ? -26.750 -37.354 25.857 1.00 80.25 758 VAL A N 1
ATOM 5778 C CA . VAL A 1 758 ? -27.464 -36.077 25.965 1.00 80.25 758 VAL A CA 1
ATOM 5779 C C . VAL A 1 758 ? -27.790 -35.760 27.425 1.00 80.25 758 VAL A C 1
ATOM 5781 O O . VAL A 1 758 ? -28.490 -36.513 28.096 1.00 80.25 758 VAL A O 1
ATOM 5784 N N . GLY A 1 759 ? -27.307 -34.611 27.904 1.00 74.00 759 GLY A N 1
ATOM 5785 C CA . GLY A 1 759 ? -27.568 -34.138 29.266 1.00 74.00 759 GLY A CA 1
ATOM 5786 C C . GLY A 1 759 ? -26.764 -34.841 30.367 1.00 74.00 759 GLY A C 1
ATOM 5787 O O . GLY A 1 759 ? -27.013 -34.569 31.539 1.00 74.00 759 GLY A O 1
ATOM 5788 N N . ASN A 1 760 ? -25.794 -35.699 30.022 1.00 86.00 760 ASN A N 1
ATOM 5789 C CA . ASN A 1 760 ? -24.904 -36.356 30.982 1.00 86.00 760 ASN A CA 1
ATOM 5790 C C . ASN A 1 760 ? -23.431 -35.950 30.746 1.00 86.00 760 ASN A C 1
ATOM 5792 O O . ASN A 1 760 ? -22.741 -36.579 29.941 1.00 86.00 760 ASN A O 1
ATOM 5796 N N . PRO A 1 761 ? -22.930 -34.909 31.441 1.00 87.19 761 PRO A N 1
ATOM 5797 C CA . PRO A 1 761 ? -21.559 -34.422 31.286 1.00 87.19 761 PRO A CA 1
ATOM 5798 C C . PRO A 1 761 ? -20.472 -35.462 31.550 1.00 87.19 761 PRO A C 1
ATOM 5800 O O . PRO A 1 761 ? -19.446 -35.451 30.874 1.00 87.19 761 PRO A O 1
ATOM 5803 N N . ASP A 1 762 ? -20.695 -36.353 32.516 1.00 87.50 762 ASP A N 1
ATOM 5804 C CA . ASP A 1 762 ? -19.695 -37.341 32.917 1.00 87.50 762 ASP A CA 1
ATOM 5805 C C . ASP A 1 762 ? -19.594 -38.441 31.847 1.00 87.50 762 ASP A C 1
ATOM 5807 O O . ASP A 1 762 ? -18.497 -38.782 31.418 1.00 87.50 762 ASP A O 1
ATOM 5811 N N . ALA A 1 763 ? -20.729 -38.878 31.283 1.00 87.88 763 ALA A N 1
ATOM 5812 C CA . ALA A 1 763 ? -20.734 -39.785 30.131 1.00 87.88 763 ALA A CA 1
ATOM 5813 C C . ALA A 1 763 ? -20.116 -39.150 28.870 1.00 87.88 763 ALA A C 1
ATOM 5815 O O . ALA A 1 763 ? -19.442 -39.835 28.101 1.00 87.88 763 ALA A O 1
ATOM 5816 N N . VAL A 1 764 ? -20.318 -37.843 28.652 1.00 89.81 764 VAL A N 1
ATOM 5817 C CA . VAL A 1 764 ? -19.640 -37.104 27.572 1.00 89.81 764 VAL A CA 1
ATOM 5818 C C . VAL A 1 764 ? -18.127 -37.089 27.792 1.00 89.81 764 VAL A C 1
ATOM 5820 O O . VAL A 1 764 ? -17.384 -37.301 26.836 1.00 89.81 764 VAL A O 1
ATOM 5823 N N . MET A 1 765 ? -17.668 -36.851 29.025 1.00 90.25 765 MET A N 1
ATOM 5824 C CA . MET A 1 765 ? -16.245 -36.874 29.368 1.00 90.25 765 MET A CA 1
ATOM 5825 C C . MET A 1 765 ? -15.637 -38.256 29.117 1.00 90.25 765 MET A C 1
ATOM 5827 O O . MET A 1 765 ? -14.623 -38.356 28.428 1.00 90.25 765 MET A O 1
ATOM 5831 N N . ASP A 1 766 ? -16.272 -39.311 29.627 1.00 89.56 766 ASP A N 1
ATOM 5832 C CA . ASP A 1 766 ? -15.796 -40.685 29.468 1.00 89.56 766 ASP A CA 1
ATOM 5833 C C . ASP A 1 766 ? -15.697 -41.055 27.987 1.00 89.56 766 ASP A C 1
ATOM 5835 O O . ASP A 1 766 ? -14.649 -41.510 27.525 1.00 89.56 766 ASP A O 1
ATOM 5839 N N . ARG A 1 767 ? -16.742 -40.754 27.205 1.00 91.88 767 ARG A N 1
ATOM 5840 C CA . ARG A 1 767 ? -16.733 -41.030 25.769 1.00 91.88 767 ARG A CA 1
ATOM 5841 C C . ARG A 1 767 ? -15.672 -40.221 25.020 1.00 91.88 767 ARG A C 1
ATOM 5843 O O . ARG A 1 767 ? -14.991 -40.762 24.154 1.00 91.88 767 ARG A O 1
ATOM 5850 N N . LEU A 1 768 ? -15.490 -38.946 25.366 1.00 92.38 768 LEU A N 1
ATOM 5851 C CA . LEU A 1 768 ? -14.457 -38.097 24.769 1.00 92.38 768 LEU A CA 1
ATOM 5852 C C . LEU A 1 768 ? -13.046 -38.659 25.024 1.00 92.38 768 LEU A C 1
ATOM 5854 O O . LEU A 1 768 ? -12.194 -38.589 24.138 1.00 92.38 768 LEU A O 1
ATOM 5858 N N . LEU A 1 769 ? -12.791 -39.234 26.203 1.00 91.62 769 LEU A N 1
ATOM 5859 C CA . LEU A 1 769 ? -11.517 -39.885 26.531 1.00 91.62 769 LEU A CA 1
ATOM 5860 C C . LEU A 1 769 ? -11.362 -41.248 25.836 1.00 91.62 769 LEU A C 1
ATOM 5862 O O . LEU A 1 769 ? -10.266 -41.582 25.385 1.00 91.62 769 LEU A O 1
ATOM 5866 N N . GLU A 1 770 ? -12.441 -42.019 25.692 1.00 90.31 770 GLU A N 1
ATOM 5867 C CA . GLU A 1 770 ? -12.440 -43.290 24.954 1.00 90.31 770 GLU A CA 1
ATOM 5868 C C . GLU A 1 770 ? -12.133 -43.113 23.463 1.00 90.31 770 GLU A C 1
ATOM 5870 O O . GLU A 1 770 ? -11.340 -43.879 22.900 1.00 90.31 770 GLU A O 1
ATOM 5875 N N . ASP A 1 771 ? -12.734 -42.099 22.835 1.00 88.88 771 ASP A N 1
ATOM 5876 C CA . ASP A 1 771 ? -12.531 -41.775 21.420 1.00 88.88 771 ASP A CA 1
ATOM 5877 C C . ASP A 1 771 ? -11.131 -41.169 21.175 1.00 88.88 771 ASP A C 1
ATOM 5879 O O . ASP A 1 771 ? -10.594 -41.253 20.071 1.00 88.88 771 ASP A O 1
ATOM 5883 N N . ASN A 1 772 ? -10.480 -40.647 22.224 1.00 92.19 772 ASN A N 1
ATOM 5884 C CA . ASN A 1 772 ? -9.142 -40.050 22.178 1.00 92.19 772 ASN A CA 1
ATOM 5885 C C . ASN A 1 772 ? -8.203 -40.691 23.215 1.00 92.19 772 ASN A C 1
ATOM 5887 O O . ASN A 1 772 ? -7.654 -40.004 24.070 1.00 92.19 772 ASN A O 1
ATOM 5891 N N . ARG A 1 773 ? -7.980 -42.010 23.137 1.00 86.75 773 ARG A N 1
ATOM 5892 C CA . ARG A 1 773 ? -7.305 -42.822 24.185 1.00 86.75 773 ARG A CA 1
ATOM 5893 C C . ARG A 1 773 ? -5.935 -42.334 24.668 1.00 86.75 773 ARG A C 1
ATOM 5895 O O . ARG A 1 773 ? -5.493 -42.725 25.743 1.00 86.75 773 ARG A O 1
ATOM 5902 N N . SER A 1 774 ? -5.228 -41.537 23.870 1.00 84.00 774 SER A N 1
ATOM 5903 C CA . SER A 1 774 ? -3.931 -40.951 24.241 1.00 84.00 774 SER A CA 1
ATOM 5904 C C . SER A 1 774 ? -4.060 -39.634 25.025 1.00 84.00 774 SER A C 1
ATOM 5906 O O . SER A 1 774 ? -3.051 -39.053 25.420 1.00 84.00 774 SER A O 1
ATOM 5908 N N . MET A 1 775 ? -5.285 -39.158 25.258 1.00 88.00 775 MET A N 1
ATOM 5909 C CA . MET A 1 775 ? -5.613 -37.964 26.026 1.00 88.00 775 MET A CA 1
ATOM 5910 C C . MET A 1 775 ? -5.951 -38.344 27.475 1.00 88.00 775 MET A C 1
ATOM 5912 O O . MET A 1 775 ? -6.830 -39.160 27.725 1.00 88.00 775 MET A O 1
ATOM 5916 N N . GLY A 1 776 ? -5.259 -37.741 28.446 1.00 81.00 776 GLY A N 1
ATOM 5917 C CA . GLY A 1 776 ? -5.604 -37.872 29.865 1.00 81.00 776 GLY A CA 1
ATOM 5918 C C . GLY A 1 776 ? -6.739 -36.930 30.281 1.00 81.00 776 GLY A C 1
ATOM 5919 O O . GLY A 1 776 ? -6.911 -35.868 29.685 1.00 81.00 776 GLY A O 1
ATOM 5920 N N . SER A 1 777 ? -7.468 -37.276 31.346 1.00 79.81 777 SER A N 1
ATOM 5921 C CA . SER A 1 777 ? -8.586 -36.472 31.875 1.00 79.81 777 SER A CA 1
ATOM 5922 C C . SER A 1 777 ? -8.187 -35.053 32.298 1.00 79.81 777 SER A C 1
ATOM 5924 O O . SER A 1 777 ? -8.972 -34.127 32.135 1.00 79.81 777 SER A O 1
ATOM 5926 N N . GLY A 1 778 ? -6.945 -34.849 32.755 1.00 81.75 778 GLY A N 1
ATOM 5927 C CA . GLY A 1 778 ? -6.410 -33.525 33.110 1.00 81.75 778 GLY A CA 1
ATOM 5928 C C . GLY A 1 778 ? -6.254 -32.550 31.935 1.00 81.75 778 GLY A C 1
ATOM 5929 O O . GLY A 1 778 ? -5.968 -31.378 32.155 1.00 81.75 778 GLY A O 1
ATOM 5930 N N . ASN A 1 779 ? -6.451 -33.012 30.697 1.00 87.81 779 ASN A N 1
ATOM 5931 C CA . ASN A 1 779 ? -6.405 -32.170 29.504 1.00 87.81 779 ASN A CA 1
ATOM 5932 C C . ASN A 1 779 ? -7.753 -31.512 29.178 1.00 87.81 779 ASN A C 1
ATOM 5934 O O . ASN A 1 779 ? -7.803 -30.696 28.256 1.00 87.81 779 ASN A O 1
ATOM 5938 N N . VAL A 1 780 ? -8.832 -31.881 29.881 1.00 91.00 780 VAL A N 1
ATOM 5939 C CA . VAL A 1 780 ? -10.190 -31.388 29.632 1.00 91.00 780 VAL A CA 1
ATOM 5940 C C . VAL A 1 780 ? -10.731 -30.693 30.878 1.00 91.00 780 VAL A C 1
ATOM 5942 O O . VAL A 1 780 ? -10.832 -31.284 31.948 1.00 91.00 780 VAL A O 1
ATOM 5945 N N . GLU A 1 781 ? -11.141 -29.440 30.722 1.00 92.56 781 GLU A N 1
ATOM 5946 C CA . GLU A 1 781 ? -11.818 -28.652 31.750 1.00 92.56 781 GLU A CA 1
ATOM 5947 C C . GLU A 1 781 ? -13.243 -28.334 31.281 1.00 92.56 781 GLU A C 1
ATOM 5949 O O . GLU A 1 781 ? -13.447 -27.816 30.181 1.00 92.56 781 GLU A O 1
ATOM 5954 N N . MET A 1 782 ? -14.241 -28.624 32.120 1.00 92.75 782 MET A N 1
ATOM 5955 C CA . MET A 1 782 ? -15.644 -28.292 31.861 1.00 92.75 782 MET A CA 1
ATOM 5956 C C . MET A 1 782 ? -16.128 -27.244 32.863 1.00 92.75 782 MET A C 1
ATOM 5958 O O . MET A 1 782 ? -16.171 -27.493 34.067 1.00 92.75 782 MET A O 1
ATOM 5962 N N . ASN A 1 783 ? -16.533 -26.083 32.356 1.00 91.12 783 ASN A N 1
ATOM 5963 C CA . ASN A 1 783 ? -17.112 -25.000 33.140 1.00 91.12 783 ASN A CA 1
ATOM 5964 C C . ASN A 1 783 ? -18.626 -25.174 33.222 1.00 91.12 783 ASN A C 1
ATOM 5966 O O . ASN A 1 783 ? -19.297 -25.312 32.194 1.00 91.12 783 ASN A O 1
ATOM 5970 N N . ARG A 1 784 ? -19.155 -25.130 34.445 1.00 90.00 784 ARG A N 1
ATOM 5971 C CA . ARG A 1 784 ? -20.585 -25.260 34.732 1.00 90.00 784 ARG A CA 1
ATOM 5972 C C . ARG A 1 784 ? -21.173 -23.913 35.156 1.00 90.00 784 ARG A C 1
ATOM 5974 O O . ARG A 1 784 ? -20.458 -23.098 35.734 1.00 90.00 784 ARG A O 1
ATOM 5981 N N . ASP A 1 785 ? -22.437 -23.671 34.828 1.00 86.12 785 ASP A N 1
ATOM 5982 C CA . ASP A 1 785 ? -23.192 -22.533 35.360 1.00 86.12 785 ASP A CA 1
ATOM 5983 C C . ASP A 1 785 ? -23.721 -22.814 36.778 1.00 86.12 785 ASP A C 1
ATOM 5985 O O . ASP A 1 785 ? -23.518 -23.899 37.330 1.00 86.12 785 ASP A O 1
ATOM 5989 N N . ASP A 1 786 ? -24.417 -21.836 37.361 1.00 80.56 786 ASP A N 1
ATOM 5990 C CA . ASP A 1 786 ? -25.006 -21.935 38.705 1.00 80.56 786 ASP A CA 1
ATOM 5991 C C . ASP A 1 786 ? -26.062 -23.056 38.823 1.00 80.56 786 ASP A C 1
ATOM 5993 O O . ASP A 1 786 ? -26.368 -23.515 39.922 1.00 80.56 786 ASP A O 1
ATOM 5997 N N . GLU A 1 787 ? -26.604 -23.528 37.694 1.00 78.50 787 GLU A N 1
ATOM 5998 C CA . GLU A 1 787 ? -27.557 -24.642 37.605 1.00 78.50 787 GLU A CA 1
ATOM 5999 C C . GLU A 1 787 ? -26.857 -25.995 37.356 1.00 78.50 787 GLU A C 1
ATOM 6001 O O . GLU A 1 787 ? -27.513 -27.029 37.224 1.00 78.50 787 GLU A O 1
ATOM 6006 N N . GLY A 1 788 ? -25.520 -26.016 37.307 1.00 78.25 788 GLY A N 1
ATOM 6007 C CA . GLY A 1 788 ? -24.708 -27.216 37.112 1.00 78.25 788 GLY A CA 1
ATOM 6008 C C . GLY A 1 788 ? -24.604 -27.697 35.660 1.00 78.25 788 GLY A C 1
ATOM 6009 O O . GLY A 1 788 ? -24.017 -28.760 35.422 1.00 78.25 788 GLY A O 1
ATOM 6010 N N . ARG A 1 789 ? -25.123 -26.937 34.684 1.00 84.12 789 ARG A N 1
ATOM 6011 C CA . ARG A 1 789 ? -25.047 -27.253 33.247 1.00 84.12 789 ARG A CA 1
ATOM 6012 C C . ARG A 1 789 ? -23.680 -26.877 32.700 1.00 84.12 789 ARG A C 1
ATOM 6014 O O . ARG A 1 789 ? -23.168 -25.802 32.996 1.00 84.12 789 ARG A O 1
ATOM 6021 N N . VAL A 1 790 ? -23.090 -27.726 31.859 1.00 89.69 790 VAL A N 1
ATOM 6022 C CA . VAL A 1 790 ? -21.804 -27.417 31.216 1.00 89.69 790 VAL A CA 1
ATOM 6023 C C . VAL A 1 790 ? -22.010 -26.375 30.116 1.00 89.69 790 VAL A C 1
ATOM 6025 O O . VAL A 1 790 ? -22.601 -26.664 29.079 1.00 89.69 790 VAL A O 1
ATOM 6028 N N . ILE A 1 791 ? -21.488 -25.170 30.340 1.00 91.19 791 ILE A N 1
ATOM 6029 C CA . ILE A 1 791 ? -21.587 -24.026 29.421 1.00 91.19 791 ILE A CA 1
ATOM 6030 C C . ILE A 1 791 ? -20.282 -23.750 28.672 1.00 91.19 791 ILE A C 1
ATOM 6032 O O . ILE A 1 791 ? -20.286 -23.018 27.680 1.00 91.19 791 ILE A O 1
ATOM 6036 N N . GLY A 1 792 ? -19.164 -24.328 29.115 1.00 94.12 792 GLY A N 1
ATOM 6037 C CA . GLY A 1 792 ? -17.872 -24.168 28.460 1.00 94.12 792 GLY A CA 1
ATOM 6038 C C . GLY A 1 792 ? -17.012 -25.419 28.552 1.00 94.12 792 GLY A C 1
ATOM 6039 O O . GLY A 1 792 ? -16.968 -26.051 29.602 1.00 94.12 792 GLY A O 1
ATOM 6040 N N . VAL A 1 793 ? -16.304 -25.752 27.477 1.00 95.75 793 VAL A N 1
ATOM 6041 C CA . VAL A 1 793 ? -15.324 -26.845 27.449 1.00 95.75 793 VAL A CA 1
ATOM 6042 C C . VAL A 1 793 ? -13.991 -26.301 26.958 1.00 95.75 793 VAL A C 1
ATOM 6044 O O . VAL A 1 793 ? -13.934 -25.592 25.951 1.00 95.75 793 VAL A O 1
ATOM 6047 N N . ARG A 1 794 ? -12.916 -26.651 27.662 1.00 96.44 794 ARG A N 1
ATOM 6048 C CA . ARG A 1 794 ? -11.542 -26.357 27.273 1.00 96.44 794 ARG A CA 1
ATOM 6049 C C . ARG A 1 794 ? -10.739 -27.647 27.181 1.00 96.44 794 ARG A C 1
ATOM 6051 O O . ARG A 1 794 ? -10.705 -28.415 28.133 1.00 96.44 794 ARG A O 1
ATOM 6058 N N . ILE A 1 795 ? -10.073 -27.860 26.053 1.00 94.38 795 ILE A N 1
ATOM 6059 C CA . ILE A 1 795 ? -9.255 -29.037 25.765 1.00 94.38 795 ILE A CA 1
ATOM 6060 C C . ILE A 1 795 ? -7.852 -28.572 25.382 1.00 94.38 795 ILE A C 1
ATOM 6062 O O . ILE A 1 795 ? -7.689 -27.776 24.455 1.00 94.38 795 ILE A O 1
ATOM 6066 N N . ARG A 1 796 ? -6.830 -29.077 26.075 1.00 92.62 796 ARG A N 1
ATOM 6067 C CA . ARG A 1 796 ? -5.416 -28.841 25.750 1.00 92.62 796 ARG A CA 1
ATOM 6068 C C . ARG A 1 796 ? -4.699 -30.169 25.573 1.00 92.62 796 ARG A C 1
ATOM 6070 O O . ARG A 1 796 ? -4.255 -30.773 26.543 1.00 92.62 796 ARG A O 1
ATOM 6077 N N . SER A 1 797 ? -4.625 -30.663 24.342 1.00 88.88 797 SER A N 1
ATOM 6078 C CA . SER A 1 797 ? -3.966 -31.941 24.061 1.00 88.88 797 SER A CA 1
ATOM 6079 C C . SER A 1 797 ? -3.593 -32.081 22.596 1.00 88.88 797 SER A C 1
ATOM 6081 O O . SER A 1 797 ? -4.422 -31.830 21.734 1.00 88.88 797 SER A O 1
ATOM 6083 N N . ASN A 1 798 ? -2.394 -32.591 22.309 1.00 87.12 798 ASN A N 1
ATOM 6084 C CA . ASN A 1 798 ? -1.975 -32.961 20.950 1.00 87.12 798 ASN A CA 1
ATOM 6085 C C . ASN A 1 798 ? -2.647 -34.244 20.431 1.00 87.12 798 ASN A C 1
ATOM 6087 O O . ASN A 1 798 ? -2.513 -34.565 19.255 1.00 87.12 798 ASN A O 1
ATOM 6091 N N . ALA A 1 799 ? -3.347 -34.979 21.300 1.00 88.00 799 ALA A N 1
ATOM 6092 C CA . ALA A 1 799 ? -4.014 -36.235 20.970 1.00 88.00 799 ALA A CA 1
ATOM 6093 C C . ALA A 1 799 ? -5.493 -36.069 20.577 1.00 88.00 799 ALA A C 1
ATOM 6095 O O . ALA A 1 799 ? -6.134 -37.063 20.249 1.00 88.00 799 ALA A O 1
ATOM 6096 N N . ILE A 1 800 ? -6.044 -34.848 20.625 1.00 92.69 800 ILE A N 1
ATOM 6097 C CA . ILE A 1 800 ? -7.452 -34.600 20.295 1.00 92.69 800 ILE A CA 1
ATOM 6098 C C . ILE A 1 800 ? -7.682 -34.737 18.784 1.00 92.69 800 ILE A C 1
ATOM 6100 O O . ILE A 1 800 ? -7.143 -33.964 17.995 1.00 92.69 800 ILE A O 1
ATOM 6104 N N . GLY A 1 801 ? -8.464 -35.737 18.383 1.00 89.56 801 GLY A N 1
ATOM 6105 C CA . GLY A 1 801 ? -8.836 -36.004 16.991 1.00 89.56 801 GLY A CA 1
ATOM 6106 C C . GLY A 1 801 ? -10.341 -36.096 16.768 1.00 89.56 801 GLY A C 1
ATOM 6107 O O . GLY A 1 801 ? -10.820 -35.698 15.710 1.00 89.56 801 GLY A O 1
ATOM 6108 N N . ASP A 1 802 ? -11.087 -36.562 17.771 1.00 91.31 802 ASP A N 1
ATOM 6109 C CA . ASP A 1 802 ? -12.533 -36.757 17.690 1.00 91.31 802 ASP A CA 1
ATOM 6110 C C . ASP A 1 802 ? -13.254 -35.968 18.786 1.00 91.31 802 ASP A C 1
ATOM 6112 O O . ASP A 1 802 ? -12.974 -36.127 19.973 1.00 91.31 802 ASP A O 1
ATOM 6116 N N . ILE A 1 803 ? -14.193 -35.110 18.393 1.00 94.12 803 ILE A N 1
ATOM 6117 C CA . ILE A 1 803 ? -14.987 -34.296 19.322 1.00 94.12 803 ILE A CA 1
ATOM 6118 C C . ILE A 1 803 ? -16.485 -34.620 19.276 1.00 94.12 803 ILE A C 1
ATOM 6120 O O . ILE A 1 803 ? -17.288 -33.863 19.821 1.00 94.12 803 ILE A O 1
ATOM 6124 N N . ARG A 1 804 ? -16.894 -35.733 18.650 1.00 91.00 804 ARG A N 1
ATOM 6125 C CA . ARG A 1 804 ? -18.314 -36.103 18.479 1.00 91.00 804 ARG A CA 1
ATOM 6126 C C . ARG A 1 804 ? -19.075 -36.198 19.797 1.00 91.00 804 ARG A C 1
ATOM 6128 O O . ARG A 1 804 ? -20.236 -35.798 19.847 1.00 91.00 804 ARG A O 1
ATOM 6135 N N . ALA A 1 805 ? -18.415 -36.627 20.874 1.00 90.12 805 ALA A N 1
ATOM 6136 C CA . ALA A 1 805 ? -19.004 -36.682 22.212 1.00 90.12 805 ALA A CA 1
ATOM 6137 C C . ALA A 1 805 ? -19.546 -35.318 22.694 1.00 90.12 805 ALA A C 1
ATOM 6139 O O . ALA A 1 805 ? -20.549 -35.276 23.408 1.00 90.12 805 ALA A O 1
ATOM 6140 N N . LEU A 1 806 ? -18.950 -34.195 22.259 1.00 92.25 806 LEU A N 1
ATOM 6141 C CA . LEU A 1 806 ? -19.398 -32.851 22.648 1.00 92.25 806 LEU A CA 1
ATOM 6142 C C . LEU A 1 806 ? -20.829 -32.547 22.189 1.00 92.25 806 LEU A C 1
ATOM 6144 O O . LEU A 1 806 ? -21.497 -31.735 22.823 1.00 92.25 806 LEU A O 1
ATOM 6148 N N . ALA A 1 807 ? -21.336 -33.230 21.157 1.00 87.94 807 ALA A N 1
ATOM 6149 C CA . ALA A 1 807 ? -22.711 -33.083 20.679 1.00 87.94 807 ALA A CA 1
ATOM 6150 C C . ALA A 1 807 ? -23.779 -33.420 21.746 1.00 87.94 807 ALA A C 1
ATOM 6152 O O . ALA A 1 807 ? -24.928 -32.986 21.634 1.00 87.94 807 ALA A O 1
ATOM 6153 N N . GLY A 1 808 ? -23.406 -34.143 22.813 1.00 85.62 808 GLY A N 1
ATOM 6154 C CA . GLY A 1 808 ? -24.260 -34.390 23.981 1.00 85.62 808 GLY A CA 1
ATOM 6155 C C . GLY A 1 808 ? -24.484 -33.163 24.883 1.00 85.62 808 GLY A C 1
ATOM 6156 O O . GLY A 1 808 ? -25.439 -33.147 25.666 1.00 85.62 808 GLY A O 1
ATOM 6157 N N . LEU A 1 809 ? -23.654 -32.118 24.763 1.00 89.31 809 LEU A N 1
ATOM 6158 C CA . LEU A 1 809 ? -23.697 -30.895 25.576 1.00 89.31 809 LEU A CA 1
ATOM 6159 C C . LEU A 1 809 ? -24.500 -29.789 24.873 1.00 89.31 809 LEU A C 1
ATOM 6161 O O . LEU A 1 809 ? -23.947 -28.885 24.251 1.00 89.31 809 LEU A O 1
ATOM 6165 N N . ARG A 1 810 ? -25.830 -29.845 24.975 1.00 82.31 810 ARG A N 1
ATOM 6166 C CA . ARG A 1 810 ? -26.728 -28.926 24.243 1.00 82.31 810 ARG A CA 1
ATOM 6167 C C . ARG A 1 810 ? -26.683 -27.466 24.709 1.00 82.31 810 ARG A C 1
ATOM 6169 O O . ARG A 1 810 ? -27.011 -26.579 23.927 1.00 82.31 810 ARG A O 1
ATOM 6176 N N . ASP A 1 811 ? -26.256 -27.223 25.945 1.00 86.50 811 ASP A N 1
ATOM 6177 C CA . ASP A 1 811 ? -26.170 -25.884 26.546 1.00 86.50 811 ASP A CA 1
ATOM 6178 C C . ASP A 1 811 ? -24.796 -25.217 26.358 1.00 86.50 811 ASP A C 1
ATOM 6180 O O . ASP A 1 811 ? -24.528 -24.159 26.932 1.00 86.50 811 ASP A O 1
ATOM 6184 N N . LEU A 1 812 ? -23.912 -25.828 25.563 1.00 91.25 812 LEU A N 1
ATOM 6185 C CA . LEU A 1 812 ? -22.538 -25.381 25.389 1.00 91.25 812 LEU A CA 1
ATOM 6186 C C . LEU A 1 812 ? -22.477 -24.030 24.661 1.00 91.25 812 LEU A C 1
ATOM 6188 O O . LEU A 1 812 ? -22.964 -23.885 23.540 1.00 91.25 812 LEU A O 1
ATOM 6192 N N . ARG A 1 813 ? -21.846 -23.037 25.300 1.00 92.50 813 ARG A N 1
ATOM 6193 C CA . ARG A 1 813 ? -21.705 -21.658 24.792 1.00 92.50 813 ARG A CA 1
ATOM 6194 C C . ARG A 1 813 ? -20.270 -21.288 24.430 1.00 92.50 813 ARG A C 1
ATOM 6196 O O . ARG A 1 813 ? -20.060 -20.327 23.692 1.00 92.50 813 ARG A O 1
ATOM 6203 N N . SER A 1 814 ? -19.282 -22.007 24.960 1.00 96.12 814 SER A N 1
ATOM 6204 C CA . SER A 1 814 ? -17.863 -21.748 24.709 1.00 96.12 814 SER A CA 1
ATOM 6205 C C . SER A 1 814 ? -17.092 -23.042 24.483 1.00 96.12 814 SER A C 1
ATOM 6207 O O . SER A 1 814 ? -17.161 -23.955 25.302 1.00 96.12 814 SER A O 1
ATOM 6209 N N . VAL A 1 815 ? -16.296 -23.091 23.419 1.00 97.00 815 VAL A N 1
ATOM 6210 C CA . VAL A 1 815 ? -15.372 -24.199 23.142 1.00 97.00 815 VAL A CA 1
ATOM 6211 C C . VAL A 1 815 ? -13.980 -23.639 22.892 1.00 97.00 815 VAL A C 1
ATOM 6213 O O . VAL A 1 815 ? -13.806 -22.764 22.047 1.00 97.00 815 VAL A O 1
ATOM 6216 N N . GLU A 1 816 ? -12.995 -24.142 23.632 1.00 97.50 816 GLU A N 1
ATOM 6217 C CA . GLU A 1 816 ? -11.574 -23.842 23.452 1.00 97.50 816 GLU A CA 1
ATOM 6218 C C . GLU A 1 816 ? -10.811 -25.152 23.250 1.00 97.50 816 GLU A C 1
ATOM 6220 O O . GLU A 1 816 ? -10.737 -25.970 24.158 1.00 97.50 816 GLU A O 1
ATOM 6225 N N . ILE A 1 817 ? -10.234 -25.362 22.072 1.00 95.25 817 ILE A N 1
ATOM 6226 C CA . ILE A 1 817 ? -9.399 -26.523 21.763 1.00 95.25 817 ILE A CA 1
ATOM 6227 C C . ILE A 1 817 ? -8.039 -26.003 21.319 1.00 95.25 817 ILE A C 1
ATOM 6229 O O . ILE A 1 817 ? -7.948 -25.266 20.338 1.00 95.25 817 ILE A O 1
ATOM 6233 N N . ARG A 1 818 ? -6.984 -26.369 22.048 1.00 93.69 818 ARG A N 1
ATOM 6234 C CA . ARG A 1 818 ? -5.609 -25.967 21.739 1.00 93.69 818 ARG A CA 1
ATOM 6235 C C . ARG A 1 818 ? -4.694 -27.177 21.649 1.00 93.69 818 ARG A C 1
ATOM 6237 O O . ARG A 1 818 ? -4.637 -27.999 22.566 1.00 93.69 818 ARG A O 1
ATOM 6244 N N . THR A 1 819 ? -3.940 -27.236 20.566 1.00 87.62 819 THR A N 1
ATOM 6245 C CA . THR A 1 819 ? -2.847 -28.181 20.345 1.00 87.62 819 THR A CA 1
ATOM 6246 C C . THR A 1 819 ? -1.536 -27.397 20.207 1.00 87.62 819 THR A C 1
ATOM 6248 O O . THR A 1 819 ? -1.492 -26.259 19.733 1.00 87.62 819 THR A O 1
ATOM 6251 N N . GLU A 1 820 ? -0.440 -28.011 20.633 1.00 78.12 820 GLU A N 1
ATOM 6252 C CA . GLU A 1 820 ? 0.931 -27.537 20.405 1.00 78.12 820 GLU A CA 1
ATOM 6253 C C . GLU A 1 820 ? 1.495 -28.048 19.064 1.00 78.12 820 GLU A C 1
ATOM 6255 O O . GLU A 1 820 ? 2.546 -27.595 18.615 1.00 78.12 820 GLU A O 1
ATOM 6260 N N . GLY A 1 821 ? 0.796 -28.987 18.413 1.00 63.16 821 GLY A N 1
ATOM 6261 C CA . GLY A 1 821 ? 1.105 -29.465 17.066 1.00 63.16 821 GLY A CA 1
ATOM 6262 C C . GLY A 1 821 ? 0.997 -28.372 15.993 1.00 63.16 821 GLY A C 1
ATOM 6263 O O . GLY A 1 821 ? 0.309 -27.364 16.154 1.00 63.16 821 GLY A O 1
ATOM 6264 N N . GLY A 1 822 ? 1.692 -28.574 14.871 1.00 63.62 822 GLY A N 1
ATOM 6265 C CA . GLY A 1 822 ? 1.549 -27.713 13.699 1.00 63.62 822 GLY A CA 1
ATOM 6266 C C . GLY A 1 822 ? 0.230 -27.986 12.972 1.00 63.62 822 GLY A C 1
ATOM 6267 O O . GLY A 1 822 ? -0.288 -29.101 13.023 1.00 63.62 822 GLY A O 1
ATOM 6268 N N . ARG A 1 823 ? -0.272 -26.992 12.226 1.00 69.81 823 ARG A N 1
ATOM 6269 C CA . ARG A 1 823 ? -1.526 -27.083 11.447 1.00 69.81 823 ARG A CA 1
ATOM 6270 C C . ARG A 1 823 ? -1.625 -28.312 10.529 1.00 69.81 823 ARG A C 1
ATOM 6272 O O . ARG A 1 823 ? -2.720 -28.754 10.223 1.00 69.81 823 ARG A O 1
ATOM 6279 N N . ASP A 1 824 ? -0.490 -28.871 10.102 1.00 72.25 824 ASP A N 1
ATOM 6280 C CA . ASP A 1 824 ? -0.423 -30.029 9.200 1.00 72.25 824 ASP A CA 1
ATOM 6281 C C . ASP A 1 824 ? -0.272 -31.381 9.928 1.00 72.25 824 ASP A C 1
ATOM 6283 O O . ASP A 1 824 ? -0.407 -32.429 9.303 1.00 72.25 824 ASP A O 1
ATOM 6287 N N . THR A 1 825 ? 0.031 -31.384 11.231 1.00 75.12 825 THR A N 1
ATOM 6288 C CA . THR A 1 825 ? 0.322 -32.610 11.999 1.00 75.12 825 THR A CA 1
ATOM 6289 C C . THR A 1 825 ? -0.702 -32.913 13.087 1.00 75.12 825 THR A C 1
ATOM 6291 O O . THR A 1 825 ? -0.645 -33.982 13.695 1.00 75.12 825 THR A O 1
ATOM 6294 N N . ALA A 1 826 ? -1.621 -31.986 13.357 1.00 81.31 826 ALA A N 1
ATOM 6295 C CA . ALA A 1 826 ? -2.629 -32.153 14.390 1.00 81.31 826 ALA A CA 1
ATOM 6296 C C . ALA A 1 826 ? -3.769 -33.097 13.951 1.00 81.31 826 ALA A C 1
ATOM 6298 O O . ALA A 1 826 ? -4.184 -33.051 12.793 1.00 81.31 826 ALA A O 1
ATOM 6299 N N . PRO A 1 827 ? -4.310 -33.929 14.860 1.00 83.56 827 PRO A N 1
ATOM 6300 C CA . PRO A 1 827 ? -5.298 -34.940 14.491 1.00 83.56 827 PRO A CA 1
ATOM 6301 C C . PRO A 1 827 ? -6.719 -34.392 14.282 1.00 83.56 827 PRO A C 1
ATOM 6303 O O . PRO A 1 827 ? -7.484 -34.978 13.519 1.00 83.56 827 PRO A O 1
ATOM 6306 N N . LEU A 1 828 ? -7.092 -33.284 14.934 1.00 92.19 828 LEU A N 1
ATOM 6307 C CA . LEU A 1 828 ? -8.436 -32.713 14.813 1.00 92.19 828 LEU A CA 1
ATOM 6308 C C . LEU A 1 828 ? -8.622 -31.991 13.472 1.00 92.19 828 LEU A C 1
ATOM 6310 O O . LEU A 1 828 ? -7.996 -30.957 13.235 1.00 92.19 828 LEU A O 1
ATOM 6314 N N . ALA A 1 829 ? -9.529 -32.504 12.639 1.00 89.94 829 ALA A N 1
ATOM 6315 C CA . ALA A 1 829 ? -9.921 -31.898 11.362 1.00 89.94 829 ALA A CA 1
ATOM 6316 C C . ALA A 1 829 ? -11.442 -31.696 11.220 1.00 89.94 829 ALA A C 1
ATOM 6318 O O . ALA A 1 829 ? -11.875 -30.753 10.557 1.00 89.94 829 ALA A O 1
ATOM 6319 N N . ASP A 1 830 ? -12.252 -32.557 11.848 1.00 90.81 830 ASP A N 1
ATOM 6320 C CA . ASP A 1 830 ? -13.714 -32.509 11.776 1.00 90.81 830 ASP A CA 1
ATOM 6321 C C . ASP A 1 830 ? -14.315 -31.810 13.003 1.00 90.81 830 ASP A C 1
ATOM 6323 O O . ASP A 1 830 ? -14.129 -32.240 14.142 1.00 90.81 830 ASP A O 1
ATOM 6327 N N . ILE A 1 831 ? -15.067 -30.735 12.756 1.00 94.75 831 ILE A N 1
ATOM 6328 C CA . ILE A 1 831 ? -15.776 -29.957 13.781 1.00 94.75 831 ILE A CA 1
ATOM 6329 C C . ILE A 1 831 ? -17.301 -30.046 13.655 1.00 94.75 831 ILE A C 1
ATOM 6331 O O . ILE A 1 831 ? -18.025 -29.237 14.235 1.00 94.75 831 ILE A O 1
ATOM 6335 N N . SER A 1 832 ? -17.816 -31.035 12.921 1.00 90.31 832 SER A N 1
ATOM 6336 C CA . SER A 1 832 ? -19.256 -31.228 12.689 1.00 90.31 832 SER A CA 1
ATOM 6337 C C . SER A 1 832 ? -20.062 -31.388 13.979 1.00 90.31 832 SER A C 1
ATOM 6339 O O . SER A 1 832 ? -21.232 -31.014 14.020 1.00 90.31 832 SER A O 1
ATOM 6341 N N . ALA A 1 833 ? -19.429 -31.866 15.055 1.00 89.19 833 ALA A N 1
ATOM 6342 C CA . ALA A 1 833 ? -20.041 -31.980 16.378 1.00 89.19 833 ALA A CA 1
ATOM 6343 C C . ALA A 1 833 ? -20.531 -30.638 16.950 1.00 89.19 833 ALA A C 1
ATOM 6345 O O . ALA A 1 833 ? -21.416 -30.636 17.797 1.00 89.19 833 ALA A O 1
ATOM 6346 N N . LEU A 1 834 ? -19.971 -29.511 16.495 1.00 92.19 834 LEU A N 1
ATOM 6347 C CA . LEU A 1 834 ? -20.335 -28.168 16.956 1.00 92.19 834 LEU A CA 1
ATOM 6348 C C . LEU A 1 834 ? -21.568 -27.594 16.243 1.00 92.19 834 LEU A C 1
ATOM 6350 O O . LEU A 1 834 ? -22.079 -26.547 16.645 1.00 92.19 834 LEU A O 1
ATOM 6354 N N . ALA A 1 835 ? -22.040 -28.246 15.176 1.00 88.81 835 ALA A N 1
ATOM 6355 C CA . ALA A 1 835 ? -23.150 -27.748 14.380 1.00 88.81 835 ALA A CA 1
ATOM 6356 C C . ALA A 1 835 ? -24.413 -27.561 15.230 1.00 88.81 835 ALA A C 1
ATOM 6358 O O . ALA A 1 835 ? -24.742 -28.366 16.098 1.00 88.81 835 ALA A O 1
ATOM 6359 N N . GLY A 1 836 ? -25.131 -26.470 14.972 1.00 81.94 836 GLY A N 1
ATOM 6360 C CA . GLY A 1 836 ? -26.364 -26.116 15.671 1.00 81.94 836 GLY A CA 1
ATOM 6361 C C . GLY A 1 836 ? -26.181 -25.574 17.090 1.00 81.94 836 GLY A C 1
ATOM 6362 O O . GLY A 1 836 ? -27.069 -24.873 17.544 1.00 81.94 836 GLY A O 1
ATOM 6363 N N . MET A 1 837 ? -25.066 -25.810 17.784 1.00 87.06 837 MET A N 1
ATOM 6364 C CA . MET A 1 837 ? -24.908 -25.402 19.189 1.00 87.06 837 MET A CA 1
ATOM 6365 C C . MET A 1 837 ? -25.013 -23.878 19.411 1.00 87.06 837 MET A C 1
ATOM 6367 O O . MET A 1 837 ? -24.573 -23.100 18.561 1.00 87.06 837 MET A O 1
ATOM 6371 N N . PRO A 1 838 ? -25.515 -23.409 20.573 1.00 88.69 838 PRO A N 1
ATOM 6372 C CA . PRO A 1 838 ? -25.635 -21.983 20.897 1.00 88.69 838 PRO A CA 1
ATOM 6373 C C . PRO A 1 838 ? -24.286 -21.352 21.312 1.00 88.69 838 PRO A C 1
ATOM 6375 O O . PRO A 1 838 ? -24.168 -20.726 22.368 1.00 88.69 838 PRO A O 1
ATOM 6378 N N . LEU A 1 839 ? -23.251 -21.526 20.484 1.00 93.25 839 LEU A N 1
ATOM 6379 C CA . LEU A 1 839 ? -21.883 -21.084 20.754 1.00 93.25 839 LEU A CA 1
ATOM 6380 C C . LEU A 1 839 ? -21.725 -19.571 20.559 1.00 93.25 839 LEU A C 1
ATOM 6382 O O . LEU A 1 839 ? -21.990 -19.039 19.483 1.00 93.25 839 LEU A O 1
ATOM 6386 N N . ASN A 1 840 ? -21.197 -18.903 21.585 1.00 93.44 840 ASN A N 1
ATOM 6387 C CA . ASN A 1 840 ? -20.788 -17.498 21.557 1.00 93.44 840 ASN A CA 1
ATOM 6388 C C . ASN A 1 840 ? -19.276 -17.350 21.319 1.00 93.44 840 ASN A C 1
ATOM 6390 O O . ASN A 1 840 ? -18.845 -16.374 20.700 1.00 93.44 840 ASN A O 1
ATOM 6394 N N . THR A 1 841 ? -18.480 -18.305 21.809 1.00 95.94 841 THR A N 1
ATOM 6395 C CA . THR A 1 841 ? -17.013 -18.286 21.732 1.00 95.94 841 THR A CA 1
ATOM 6396 C C . THR A 1 841 ? -16.501 -19.607 21.180 1.00 95.94 841 THR A C 1
ATOM 6398 O O . THR A 1 841 ? -16.777 -20.669 21.739 1.00 95.94 841 THR A O 1
ATOM 6401 N N . VAL A 1 842 ? -15.719 -19.537 20.106 1.00 97.56 842 VAL A N 1
ATOM 6402 C CA . VAL A 1 842 ? -15.059 -20.692 19.496 1.00 97.56 842 VAL A CA 1
ATOM 6403 C C . VAL A 1 842 ? -13.584 -20.366 19.313 1.00 97.56 842 VAL A C 1
ATOM 6405 O O . VAL A 1 842 ? -13.231 -19.435 18.591 1.00 97.56 842 VAL A O 1
ATOM 6408 N N . ILE A 1 843 ? -12.725 -21.127 19.987 1.00 97.38 843 ILE A N 1
ATOM 6409 C CA . ILE A 1 843 ? -11.269 -21.034 19.885 1.00 97.38 843 ILE A CA 1
ATOM 6410 C C . ILE A 1 843 ? -10.749 -22.410 19.480 1.00 97.38 843 ILE A C 1
ATOM 6412 O O . ILE A 1 843 ? -10.899 -23.369 20.232 1.00 97.38 843 ILE A O 1
ATOM 6416 N N . ILE A 1 844 ? -10.149 -22.514 18.299 1.00 95.44 844 ILE A N 1
ATOM 6417 C CA . ILE A 1 844 ? -9.585 -23.753 17.761 1.00 95.44 844 ILE A CA 1
ATOM 6418 C C . ILE A 1 844 ? -8.181 -23.442 17.244 1.00 95.44 844 ILE A C 1
ATOM 6420 O O . ILE A 1 844 ? -8.011 -22.879 16.170 1.00 95.44 844 ILE A O 1
ATOM 6424 N N . GLU A 1 845 ? -7.163 -23.794 18.016 1.00 94.44 845 GLU A N 1
ATOM 6425 C CA . GLU A 1 845 ? -5.777 -23.405 17.757 1.00 94.44 845 GLU A CA 1
ATOM 6426 C C . GLU A 1 845 ? -4.898 -24.619 17.464 1.00 94.44 845 GLU A C 1
ATOM 6428 O O . GLU A 1 845 ? -4.931 -25.592 18.214 1.00 94.44 845 GLU A O 1
ATOM 6433 N N . GLY A 1 846 ? -4.076 -24.527 16.412 1.00 91.69 846 GLY A N 1
ATOM 6434 C CA . GLY A 1 846 ? -3.050 -25.529 16.094 1.00 91.69 846 GLY A CA 1
ATOM 6435 C C . GLY A 1 846 ? -3.574 -26.812 15.443 1.00 91.69 846 GLY A C 1
ATOM 6436 O O . GLY A 1 846 ? -2.896 -27.834 15.489 1.00 91.69 846 GLY A O 1
ATOM 6437 N N . THR A 1 847 ? -4.782 -26.801 14.881 1.00 92.81 847 THR A N 1
ATOM 6438 C CA . THR A 1 847 ? -5.473 -28.010 14.396 1.00 92.81 847 THR A CA 1
ATOM 6439 C C . THR A 1 847 ? -5.421 -28.150 12.871 1.00 92.81 847 THR A C 1
ATOM 6441 O O . THR A 1 847 ? -5.104 -27.195 12.165 1.00 92.81 847 THR A O 1
ATOM 6444 N N . ALA A 1 848 ? -5.783 -29.321 12.341 1.00 91.56 848 ALA A N 1
ATOM 6445 C CA . ALA A 1 848 ? -5.901 -29.566 10.901 1.00 91.56 848 ALA A CA 1
ATOM 6446 C C . ALA A 1 848 ? -7.274 -29.158 10.330 1.00 91.56 848 ALA A C 1
ATOM 6448 O O . ALA A 1 848 ? -7.629 -29.553 9.220 1.00 91.56 848 ALA A O 1
ATOM 6449 N N . VAL A 1 849 ? -8.059 -28.369 11.072 1.00 93.44 849 VAL A N 1
ATOM 6450 C CA . VAL A 1 849 ? -9.381 -27.901 10.640 1.00 93.44 849 VAL A CA 1
ATOM 6451 C C . VAL A 1 849 ? -9.255 -27.028 9.390 1.00 93.44 849 VAL A C 1
ATOM 6453 O O . VAL A 1 849 ? -8.513 -26.044 9.371 1.00 93.44 849 VAL A O 1
ATOM 6456 N N . GLU A 1 850 ? -10.015 -27.391 8.356 1.00 92.56 850 GLU A N 1
ATOM 6457 C CA . GLU A 1 850 ? -10.110 -26.656 7.086 1.00 92.56 850 GLU A CA 1
ATOM 6458 C C . GLU A 1 850 ? -11.507 -26.070 6.844 1.00 92.56 850 GLU A C 1
ATOM 6460 O O . GLU A 1 850 ? -11.632 -24.994 6.262 1.00 92.56 850 GLU A O 1
ATOM 6465 N N . ASN A 1 851 ? -12.558 -26.768 7.288 1.00 91.56 851 ASN A N 1
ATOM 6466 C CA . ASN A 1 851 ? -13.945 -26.473 6.936 1.00 91.56 851 ASN A CA 1
ATOM 6467 C C . ASN A 1 851 ? -14.708 -25.814 8.097 1.00 91.56 851 ASN A C 1
ATOM 6469 O O . ASN A 1 851 ? -14.981 -26.457 9.109 1.00 91.56 851 ASN A O 1
ATOM 6473 N N . LEU A 1 852 ? -15.118 -24.554 7.916 1.00 95.62 852 LEU A N 1
ATOM 6474 C CA . LEU A 1 852 ? -15.909 -23.798 8.898 1.00 95.62 852 LEU A CA 1
ATOM 6475 C C . LEU A 1 852 ? -17.431 -23.921 8.714 1.00 95.62 852 LEU A C 1
ATOM 6477 O O . LEU A 1 852 ? -18.185 -23.318 9.476 1.00 95.62 852 LEU A O 1
ATOM 6481 N N . GLN A 1 853 ? -17.912 -24.712 7.749 1.00 92.19 853 GLN A N 1
ATOM 6482 C CA . GLN A 1 853 ? -19.344 -24.899 7.489 1.00 92.19 853 GLN A CA 1
ATOM 6483 C C . GLN A 1 853 ? -20.175 -25.259 8.737 1.00 92.19 853 GLN A C 1
ATOM 6485 O O . GLN A 1 853 ? -21.273 -24.711 8.859 1.00 92.19 853 GLN A O 1
ATOM 6490 N N . PRO A 1 854 ? -19.700 -26.093 9.689 1.00 92.69 854 PRO A N 1
ATOM 6491 C CA . PRO A 1 854 ? -20.455 -26.383 10.913 1.00 92.69 854 PRO A CA 1
ATOM 6492 C C . PRO A 1 854 ? -20.762 -25.154 11.782 1.00 92.69 854 PRO A C 1
ATOM 6494 O O . PRO A 1 854 ? -21.701 -25.187 12.570 1.00 92.69 854 PRO A O 1
ATOM 6497 N N . LEU A 1 855 ? -20.009 -24.060 11.627 1.00 94.44 855 LEU A N 1
ATOM 6498 C CA . LEU A 1 855 ? -20.185 -22.824 12.396 1.00 94.44 855 LEU A CA 1
ATOM 6499 C C . LEU A 1 855 ? -21.164 -21.831 11.747 1.00 94.44 855 LEU A C 1
ATOM 6501 O O . LEU A 1 855 ? -21.500 -20.807 12.347 1.00 94.44 855 LEU A O 1
ATOM 6505 N N . LYS A 1 856 ? -21.621 -22.107 10.521 1.00 92.25 856 LYS A N 1
ATOM 6506 C CA . LYS A 1 856 ? -22.467 -21.196 9.747 1.00 92.25 856 LYS A CA 1
ATOM 6507 C C . LYS A 1 856 ? -23.778 -20.896 10.479 1.00 92.25 856 LYS A C 1
ATOM 6509 O O . LYS A 1 856 ? -24.545 -21.798 10.802 1.00 92.25 856 LYS A O 1
ATOM 6514 N N . GLY A 1 857 ? -24.064 -19.608 10.671 1.00 85.81 857 GLY A N 1
ATOM 6515 C CA . GLY A 1 857 ? -25.316 -19.134 11.271 1.00 85.81 857 GLY A CA 1
ATOM 6516 C C . GLY A 1 857 ? -25.398 -19.265 12.795 1.00 85.81 857 GLY A C 1
ATOM 6517 O O . GLY A 1 857 ? -26.425 -18.907 13.368 1.00 85.81 857 GLY A O 1
ATOM 6518 N N . LEU A 1 858 ? -24.336 -19.735 13.460 1.00 90.25 858 LEU A N 1
ATOM 6519 C CA . LEU A 1 858 ? -24.272 -19.772 14.921 1.00 90.25 858 LEU A CA 1
ATOM 6520 C C . LEU A 1 858 ? -24.114 -18.353 15.508 1.00 90.25 858 LEU A C 1
ATOM 6522 O O . LEU A 1 858 ? -23.533 -17.480 14.856 1.00 90.25 858 LEU A O 1
ATOM 6526 N N . PRO A 1 859 ? -24.578 -18.092 16.746 1.00 90.88 859 PRO A N 1
ATOM 6527 C CA . PRO A 1 859 ? -24.515 -16.770 17.384 1.00 90.88 859 PRO A CA 1
ATOM 6528 C C . PRO A 1 859 ? -23.107 -16.399 17.907 1.00 90.88 859 PRO A C 1
ATOM 6530 O O . PRO A 1 859 ? -22.964 -15.765 18.956 1.00 90.88 859 PRO A O 1
ATOM 6533 N N . ILE A 1 860 ? -22.056 -16.762 17.167 1.00 93.94 860 ILE A N 1
ATOM 6534 C CA . ILE A 1 860 ? -20.660 -16.577 17.569 1.00 93.94 860 ILE A CA 1
ATOM 6535 C C . ILE A 1 860 ? -20.307 -15.084 17.567 1.00 93.94 860 ILE A C 1
ATOM 6537 O O . ILE A 1 860 ? -20.585 -14.353 16.616 1.00 93.94 860 ILE A O 1
ATOM 6541 N N . ARG A 1 861 ? -19.660 -14.638 18.647 1.00 93.88 861 ARG A N 1
ATOM 6542 C CA . ARG A 1 861 ? -19.092 -13.291 18.821 1.00 93.88 861 ARG A CA 1
ATOM 6543 C C . ARG A 1 861 ? -17.568 -13.299 18.774 1.00 93.88 861 ARG A C 1
ATOM 6545 O O . ARG A 1 861 ? -16.981 -12.338 18.280 1.00 93.88 861 ARG A O 1
ATOM 6552 N N . THR A 1 862 ? -16.946 -14.374 19.250 1.00 96.25 862 THR A N 1
ATOM 6553 C CA . THR A 1 862 ? -15.489 -14.539 19.274 1.00 96.25 862 THR A CA 1
ATOM 6554 C C . THR A 1 862 ? -15.112 -15.802 18.516 1.00 96.25 862 THR A C 1
ATOM 6556 O O . THR A 1 862 ? -15.470 -16.898 18.948 1.00 96.25 862 THR A O 1
ATOM 6559 N N . LEU A 1 863 ? -14.393 -15.647 17.402 1.00 97.25 863 LEU A N 1
ATOM 6560 C CA . LEU A 1 863 ? -13.928 -16.757 16.572 1.00 97.25 863 LEU A CA 1
ATOM 6561 C C . LEU A 1 863 ? -12.417 -16.685 16.374 1.00 97.25 863 LEU A C 1
ATOM 6563 O O . LEU A 1 863 ? -11.920 -15.868 15.601 1.00 97.25 863 LEU A O 1
ATOM 6567 N N . HIS A 1 864 ? -11.678 -17.556 17.049 1.00 97.62 864 HIS A N 1
ATOM 6568 C CA . HIS A 1 864 ? -10.229 -17.655 16.905 1.00 97.62 864 HIS A CA 1
ATOM 6569 C C . HIS A 1 864 ? -9.882 -19.018 16.319 1.00 97.62 864 HIS A C 1
ATOM 6571 O O . HIS A 1 864 ? -10.142 -20.042 16.942 1.00 97.62 864 HIS A O 1
ATOM 6577 N N . VAL A 1 865 ? -9.280 -19.032 15.134 1.00 95.44 865 VAL A N 1
ATOM 6578 C CA . VAL A 1 865 ? -8.812 -20.252 14.463 1.00 95.44 865 VAL A CA 1
ATOM 6579 C C . VAL A 1 865 ? -7.317 -20.199 14.096 1.00 95.44 865 VAL A C 1
ATOM 6581 O O . VAL A 1 865 ? -6.952 -20.535 12.965 1.00 95.44 865 VAL A O 1
ATOM 6584 N N . PRO A 1 866 ? -6.417 -19.745 14.994 1.00 94.62 866 PRO A N 1
ATOM 6585 C CA . PRO A 1 866 ? -5.013 -19.573 14.650 1.00 94.62 866 PRO A CA 1
ATOM 6586 C C . PRO A 1 866 ? -4.309 -20.912 14.408 1.00 94.62 866 PRO A C 1
ATOM 6588 O O . PRO A 1 866 ? -4.593 -21.921 15.051 1.00 94.62 866 PRO A O 1
ATOM 6591 N N . ARG A 1 867 ? -3.328 -20.912 13.503 1.00 91.94 867 ARG A N 1
ATOM 6592 C CA . ARG A 1 867 ? -2.544 -22.089 13.105 1.00 91.94 867 ARG A CA 1
ATOM 6593 C C . ARG A 1 867 ? -3.445 -23.264 12.702 1.00 91.94 867 ARG A C 1
ATOM 6595 O O . ARG A 1 867 ? -3.214 -24.391 13.124 1.00 91.94 867 ARG A O 1
ATOM 6602 N N . THR A 1 868 ? -4.465 -22.982 11.894 1.00 93.12 868 THR A N 1
ATOM 6603 C CA . THR A 1 868 ? -5.323 -23.988 11.247 1.00 93.12 868 THR A CA 1
ATOM 6604 C C . THR A 1 868 ? -5.115 -23.996 9.730 1.00 93.12 868 THR A C 1
ATOM 6606 O O . THR A 1 868 ? -4.408 -23.139 9.189 1.00 93.12 868 THR A O 1
ATOM 6609 N N . ASN A 1 869 ? -5.710 -24.962 9.025 1.00 91.94 869 ASN A N 1
ATOM 6610 C CA . ASN A 1 869 ? -5.632 -25.062 7.563 1.00 91.94 869 ASN A CA 1
ATOM 6611 C C . ASN A 1 869 ? -6.809 -24.379 6.836 1.00 91.94 869 ASN A C 1
ATOM 6613 O O . ASN A 1 869 ? -6.949 -24.532 5.621 1.00 91.94 869 ASN A O 1
ATOM 6617 N N . VAL A 1 870 ? -7.607 -23.576 7.550 1.00 92.88 870 VAL A N 1
ATOM 6618 C CA . VAL A 1 870 ? -8.696 -22.760 6.990 1.00 92.88 870 VAL A CA 1
ATOM 6619 C C . VAL A 1 870 ? -8.180 -21.872 5.851 1.00 92.88 870 VAL A C 1
ATOM 6621 O O . VAL A 1 870 ? -7.141 -21.211 5.972 1.00 92.88 870 VAL A O 1
ATOM 6624 N N . ARG A 1 871 ? -8.930 -21.873 4.741 1.00 90.94 871 ARG A N 1
ATOM 6625 C CA . ARG A 1 871 ? -8.668 -21.070 3.528 1.00 90.94 871 ARG A CA 1
ATOM 6626 C C . ARG A 1 871 ? -9.878 -20.240 3.128 1.00 90.94 871 ARG A C 1
ATOM 6628 O O . ARG A 1 871 ? -9.736 -19.067 2.814 1.00 90.94 871 ARG A O 1
ATOM 6635 N N . ASP A 1 872 ? -11.051 -20.867 3.162 1.00 88.81 872 ASP A N 1
ATOM 6636 C CA . ASP A 1 872 ? -12.335 -20.256 2.841 1.00 88.81 872 ASP A CA 1
ATOM 6637 C C . ASP A 1 872 ? -13.075 -19.882 4.130 1.00 88.81 872 ASP A C 1
ATOM 6639 O O . ASP A 1 872 ? -13.215 -20.700 5.042 1.00 88.81 872 ASP A O 1
ATOM 6643 N N . ILE A 1 873 ? -13.526 -18.631 4.194 1.00 93.50 873 ILE A N 1
ATOM 6644 C CA . ILE A 1 873 ? -14.310 -18.076 5.301 1.00 93.50 873 ILE A CA 1
ATOM 6645 C C . ILE A 1 873 ? -15.673 -17.539 4.835 1.00 93.50 873 ILE A C 1
ATOM 6647 O O . ILE A 1 873 ? -16.363 -16.851 5.588 1.00 93.50 873 ILE A O 1
ATOM 6651 N N . SER A 1 874 ? -16.098 -17.849 3.607 1.00 90.56 874 SER A N 1
ATOM 6652 C CA . SER A 1 874 ? -17.379 -17.415 3.032 1.00 90.56 874 SER A CA 1
ATOM 6653 C C . SER A 1 874 ? -18.594 -17.834 3.869 1.00 90.56 874 SER A C 1
ATOM 6655 O O . SER A 1 874 ? -19.623 -17.154 3.880 1.00 90.56 874 SER A O 1
ATOM 6657 N N . GLN A 1 875 ? -18.463 -18.916 4.638 1.00 88.38 875 GLN A N 1
ATOM 6658 C CA . GLN A 1 875 ? -19.474 -19.435 5.560 1.00 88.38 875 GLN A CA 1
ATOM 6659 C C . GLN A 1 875 ? -19.752 -18.482 6.728 1.00 88.38 875 GLN A C 1
ATOM 6661 O O . GLN A 1 875 ? -20.816 -18.574 7.341 1.00 88.38 875 GLN A O 1
ATOM 6666 N N . LEU A 1 876 ? -18.829 -17.558 7.013 1.00 92.69 876 LEU A N 1
ATOM 6667 C CA . LEU A 1 876 ? -18.965 -16.562 8.073 1.00 92.69 876 LEU A CA 1
ATOM 6668 C C . LEU A 1 876 ? -19.772 -15.330 7.641 1.00 92.69 876 LEU A C 1
ATOM 6670 O O . LEU A 1 876 ? -20.114 -14.495 8.478 1.00 92.69 876 LEU A O 1
ATOM 6674 N N . LYS A 1 877 ? -20.103 -15.202 6.350 1.00 89.94 877 LYS A N 1
ATOM 6675 C CA . LYS A 1 877 ? -20.784 -14.025 5.801 1.00 89.94 877 LYS A CA 1
ATOM 6676 C C . LYS A 1 877 ? -22.107 -13.740 6.517 1.00 89.94 877 LYS A C 1
ATOM 6678 O O . LYS A 1 877 ? -22.983 -14.599 6.602 1.00 89.94 877 LYS A O 1
ATOM 6683 N N . GLY A 1 878 ? -22.258 -12.505 6.998 1.00 83.88 878 GLY A N 1
ATOM 6684 C CA . GLY A 1 878 ? -23.453 -12.034 7.709 1.00 83.88 878 GLY A CA 1
ATOM 6685 C C . GLY A 1 878 ? -23.515 -12.396 9.199 1.00 83.88 878 GLY A C 1
ATOM 6686 O O . GLY A 1 878 ? -24.486 -12.037 9.864 1.00 83.88 878 GLY A O 1
ATOM 6687 N N . MET A 1 879 ? -22.502 -13.077 9.745 1.00 88.75 879 MET A N 1
ATOM 6688 C CA . MET A 1 879 ? -22.373 -13.283 11.191 1.00 88.75 879 MET A CA 1
ATOM 6689 C C . MET A 1 879 ? -21.997 -11.979 11.917 1.00 88.75 879 MET A C 1
ATOM 6691 O O . MET A 1 879 ? -21.475 -11.042 11.324 1.00 88.75 879 MET A O 1
ATOM 6695 N N . MET A 1 880 ? -22.255 -11.912 13.226 1.00 88.50 880 MET A N 1
ATOM 6696 C CA . MET A 1 880 ? -22.050 -10.704 14.040 1.00 88.50 880 MET A CA 1
ATOM 6697 C C . MET A 1 880 ? -20.809 -10.818 14.937 1.00 88.50 880 MET A C 1
ATOM 6699 O O . MET A 1 880 ? -20.899 -10.696 16.166 1.00 88.50 880 MET A O 1
ATOM 6703 N N . LEU A 1 881 ? -19.658 -11.077 14.312 1.00 91.56 881 LEU A N 1
ATOM 6704 C CA . LEU A 1 881 ? -18.374 -11.275 14.987 1.00 91.56 881 LEU A CA 1
ATOM 6705 C C . LEU A 1 881 ? -17.833 -9.951 15.555 1.00 91.56 881 LEU A C 1
ATOM 6707 O O . LEU A 1 881 ? -17.880 -8.914 14.900 1.00 91.56 881 LEU A O 1
ATOM 6711 N N . ALA A 1 882 ? -17.309 -10.002 16.780 1.00 90.88 882 ALA A N 1
ATOM 6712 C CA . ALA A 1 882 ? -16.703 -8.872 17.489 1.00 90.88 882 ALA A CA 1
ATOM 6713 C C . ALA A 1 882 ? -15.180 -9.026 17.642 1.00 90.88 882 ALA A C 1
ATOM 6715 O O . ALA A 1 882 ? -14.457 -8.029 17.658 1.00 90.88 882 ALA A O 1
ATOM 6716 N N . SER A 1 883 ? -14.680 -10.262 17.743 1.00 95.19 883 SER A N 1
ATOM 6717 C CA . SER A 1 883 ? -13.247 -10.568 17.789 1.00 95.19 883 SER A CA 1
ATOM 6718 C C . SER A 1 883 ? -12.935 -11.764 16.902 1.00 95.19 883 SER A C 1
ATOM 6720 O O . SER A 1 883 ? -13.579 -12.811 17.020 1.00 95.19 883 SER A O 1
ATOM 6722 N N . VAL A 1 884 ? -11.942 -11.605 16.029 1.00 95.56 884 VAL A N 1
ATOM 6723 C CA . VAL A 1 884 ? -11.499 -12.656 15.115 1.00 95.56 884 VAL A CA 1
ATOM 6724 C C . VAL A 1 884 ? -9.983 -12.802 15.114 1.00 95.56 884 VAL A C 1
ATOM 6726 O O . VAL A 1 884 ? -9.251 -11.813 15.169 1.00 95.56 884 VAL A O 1
ATOM 6729 N N . ASN A 1 885 ? -9.517 -14.046 15.038 1.00 96.25 885 ASN A N 1
ATOM 6730 C CA . ASN A 1 885 ? -8.098 -14.367 14.945 1.00 96.25 885 ASN A CA 1
ATOM 6731 C C . ASN A 1 885 ? -7.877 -15.471 13.902 1.00 96.25 885 ASN A C 1
ATOM 6733 O O . ASN A 1 885 ? -8.336 -16.598 14.083 1.00 96.25 885 ASN A O 1
ATOM 6737 N N . PHE A 1 886 ? -7.160 -15.129 12.834 1.00 95.19 886 PHE A N 1
ATOM 6738 C CA . PHE A 1 886 ? -6.814 -15.992 11.704 1.00 95.19 886 PHE A CA 1
ATOM 6739 C C . PHE A 1 886 ? -5.294 -16.141 11.535 1.00 95.19 886 PHE A C 1
ATOM 6741 O O . PHE A 1 886 ? -4.797 -16.413 10.440 1.00 95.19 886 PHE A O 1
ATOM 6748 N N . SER A 1 887 ? -4.527 -15.955 12.604 1.00 94.31 887 SER A N 1
ATOM 6749 C CA . SER A 1 887 ? -3.067 -15.983 12.547 1.00 94.31 887 SER A CA 1
ATOM 6750 C C . SER A 1 887 ? -2.514 -17.328 12.099 1.00 94.31 887 SER A C 1
ATOM 6752 O O . SER A 1 887 ? -2.981 -18.370 12.548 1.00 94.31 887 SER A O 1
ATOM 6754 N N . GLY A 1 888 ? -1.508 -17.352 11.226 1.00 89.94 888 GLY A N 1
ATOM 6755 C CA . GLY A 1 888 ? -0.916 -18.604 10.735 1.00 89.94 888 GLY A CA 1
ATOM 6756 C C . GLY A 1 888 ? -1.860 -19.488 9.904 1.00 89.94 888 GLY A C 1
ATOM 6757 O O . GLY A 1 888 ? -1.547 -20.662 9.677 1.00 89.94 888 GLY A O 1
ATOM 6758 N N . THR A 1 889 ? -3.015 -18.968 9.477 1.00 91.12 889 THR A N 1
ATOM 6759 C CA . THR A 1 889 ? -3.932 -19.657 8.551 1.00 91.12 889 THR A CA 1
ATOM 6760 C C . THR A 1 889 ? -3.492 -19.466 7.096 1.00 91.12 889 THR A C 1
ATOM 6762 O O . THR A 1 889 ? -2.448 -18.872 6.816 1.00 91.12 889 THR A O 1
ATOM 6765 N N . ARG A 1 890 ? -4.262 -20.006 6.146 1.00 86.31 890 ARG A N 1
ATOM 6766 C CA . ARG A 1 890 ? -4.050 -19.815 4.702 1.00 86.31 890 ARG A CA 1
ATOM 6767 C C . ARG A 1 890 ? -5.164 -18.960 4.079 1.00 86.31 890 ARG A C 1
ATOM 6769 O O . ARG A 1 890 ? -5.394 -19.039 2.877 1.00 86.31 890 ARG A O 1
ATOM 6776 N N . VAL A 1 891 ? -5.866 -18.176 4.900 1.00 88.38 891 VAL A N 1
ATOM 6777 C CA . VAL A 1 891 ? -6.888 -17.227 4.449 1.00 88.38 891 VAL A CA 1
ATOM 6778 C C . VAL A 1 891 ? -6.199 -16.036 3.783 1.00 88.38 891 VAL A C 1
ATOM 6780 O O . VAL A 1 891 ? -5.272 -15.453 4.352 1.00 88.38 891 VAL A O 1
ATOM 6783 N N . TYR A 1 892 ? -6.654 -15.693 2.580 1.00 79.38 892 TYR A N 1
ATOM 6784 C CA . TYR A 1 892 ? -6.190 -14.526 1.825 1.00 79.38 892 TYR A CA 1
ATOM 6785 C C . TYR A 1 892 ? -7.320 -13.521 1.554 1.00 79.38 892 TYR A C 1
ATOM 6787 O O . TYR A 1 892 ? -7.060 -12.322 1.527 1.00 79.38 892 TYR A O 1
ATOM 6795 N N . ASP A 1 893 ? -8.566 -13.989 1.408 1.00 83.62 893 ASP A N 1
ATOM 6796 C CA . ASP A 1 893 ? -9.750 -13.146 1.224 1.00 83.62 893 ASP A CA 1
ATOM 6797 C C . ASP A 1 893 ? -10.553 -13.037 2.527 1.00 83.62 893 ASP A C 1
ATOM 6799 O O . ASP A 1 893 ? -11.073 -14.023 3.052 1.00 83.62 893 ASP A O 1
ATOM 6803 N N . PHE A 1 894 ? -10.665 -11.812 3.035 1.00 88.50 894 PHE A N 1
ATOM 6804 C CA . PHE A 1 894 ? -11.412 -11.479 4.245 1.00 88.50 894 PHE A CA 1
ATOM 6805 C C . PHE A 1 894 ? -12.712 -10.706 3.957 1.00 88.50 894 PHE A C 1
ATOM 6807 O O . PHE A 1 894 ? -13.406 -10.297 4.890 1.00 88.50 894 PHE A O 1
ATOM 6814 N N . SER A 1 895 ? -13.091 -10.534 2.686 1.00 85.19 895 SER A N 1
ATOM 6815 C CA . SER A 1 895 ? -14.293 -9.800 2.262 1.00 85.19 895 SER A CA 1
ATOM 6816 C C . SER A 1 895 ? -15.590 -10.369 2.847 1.00 85.19 895 SER A C 1
ATOM 6818 O O . SER A 1 895 ? -16.529 -9.622 3.124 1.00 85.19 895 SER A O 1
ATOM 6820 N N . ALA A 1 896 ? -15.628 -11.677 3.130 1.00 84.94 896 ALA A N 1
ATOM 6821 C CA . ALA A 1 896 ? -16.746 -12.338 3.804 1.00 84.94 896 ALA A CA 1
ATOM 6822 C C . ALA A 1 896 ? -17.051 -11.747 5.193 1.00 84.94 896 ALA A C 1
ATOM 6824 O O . ALA A 1 896 ? -18.167 -11.902 5.692 1.00 84.94 896 ALA A O 1
ATOM 6825 N N . LEU A 1 897 ? -16.086 -11.055 5.805 1.00 85.50 897 LEU A N 1
ATOM 6826 C CA . LEU A 1 897 ? -16.235 -10.377 7.088 1.00 85.50 897 LEU A CA 1
ATOM 6827 C C . LEU A 1 897 ? -16.758 -8.932 6.957 1.00 85.50 897 LEU A C 1
ATOM 6829 O O . LEU A 1 897 ? -16.840 -8.220 7.955 1.00 85.50 897 LEU A O 1
ATOM 6833 N N . SER A 1 898 ? -17.110 -8.464 5.754 1.00 80.62 898 SER A N 1
ATOM 6834 C CA . SER A 1 898 ? -17.610 -7.104 5.522 1.00 80.62 898 SER A CA 1
ATOM 6835 C C . SER A 1 898 ? -19.075 -7.094 5.054 1.00 80.62 898 SER A C 1
ATOM 6837 O O . SER A 1 898 ? -19.420 -7.836 4.128 1.00 80.62 898 SER A O 1
ATOM 6839 N N . PRO A 1 899 ? -19.960 -6.264 5.649 1.00 76.75 899 PRO A N 1
ATOM 6840 C CA . PRO A 1 899 ? -19.751 -5.412 6.828 1.00 76.75 899 PRO A CA 1
ATOM 6841 C C . PRO A 1 899 ? -19.973 -6.182 8.151 1.00 76.75 899 PRO A C 1
ATOM 6843 O O . PRO A 1 899 ? -20.979 -6.871 8.310 1.00 76.75 899 PRO A O 1
ATOM 6846 N N . MET A 1 900 ? -19.072 -6.034 9.131 1.00 82.06 900 MET A N 1
ATOM 6847 C CA . MET A 1 900 ? -19.220 -6.582 10.495 1.00 82.06 900 MET A CA 1
ATOM 6848 C C . MET A 1 900 ? -18.674 -5.609 11.556 1.00 82.06 900 MET A C 1
ATOM 6850 O O . MET A 1 900 ? -17.766 -4.835 11.260 1.00 82.06 900 MET A O 1
ATOM 6854 N N . PRO A 1 901 ? -19.173 -5.643 12.808 1.00 81.75 901 PRO A N 1
ATOM 6855 C CA . PRO A 1 901 ? -18.716 -4.766 13.888 1.00 81.75 901 PRO A CA 1
ATOM 6856 C C . PRO A 1 901 ? -17.484 -5.337 14.620 1.00 81.75 901 PRO A C 1
ATOM 6858 O O . PRO A 1 901 ? -17.488 -5.488 15.845 1.00 81.75 901 PRO A O 1
ATOM 6861 N N . VAL A 1 902 ? -16.430 -5.690 13.880 1.00 89.44 902 VAL A N 1
ATOM 6862 C CA . VAL A 1 902 ? -15.215 -6.269 14.472 1.00 89.44 902 VAL A CA 1
ATOM 6863 C C . VAL A 1 902 ? -14.432 -5.188 15.222 1.00 89.44 902 VAL A C 1
ATOM 6865 O O . VAL A 1 902 ? -14.125 -4.129 14.678 1.00 89.44 902 VAL A O 1
ATOM 6868 N N . LYS A 1 903 ? -14.093 -5.477 16.483 1.00 92.06 903 LYS A N 1
ATOM 6869 C CA . LYS A 1 903 ? -13.288 -4.623 17.372 1.00 92.06 903 LYS A CA 1
ATOM 6870 C C . LYS A 1 903 ? -11.851 -5.104 17.526 1.00 92.06 903 LYS A C 1
ATOM 6872 O O . LYS A 1 903 ? -10.959 -4.314 17.818 1.00 92.06 903 LYS A O 1
ATOM 6877 N N . SER A 1 904 ? -11.623 -6.405 17.378 1.00 94.50 904 SER A N 1
ATOM 6878 C CA . SER A 1 904 ? -10.307 -7.021 17.521 1.00 94.50 904 SER A CA 1
ATOM 6879 C C . SER A 1 904 ? -10.054 -7.947 16.343 1.00 94.50 904 SER A C 1
ATOM 6881 O O . SER A 1 904 ? -10.825 -8.881 16.113 1.00 94.50 904 SER A O 1
ATOM 6883 N N . PHE A 1 905 ? -8.982 -7.663 15.607 1.00 95.81 905 PHE A N 1
ATOM 6884 C CA . PHE A 1 905 ? -8.586 -8.408 14.423 1.00 95.81 905 PHE A CA 1
ATOM 6885 C C . PHE A 1 905 ? -7.121 -8.827 14.526 1.00 95.81 905 PHE A C 1
ATOM 6887 O O . PHE A 1 905 ? -6.234 -7.999 14.736 1.00 95.81 905 PHE A O 1
ATOM 6894 N N . THR A 1 906 ? -6.866 -10.120 14.365 1.00 95.50 906 THR A N 1
ATOM 6895 C CA . THR A 1 906 ? -5.514 -10.682 14.375 1.00 95.50 906 THR A CA 1
ATOM 6896 C C . THR A 1 906 ? -5.352 -11.603 13.175 1.00 95.50 906 THR A C 1
ATOM 6898 O O . THR A 1 906 ? -6.163 -12.502 12.959 1.00 95.50 906 THR A O 1
ATOM 6901 N N . ALA A 1 907 ? -4.316 -11.369 12.382 1.00 93.44 907 ALA A N 1
ATOM 6902 C CA . ALA A 1 907 ? -3.997 -12.157 11.199 1.00 93.44 907 ALA A CA 1
ATOM 6903 C C . ALA A 1 907 ? -2.478 -12.233 10.984 1.00 93.44 907 ALA A C 1
ATOM 6905 O O . ALA A 1 907 ? -2.003 -12.228 9.849 1.00 93.44 907 ALA A O 1
ATOM 6906 N N . ASN A 1 908 ? -1.697 -12.278 12.065 1.00 91.62 908 ASN A N 1
ATOM 6907 C CA . ASN A 1 908 ? -0.246 -12.341 11.950 1.00 91.62 908 ASN A CA 1
ATOM 6908 C C . ASN A 1 908 ? 0.218 -13.653 11.292 1.00 91.62 908 ASN A C 1
ATOM 6910 O O . ASN A 1 908 ? -0.403 -14.704 11.475 1.00 91.62 908 ASN A O 1
ATOM 6914 N N . ASN A 1 909 ? 1.300 -13.594 10.513 1.00 88.50 909 ASN A N 1
ATOM 6915 C CA . ASN A 1 909 ? 1.808 -14.713 9.710 1.00 88.50 909 ASN A CA 1
ATOM 6916 C C . ASN A 1 909 ? 0.722 -15.340 8.802 1.00 88.50 909 ASN A C 1
ATOM 6918 O O . ASN A 1 909 ? 0.624 -16.561 8.663 1.00 88.50 909 ASN A O 1
ATOM 6922 N N . SER A 1 910 ? -0.159 -14.502 8.246 1.00 85.50 910 SER A N 1
ATOM 6923 C CA . SER A 1 910 ? -1.179 -14.889 7.262 1.00 85.50 910 SER A CA 1
ATOM 6924 C C . SER A 1 910 ? -0.833 -14.349 5.870 1.00 85.50 910 SER A C 1
ATOM 6926 O O . SER A 1 910 ? 0.173 -13.667 5.678 1.00 85.50 910 SER A O 1
ATOM 6928 N N . GLN A 1 911 ? -1.684 -14.635 4.882 1.00 81.50 911 GLN A N 1
ATOM 6929 C CA . GLN A 1 911 ? -1.532 -14.122 3.518 1.00 81.50 911 GLN A CA 1
ATOM 6930 C C . GLN A 1 911 ? -2.253 -12.781 3.284 1.00 81.50 911 GLN A C 1
ATOM 6932 O O . GLN A 1 911 ? -2.466 -12.404 2.134 1.00 81.50 911 GLN A O 1
ATOM 6937 N N . LEU A 1 912 ? -2.612 -12.057 4.350 1.00 83.56 912 LEU A N 1
ATOM 6938 C CA . LEU A 1 912 ? -3.260 -10.744 4.286 1.00 83.56 912 LEU A CA 1
ATOM 6939 C C . LEU A 1 912 ? -2.396 -9.714 3.529 1.00 83.56 912 LEU A C 1
ATOM 6941 O O . LEU A 1 912 ? -1.199 -9.566 3.802 1.00 83.56 912 LEU A O 1
ATOM 6945 N N . ARG A 1 913 ? -3.019 -9.002 2.579 1.00 78.75 913 ARG A N 1
ATOM 6946 C CA . ARG A 1 913 ? -2.380 -7.977 1.725 1.00 78.75 913 ARG A CA 1
ATOM 6947 C C . ARG A 1 913 ? -3.147 -6.659 1.701 1.00 78.75 913 ARG A C 1
ATOM 6949 O O . ARG A 1 913 ? -2.528 -5.612 1.849 1.00 78.75 913 ARG A O 1
ATOM 6956 N N . ASP A 1 914 ? -4.466 -6.733 1.538 1.00 79.00 914 ASP A N 1
ATOM 6957 C CA . ASP A 1 914 ? -5.377 -5.586 1.542 1.00 79.00 914 ASP A CA 1
ATOM 6958 C C . ASP A 1 914 ? -6.216 -5.577 2.827 1.00 79.00 914 ASP A C 1
ATOM 6960 O O . ASP A 1 914 ? -6.531 -6.623 3.386 1.00 79.00 914 ASP A O 1
ATOM 6964 N N . MET A 1 915 ? -6.561 -4.383 3.292 1.00 82.75 915 MET A N 1
ATOM 6965 C CA . MET A 1 915 ? -7.348 -4.095 4.487 1.00 82.75 915 MET A CA 1
ATOM 6966 C C . MET A 1 915 ? -8.642 -3.320 4.147 1.00 82.75 915 MET A C 1
ATOM 6968 O O . MET A 1 915 ? -9.397 -2.944 5.045 1.00 82.75 915 MET A O 1
ATOM 6972 N N . GLY A 1 916 ? -8.937 -3.068 2.864 1.00 82.06 916 GLY A N 1
ATOM 6973 C CA . GLY A 1 916 ? -10.054 -2.243 2.393 1.00 82.06 916 GLY A CA 1
ATOM 6974 C C . GLY A 1 916 ? -11.444 -2.730 2.815 1.00 82.06 916 GLY A C 1
ATOM 6975 O O . GLY A 1 916 ? -12.358 -1.919 2.984 1.00 82.06 916 GLY A O 1
ATOM 6976 N N . PHE A 1 917 ? -11.605 -4.028 3.078 1.00 82.81 917 PHE A N 1
ATOM 6977 C CA . PHE A 1 917 ? -12.846 -4.615 3.601 1.00 82.81 917 PHE A CA 1
ATOM 6978 C C . PHE A 1 917 ? -13.186 -4.156 5.032 1.00 82.81 917 PHE A C 1
ATOM 6980 O O . PHE A 1 917 ? -14.339 -4.274 5.453 1.00 82.81 917 PHE A O 1
ATOM 6987 N N . MET A 1 918 ? -12.210 -3.604 5.765 1.00 84.12 918 MET A N 1
ATOM 6988 C CA . MET A 1 918 ? -12.358 -3.136 7.147 1.00 84.12 918 MET A CA 1
ATOM 6989 C C . MET A 1 918 ? -12.849 -1.688 7.261 1.00 84.12 918 MET A C 1
ATOM 6991 O O . MET A 1 918 ? -12.957 -1.172 8.369 1.00 84.12 918 MET A O 1
ATOM 6995 N N . LYS A 1 919 ? -13.167 -1.008 6.149 1.00 79.56 919 LYS A N 1
ATOM 6996 C CA . LYS A 1 919 ? -13.602 0.406 6.155 1.00 79.56 919 LYS A CA 1
ATOM 6997 C C . LYS A 1 919 ? -14.792 0.689 7.080 1.00 79.56 919 LYS A C 1
ATOM 6999 O O . LYS A 1 919 ? -14.899 1.789 7.604 1.00 79.56 919 LYS A O 1
ATOM 7004 N N . SER A 1 920 ? -15.682 -0.285 7.276 1.00 78.19 920 SER A N 1
ATOM 7005 C CA . SER A 1 920 ? -16.854 -0.154 8.151 1.00 78.19 920 SER A CA 1
ATOM 7006 C C . SER A 1 920 ? -16.599 -0.593 9.600 1.00 78.19 920 SER A C 1
ATOM 7008 O O . SER A 1 920 ? -17.538 -0.644 10.393 1.00 78.19 920 SER A O 1
ATOM 7010 N N . TRP A 1 921 ? -15.378 -1.012 9.936 1.00 86.81 921 TRP A N 1
ATOM 7011 C CA . TRP A 1 921 ? -15.048 -1.565 11.248 1.00 86.81 921 TRP A CA 1
ATOM 7012 C C . TRP A 1 921 ? -14.631 -0.465 12.227 1.00 86.81 921 TRP A C 1
ATOM 7014 O O . TRP A 1 921 ? -14.208 0.620 11.840 1.00 86.81 921 TRP A O 1
ATOM 7024 N N . GLN A 1 922 ? -14.737 -0.764 13.522 1.00 85.56 922 GLN A N 1
ATOM 7025 C CA . GLN A 1 922 ? -14.323 0.119 14.616 1.00 85.56 922 GLN A CA 1
ATOM 7026 C C . GLN A 1 922 ? -13.295 -0.621 15.470 1.00 85.56 922 GLN A C 1
ATOM 7028 O O . GLN A 1 922 ? -13.591 -1.105 16.565 1.00 85.56 922 GLN A O 1
ATOM 7033 N N . LEU A 1 923 ? -12.097 -0.783 14.905 1.00 92.31 923 LEU A N 1
ATOM 7034 C CA . LEU A 1 923 ? -11.032 -1.589 15.490 1.00 92.31 923 LEU A CA 1
ATOM 7035 C C . LEU A 1 923 ? -10.396 -0.885 16.694 1.00 92.31 923 LEU A C 1
ATOM 7037 O O . LEU A 1 923 ? -9.932 0.247 16.600 1.00 92.31 923 LEU A O 1
ATOM 7041 N N . GLU A 1 924 ? -10.329 -1.603 17.813 1.00 95.19 924 GLU A N 1
ATOM 7042 C CA . GLU A 1 924 ? -9.603 -1.216 19.025 1.00 95.19 924 GLU A CA 1
ATOM 7043 C C . GLU A 1 924 ? -8.228 -1.907 19.099 1.00 95.19 924 GLU A C 1
ATOM 7045 O O . GLU A 1 924 ? -7.297 -1.382 19.711 1.00 95.19 924 GLU A O 1
ATOM 7050 N N . SER A 1 925 ? -8.084 -3.084 18.478 1.00 95.56 925 SER A N 1
ATOM 7051 C CA . SER A 1 925 ? -6.853 -3.880 18.499 1.00 95.56 925 SER A CA 1
ATOM 7052 C C . SER A 1 925 ? -6.602 -4.576 17.166 1.00 95.56 925 SER A C 1
ATOM 7054 O O . SER A 1 925 ? -7.454 -5.338 16.701 1.00 95.56 925 SER A O 1
ATOM 7056 N N . VAL A 1 926 ? -5.403 -4.387 16.614 1.00 96.31 926 VAL A N 1
ATOM 7057 C CA . VAL A 1 926 ? -4.956 -4.994 15.354 1.00 96.31 926 VAL A CA 1
ATOM 7058 C C . VAL A 1 926 ? -3.583 -5.631 15.524 1.00 96.31 926 VAL A C 1
ATOM 7060 O O . VAL A 1 926 ? -2.664 -4.994 16.037 1.00 96.31 926 VAL A O 1
ATOM 7063 N N . ASP A 1 927 ? -3.446 -6.873 15.064 1.00 96.12 927 ASP A N 1
ATOM 7064 C CA . ASP A 1 927 ? -2.149 -7.526 14.874 1.00 96.12 927 ASP A CA 1
ATOM 7065 C C . ASP A 1 927 ? -2.067 -8.151 13.479 1.00 96.12 927 ASP A C 1
ATOM 7067 O O . ASP A 1 927 ? -2.796 -9.089 13.146 1.00 96.12 927 ASP A O 1
ATOM 7071 N N . ILE A 1 928 ? -1.177 -7.595 12.668 1.00 94.31 928 ILE A N 1
ATOM 7072 C CA . ILE A 1 928 ? -0.922 -7.969 11.274 1.00 94.31 928 ILE A CA 1
ATOM 7073 C C . ILE A 1 928 ? 0.572 -8.218 11.051 1.00 94.31 928 ILE A C 1
ATOM 7075 O O . ILE A 1 928 ? 1.095 -7.997 9.959 1.00 94.31 928 ILE A O 1
ATOM 7079 N N . SER A 1 929 ? 1.278 -8.647 12.094 1.00 93.69 929 SER A N 1
ATOM 7080 C CA . SER A 1 929 ? 2.714 -8.911 12.011 1.00 93.69 929 SER A CA 1
ATOM 7081 C C . SER A 1 929 ? 3.028 -10.018 11.002 1.00 93.69 929 SER A C 1
ATOM 7083 O O . SER A 1 929 ? 2.224 -10.927 10.801 1.00 93.69 929 SER A O 1
ATOM 7085 N N . ASP A 1 930 ? 4.190 -9.959 10.354 1.00 91.00 930 ASP A N 1
ATOM 7086 C CA . ASP A 1 930 ? 4.620 -10.944 9.349 1.00 91.00 930 ASP A CA 1
ATOM 7087 C C . ASP A 1 930 ? 3.625 -11.092 8.177 1.00 91.00 930 ASP A C 1
ATOM 7089 O O . ASP A 1 930 ? 3.441 -12.176 7.621 1.00 91.00 930 ASP A O 1
ATOM 7093 N N . THR A 1 931 ? 2.947 -9.999 7.813 1.00 88.06 931 THR A N 1
ATOM 7094 C CA . THR A 1 931 ? 2.078 -9.921 6.630 1.00 88.06 931 THR A CA 1
ATOM 7095 C C . THR A 1 931 ? 2.716 -9.068 5.535 1.00 88.06 931 THR A C 1
ATOM 7097 O O . THR A 1 931 ? 3.724 -8.389 5.739 1.00 88.06 931 THR A O 1
ATOM 7100 N N . ARG A 1 932 ? 2.120 -9.086 4.338 1.00 80.50 932 ARG A N 1
ATOM 7101 C CA . ARG A 1 932 ? 2.588 -8.297 3.186 1.00 80.50 932 ARG A CA 1
ATOM 7102 C C . ARG A 1 932 ? 1.864 -6.949 3.057 1.00 80.50 932 ARG A C 1
ATOM 7104 O O . ARG A 1 932 ? 1.950 -6.318 2.007 1.00 80.50 932 ARG A O 1
ATOM 7111 N N . VAL A 1 933 ? 1.153 -6.517 4.100 1.00 83.25 933 VAL A N 1
ATOM 7112 C CA . VAL A 1 933 ? 0.444 -5.232 4.125 1.00 83.25 933 VAL A CA 1
ATOM 7113 C C . VAL A 1 933 ? 1.456 -4.082 4.066 1.00 83.25 933 VAL A C 1
ATOM 7115 O O . VAL A 1 933 ? 2.468 -4.086 4.775 1.00 83.25 933 VAL A O 1
ATOM 7118 N N . PHE A 1 934 ? 1.184 -3.102 3.204 1.00 82.00 934 PHE A N 1
ATOM 7119 C CA . PHE A 1 934 ? 2.011 -1.901 3.037 1.00 82.00 934 PHE A CA 1
ATOM 7120 C C . PHE A 1 934 ? 1.220 -0.596 3.190 1.00 82.00 934 PHE A C 1
ATOM 7122 O O . PHE A 1 934 ? 1.810 0.407 3.593 1.00 82.00 934 PHE A O 1
ATOM 7129 N N . ASP A 1 935 ? -0.090 -0.604 2.909 1.00 83.81 935 ASP A N 1
ATOM 7130 C CA . ASP A 1 935 ? -0.985 0.531 3.141 1.00 83.81 935 ASP A CA 1
ATOM 7131 C C . ASP A 1 935 ? -1.868 0.292 4.372 1.00 83.81 935 ASP A C 1
ATOM 7133 O O . ASP A 1 935 ? -2.582 -0.705 4.470 1.00 83.81 935 ASP A O 1
ATOM 7137 N N . LEU A 1 936 ? -1.819 1.238 5.309 1.00 88.88 936 LEU A N 1
ATOM 7138 C CA . LEU A 1 936 ? -2.620 1.258 6.533 1.00 88.88 936 LEU A CA 1
ATOM 7139 C C . LEU A 1 936 ? -3.518 2.495 6.618 1.00 88.88 936 LEU A C 1
ATOM 7141 O O . LEU A 1 936 ? -4.059 2.796 7.680 1.00 88.88 936 LEU A O 1
ATOM 7145 N N . SER A 1 937 ? -3.719 3.203 5.505 1.00 88.12 937 SER A N 1
ATOM 7146 C CA . SER A 1 937 ? -4.593 4.376 5.420 1.00 88.12 937 SER A CA 1
ATOM 7147 C C . SER A 1 937 ? -6.014 4.097 5.924 1.00 88.12 937 SER A C 1
ATOM 7149 O O . SER A 1 937 ? -6.607 4.950 6.585 1.00 88.12 937 SER A O 1
ATOM 7151 N N . VAL A 1 938 ? -6.532 2.880 5.710 1.00 88.69 938 VAL A N 1
ATOM 7152 C CA . VAL A 1 938 ? -7.849 2.442 6.206 1.00 88.69 938 VAL A CA 1
ATOM 7153 C C . VAL A 1 938 ? -7.964 2.470 7.730 1.00 88.69 938 VAL A C 1
ATOM 7155 O O . VAL A 1 938 ? -9.059 2.645 8.247 1.00 88.69 938 VAL A O 1
ATOM 7158 N N . LEU A 1 939 ? -6.849 2.333 8.453 1.00 90.19 939 LEU A N 1
ATOM 7159 C CA . LEU A 1 939 ? -6.820 2.382 9.914 1.00 90.19 939 LEU A CA 1
ATOM 7160 C C . LEU A 1 939 ? -6.887 3.814 10.459 1.00 90.19 939 LEU A C 1
ATOM 7162 O O . LEU A 1 939 ? -7.021 4.008 11.669 1.00 90.19 939 LEU A O 1
ATOM 7166 N N . SER A 1 940 ? -6.768 4.825 9.595 1.00 88.88 940 SER A N 1
ATOM 7167 C CA . SER A 1 940 ? -6.761 6.218 10.024 1.00 88.88 940 SER A CA 1
ATOM 7168 C C . SER A 1 940 ? -8.079 6.589 10.703 1.00 88.88 940 SER A C 1
ATOM 7170 O O . SER A 1 940 ? -9.160 6.276 10.207 1.00 88.88 940 SER A O 1
ATOM 7172 N N . ARG A 1 941 ? -7.978 7.296 11.836 1.00 85.19 941 ARG A N 1
ATOM 7173 C CA . ARG A 1 941 ? -9.111 7.766 12.659 1.00 85.19 941 ARG A CA 1
ATOM 7174 C C . ARG A 1 941 ? -9.943 6.657 13.318 1.00 85.19 941 ARG A C 1
ATOM 7176 O O . ARG A 1 941 ? -10.993 6.952 13.883 1.00 85.19 941 ARG A O 1
ATOM 7183 N N . MET A 1 942 ? -9.492 5.403 13.287 1.00 91.25 942 MET A N 1
ATOM 7184 C CA . MET A 1 942 ? -10.108 4.328 14.071 1.00 91.25 942 MET A CA 1
ATOM 7185 C C . MET A 1 942 ? -9.743 4.454 15.565 1.00 91.25 942 MET A C 1
ATOM 7187 O O . MET A 1 942 ? -8.673 4.977 15.891 1.00 91.25 942 MET A O 1
ATOM 7191 N N . PRO A 1 943 ? -10.570 3.933 16.498 1.00 93.00 943 PRO A N 1
ATOM 7192 C CA . PRO A 1 943 ? -10.313 3.962 17.944 1.00 93.00 943 PRO A CA 1
ATOM 7193 C C . PRO A 1 943 ? -9.245 2.936 18.388 1.00 93.00 943 PRO A C 1
ATOM 7195 O O . PRO A 1 943 ? -9.405 2.240 19.394 1.00 93.00 943 PRO A O 1
ATOM 7198 N N . LEU A 1 944 ? -8.148 2.834 17.635 1.00 94.81 944 LEU A N 1
ATOM 7199 C CA . LEU A 1 944 ? -7.078 1.859 17.825 1.00 94.81 944 LEU A CA 1
ATOM 7200 C C . LEU A 1 944 ? -6.270 2.158 19.084 1.00 94.81 944 LEU A C 1
ATOM 7202 O O . LEU A 1 944 ? -5.547 3.147 19.130 1.00 94.81 944 LEU A O 1
ATOM 7206 N N . LYS A 1 945 ? -6.335 1.250 20.062 1.00 96.50 945 LYS A N 1
ATOM 7207 C CA . LYS A 1 945 ? -5.501 1.257 21.273 1.00 96.50 945 LYS A CA 1
ATOM 7208 C C . LYS A 1 945 ? -4.231 0.432 21.100 1.00 96.50 945 LYS A C 1
ATOM 7210 O O . LYS A 1 945 ? -3.196 0.767 21.670 1.00 96.50 945 LYS A O 1
ATOM 7215 N N . ARG A 1 946 ? -4.301 -0.659 20.332 1.00 97.38 946 ARG A N 1
ATOM 7216 C CA . ARG A 1 946 ? -3.185 -1.587 20.100 1.00 97.38 946 ARG A CA 1
ATOM 7217 C C . ARG A 1 946 ? -2.983 -1.812 18.607 1.00 97.38 946 ARG A C 1
ATOM 7219 O O . ARG A 1 946 ? -3.904 -2.276 17.936 1.00 97.38 946 ARG A O 1
ATOM 7226 N N . LEU A 1 947 ? -1.773 -1.544 18.124 1.00 97.31 947 LEU A N 1
ATOM 7227 C CA . LEU A 1 947 ? -1.358 -1.817 16.752 1.00 97.31 947 LEU A CA 1
ATOM 7228 C C . LEU A 1 947 ? -0.019 -2.560 16.745 1.00 97.31 947 LEU A C 1
ATOM 7230 O O . LEU A 1 947 ? 1.007 -2.018 17.150 1.00 97.31 947 LEU A O 1
ATOM 7234 N N . ILE A 1 948 ? -0.040 -3.801 16.268 1.00 97.12 948 ILE A N 1
ATOM 7235 C CA . ILE A 1 948 ? 1.150 -4.635 16.102 1.00 97.12 948 ILE A CA 1
ATOM 7236 C C . ILE A 1 948 ? 1.303 -4.931 14.609 1.00 97.12 948 ILE A C 1
ATOM 7238 O O . ILE A 1 948 ? 0.428 -5.527 13.980 1.00 97.12 948 ILE A O 1
ATOM 7242 N N . MET A 1 949 ? 2.396 -4.452 14.025 1.00 95.06 949 MET A N 1
ATOM 7243 C CA . MET A 1 949 ? 2.692 -4.561 12.596 1.00 95.06 949 MET A CA 1
ATOM 7244 C C . MET A 1 949 ? 4.169 -4.884 12.358 1.00 95.06 949 MET A C 1
ATOM 7246 O O . MET A 1 949 ? 4.803 -4.363 11.435 1.00 95.06 949 MET A O 1
ATOM 7250 N N . ALA A 1 950 ? 4.729 -5.743 13.209 1.00 93.88 950 ALA A N 1
ATOM 7251 C CA . ALA A 1 950 ? 6.120 -6.149 13.106 1.00 93.88 950 ALA A CA 1
ATOM 7252 C C . ALA A 1 950 ? 6.388 -6.912 11.793 1.00 93.88 950 ALA A C 1
ATOM 7254 O O . ALA A 1 950 ? 5.530 -7.640 11.298 1.00 93.88 950 ALA A O 1
ATOM 7255 N N . ASN A 1 951 ? 7.579 -6.744 11.217 1.00 92.69 951 ASN A N 1
ATOM 7256 C CA . ASN A 1 951 ? 8.034 -7.369 9.968 1.00 92.69 951 ASN A CA 1
ATOM 7257 C C . ASN A 1 951 ? 7.098 -7.129 8.760 1.00 92.69 951 ASN A C 1
ATOM 7259 O O . ASN A 1 951 ? 6.982 -7.978 7.876 1.00 92.69 951 ASN A O 1
ATOM 7263 N N . THR A 1 952 ? 6.423 -5.976 8.717 1.00 90.12 952 THR A N 1
ATOM 7264 C CA . THR A 1 952 ? 5.585 -5.543 7.582 1.00 90.12 952 THR A CA 1
ATOM 7265 C C . THR A 1 952 ? 6.347 -4.632 6.612 1.00 90.12 952 THR A C 1
ATOM 7267 O O . THR A 1 952 ? 7.431 -4.130 6.912 1.00 90.12 952 THR A O 1
ATOM 7270 N N . GLN A 1 953 ? 5.774 -4.373 5.432 1.00 85.31 953 GLN A N 1
ATOM 7271 C CA . GLN A 1 953 ? 6.379 -3.510 4.401 1.00 85.31 953 GLN A CA 1
ATOM 7272 C C . GLN A 1 953 ? 6.002 -2.024 4.543 1.00 85.31 953 GLN A C 1
ATOM 7274 O O . GLN A 1 953 ? 6.288 -1.216 3.656 1.00 85.31 953 GLN A O 1
ATOM 7279 N N . VAL A 1 954 ? 5.372 -1.651 5.659 1.00 88.19 954 VAL A N 1
ATOM 7280 C CA . VAL A 1 954 ? 4.949 -0.279 5.961 1.00 88.19 954 VAL A CA 1
ATOM 7281 C C . VAL A 1 954 ? 6.172 0.632 6.084 1.00 88.19 954 VAL A C 1
ATOM 7283 O O . VAL A 1 954 ? 7.141 0.305 6.769 1.00 88.19 954 VAL A O 1
ATOM 7286 N N . ARG A 1 955 ? 6.135 1.785 5.403 1.00 88.56 955 ARG A N 1
ATOM 7287 C CA . ARG A 1 955 ? 7.242 2.766 5.373 1.00 88.56 955 ARG A CA 1
ATOM 7288 C C . ARG A 1 955 ? 6.925 4.085 6.068 1.00 88.56 955 ARG A C 1
ATOM 7290 O O . ARG A 1 955 ? 7.846 4.745 6.542 1.00 88.56 955 ARG A O 1
ATOM 7297 N N . MET A 1 956 ? 5.651 4.471 6.091 1.00 87.56 956 MET A N 1
ATOM 7298 C CA . MET A 1 956 ? 5.182 5.766 6.585 1.00 87.56 956 MET A CA 1
ATOM 7299 C C . MET A 1 956 ? 4.186 5.566 7.721 1.00 87.56 956 MET A C 1
ATOM 7301 O O . MET A 1 956 ? 3.412 4.609 7.711 1.00 87.56 956 MET A O 1
ATOM 7305 N N . LEU A 1 957 ? 4.205 6.483 8.686 1.00 92.12 957 LEU A N 1
ATOM 7306 C CA . LEU A 1 957 ? 3.378 6.419 9.890 1.00 92.12 957 LEU A CA 1
ATOM 7307 C C . LEU A 1 957 ? 2.269 7.484 9.930 1.00 92.12 957 LEU A C 1
ATOM 7309 O O . LEU A 1 957 ? 1.522 7.521 10.896 1.00 92.12 957 LEU A O 1
ATOM 7313 N N . ASP A 1 958 ? 2.098 8.308 8.893 1.00 89.44 958 ASP A N 1
ATOM 7314 C CA . ASP A 1 958 ? 1.182 9.466 8.903 1.00 89.44 958 ASP A CA 1
ATOM 7315 C C . ASP A 1 958 ? -0.282 9.124 9.239 1.00 89.44 958 ASP A C 1
ATOM 7317 O O . ASP A 1 958 ? -1.020 9.952 9.777 1.00 89.44 958 ASP A O 1
ATOM 7321 N N . PHE A 1 959 ? -0.714 7.889 8.970 1.00 89.56 959 PHE A N 1
ATOM 7322 C CA . PHE A 1 959 ? -2.074 7.427 9.257 1.00 89.56 959 PHE A CA 1
ATOM 7323 C C . PHE A 1 959 ? -2.412 7.417 10.760 1.00 89.56 959 PHE A C 1
ATOM 7325 O O . PHE A 1 959 ? -3.595 7.508 11.102 1.00 89.56 959 PHE A O 1
ATOM 7332 N N . ILE A 1 960 ? -1.407 7.350 11.650 1.00 93.38 960 ILE A N 1
ATOM 7333 C CA . ILE A 1 960 ? -1.605 7.250 13.108 1.00 93.38 960 ILE A CA 1
ATOM 7334 C C . ILE A 1 960 ? -2.009 8.571 13.766 1.00 93.38 960 ILE A C 1
ATOM 7336 O O . ILE A 1 960 ? -2.423 8.556 14.920 1.00 93.38 960 ILE A O 1
ATOM 7340 N N . LYS A 1 961 ? -1.935 9.701 13.049 1.00 87.94 961 LYS A N 1
ATOM 7341 C CA . LYS A 1 961 ? -2.106 11.070 13.575 1.00 87.94 961 LYS A CA 1
ATOM 7342 C C . LYS A 1 961 ? -3.394 11.319 14.377 1.00 87.94 961 LYS A C 1
ATOM 7344 O O . LYS A 1 961 ? -3.485 12.274 15.143 1.00 87.94 961 LYS A O 1
ATOM 7349 N N . HIS A 1 962 ? -4.401 10.471 14.197 1.00 82.31 962 HIS A N 1
ATOM 7350 C CA . HIS A 1 962 ? -5.701 10.570 14.861 1.00 82.31 962 HIS A CA 1
ATOM 7351 C C . HIS A 1 962 ? -6.135 9.265 15.538 1.00 82.31 962 HIS A C 1
ATOM 7353 O O . HIS A 1 962 ? -7.318 9.081 15.815 1.00 82.31 962 HIS A O 1
ATOM 7359 N N . CYS A 1 963 ? -5.199 8.351 15.784 1.00 91.56 963 CYS A N 1
ATOM 7360 C CA . CYS A 1 963 ? -5.473 7.074 16.428 1.00 91.56 963 CYS A CA 1
ATOM 7361 C C . CYS A 1 963 ? -5.011 7.137 17.896 1.00 91.56 963 CYS A C 1
ATOM 7363 O O . CYS A 1 963 ? -3.856 7.492 18.138 1.00 91.56 963 CYS A O 1
ATOM 7365 N N . PRO A 1 964 ? -5.856 6.787 18.887 1.00 94.19 964 PRO A N 1
ATOM 7366 C CA . PRO A 1 964 ? -5.503 6.829 20.309 1.00 94.19 964 PRO A CA 1
ATOM 7367 C C . PRO A 1 964 ? -4.643 5.619 20.720 1.00 94.19 964 PRO A C 1
ATOM 7369 O O . PRO A 1 964 ? -5.003 4.857 21.619 1.00 94.19 964 PRO A O 1
ATOM 7372 N N . ILE A 1 965 ? -3.514 5.419 20.034 1.00 97.06 965 ILE A N 1
ATOM 7373 C CA . ILE A 1 965 ? -2.662 4.239 20.197 1.00 97.06 965 ILE A CA 1
ATOM 7374 C C . ILE A 1 965 ? -1.951 4.315 21.549 1.00 97.06 965 ILE A C 1
ATOM 7376 O O . ILE A 1 965 ? -1.246 5.281 21.838 1.00 97.06 965 ILE A O 1
ATOM 7380 N N . GLU A 1 966 ? -2.127 3.273 22.360 1.00 97.25 966 GLU A N 1
ATOM 7381 C CA . GLU A 1 966 ? -1.464 3.066 23.650 1.00 97.25 966 GLU A CA 1
ATOM 7382 C C . GLU A 1 966 ? -0.266 2.115 23.515 1.00 97.25 966 GLU A C 1
ATOM 7384 O O . GLU A 1 966 ? 0.730 2.253 24.230 1.00 97.25 966 GLU A O 1
ATOM 7389 N N . GLU A 1 967 ? -0.348 1.148 22.597 1.00 97.75 967 GLU A N 1
ATOM 7390 C CA . GLU A 1 967 ? 0.697 0.159 22.336 1.00 97.75 967 GLU A CA 1
ATOM 7391 C C . GLU A 1 967 ? 0.962 -0.005 20.841 1.00 97.75 967 GLU A C 1
ATOM 7393 O O . GLU A 1 967 ? 0.058 -0.357 20.078 1.00 97.75 967 GLU A O 1
ATOM 7398 N N . LEU A 1 968 ? 2.218 0.226 20.456 1.00 98.00 968 LEU A N 1
ATOM 7399 C CA . LEU A 1 968 ? 2.681 0.179 19.077 1.00 98.00 968 LEU A CA 1
ATOM 7400 C C . LEU A 1 968 ? 3.910 -0.727 18.944 1.00 98.00 968 LEU A C 1
ATOM 7402 O O . LEU A 1 968 ? 4.918 -0.523 19.621 1.00 98.00 968 LEU A O 1
ATOM 7406 N N . ASP A 1 969 ? 3.839 -1.691 18.032 1.00 97.69 969 ASP A N 1
ATOM 7407 C CA . ASP A 1 969 ? 4.977 -2.520 17.633 1.00 97.69 969 ASP A CA 1
ATOM 7408 C C . ASP A 1 969 ? 5.189 -2.414 16.121 1.00 97.69 969 ASP A C 1
ATOM 7410 O O . ASP A 1 969 ? 4.344 -2.836 15.328 1.00 97.69 969 ASP A O 1
ATOM 7414 N N . ILE A 1 970 ? 6.316 -1.822 15.732 1.00 96.31 970 ILE A N 1
ATOM 7415 C CA . ILE A 1 970 ? 6.728 -1.631 14.333 1.00 96.31 970 ILE A CA 1
ATOM 7416 C C . ILE A 1 970 ? 8.061 -2.319 14.041 1.00 96.31 970 ILE A C 1
ATOM 7418 O O . ILE A 1 970 ? 8.726 -2.003 13.054 1.00 96.31 970 ILE A O 1
ATOM 7422 N N . SER A 1 971 ? 8.467 -3.245 14.905 1.00 96.12 971 SER A N 1
ATOM 7423 C CA . SER A 1 971 ? 9.765 -3.914 14.847 1.00 96.12 971 SER A CA 1
ATOM 7424 C C . SER A 1 971 ? 9.987 -4.606 13.500 1.00 96.12 971 SER A C 1
ATOM 7426 O O . SER A 1 971 ? 9.084 -5.248 12.979 1.00 96.12 971 SER A O 1
ATOM 7428 N N . GLY A 1 972 ? 11.172 -4.482 12.903 1.00 92.56 972 GLY A N 1
ATOM 7429 C CA . GLY A 1 972 ? 11.518 -5.103 11.616 1.00 92.56 972 GLY A CA 1
ATOM 7430 C C . GLY A 1 972 ? 10.731 -4.599 10.397 1.00 92.56 972 GLY A C 1
ATOM 7431 O O . GLY A 1 972 ? 10.852 -5.181 9.321 1.00 92.56 972 GLY A O 1
ATOM 7432 N N . SER A 1 973 ? 9.925 -3.540 10.540 1.00 92.06 973 SER A N 1
ATOM 7433 C CA . SER A 1 973 ? 9.256 -2.892 9.406 1.00 92.06 973 SER A CA 1
ATOM 7434 C C . SER A 1 973 ? 10.208 -1.995 8.600 1.00 92.06 973 SER A C 1
ATOM 7436 O O . SER A 1 973 ? 11.340 -1.714 9.000 1.00 92.06 973 SER A O 1
ATOM 7438 N N . ALA A 1 974 ? 9.745 -1.504 7.449 1.00 87.31 974 ALA A N 1
ATOM 7439 C CA . ALA A 1 974 ? 10.518 -0.621 6.572 1.00 87.31 974 ALA A CA 1
ATOM 7440 C C . ALA A 1 974 ? 10.440 0.875 6.957 1.00 87.31 974 ALA A C 1
ATOM 7442 O O . ALA A 1 974 ? 10.837 1.737 6.163 1.00 87.31 974 ALA A O 1
ATOM 7443 N N . VAL A 1 975 ? 9.941 1.200 8.155 1.00 91.50 975 VAL A N 1
ATOM 7444 C CA . VAL A 1 975 ? 9.805 2.575 8.656 1.00 91.50 975 VAL A CA 1
ATOM 7445 C C . VAL A 1 975 ? 11.180 3.206 8.887 1.00 91.50 975 VAL A C 1
ATOM 7447 O O . VAL A 1 975 ? 12.030 2.661 9.591 1.00 91.50 975 VAL A O 1
ATOM 7450 N N . ARG A 1 976 ? 11.400 4.389 8.299 1.00 88.75 976 ARG A N 1
ATOM 7451 C CA . ARG A 1 976 ? 12.651 5.165 8.445 1.00 88.75 976 ARG A CA 1
ATOM 7452 C C . ARG A 1 976 ? 12.482 6.452 9.243 1.00 88.75 976 ARG A C 1
ATOM 7454 O O . ARG A 1 976 ? 13.444 6.916 9.853 1.00 88.75 976 ARG A O 1
ATOM 7461 N N . GLU A 1 977 ? 11.282 7.019 9.225 1.00 91.31 977 GLU A N 1
ATOM 7462 C CA . GLU A 1 977 ? 10.960 8.289 9.868 1.00 91.31 977 GLU A CA 1
ATOM 7463 C C . GLU A 1 977 ? 10.035 8.056 11.058 1.00 91.31 977 GLU A C 1
ATOM 7465 O O . GLU A 1 977 ? 8.939 7.519 10.916 1.00 91.31 977 GLU A O 1
ATOM 7470 N N . LEU A 1 978 ? 10.489 8.471 12.241 1.00 94.44 978 LEU A N 1
ATOM 7471 C CA . LEU A 1 978 ? 9.758 8.288 13.496 1.00 94.44 978 LEU A CA 1
ATOM 7472 C C . LEU A 1 978 ? 9.016 9.556 13.948 1.00 94.44 978 LEU A C 1
ATOM 7474 O O . LEU A 1 978 ? 8.306 9.516 14.947 1.00 94.44 978 LEU A O 1
ATOM 7478 N N . ASN A 1 979 ? 9.145 10.674 13.225 1.00 92.88 979 ASN A N 1
ATOM 7479 C CA . ASN A 1 979 ? 8.510 11.949 13.579 1.00 92.88 979 ASN A CA 1
ATOM 7480 C C . ASN A 1 979 ? 6.986 11.852 13.801 1.00 92.88 979 ASN A C 1
ATOM 7482 O O . ASN A 1 979 ? 6.520 12.465 14.766 1.00 92.88 979 ASN A O 1
ATOM 7486 N N . PRO A 1 980 ? 6.208 11.067 13.021 1.00 94.38 980 PRO A N 1
ATOM 7487 C CA . PRO A 1 980 ? 4.766 10.929 13.254 1.00 94.38 980 PRO A CA 1
ATOM 7488 C C . PRO A 1 980 ? 4.392 10.345 14.625 1.00 94.38 980 PRO A C 1
ATOM 7490 O O . PRO A 1 980 ? 3.267 10.522 15.076 1.00 94.38 980 PRO A O 1
ATOM 7493 N N . LEU A 1 981 ? 5.322 9.703 15.349 1.00 95.75 981 LEU A N 1
ATOM 7494 C CA . LEU A 1 981 ? 5.069 9.267 16.729 1.00 95.75 981 LEU A CA 1
ATOM 7495 C C . LEU A 1 981 ? 4.758 10.442 17.669 1.00 95.75 981 LEU A C 1
ATOM 7497 O O . LEU A 1 981 ? 4.078 10.252 18.675 1.00 95.75 981 LEU A O 1
ATOM 7501 N N . SER A 1 982 ? 5.222 11.654 17.343 1.00 93.50 982 SER A N 1
ATOM 7502 C CA . SER A 1 982 ? 4.907 12.859 18.118 1.00 93.50 982 SER A CA 1
ATOM 7503 C C . SER A 1 982 ? 3.414 13.202 18.114 1.00 93.50 982 SER A C 1
ATOM 7505 O O . SER A 1 982 ? 2.916 13.713 19.116 1.00 93.50 982 SER A O 1
ATOM 7507 N N . ASP A 1 983 ? 2.679 12.851 17.051 1.00 92.31 983 ASP A N 1
ATOM 7508 C CA . ASP A 1 983 ? 1.235 13.094 16.960 1.00 92.31 983 ASP A CA 1
ATOM 7509 C C . ASP A 1 983 ? 0.434 12.243 17.968 1.00 92.31 983 ASP A C 1
ATOM 7511 O O . ASP A 1 983 ? -0.659 12.632 18.374 1.00 92.31 983 ASP A O 1
ATOM 7515 N N . ILE A 1 984 ? 0.989 11.109 18.418 1.00 94.44 984 ILE A N 1
ATOM 7516 C CA . ILE A 1 984 ? 0.365 10.193 19.393 1.00 94.44 984 ILE A CA 1
ATOM 7517 C C . ILE A 1 984 ? 1.083 10.169 20.751 1.00 94.44 984 ILE A C 1
ATOM 7519 O O . ILE A 1 984 ? 0.811 9.312 21.594 1.00 94.44 984 ILE A O 1
ATOM 7523 N N . ALA A 1 985 ? 1.986 11.120 21.001 1.00 93.44 985 ALA A N 1
ATOM 7524 C CA . ALA A 1 985 ? 2.819 11.155 22.205 1.00 93.44 985 ALA A CA 1
ATOM 7525 C C . ALA A 1 985 ? 2.017 11.185 23.521 1.00 93.44 985 ALA A C 1
ATOM 7527 O O . ALA A 1 985 ? 2.498 10.709 24.547 1.00 93.44 985 ALA A O 1
ATOM 7528 N N . ALA A 1 986 ? 0.797 11.735 23.497 1.00 91.81 986 ALA A N 1
ATOM 7529 C CA . ALA A 1 986 ? -0.063 11.853 24.673 1.00 91.81 986 ALA A CA 1
ATOM 7530 C C . ALA A 1 986 ? -0.713 10.525 25.105 1.00 91.81 986 ALA A C 1
ATOM 7532 O O . ALA A 1 986 ? -1.044 10.370 26.280 1.00 91.81 986 ALA A O 1
ATOM 7533 N N . THR A 1 987 ? -0.924 9.588 24.175 1.00 95.19 987 THR A N 1
ATOM 7534 C CA . THR A 1 987 ? -1.596 8.305 24.447 1.00 95.19 987 THR A CA 1
ATOM 7535 C C . THR A 1 987 ? -0.633 7.128 24.468 1.00 95.19 987 THR A C 1
ATOM 7537 O O . THR A 1 987 ? -0.892 6.156 25.176 1.00 95.19 987 THR A O 1
ATOM 7540 N N . LEU A 1 988 ? 0.470 7.201 23.719 1.00 97.31 988 LEU A N 1
ATOM 7541 C CA . LEU A 1 988 ? 1.402 6.093 23.552 1.00 97.31 988 LEU A CA 1
ATOM 7542 C C . LEU A 1 988 ? 2.141 5.782 24.861 1.00 97.31 988 LEU A C 1
ATOM 7544 O O . LEU A 1 988 ? 2.864 6.618 25.394 1.00 97.31 988 LEU A O 1
ATOM 7548 N N . GLN A 1 989 ? 1.990 4.551 25.357 1.00 96.69 989 GLN A N 1
ATOM 7549 C CA . GLN A 1 989 ? 2.608 4.077 26.602 1.00 96.69 989 GLN A CA 1
ATOM 7550 C C . GLN A 1 989 ? 3.650 2.982 26.372 1.00 96.69 989 GLN A C 1
ATOM 7552 O O . GLN A 1 989 ? 4.582 2.843 27.166 1.00 96.69 989 GLN A O 1
ATOM 7557 N N . ARG A 1 990 ? 3.483 2.166 25.326 1.00 98.12 990 ARG A N 1
ATOM 7558 C CA . ARG A 1 990 ? 4.351 1.023 25.020 1.00 98.12 990 ARG A CA 1
ATOM 7559 C C . ARG A 1 990 ? 4.786 1.076 23.563 1.00 98.12 990 ARG A C 1
ATOM 7561 O O . ARG A 1 990 ? 3.938 1.128 22.676 1.00 98.12 990 ARG A O 1
ATOM 7568 N N . LEU A 1 991 ? 6.094 1.039 23.327 1.00 98.12 991 LEU A N 1
ATOM 7569 C CA . LEU A 1 991 ? 6.671 1.114 21.987 1.00 98.12 991 LEU A CA 1
ATOM 7570 C C . LEU A 1 991 ? 7.733 0.030 21.787 1.00 98.12 991 LEU A C 1
ATOM 7572 O O . LEU A 1 991 ? 8.650 -0.105 22.597 1.00 98.12 991 LEU A O 1
ATOM 7576 N N . LYS A 1 992 ? 7.637 -0.709 20.682 1.00 98.00 992 LYS A N 1
ATOM 7577 C CA . LYS A 1 992 ? 8.692 -1.616 20.219 1.00 98.00 992 LYS A CA 1
ATOM 7578 C C . LYS A 1 992 ? 9.107 -1.267 18.800 1.00 98.00 992 LYS A C 1
ATOM 7580 O O . LYS A 1 992 ? 8.256 -1.155 17.914 1.00 98.00 992 LYS A O 1
ATOM 7585 N N . ILE A 1 993 ? 10.408 -1.077 18.607 1.00 96.25 993 ILE A N 1
ATOM 7586 C CA . ILE A 1 993 ? 10.989 -0.706 17.315 1.00 96.25 993 ILE A CA 1
ATOM 7587 C C . ILE A 1 993 ? 12.239 -1.530 16.978 1.00 96.25 993 ILE A C 1
ATOM 7589 O O . ILE A 1 993 ? 13.165 -1.039 16.332 1.00 96.25 993 ILE A O 1
ATOM 7593 N N . ASP A 1 994 ? 12.268 -2.784 17.424 1.00 95.81 994 ASP A N 1
ATOM 7594 C CA . ASP A 1 994 ? 13.430 -3.665 17.297 1.00 95.81 994 ASP A CA 1
ATOM 7595 C C . ASP A 1 994 ? 13.817 -3.840 15.814 1.00 95.81 994 ASP A C 1
ATOM 7597 O O . ASP A 1 994 ? 12.946 -3.933 14.946 1.00 95.81 994 ASP A O 1
ATOM 7601 N N . ARG A 1 995 ? 15.116 -3.903 15.492 1.00 93.62 995 ARG A N 1
ATOM 7602 C CA . ARG A 1 995 ? 15.634 -4.083 14.111 1.00 93.62 995 ARG A CA 1
ATOM 7603 C C . ARG A 1 995 ? 15.140 -3.062 13.066 1.00 93.62 995 ARG A C 1
ATOM 7605 O O . ARG A 1 995 ? 15.068 -3.391 11.880 1.00 93.62 995 ARG A O 1
ATOM 7612 N N . LEU A 1 996 ? 14.791 -1.833 13.455 1.00 89.56 996 LEU A N 1
ATOM 7613 C CA . LEU A 1 996 ? 14.424 -0.791 12.486 1.00 89.56 996 LEU A CA 1
ATOM 7614 C C . LEU A 1 996 ? 15.639 -0.165 11.769 1.00 89.56 996 LEU A C 1
ATOM 7616 O O . LEU A 1 996 ? 16.675 0.064 12.392 1.00 89.56 996 LEU A O 1
ATOM 7620 N N . PRO A 1 997 ? 15.497 0.242 10.489 1.00 84.06 997 PRO A N 1
ATOM 7621 C CA . PRO A 1 997 ? 16.515 0.993 9.748 1.00 84.06 997 PRO A CA 1
ATOM 7622 C C . PRO A 1 997 ? 16.531 2.506 10.063 1.00 84.06 997 PRO A C 1
ATOM 7624 O O . PRO A 1 997 ? 17.196 3.274 9.358 1.00 84.06 997 PRO A O 1
ATOM 7627 N N . ALA A 1 998 ? 15.772 2.963 11.064 1.00 85.62 998 ALA A N 1
ATOM 7628 C CA . ALA A 1 998 ? 15.694 4.367 11.453 1.00 85.62 998 ALA A CA 1
ATOM 7629 C C . ALA A 1 998 ? 17.039 4.874 12.009 1.00 85.62 998 ALA A C 1
ATOM 7631 O O . ALA A 1 998 ? 17.759 4.160 12.701 1.00 85.62 998 ALA A O 1
ATOM 7632 N N . LYS A 1 999 ? 17.380 6.133 11.704 1.00 83.06 999 LYS A N 1
ATOM 7633 C CA . LYS A 1 999 ? 18.628 6.775 12.169 1.00 83.06 999 LYS A CA 1
ATOM 7634 C C . LYS A 1 999 ? 18.408 7.994 13.060 1.00 83.06 999 LYS A C 1
ATOM 7636 O O . LYS A 1 999 ? 19.346 8.453 13.704 1.00 83.06 999 LYS A O 1
ATOM 7641 N N . ASN A 1 1000 ? 17.195 8.544 13.071 1.00 89.75 1000 ASN A N 1
ATOM 7642 C CA . ASN A 1 1000 ? 16.858 9.731 13.845 1.00 89.75 1000 ASN A CA 1
ATOM 7643 C C . ASN A 1 1000 ? 15.871 9.367 14.958 1.00 89.75 1000 ASN A C 1
ATOM 7645 O O . ASN A 1 1000 ? 14.734 8.987 14.682 1.00 89.75 1000 ASN A O 1
ATOM 7649 N N . TYR A 1 1001 ? 16.321 9.521 16.202 1.00 94.44 1001 TYR A N 1
ATOM 7650 C CA . TYR A 1 1001 ? 15.567 9.198 17.414 1.00 94.44 1001 TYR A CA 1
ATOM 7651 C C . TYR A 1 1001 ? 15.188 10.447 18.229 1.00 94.44 1001 TYR A C 1
ATOM 7653 O O . TYR A 1 1001 ? 14.744 10.325 19.367 1.00 94.44 1001 TYR A O 1
ATOM 7661 N N . GLU A 1 1002 ? 15.340 11.660 17.678 1.00 93.69 1002 GLU A N 1
ATOM 7662 C CA . GLU A 1 1002 ? 15.043 12.917 18.392 1.00 93.69 1002 GLU A CA 1
ATOM 7663 C C . GLU A 1 1002 ? 13.582 13.014 18.860 1.00 93.69 1002 GLU A C 1
ATOM 7665 O O . GLU A 1 1002 ? 13.300 13.632 19.888 1.00 93.69 1002 GLU A O 1
ATOM 7670 N N . VAL A 1 1003 ? 12.658 12.331 18.173 1.00 94.88 1003 VAL A N 1
ATOM 7671 C CA . VAL A 1 1003 ? 11.244 12.254 18.572 1.00 94.88 1003 VAL A CA 1
ATOM 7672 C C . VAL A 1 1003 ? 11.060 11.726 19.999 1.00 94.88 1003 VAL A C 1
ATOM 7674 O O . VAL A 1 1003 ? 10.115 12.130 20.675 1.00 94.88 1003 VAL A O 1
ATOM 7677 N N . PHE A 1 1004 ? 11.984 10.902 20.510 1.00 96.19 1004 PHE A N 1
ATOM 7678 C CA . PHE A 1 1004 ? 11.921 10.366 21.872 1.00 96.19 1004 PHE A CA 1
ATOM 7679 C C . PHE A 1 1004 ? 11.876 11.461 22.941 1.00 96.19 1004 PHE A C 1
ATOM 7681 O O . PHE A 1 1004 ? 11.221 11.272 23.960 1.00 96.19 1004 PHE A O 1
ATOM 7688 N N . ARG A 1 1005 ? 12.428 12.654 22.689 1.00 93.75 1005 ARG A N 1
ATOM 7689 C CA . ARG A 1 1005 ? 12.310 13.793 23.620 1.00 93.75 1005 ARG A CA 1
ATOM 7690 C C . ARG A 1 1005 ? 10.868 14.218 23.900 1.00 93.75 1005 ARG A C 1
ATOM 7692 O O . ARG A 1 1005 ? 10.611 14.833 24.927 1.00 93.75 1005 ARG A O 1
ATOM 7699 N N . SER A 1 1006 ? 9.954 13.933 22.974 1.00 93.31 1006 SER A N 1
ATOM 7700 C CA . SER A 1 1006 ? 8.533 14.278 23.088 1.00 93.31 1006 SER A CA 1
ATOM 7701 C C . SER A 1 1006 ? 7.670 13.155 23.667 1.00 93.31 1006 SER A C 1
ATOM 7703 O O . SER A 1 1006 ? 6.525 13.406 24.028 1.00 93.31 1006 SER A O 1
ATOM 7705 N N . LEU A 1 1007 ? 8.199 11.930 23.765 1.00 96.38 1007 LEU A N 1
ATOM 7706 C CA . LEU A 1 1007 ? 7.438 10.759 24.203 1.00 96.38 1007 LEU A CA 1
ATOM 7707 C C . LEU A 1 1007 ? 7.532 10.555 25.721 1.00 96.38 1007 LEU A C 1
ATOM 7709 O O . LEU A 1 1007 ? 8.519 10.940 26.351 1.00 96.38 1007 LEU A O 1
ATOM 7713 N N . ASN A 1 1008 ? 6.517 9.898 26.288 1.00 95.12 1008 ASN A N 1
ATOM 7714 C CA . ASN A 1 1008 ? 6.409 9.593 27.715 1.00 95.12 1008 ASN A CA 1
ATOM 7715 C C . ASN A 1 1008 ? 5.993 8.123 27.935 1.00 95.12 1008 ASN A C 1
ATOM 7717 O O . ASN A 1 1008 ? 4.839 7.828 28.239 1.00 95.12 1008 ASN A O 1
ATOM 7721 N N . LEU A 1 1009 ? 6.930 7.195 27.714 1.00 96.94 1009 LEU A N 1
ATOM 7722 C CA . LEU A 1 1009 ? 6.661 5.752 27.656 1.00 96.94 1009 LEU A CA 1
ATOM 7723 C C . LEU A 1 1009 ? 6.857 5.049 29.010 1.00 96.94 1009 LEU A C 1
ATOM 7725 O O . LEU A 1 1009 ? 7.759 5.394 29.769 1.00 96.94 1009 LEU A O 1
ATOM 7729 N N . HIS A 1 1010 ? 6.071 3.994 29.252 1.00 95.94 1010 HIS A N 1
ATOM 7730 C CA . HIS A 1 1010 ? 6.263 3.033 30.348 1.00 95.94 1010 HIS A CA 1
ATOM 7731 C C . HIS A 1 1010 ? 7.069 1.800 29.921 1.00 95.94 1010 HIS A C 1
ATOM 7733 O O . HIS A 1 1010 ? 7.737 1.191 30.754 1.00 95.94 1010 HIS A O 1
ATOM 7739 N N . ALA A 1 1011 ? 7.002 1.402 28.647 1.00 97.25 1011 ALA A N 1
ATOM 7740 C CA . ALA A 1 1011 ? 7.806 0.299 28.129 1.00 97.25 1011 ALA A CA 1
ATOM 7741 C C . ALA A 1 1011 ? 8.399 0.628 26.759 1.00 97.25 1011 ALA A C 1
ATOM 7743 O O . ALA A 1 1011 ? 7.688 1.117 25.876 1.00 97.25 1011 ALA A O 1
ATOM 7744 N N . LEU A 1 1012 ? 9.683 0.316 26.586 1.00 97.75 1012 LEU A N 1
ATOM 7745 C CA . LEU A 1 1012 ? 10.422 0.562 25.352 1.00 97.75 1012 LEU A CA 1
ATOM 7746 C C . LEU A 1 1012 ? 11.316 -0.633 25.000 1.00 97.75 1012 LEU A C 1
ATOM 7748 O O . LEU A 1 1012 ? 12.092 -1.103 25.834 1.00 97.75 1012 LEU A O 1
ATOM 7752 N N . SER A 1 1013 ? 11.214 -1.097 23.755 1.00 97.88 1013 SER A N 1
ATOM 7753 C CA . SER A 1 1013 ? 12.103 -2.109 23.177 1.00 97.88 1013 SER A CA 1
ATOM 7754 C C . SER A 1 1013 ? 12.844 -1.542 21.971 1.00 97.88 1013 SER A C 1
ATOM 7756 O O . SER A 1 1013 ? 12.233 -0.940 21.081 1.00 97.88 1013 SER A O 1
ATOM 7758 N N . LEU A 1 1014 ? 14.163 -1.706 22.001 1.00 96.19 1014 LEU A N 1
ATOM 7759 C CA . LEU A 1 1014 ? 15.139 -1.211 21.033 1.00 96.19 1014 LEU A CA 1
ATOM 7760 C C . LEU A 1 1014 ? 16.145 -2.319 20.678 1.00 96.19 1014 LEU A C 1
ATOM 7762 O O . LEU A 1 1014 ? 17.307 -2.043 20.377 1.00 96.19 1014 LEU A O 1
ATOM 7766 N N . ASP A 1 1015 ? 15.732 -3.579 20.749 1.00 95.38 1015 ASP A N 1
ATOM 7767 C CA . ASP A 1 1015 ? 16.619 -4.715 20.525 1.00 95.38 1015 ASP A CA 1
ATOM 7768 C C . ASP A 1 1015 ? 17.144 -4.710 19.079 1.00 95.38 1015 ASP A C 1
ATOM 7770 O O . ASP A 1 1015 ? 16.414 -4.415 18.128 1.00 95.38 1015 ASP A O 1
ATOM 7774 N N . ASP A 1 1016 ? 18.437 -5.000 18.912 1.00 94.38 1016 ASP A N 1
ATOM 7775 C CA . ASP A 1 1016 ? 19.120 -5.011 17.611 1.00 94.38 1016 ASP A CA 1
ATOM 7776 C C . ASP A 1 1016 ? 18.968 -3.687 16.815 1.00 94.38 1016 ASP A C 1
ATOM 7778 O O . ASP A 1 1016 ? 19.000 -3.680 15.581 1.00 94.38 1016 ASP A O 1
ATOM 7782 N N . THR A 1 1017 ? 18.780 -2.553 17.503 1.00 92.56 1017 THR A N 1
ATOM 7783 C CA . THR A 1 1017 ? 18.722 -1.217 16.881 1.00 92.56 1017 THR A CA 1
ATOM 7784 C C . THR A 1 1017 ? 20.032 -0.450 17.055 1.00 92.56 1017 THR A C 1
ATOM 7786 O O . THR A 1 1017 ? 20.734 -0.593 18.059 1.00 92.56 1017 THR A O 1
ATOM 7789 N N . ASP A 1 1018 ? 20.361 0.414 16.088 1.00 90.31 1018 ASP A N 1
ATOM 7790 C CA . ASP A 1 1018 ? 21.519 1.322 16.155 1.00 90.31 1018 ASP A CA 1
ATOM 7791 C C . ASP A 1 1018 ? 21.220 2.542 17.049 1.00 90.31 1018 ASP A C 1
ATOM 7793 O O . ASP A 1 1018 ? 21.206 3.694 16.613 1.00 90.31 1018 ASP A O 1
ATOM 7797 N N . PHE A 1 1019 ? 20.902 2.275 18.317 1.00 92.19 1019 PHE A N 1
ATOM 7798 C CA . PHE A 1 1019 ? 20.606 3.282 19.329 1.00 92.19 1019 PHE A CA 1
ATOM 7799 C C . PHE A 1 1019 ? 21.728 3.348 20.370 1.00 92.19 1019 PHE A C 1
ATOM 7801 O O . PHE A 1 1019 ? 22.092 2.346 20.982 1.00 92.19 1019 PHE A O 1
ATOM 7808 N N . SER A 1 1020 ? 22.275 4.546 20.592 1.00 89.62 1020 SER A N 1
ATOM 7809 C CA . SER A 1 1020 ? 23.449 4.745 21.458 1.00 89.62 1020 SER A CA 1
ATOM 7810 C C . SER A 1 1020 ? 23.329 5.893 22.470 1.00 89.62 1020 SER A C 1
ATOM 7812 O O . SER A 1 1020 ? 24.185 6.026 23.344 1.00 89.62 1020 SER A O 1
ATOM 7814 N N . ASN A 1 1021 ? 22.282 6.724 22.398 1.00 91.62 1021 ASN A N 1
ATOM 7815 C CA . ASN A 1 1021 ? 22.153 7.932 23.221 1.00 91.62 1021 ASN A CA 1
ATOM 7816 C C . ASN A 1 1021 ? 21.014 7.832 24.248 1.00 91.62 1021 ASN A C 1
ATOM 7818 O O . ASN A 1 1021 ? 19.905 8.317 24.020 1.00 91.62 1021 ASN A O 1
ATOM 7822 N N . LEU A 1 1022 ? 21.314 7.272 25.423 1.00 93.62 1022 LEU A N 1
ATOM 7823 C CA . LEU A 1 1022 ? 20.349 7.083 26.517 1.00 93.62 1022 LEU A CA 1
ATOM 7824 C C . LEU A 1 1022 ? 19.766 8.394 27.080 1.00 93.62 1022 LEU A C 1
ATOM 7826 O O . LEU A 1 1022 ? 18.677 8.384 27.646 1.00 93.62 1022 LEU A O 1
ATOM 7830 N N . ARG A 1 1023 ? 20.416 9.548 26.865 1.00 92.56 1023 ARG A N 1
ATOM 7831 C CA . ARG A 1 1023 ? 19.888 10.854 27.313 1.00 92.56 1023 ARG A CA 1
ATOM 7832 C C . ARG A 1 1023 ? 18.593 11.262 26.606 1.00 92.56 1023 ARG A C 1
ATOM 7834 O O . ARG A 1 1023 ? 17.911 12.162 27.079 1.00 92.56 1023 ARG A O 1
ATOM 7841 N N . LEU A 1 1024 ? 18.268 10.647 25.467 1.00 93.81 1024 LEU A N 1
ATOM 7842 C CA . LEU A 1 1024 ? 17.011 10.899 24.754 1.00 93.81 1024 LEU A CA 1
ATOM 7843 C C . LEU A 1 1024 ? 15.794 10.269 25.443 1.00 93.81 1024 LEU A C 1
ATOM 7845 O O . LEU A 1 1024 ? 14.674 10.677 25.156 1.00 93.81 1024 LEU A O 1
ATOM 7849 N N . ILE A 1 1025 ? 16.012 9.288 26.324 1.00 94.69 1025 ILE A N 1
ATOM 7850 C CA . ILE A 1 1025 ? 14.951 8.547 27.023 1.00 94.69 1025 ILE A CA 1
ATOM 7851 C C . ILE A 1 1025 ? 14.993 8.751 28.544 1.00 94.69 1025 ILE A C 1
ATOM 7853 O O . ILE A 1 1025 ? 14.199 8.163 29.267 1.00 94.69 1025 ILE A O 1
ATOM 7857 N N . SER A 1 1026 ? 15.903 9.590 29.046 1.00 91.44 1026 SER A N 1
ATOM 7858 C CA . SER A 1 1026 ? 16.164 9.744 30.482 1.00 91.44 1026 SER A CA 1
ATOM 7859 C C . SER A 1 1026 ? 15.024 10.398 31.262 1.00 91.44 1026 SER A C 1
ATOM 7861 O O . SER A 1 1026 ? 14.973 10.276 32.477 1.00 91.44 1026 SER A O 1
ATOM 7863 N N . HIS A 1 1027 ? 14.151 11.150 30.589 1.00 93.06 1027 HIS A N 1
ATOM 7864 C CA . HIS A 1 1027 ? 12.991 11.805 31.203 1.00 93.06 1027 HIS A CA 1
ATOM 7865 C C . HIS A 1 1027 ? 11.762 10.891 31.291 1.00 93.06 1027 HIS A C 1
ATOM 7867 O O . HIS A 1 1027 ? 10.771 11.284 31.901 1.00 93.06 1027 HIS A O 1
ATOM 7873 N N . MET A 1 1028 ? 11.795 9.716 30.654 1.00 94.44 1028 MET A N 1
ATOM 7874 C CA . MET A 1 1028 ? 10.642 8.821 30.557 1.00 94.44 1028 MET A CA 1
ATOM 7875 C C . MET A 1 1028 ? 10.484 7.959 31.825 1.00 94.44 1028 MET A C 1
ATOM 7877 O O . MET A 1 1028 ? 11.479 7.431 32.324 1.00 94.44 1028 MET A O 1
ATOM 7881 N N . PRO A 1 1029 ? 9.250 7.727 32.313 1.00 93.19 1029 PRO A N 1
ATOM 7882 C CA . PRO A 1 1029 ? 8.950 6.858 33.452 1.00 93.19 1029 PRO A CA 1
ATOM 7883 C C . PRO A 1 1029 ? 8.960 5.374 33.040 1.00 93.19 1029 PRO A C 1
ATOM 7885 O O . PRO A 1 1029 ? 7.959 4.662 33.152 1.00 93.19 1029 PRO A O 1
ATOM 7888 N N . LEU A 1 1030 ? 10.092 4.901 32.511 1.00 94.81 1030 LEU A N 1
ATOM 7889 C CA . LEU A 1 1030 ? 10.224 3.536 32.005 1.00 94.81 1030 LEU A CA 1
ATOM 7890 C C . LEU A 1 1030 ? 10.189 2.516 33.152 1.00 94.81 1030 LEU A C 1
ATOM 7892 O O . LEU A 1 1030 ? 10.993 2.564 34.082 1.00 94.81 1030 LEU A O 1
ATOM 7896 N N . VAL A 1 1031 ? 9.281 1.549 33.030 1.00 95.69 1031 VAL A N 1
ATOM 7897 C CA . VAL A 1 1031 ? 9.137 0.380 33.906 1.00 95.69 1031 VAL A CA 1
ATOM 7898 C C . VAL A 1 1031 ? 9.815 -0.844 33.286 1.00 95.69 1031 VAL A C 1
ATOM 7900 O O . VAL A 1 1031 ? 10.478 -1.598 33.997 1.00 95.69 1031 VAL A O 1
ATOM 7903 N N . ASP A 1 1032 ? 9.695 -1.032 31.971 1.00 95.94 1032 ASP A N 1
ATOM 7904 C CA . ASP A 1 1032 ? 10.335 -2.128 31.237 1.00 95.94 1032 ASP A CA 1
ATOM 7905 C C . ASP A 1 1032 ? 11.180 -1.568 30.077 1.00 95.94 1032 ASP A C 1
ATOM 7907 O O . ASP A 1 1032 ? 10.664 -0.879 29.195 1.00 95.94 1032 ASP A O 1
ATOM 7911 N N . LEU A 1 1033 ? 12.478 -1.884 30.053 1.00 97.06 1033 LEU A N 1
ATOM 7912 C CA . LEU A 1 1033 ? 13.404 -1.445 29.004 1.00 97.06 1033 LEU A CA 1
ATOM 7913 C C . LEU A 1 1033 ? 14.201 -2.623 28.435 1.00 97.06 1033 LEU A C 1
ATOM 7915 O O . LEU A 1 1033 ? 14.833 -3.378 29.180 1.00 97.06 1033 LEU A O 1
ATOM 7919 N N . SER A 1 1034 ? 14.191 -2.758 27.108 1.00 97.44 1034 SER A N 1
ATOM 7920 C CA . SER A 1 1034 ? 14.985 -3.745 26.372 1.00 97.44 1034 SER A CA 1
ATOM 7921 C C . SER A 1 1034 ? 15.932 -3.059 25.394 1.00 97.44 1034 SER A C 1
ATOM 7923 O O . SER A 1 1034 ? 15.515 -2.214 24.603 1.00 97.44 1034 SER A O 1
ATOM 7925 N N . LEU A 1 1035 ? 17.215 -3.394 25.503 1.00 95.94 1035 LEU A N 1
ATOM 7926 C CA . LEU A 1 1035 ? 18.326 -2.826 24.744 1.00 95.94 1035 LEU A CA 1
ATOM 7927 C C . LEU A 1 1035 ? 19.274 -3.936 24.259 1.00 95.94 1035 LEU A C 1
ATOM 7929 O O . LEU A 1 1035 ? 20.479 -3.709 24.144 1.00 95.94 1035 LEU A O 1
ATOM 7933 N N . ASN A 1 1036 ? 18.780 -5.152 24.032 1.00 94.88 1036 ASN A N 1
ATOM 7934 C CA . ASN A 1 1036 ? 19.633 -6.282 23.664 1.00 94.88 1036 ASN A CA 1
ATOM 7935 C C . ASN A 1 1036 ? 20.364 -6.005 22.344 1.00 94.88 1036 ASN A C 1
ATOM 7937 O O . ASN A 1 1036 ? 19.803 -5.407 21.429 1.00 94.88 1036 ASN A O 1
ATOM 7941 N N . ASN A 1 1037 ? 21.628 -6.423 22.254 1.00 93.69 1037 ASN A N 1
ATOM 7942 C CA . ASN A 1 1037 ? 22.500 -6.234 21.087 1.00 93.69 1037 ASN A CA 1
ATOM 7943 C C . ASN A 1 1037 ? 22.620 -4.783 20.569 1.00 93.69 1037 ASN A C 1
ATOM 7945 O O . ASN A 1 1037 ? 23.086 -4.562 19.451 1.00 93.69 1037 ASN A O 1
ATOM 7949 N N . THR A 1 1038 ? 22.242 -3.780 21.364 1.00 93.12 1038 THR A N 1
ATOM 7950 C CA . THR A 1 1038 ? 22.444 -2.368 21.008 1.00 93.12 1038 THR A CA 1
ATOM 7951 C C . THR A 1 1038 ? 23.930 -1.987 21.122 1.00 93.12 1038 THR A C 1
ATOM 7953 O O . THR A 1 1038 ? 24.655 -2.544 21.960 1.00 93.12 1038 THR A O 1
ATOM 7956 N N . PRO A 1 1039 ? 24.427 -1.019 20.327 1.00 91.12 1039 PRO A N 1
ATOM 7957 C CA . PRO A 1 1039 ? 25.827 -0.578 20.332 1.00 91.12 1039 PRO A CA 1
ATOM 7958 C C . PRO A 1 1039 ? 26.174 0.320 21.540 1.00 91.12 1039 PRO A C 1
ATOM 7960 O O . PRO A 1 1039 ? 26.885 1.320 21.417 1.00 91.12 1039 PRO A O 1
ATOM 7963 N N . LEU A 1 1040 ? 25.684 -0.032 22.730 1.00 91.38 1040 LEU A N 1
ATOM 7964 C CA . LEU A 1 1040 ? 25.946 0.665 23.986 1.00 91.38 1040 LEU A CA 1
ATOM 7965 C C . LEU A 1 1040 ? 27.185 0.097 24.691 1.00 91.38 1040 LEU A C 1
ATOM 7967 O O . LEU A 1 1040 ? 27.316 -1.110 24.902 1.00 91.38 1040 LEU A O 1
ATOM 7971 N N . ASN A 1 1041 ? 28.069 1.000 25.124 1.00 89.31 1041 ASN A N 1
ATOM 7972 C CA . ASN A 1 1041 ? 29.246 0.675 25.942 1.00 89.31 1041 ASN A CA 1
ATOM 7973 C C . ASN A 1 1041 ? 29.085 1.101 27.419 1.00 89.31 1041 ASN A C 1
ATOM 7975 O O . ASN A 1 1041 ? 29.862 0.676 28.277 1.00 89.31 1041 ASN A O 1
ATOM 7979 N N . SER A 1 1042 ? 28.090 1.943 27.722 1.00 90.81 1042 SER A N 1
ATOM 7980 C CA . SER A 1 1042 ? 27.778 2.455 29.063 1.00 90.81 1042 SER A CA 1
ATOM 7981 C C . SER A 1 1042 ? 26.270 2.675 29.221 1.00 90.81 1042 SER A C 1
ATOM 7983 O O . SER A 1 1042 ? 25.573 2.887 28.230 1.00 90.81 1042 SER A O 1
ATOM 7985 N N . LEU A 1 1043 ? 25.792 2.650 30.469 1.00 92.19 1043 LEU A N 1
ATOM 7986 C CA . LEU A 1 1043 ? 24.420 3.005 30.854 1.00 92.19 1043 LEU A CA 1
ATOM 7987 C C . LEU A 1 1043 ? 24.294 4.466 31.328 1.00 92.19 1043 LEU A C 1
ATOM 7989 O O . LEU A 1 1043 ? 23.277 4.850 31.901 1.00 92.19 1043 LEU A O 1
ATOM 7993 N N . ASP A 1 1044 ? 25.329 5.288 31.135 1.00 90.00 1044 ASP A N 1
ATOM 7994 C CA . ASP A 1 1044 ? 25.319 6.682 31.580 1.00 90.00 1044 ASP A CA 1
ATOM 7995 C C . ASP A 1 1044 ? 24.186 7.485 30.927 1.00 90.00 1044 ASP A C 1
ATOM 7997 O O . ASP A 1 1044 ? 24.016 7.498 29.707 1.00 90.00 1044 ASP A O 1
ATOM 8001 N N . GLY A 1 1045 ? 23.436 8.211 31.758 1.00 85.69 1045 GLY A N 1
ATOM 8002 C CA . GLY A 1 1045 ? 22.269 8.979 31.327 1.00 85.69 1045 GLY A CA 1
ATOM 8003 C C . GLY A 1 1045 ? 20.954 8.200 31.349 1.00 85.69 1045 GLY A C 1
ATOM 8004 O O . GLY A 1 1045 ? 19.933 8.797 31.035 1.00 85.69 1045 GLY A O 1
ATOM 8005 N N . LEU A 1 1046 ? 20.950 6.922 31.741 1.00 90.94 1046 LEU A N 1
ATOM 8006 C CA . LEU A 1 1046 ? 19.721 6.187 32.044 1.00 90.94 1046 LEU A CA 1
ATOM 8007 C C . LEU A 1 1046 ? 19.211 6.544 33.449 1.00 90.94 1046 LEU A C 1
ATOM 8009 O O . LEU A 1 1046 ? 19.954 6.418 34.422 1.00 90.94 1046 LEU A O 1
ATOM 8013 N N . ASP A 1 1047 ? 17.939 6.932 33.566 1.00 89.19 1047 ASP A N 1
ATOM 8014 C CA . ASP A 1 1047 ? 17.241 6.968 34.854 1.00 89.19 1047 ASP A CA 1
ATOM 8015 C C . ASP A 1 1047 ? 16.650 5.582 35.144 1.00 89.19 1047 ASP A C 1
ATOM 8017 O O . ASP A 1 1047 ? 15.755 5.109 34.446 1.00 89.19 1047 ASP A O 1
ATOM 8021 N N . ALA A 1 1048 ? 17.183 4.911 36.165 1.00 85.94 1048 ALA A N 1
ATOM 8022 C CA . ALA A 1 1048 ? 16.765 3.569 36.559 1.00 85.94 1048 ALA A CA 1
ATOM 8023 C C . ALA A 1 1048 ? 15.853 3.538 37.797 1.00 85.94 1048 ALA A C 1
ATOM 8025 O O . ALA A 1 1048 ? 15.574 2.460 38.323 1.00 85.94 1048 ALA A O 1
ATOM 8026 N N . SER A 1 1049 ? 15.385 4.692 38.281 1.00 87.56 1049 SER A N 1
ATOM 8027 C CA . SER A 1 1049 ? 14.605 4.792 39.524 1.00 87.56 1049 SER A CA 1
ATOM 8028 C C . SER A 1 1049 ? 13.271 4.026 39.479 1.00 87.56 1049 SER A C 1
ATOM 8030 O O . SER A 1 1049 ? 12.873 3.409 40.474 1.00 87.56 1049 SER A O 1
ATOM 8032 N N . GLN A 1 1050 ? 12.600 4.018 38.321 1.00 89.12 1050 GLN A N 1
ATOM 8033 C CA . GLN A 1 1050 ? 11.302 3.357 38.109 1.00 89.12 1050 GLN A CA 1
ATOM 8034 C C . GLN A 1 1050 ? 11.388 2.012 37.371 1.00 89.12 1050 GLN A C 1
ATOM 8036 O O . GLN A 1 1050 ? 10.398 1.279 37.326 1.00 89.12 1050 GLN A O 1
ATOM 8041 N N . LEU A 1 1051 ? 12.563 1.650 36.841 1.00 91.94 1051 LEU A N 1
ATOM 8042 C CA . LEU A 1 1051 ? 12.742 0.414 36.080 1.00 91.94 1051 LEU A CA 1
ATOM 8043 C C . LEU A 1 1051 ? 12.489 -0.811 36.962 1.00 91.94 1051 LEU A C 1
ATOM 8045 O O . LEU A 1 1051 ? 13.147 -1.000 37.980 1.00 91.94 1051 LEU A O 1
ATOM 8049 N N . SER A 1 1052 ? 11.565 -1.666 36.529 1.00 92.56 1052 SER A N 1
ATOM 8050 C CA . SER A 1 1052 ? 11.256 -2.979 37.102 1.00 92.56 1052 SER A CA 1
ATOM 8051 C C . SER A 1 1052 ? 11.911 -4.113 36.310 1.00 92.56 1052 SER A C 1
ATOM 8053 O O . SER A 1 1052 ? 12.337 -5.111 36.904 1.00 92.56 1052 SER A O 1
ATOM 8055 N N . ALA A 1 1053 ? 12.066 -3.958 34.990 1.00 93.38 1053 ALA A N 1
ATOM 8056 C CA . ALA A 1 1053 ? 12.848 -4.874 34.167 1.00 93.38 1053 ALA A CA 1
ATOM 8057 C C . ALA A 1 1053 ? 13.822 -4.155 33.231 1.00 93.38 1053 ALA A C 1
ATOM 8059 O O . ALA A 1 1053 ? 13.458 -3.196 32.553 1.00 93.38 1053 ALA A O 1
ATOM 8060 N N . LEU A 1 1054 ? 15.045 -4.683 33.147 1.00 94.94 1054 LEU A N 1
ATOM 8061 C CA . LEU A 1 1054 ? 16.070 -4.227 32.211 1.00 94.94 1054 LEU A CA 1
ATOM 8062 C C . LEU A 1 1054 ? 16.712 -5.421 31.495 1.00 94.94 1054 LEU A C 1
ATOM 8064 O O . LEU A 1 1054 ? 17.187 -6.358 32.145 1.00 94.94 1054 LEU A O 1
ATOM 8068 N N . LYS A 1 1055 ? 16.744 -5.371 30.161 1.00 95.62 1055 LYS A N 1
ATOM 8069 C CA . LYS A 1 1055 ? 17.416 -6.356 29.304 1.00 95.62 1055 LYS A CA 1
ATOM 8070 C C . LYS A 1 1055 ? 18.518 -5.687 28.492 1.00 95.62 1055 LYS A C 1
ATOM 8072 O O . LYS A 1 1055 ? 18.259 -4.718 27.786 1.00 95.62 1055 LYS A O 1
ATOM 8077 N N . ILE A 1 1056 ? 19.739 -6.189 28.626 1.00 94.12 1056 ILE A N 1
ATOM 8078 C CA . ILE A 1 1056 ? 20.942 -5.679 27.954 1.00 94.12 1056 ILE A CA 1
ATOM 8079 C C . ILE A 1 1056 ? 21.818 -6.835 27.444 1.00 94.12 1056 ILE A C 1
ATOM 8081 O O . ILE A 1 1056 ? 23.044 -6.734 27.406 1.00 94.12 1056 ILE A O 1
ATOM 8085 N N . GLU A 1 1057 ? 21.207 -7.966 27.099 1.00 91.19 1057 GLU A N 1
ATOM 8086 C CA . GLU A 1 1057 ? 21.914 -9.152 26.623 1.00 91.19 1057 GLU A CA 1
ATOM 8087 C C . GLU A 1 1057 ? 22.676 -8.851 25.322 1.00 91.19 1057 GLU A C 1
ATOM 8089 O O . GLU A 1 1057 ? 22.171 -8.156 24.444 1.00 91.19 1057 GLU A O 1
ATOM 8094 N N . GLY A 1 1058 ? 23.922 -9.318 25.212 1.00 87.88 1058 GLY A N 1
ATOM 8095 C CA . GLY A 1 1058 ? 24.793 -9.091 24.052 1.00 87.88 1058 GLY A CA 1
ATOM 8096 C C . GLY A 1 1058 ? 25.329 -7.661 23.901 1.00 87.88 1058 GLY A C 1
ATOM 8097 O O . GLY A 1 1058 ? 26.099 -7.387 22.979 1.00 87.88 1058 GLY A O 1
ATOM 8098 N N . THR A 1 1059 ? 24.970 -6.740 24.802 1.00 90.81 1059 THR A N 1
ATOM 8099 C CA . THR A 1 1059 ? 25.509 -5.371 24.801 1.00 90.81 1059 THR A CA 1
ATOM 8100 C C . THR A 1 1059 ? 26.912 -5.314 25.409 1.00 90.81 1059 THR A C 1
ATOM 8102 O O . THR A 1 1059 ? 27.284 -6.096 26.287 1.00 90.81 1059 THR A O 1
ATOM 8105 N N . LYS A 1 1060 ? 27.719 -4.334 24.991 1.00 88.81 1060 LYS A N 1
ATOM 8106 C CA . LYS A 1 1060 ? 29.115 -4.183 25.445 1.00 88.81 1060 LYS A CA 1
ATOM 8107 C C . LYS A 1 1060 ? 29.254 -3.324 26.705 1.00 88.81 1060 LYS A C 1
ATOM 8109 O O . LYS A 1 1060 ? 30.326 -2.781 26.974 1.00 88.81 1060 LYS A O 1
ATOM 8114 N N . VAL A 1 1061 ? 28.191 -3.212 27.500 1.00 89.31 1061 VAL A N 1
ATOM 8115 C CA . VAL A 1 1061 ? 28.202 -2.489 28.776 1.00 89.31 1061 VAL A CA 1
ATOM 8116 C C . VAL A 1 1061 ? 29.212 -3.131 29.732 1.00 89.31 1061 VAL A C 1
ATOM 8118 O O . VAL A 1 1061 ? 29.259 -4.350 29.893 1.00 89.31 1061 VAL A O 1
ATOM 8121 N N . THR A 1 1062 ? 30.033 -2.302 30.380 1.00 86.69 1062 THR A N 1
ATOM 8122 C CA . THR A 1 1062 ? 31.097 -2.759 31.299 1.00 86.69 1062 THR A CA 1
ATOM 8123 C C . THR A 1 1062 ? 30.846 -2.399 32.766 1.00 86.69 1062 THR A C 1
ATOM 8125 O O . THR A 1 1062 ? 31.376 -3.062 33.660 1.00 86.69 1062 THR A O 1
ATOM 8128 N N . SER A 1 1063 ? 30.029 -1.374 33.030 1.00 87.31 1063 SER A N 1
ATOM 8129 C CA . SER A 1 1063 ? 29.779 -0.822 34.365 1.00 87.31 1063 SER A CA 1
ATOM 8130 C C . SER A 1 1063 ? 28.286 -0.748 34.671 1.00 87.31 1063 SER A C 1
ATOM 8132 O O . SER A 1 1063 ? 27.502 -0.302 33.838 1.00 87.31 1063 SER A O 1
ATOM 8134 N N . LEU A 1 1064 ? 27.915 -1.135 35.895 1.00 89.56 1064 LEU A N 1
ATOM 8135 C CA . LEU A 1 1064 ? 26.553 -1.025 36.430 1.00 89.56 1064 LEU A CA 1
ATOM 8136 C C . LEU A 1 1064 ? 26.373 0.146 37.405 1.00 89.56 1064 LEU A C 1
ATOM 8138 O O . LEU A 1 1064 ? 25.332 0.242 38.040 1.00 89.56 1064 LEU A O 1
ATOM 8142 N N . GLN A 1 1065 ? 27.365 1.032 37.539 1.00 88.31 1065 GLN A N 1
ATOM 8143 C CA . GLN A 1 1065 ? 27.275 2.217 38.408 1.00 88.31 1065 GLN A CA 1
ATOM 8144 C C . GLN A 1 1065 ? 25.976 3.031 38.222 1.00 88.31 1065 GLN A C 1
ATOM 8146 O O . GLN A 1 1065 ? 25.349 3.353 39.229 1.00 88.31 1065 GLN A O 1
ATOM 8151 N N . PRO A 1 1066 ? 25.485 3.276 36.990 1.00 89.25 1066 PRO A N 1
ATOM 8152 C CA . PRO A 1 1066 ? 24.211 3.974 36.781 1.00 89.25 1066 PRO A CA 1
ATOM 8153 C C . PRO A 1 1066 ? 22.979 3.291 37.403 1.00 89.25 1066 PRO A C 1
ATOM 8155 O O . PRO A 1 1066 ? 21.959 3.940 37.610 1.00 89.25 1066 PRO A O 1
ATOM 8158 N N . LEU A 1 1067 ? 23.060 2.000 37.742 1.00 88.50 1067 LEU A N 1
ATOM 8159 C CA . LEU A 1 1067 ? 21.975 1.248 38.380 1.00 88.50 1067 LEU A CA 1
ATOM 8160 C C . LEU A 1 1067 ? 22.024 1.282 39.916 1.00 88.50 1067 LEU A C 1
ATOM 8162 O O . LEU A 1 1067 ? 21.201 0.628 40.551 1.00 88.50 1067 LEU A O 1
ATOM 8166 N N . GLN A 1 1068 ? 22.947 2.034 40.529 1.00 84.50 1068 GLN A N 1
ATOM 8167 C CA . GLN A 1 1068 ? 23.131 2.045 41.987 1.00 84.50 1068 GLN A CA 1
ATOM 8168 C C . GLN A 1 1068 ? 21.861 2.414 42.773 1.00 84.50 1068 GLN A C 1
ATOM 8170 O O . GLN A 1 1068 ? 21.663 1.943 43.888 1.00 84.50 1068 GLN A O 1
ATOM 8175 N N . ASN A 1 1069 ? 20.972 3.206 42.168 1.00 76.25 1069 ASN A N 1
ATOM 8176 C CA . ASN A 1 1069 ? 19.714 3.653 42.771 1.00 76.25 1069 ASN A CA 1
ATOM 8177 C C . ASN A 1 1069 ? 18.470 2.962 42.174 1.00 76.25 1069 ASN A C 1
ATOM 8179 O O . ASN A 1 1069 ? 17.354 3.453 42.336 1.00 76.25 1069 ASN A O 1
ATOM 8183 N N . ALA A 1 1070 ? 18.633 1.830 41.481 1.00 82.75 1070 ALA A N 1
ATOM 8184 C CA . ALA A 1 1070 ? 17.541 1.093 40.839 1.00 82.75 1070 ALA A CA 1
ATOM 8185 C C . ALA A 1 1070 ? 16.741 0.226 41.839 1.00 82.75 1070 ALA A C 1
ATOM 8187 O O . ALA A 1 1070 ? 16.626 -0.991 41.690 1.00 82.75 1070 ALA A O 1
ATOM 8188 N N . GLY A 1 1071 ? 16.184 0.837 42.891 1.00 81.06 1071 GLY A N 1
ATOM 8189 C CA . GLY A 1 1071 ? 15.469 0.123 43.965 1.00 81.06 1071 GLY A CA 1
ATOM 8190 C C . GLY A 1 1071 ? 14.206 -0.625 43.501 1.00 81.06 1071 GLY A C 1
ATOM 8191 O O . GLY A 1 1071 ? 13.797 -1.620 44.108 1.00 81.06 1071 GLY A O 1
ATOM 8192 N N . SER A 1 1072 ? 13.607 -0.189 42.391 1.00 87.44 1072 SER A N 1
ATOM 8193 C CA . SER A 1 1072 ? 12.415 -0.801 41.784 1.00 87.44 1072 SER A CA 1
ATOM 8194 C C . SER A 1 1072 ? 12.730 -2.015 40.904 1.00 87.44 1072 SER A C 1
ATOM 8196 O O . SER A 1 1072 ? 11.822 -2.784 40.593 1.00 87.44 1072 SER A O 1
ATOM 8198 N N . LEU A 1 1073 ? 14.000 -2.241 40.557 1.00 89.06 1073 LEU A N 1
ATOM 8199 C CA . LEU A 1 1073 ? 14.400 -3.287 39.619 1.00 89.06 1073 LEU A CA 1
ATOM 8200 C C . LEU A 1 1073 ? 14.132 -4.669 40.220 1.00 89.06 1073 LEU A C 1
ATOM 8202 O O . LEU A 1 1073 ? 14.546 -4.954 41.342 1.00 89.06 1073 LEU A O 1
ATOM 8206 N N . ARG A 1 1074 ? 13.393 -5.514 39.493 1.00 89.25 1074 ARG A N 1
ATOM 8207 C CA . ARG A 1 1074 ? 13.031 -6.889 39.883 1.00 89.25 1074 ARG A CA 1
ATOM 8208 C C . ARG A 1 1074 ? 13.635 -7.931 38.950 1.00 89.25 1074 ARG A C 1
ATOM 8210 O O . ARG A 1 1074 ? 14.049 -8.988 39.421 1.00 89.25 1074 ARG A O 1
ATOM 8217 N N . ARG A 1 1075 ? 13.684 -7.638 37.646 1.00 89.62 1075 ARG A N 1
ATOM 8218 C CA . ARG A 1 1075 ? 14.155 -8.554 36.598 1.00 89.62 1075 ARG A CA 1
ATOM 8219 C C . ARG A 1 1075 ? 15.331 -7.944 35.841 1.00 89.62 1075 ARG A C 1
ATOM 8221 O O . ARG A 1 1075 ? 15.201 -6.861 35.277 1.00 89.62 1075 ARG A O 1
ATOM 8228 N N . PHE A 1 1076 ? 16.460 -8.640 35.790 1.00 89.69 1076 PHE A N 1
ATOM 8229 C CA . PHE A 1 1076 ? 17.648 -8.145 35.094 1.00 89.69 1076 PHE A CA 1
ATOM 8230 C C . PHE A 1 1076 ? 18.289 -9.226 34.218 1.00 89.69 1076 PHE A C 1
ATOM 8232 O O . PHE A 1 1076 ? 18.625 -10.307 34.697 1.00 89.69 1076 PHE A O 1
ATOM 8239 N N . TYR A 1 1077 ? 18.447 -8.930 32.927 1.00 89.25 1077 TYR A N 1
ATOM 8240 C CA . TYR A 1 1077 ? 18.956 -9.860 31.918 1.00 89.25 1077 TYR A CA 1
ATOM 8241 C C . TYR A 1 1077 ? 20.210 -9.265 31.271 1.00 89.25 1077 TYR A C 1
ATOM 8243 O O . TYR A 1 1077 ? 20.130 -8.228 30.612 1.00 89.25 1077 TYR A O 1
ATOM 8251 N N . CYS A 1 1078 ? 21.376 -9.883 31.473 1.00 87.38 1078 CYS A N 1
ATOM 8252 C CA . CYS A 1 1078 ? 22.654 -9.354 30.980 1.00 87.38 1078 CYS A CA 1
ATOM 8253 C C . CYS A 1 1078 ? 23.643 -10.441 30.524 1.00 87.38 1078 CYS A C 1
ATOM 8255 O O . CYS A 1 1078 ? 24.852 -10.345 30.751 1.00 87.38 1078 CYS A O 1
ATOM 8257 N N . ARG A 1 1079 ? 23.132 -11.474 29.847 1.00 85.12 1079 ARG A N 1
ATOM 8258 C CA . ARG A 1 1079 ? 23.951 -12.487 29.159 1.00 85.12 1079 ARG A CA 1
ATOM 8259 C C . ARG A 1 1079 ? 24.836 -11.881 28.072 1.00 85.12 1079 ARG A C 1
ATOM 8261 O O . ARG A 1 1079 ? 24.479 -10.877 27.468 1.00 85.12 1079 ARG A O 1
ATOM 8268 N N . ASN A 1 1080 ? 25.963 -12.516 27.797 1.00 81.50 1080 ASN A N 1
ATOM 8269 C CA . ASN A 1 1080 ? 26.984 -12.125 26.832 1.00 81.50 1080 ASN A CA 1
ATOM 8270 C C . ASN A 1 1080 ? 27.419 -10.648 26.953 1.00 81.50 1080 ASN A C 1
ATOM 8272 O O . ASN A 1 1080 ? 27.565 -9.948 25.952 1.00 81.50 1080 ASN A O 1
ATOM 8276 N N . THR A 1 1081 ? 27.591 -10.159 28.187 1.00 81.44 1081 THR A N 1
ATOM 8277 C CA . THR A 1 1081 ? 28.035 -8.781 28.476 1.00 81.44 1081 THR A CA 1
ATOM 8278 C C . THR A 1 1081 ? 29.420 -8.747 29.124 1.00 81.44 1081 THR A C 1
ATOM 8280 O O . THR A 1 1081 ? 29.886 -9.711 29.732 1.00 81.44 1081 THR A O 1
ATOM 8283 N N . ALA A 1 1082 ? 30.098 -7.598 29.048 1.00 81.19 1082 ALA A N 1
ATOM 8284 C CA . ALA A 1 1082 ? 31.439 -7.412 29.609 1.00 81.19 1082 ALA A CA 1
ATOM 8285 C C . ALA A 1 1082 ? 31.444 -7.022 31.106 1.00 81.19 1082 ALA A C 1
ATOM 8287 O O . ALA A 1 1082 ? 32.464 -6.557 31.629 1.00 81.19 1082 ALA A O 1
ATOM 8288 N N . ILE A 1 1083 ? 30.323 -7.198 31.815 1.00 82.88 1083 ILE A N 1
ATOM 8289 C CA . ILE A 1 1083 ? 30.151 -6.754 33.202 1.00 82.88 1083 ILE A CA 1
ATOM 8290 C C . ILE A 1 1083 ? 30.941 -7.649 34.164 1.00 82.88 1083 ILE A C 1
ATOM 8292 O O . ILE A 1 1083 ? 30.737 -8.865 34.261 1.00 82.88 1083 ILE A O 1
ATOM 8296 N N . ARG A 1 1084 ? 31.826 -7.015 34.943 1.00 75.38 1084 ARG A N 1
ATOM 8297 C CA . ARG A 1 1084 ? 32.654 -7.687 35.961 1.00 75.38 1084 ARG A CA 1
ATOM 8298 C C . ARG A 1 1084 ? 32.281 -7.334 37.400 1.00 75.38 1084 ARG A C 1
ATOM 8300 O O . ARG A 1 1084 ? 32.510 -8.145 38.289 1.00 75.38 1084 ARG A O 1
ATOM 8307 N N . ASN A 1 1085 ? 31.708 -6.153 37.638 1.00 80.44 1085 ASN A N 1
ATOM 8308 C CA . ASN A 1 1085 ? 31.362 -5.667 38.975 1.00 80.44 1085 ASN A CA 1
ATOM 8309 C C . ASN A 1 1085 ? 29.843 -5.496 39.128 1.00 80.44 1085 ASN A C 1
ATOM 8311 O O . ASN A 1 1085 ? 29.265 -4.581 38.546 1.00 80.44 1085 ASN A O 1
ATOM 8315 N N . PHE A 1 1086 ? 29.228 -6.342 39.957 1.00 82.50 1086 PHE A N 1
ATOM 8316 C CA . PHE A 1 1086 ? 27.792 -6.311 40.265 1.00 82.50 1086 PHE A CA 1
ATOM 8317 C C . PHE A 1 1086 ? 27.463 -5.618 41.595 1.00 82.50 1086 PHE A C 1
ATOM 8319 O O . PHE A 1 1086 ? 26.298 -5.506 41.950 1.00 82.50 1086 PHE A O 1
ATOM 8326 N N . THR A 1 1087 ? 28.461 -5.105 42.319 1.00 81.38 1087 THR A N 1
ATOM 8327 C CA . THR A 1 1087 ? 28.243 -4.391 43.592 1.00 81.38 1087 THR A CA 1
ATOM 8328 C C . THR A 1 1087 ? 27.207 -3.260 43.495 1.00 81.38 1087 THR A C 1
ATOM 8330 O O . THR A 1 1087 ? 26.408 -3.143 44.419 1.00 81.38 1087 THR A O 1
ATOM 8333 N N . PRO A 1 1088 ? 27.145 -2.458 42.406 1.00 84.38 1088 PRO A N 1
ATOM 8334 C CA . PRO A 1 1088 ? 26.152 -1.389 42.295 1.00 84.38 1088 PRO A CA 1
ATOM 8335 C C . PRO A 1 1088 ? 24.695 -1.854 42.408 1.00 84.38 1088 PRO A C 1
ATOM 8337 O O . PRO A 1 1088 ? 23.861 -1.080 42.840 1.00 84.38 1088 PRO A O 1
ATOM 8340 N N . ILE A 1 1089 ? 24.371 -3.104 42.068 1.00 82.50 1089 ILE A N 1
ATOM 8341 C CA . ILE A 1 1089 ? 22.985 -3.599 42.115 1.00 82.50 1089 ILE A CA 1
ATOM 8342 C C . ILE A 1 1089 ? 22.658 -4.361 43.408 1.00 82.50 1089 ILE A C 1
ATOM 8344 O O . ILE A 1 1089 ? 21.592 -4.961 43.502 1.00 82.50 1089 ILE A O 1
ATOM 8348 N N . TYR A 1 1090 ? 23.540 -4.378 44.410 1.00 77.69 1090 TYR A N 1
ATOM 8349 C CA . TYR A 1 1090 ? 23.307 -5.149 45.640 1.00 77.69 1090 TYR A CA 1
ATOM 8350 C C . TYR A 1 1090 ? 22.126 -4.648 46.476 1.00 77.69 1090 TYR A C 1
ATOM 8352 O O . TYR A 1 1090 ? 21.421 -5.465 47.063 1.00 77.69 1090 TYR A O 1
ATOM 8360 N N . ASP A 1 1091 ? 21.879 -3.338 46.467 1.00 71.88 1091 ASP A N 1
ATOM 8361 C CA . ASP A 1 1091 ? 20.764 -2.709 47.186 1.00 71.88 1091 ASP A CA 1
ATOM 8362 C C . ASP A 1 1091 ? 19.476 -2.639 46.337 1.00 71.88 1091 ASP A C 1
ATOM 8364 O O . ASP A 1 1091 ? 18.481 -2.034 46.738 1.00 71.88 1091 ASP A O 1
ATOM 8368 N N . SER A 1 1092 ? 19.475 -3.260 45.151 1.00 73.94 1092 SER A N 1
ATOM 8369 C CA . SER A 1 1092 ? 18.287 -3.355 44.297 1.00 73.94 1092 SER A CA 1
ATOM 8370 C C . SER A 1 1092 ? 17.340 -4.467 44.763 1.00 73.94 1092 SER A C 1
ATOM 8372 O O . SER A 1 1092 ? 17.742 -5.442 45.399 1.00 73.94 1092 SER A O 1
ATOM 8374 N N . GLY A 1 1093 ? 16.056 -4.359 44.417 1.00 75.19 1093 GLY A N 1
ATOM 8375 C CA . GLY A 1 1093 ? 15.053 -5.373 44.758 1.00 75.19 1093 GLY A CA 1
ATOM 8376 C C . GLY A 1 1093 ? 15.015 -6.584 43.818 1.00 75.19 1093 GLY A C 1
ATOM 8377 O O . GLY A 1 1093 ? 13.953 -7.188 43.693 1.00 75.19 1093 GLY A O 1
ATOM 8378 N N . ILE A 1 1094 ? 16.108 -6.916 43.121 1.00 81.44 1094 ILE A N 1
ATOM 8379 C CA . ILE A 1 1094 ? 16.122 -7.963 42.088 1.00 81.44 1094 ILE A CA 1
ATOM 8380 C C . ILE A 1 1094 ? 15.710 -9.315 42.683 1.00 81.44 1094 ILE A C 1
ATOM 8382 O O . ILE A 1 1094 ? 16.361 -9.827 43.592 1.00 81.44 1094 ILE A O 1
ATOM 8386 N N . THR A 1 1095 ? 14.658 -9.909 42.116 1.00 79.88 1095 THR A N 1
ATOM 8387 C CA . THR A 1 1095 ? 14.186 -11.260 42.454 1.00 79.88 1095 THR A CA 1
ATOM 8388 C C . THR A 1 1095 ? 14.580 -12.288 41.396 1.00 79.88 1095 THR A C 1
ATOM 8390 O O . THR A 1 1095 ? 14.726 -13.466 41.715 1.00 79.88 1095 THR A O 1
ATOM 8393 N N . HIS A 1 1096 ? 14.786 -11.846 40.150 1.00 80.00 1096 HIS A N 1
ATOM 8394 C CA . HIS A 1 1096 ? 15.111 -12.692 39.003 1.00 80.00 1096 HIS A CA 1
ATOM 8395 C C . HIS A 1 1096 ? 16.278 -12.101 38.209 1.00 80.00 1096 HIS A C 1
ATOM 8397 O O . HIS A 1 1096 ? 16.220 -10.949 37.764 1.00 80.00 1096 HIS A O 1
ATOM 8403 N N . ILE A 1 1097 ? 17.319 -12.901 37.975 1.00 82.31 1097 ILE A N 1
ATOM 8404 C CA . ILE A 1 1097 ? 18.486 -12.486 37.191 1.00 82.31 1097 ILE A CA 1
ATOM 8405 C C . ILE A 1 1097 ? 18.911 -13.572 36.195 1.00 82.31 1097 ILE A C 1
ATOM 8407 O O . ILE A 1 1097 ? 18.926 -14.760 36.527 1.00 82.31 1097 ILE A O 1
ATOM 8411 N N . VAL A 1 1098 ? 19.263 -13.160 34.974 1.00 78.19 1098 VAL A N 1
ATOM 8412 C CA . VAL A 1 1098 ? 19.809 -14.036 33.926 1.00 78.19 1098 VAL A CA 1
ATOM 8413 C C . VAL A 1 1098 ? 21.174 -13.502 33.494 1.00 78.19 1098 VAL A C 1
ATOM 8415 O O . VAL A 1 1098 ? 21.282 -12.382 32.990 1.00 78.19 1098 VAL A O 1
ATOM 8418 N N . VAL A 1 1099 ? 22.221 -14.299 33.711 1.00 77.12 1099 VAL A N 1
ATOM 8419 C CA . VAL A 1 1099 ? 23.632 -13.946 33.477 1.00 77.12 1099 VAL A CA 1
ATOM 8420 C C . VAL A 1 1099 ? 24.391 -15.149 32.917 1.00 77.12 1099 VAL A C 1
ATOM 8422 O O . VAL A 1 1099 ? 23.965 -16.283 33.121 1.00 77.12 1099 VAL A O 1
ATOM 8425 N N . ASP A 1 1100 ? 25.517 -14.918 32.239 1.00 67.25 1100 ASP A N 1
ATOM 8426 C CA . ASP A 1 1100 ? 26.408 -16.019 31.843 1.00 67.25 1100 ASP A CA 1
ATOM 8427 C C . ASP A 1 1100 ? 27.041 -16.670 33.076 1.00 67.25 1100 ASP A C 1
ATOM 8429 O O . ASP A 1 1100 ? 27.341 -15.975 34.056 1.00 67.25 1100 ASP A O 1
ATOM 8433 N N . ASP A 1 1101 ? 27.296 -17.977 33.000 1.00 59.94 1101 ASP A N 1
ATOM 8434 C CA . ASP A 1 1101 ? 28.029 -18.740 34.011 1.00 59.94 1101 ASP A CA 1
ATOM 8435 C C . ASP A 1 1101 ? 29.540 -18.749 33.718 1.00 59.94 1101 ASP A C 1
ATOM 8437 O O . ASP A 1 1101 ? 29.944 -19.156 32.625 1.00 59.94 1101 ASP A O 1
ATOM 8441 N N . PRO A 1 1102 ? 30.400 -18.285 34.648 1.00 51.16 1102 PRO A N 1
ATOM 8442 C CA . PRO A 1 1102 ? 31.809 -18.633 34.562 1.00 51.16 1102 PRO A CA 1
ATOM 8443 C C . PRO A 1 1102 ? 32.435 -18.804 35.954 1.00 51.16 1102 PRO A C 1
ATOM 8445 O O . PRO A 1 1102 ? 32.891 -17.811 36.520 1.00 51.16 1102 PRO A O 1
ATOM 8448 N N . ASP A 1 1103 ? 32.453 -20.014 36.522 1.00 49.03 1103 ASP A N 1
ATOM 8449 C CA . ASP A 1 1103 ? 33.438 -20.563 37.494 1.00 49.03 1103 ASP A CA 1
ATOM 8450 C C . ASP A 1 1103 ? 33.985 -19.663 38.646 1.00 49.03 1103 ASP A C 1
ATOM 8452 O O . ASP A 1 1103 ? 34.984 -19.968 39.293 1.00 49.03 1103 ASP A O 1
ATOM 8456 N N . SER A 1 1104 ? 33.347 -18.532 38.961 1.00 47.19 1104 SER A N 1
ATOM 8457 C CA . SER A 1 1104 ? 33.844 -17.523 39.913 1.00 47.19 1104 SER A CA 1
ATOM 8458 C C . SER A 1 1104 ? 32.778 -16.533 40.419 1.00 47.19 1104 SER A C 1
ATOM 8460 O O . SER A 1 1104 ? 33.081 -15.677 41.252 1.00 47.19 1104 SER A O 1
ATOM 8462 N N . LYS A 1 1105 ? 31.509 -16.638 39.986 1.00 50.94 1105 LYS A N 1
ATOM 8463 C CA . LYS A 1 1105 ? 30.445 -15.658 40.314 1.00 50.94 1105 LYS A CA 1
ATOM 8464 C C . LYS A 1 1105 ? 29.411 -16.110 41.361 1.00 50.94 1105 LYS A C 1
ATOM 8466 O O . LYS A 1 1105 ? 28.611 -15.294 41.816 1.00 50.94 1105 LYS A O 1
ATOM 8471 N N . THR A 1 1106 ? 29.451 -17.351 41.843 1.00 50.94 1106 THR A N 1
ATOM 8472 C CA . THR A 1 1106 ? 28.484 -17.878 42.832 1.00 50.94 1106 THR A CA 1
ATOM 8473 C C . THR A 1 1106 ? 28.547 -17.200 44.210 1.00 50.94 1106 THR A C 1
ATOM 8475 O O . THR A 1 1106 ? 27.560 -17.220 44.941 1.00 50.94 1106 THR A O 1
ATOM 8478 N N . ALA A 1 1107 ? 29.662 -16.563 44.590 1.00 53.22 1107 ALA A N 1
ATOM 8479 C CA . ALA A 1 1107 ? 29.787 -15.847 45.871 1.00 53.22 1107 ALA A CA 1
ATOM 8480 C C . ALA A 1 1107 ? 29.216 -14.412 45.850 1.00 53.22 1107 ALA A C 1
ATOM 8482 O O . ALA A 1 1107 ? 28.870 -13.872 46.900 1.00 53.22 1107 ALA A O 1
ATOM 8483 N N . VAL A 1 1108 ? 29.117 -13.799 44.666 1.00 59.53 1108 VAL A N 1
ATOM 8484 C CA . VAL A 1 1108 ? 28.659 -12.413 44.447 1.00 59.53 1108 VAL A CA 1
ATOM 8485 C C . VAL A 1 1108 ? 27.133 -12.338 44.550 1.00 59.53 1108 VAL A C 1
ATOM 8487 O O . VAL A 1 1108 ? 26.604 -11.511 45.284 1.00 59.53 1108 VAL A O 1
ATOM 8490 N N . PHE A 1 1109 ? 26.421 -13.265 43.903 1.00 61.44 1109 PHE A N 1
ATOM 8491 C CA . PHE A 1 1109 ? 24.952 -13.271 43.878 1.00 61.44 1109 PHE A CA 1
ATOM 8492 C C . PHE A 1 1109 ? 24.301 -13.786 45.170 1.00 61.44 1109 PHE A C 1
ATOM 8494 O O . PHE A 1 1109 ? 23.165 -13.433 45.457 1.00 61.44 1109 PHE A O 1
ATOM 8501 N N . LYS A 1 1110 ? 25.042 -14.517 46.018 1.00 57.31 1110 LYS A N 1
ATOM 8502 C CA . LYS A 1 1110 ? 24.604 -14.877 47.384 1.00 57.31 1110 LYS A CA 1
ATOM 8503 C C . LYS A 1 1110 ? 24.412 -13.668 48.311 1.00 57.31 1110 LYS A C 1
ATOM 8505 O O . LYS A 1 1110 ? 23.857 -13.831 49.391 1.00 57.31 1110 LYS A O 1
ATOM 8510 N N . LYS A 1 1111 ? 24.904 -12.482 47.930 1.00 59.75 1111 LYS A N 1
ATOM 8511 C CA . LYS A 1 1111 ? 24.754 -11.235 48.697 1.00 59.75 1111 LYS A CA 1
ATOM 8512 C C . LYS A 1 1111 ? 23.501 -10.432 48.329 1.00 59.75 1111 LYS A C 1
ATOM 8514 O O . LYS A 1 1111 ? 23.246 -9.432 48.989 1.00 59.75 1111 LYS A O 1
ATOM 8519 N N . LEU A 1 1112 ? 22.735 -10.848 47.314 1.00 63.81 1112 LEU A N 1
ATOM 8520 C CA . LEU A 1 1112 ? 21.456 -10.221 46.975 1.00 63.81 1112 LEU A CA 1
ATOM 8521 C C . LEU A 1 1112 ? 20.366 -10.734 47.934 1.00 63.81 1112 LEU A C 1
ATOM 8523 O O . LEU A 1 1112 ? 20.103 -11.936 47.948 1.00 63.81 1112 LEU A O 1
ATOM 8527 N N . PRO A 1 1113 ? 19.728 -9.863 48.735 1.00 56.06 1113 PRO A N 1
ATOM 8528 C CA . PRO A 1 1113 ? 18.872 -10.290 49.844 1.00 56.06 1113 PRO A CA 1
ATOM 8529 C C . PRO A 1 1113 ? 17.534 -10.925 49.419 1.00 56.06 1113 PRO A C 1
ATOM 8531 O O . PRO A 1 1113 ? 16.948 -11.649 50.217 1.00 56.06 1113 PRO A O 1
ATOM 8534 N N . ASN A 1 1114 ? 17.063 -10.685 48.186 1.00 61.94 1114 ASN A N 1
ATOM 8535 C CA . ASN A 1 1114 ? 15.710 -11.044 47.719 1.00 61.94 1114 ASN A CA 1
ATOM 8536 C C . ASN A 1 1114 ? 15.693 -11.965 46.481 1.00 61.94 1114 ASN A C 1
ATOM 8538 O O . ASN A 1 1114 ? 14.691 -12.038 45.775 1.00 61.94 1114 ASN A O 1
ATOM 8542 N N . LEU A 1 1115 ? 16.808 -12.628 46.171 1.00 62.25 1115 LEU A N 1
ATOM 8543 C CA . LEU A 1 1115 ? 16.958 -13.416 44.948 1.00 62.25 1115 LEU A CA 1
ATOM 8544 C C . LEU A 1 1115 ? 16.193 -14.749 45.050 1.00 62.25 1115 LEU A C 1
ATOM 8546 O O . LEU A 1 1115 ? 16.583 -15.628 45.817 1.00 62.25 1115 LEU A O 1
ATOM 8550 N N . GLU A 1 1116 ? 15.120 -14.903 44.272 1.00 58.97 1116 GLU A N 1
ATOM 8551 C CA . GLU A 1 1116 ? 14.251 -16.091 44.284 1.00 58.97 1116 GLU A CA 1
ATOM 8552 C C . GLU A 1 1116 ? 14.707 -17.149 43.273 1.00 58.97 1116 GLU A C 1
ATOM 8554 O O . GLU A 1 1116 ? 14.635 -18.347 43.549 1.00 58.97 1116 GLU A O 1
ATOM 8559 N N . SER A 1 1117 ? 15.200 -16.726 42.104 1.00 54.53 1117 SER A N 1
ATOM 8560 C CA . SER A 1 1117 ? 15.716 -17.640 41.083 1.00 54.53 1117 SER A CA 1
ATOM 8561 C C . SER A 1 1117 ? 16.908 -17.063 40.314 1.00 54.53 1117 SER A C 1
ATOM 8563 O O . SER A 1 1117 ? 16.963 -15.878 39.975 1.00 54.53 1117 SER A O 1
ATOM 8565 N N . VAL A 1 1118 ? 17.878 -17.936 40.028 1.00 57.75 1118 VAL A N 1
ATOM 8566 C CA . VAL A 1 1118 ? 18.999 -17.682 39.116 1.00 57.75 1118 VAL A CA 1
ATOM 8567 C C . VAL A 1 1118 ? 18.969 -18.772 38.066 1.00 57.75 1118 VAL A C 1
ATOM 8569 O O . VAL A 1 1118 ? 19.071 -19.951 38.406 1.00 57.75 1118 VAL A O 1
ATOM 8572 N N . ASN A 1 1119 ? 18.807 -18.384 36.805 1.00 53.22 1119 ASN A N 1
ATOM 8573 C CA . ASN A 1 1119 ? 18.798 -19.339 35.710 1.00 53.22 1119 ASN A CA 1
ATOM 8574 C C . ASN A 1 1119 ? 20.191 -19.376 35.074 1.00 53.22 1119 ASN A C 1
ATOM 8576 O O . ASN A 1 1119 ? 20.569 -18.461 34.340 1.00 53.22 1119 ASN A O 1
ATOM 8580 N N . TRP A 1 1120 ? 20.960 -20.408 35.420 1.00 54.31 1120 TRP A N 1
ATOM 8581 C CA . TRP A 1 1120 ? 22.262 -20.698 34.827 1.00 54.31 1120 TRP A CA 1
ATOM 8582 C C . TRP A 1 1120 ? 22.025 -21.489 33.544 1.00 54.31 1120 TRP A C 1
ATOM 8584 O O . TRP A 1 1120 ? 21.440 -22.570 33.585 1.00 54.31 1120 TRP A O 1
ATOM 8594 N N . VAL A 1 1121 ? 22.443 -20.955 32.401 1.00 40.53 1121 VAL A N 1
ATOM 8595 C CA . VAL A 1 1121 ? 22.391 -21.704 31.144 1.00 40.53 1121 VAL A CA 1
ATOM 8596 C C . VAL A 1 1121 ? 23.776 -22.293 30.914 1.00 40.53 1121 VAL A C 1
ATOM 8598 O O . VAL A 1 1121 ? 24.713 -21.553 30.619 1.00 40.53 1121 VAL A O 1
ATOM 8601 N N . GLU A 1 1122 ? 23.907 -23.614 31.078 1.00 36.06 1122 GLU A N 1
ATOM 8602 C CA . GLU A 1 1122 ? 25.113 -24.342 30.674 1.00 36.06 1122 GLU A CA 1
ATOM 8603 C C . GLU A 1 1122 ? 25.389 -24.080 29.190 1.00 36.06 1122 GLU A C 1
ATOM 8605 O O . GLU A 1 1122 ? 24.507 -24.199 28.334 1.00 36.06 1122 GLU A O 1
ATOM 8610 N N . TRP A 1 1123 ? 26.634 -23.723 28.885 1.00 34.16 1123 TRP A N 1
ATOM 8611 C CA . TRP A 1 1123 ? 27.118 -23.539 27.524 1.00 34.16 1123 TRP A CA 1
ATOM 8612 C C . TRP A 1 1123 ? 27.233 -24.907 26.833 1.00 34.16 1123 TRP A C 1
ATOM 8614 O O . TRP A 1 1123 ? 28.313 -25.486 26.730 1.00 34.16 1123 TRP A O 1
ATOM 8624 N N . LEU A 1 1124 ? 26.111 -25.464 26.372 1.00 31.08 1124 LEU A N 1
ATOM 8625 C CA . LEU A 1 1124 ? 26.123 -26.571 25.418 1.00 31.08 1124 LEU A CA 1
ATOM 8626 C C . LEU A 1 1124 ? 26.411 -25.989 24.036 1.00 31.08 1124 LEU A C 1
ATOM 8628 O O . LEU A 1 1124 ? 25.514 -25.526 23.337 1.00 31.08 1124 LEU A O 1
ATOM 8632 N N . GLY A 1 1125 ? 27.692 -25.973 23.673 1.00 34.47 1125 GLY A N 1
ATOM 8633 C CA . GLY A 1 1125 ? 28.128 -25.576 22.342 1.00 34.47 1125 GLY A CA 1
ATOM 8634 C C . GLY A 1 1125 ? 27.495 -26.445 21.250 1.00 34.47 1125 GLY A C 1
ATOM 8635 O O . GLY A 1 1125 ? 27.681 -27.664 21.240 1.00 34.47 1125 GLY A O 1
ATOM 8636 N N . GLN A 1 1126 ? 26.806 -25.790 20.315 1.00 28.08 1126 GLN A N 1
ATOM 8637 C CA . GLN A 1 1126 ? 26.699 -26.172 18.905 1.00 28.08 1126 GLN A CA 1
ATOM 8638 C C . GLN A 1 1126 ? 26.761 -24.924 18.035 1.00 28.08 1126 GLN A C 1
ATOM 8640 O O . GLN A 1 1126 ? 26.062 -23.943 18.372 1.00 28.08 1126 GLN A O 1
#